Protein AF-A0A7W7YMY1-F1 (afdb_monomer)

Secondary structure (DSSP, 8-state):
-----------------PPPP-PPPBPTTSSSBTT-TTSPPPPP-PPPPPP-SSSPPPPPTTPEEEE-SS--TTEEEPP-TTPPTT------EEETTEEE--TTS--EEESS-EES-EEEEEEEE--SS--S-GGGSS-EEEEETTS--EEE---TT----GGGSTT-BTTTB--SS--PPPTTS-EEEEEEEEPPPTTS-EEEEEEETTEEEEEEEEE----SEE-EEE---SS--EEEEEEEEE----TTTS--------------PPP-PPPEEEEEEB-TTTSSBS-SEEEE-TT-EEEEEEE--SSS-B--EEE-TT--HHHHHHGGGGGHHHHHHTTT----TTEEEE---BPTT-EEEEEEEPPSS-EEEEEE--STTTTTTSEEEEEE-PBPP--EEEEEEEEE---SS---GGGS--SEEEE-TT--B----TT-SSSEEEEEEEEEEESSSEEEEEEEEESS-EEEEETTEEEEEE-SS--S-SPEEEEEEE-SEEEEEEEEEEE-SS---EEEEEE-SSSB-EE-BSS--TTGGG-SPP-----PPP-EE---SS-EEEEEEETTTEEEEEEEEETTTEEEEEETTTTEEEEEEES--EE-GGGSS-GGG-PBPPSSEEEE----S-SEEE-SSTTSPPPPP-TT-TTEEEEEEEE-TT--EEEEEEETTEEEEEEEEEETTEEEEEEEEES-PPTTEEEEEEESEEEEETTEEEEEEEEEEETTEEEEEEEEEE-TT-EEETTEEEEE--SSEEEEEEE---

Radius of gyration: 38.22 Å; Cα contacts (8 Å, |Δi|>4): 1854; chains: 1; bounding box: 114×60×122 Å

Sequence (774 aa):
MRLSSLLVFLGLVGHLPAAEKKEQPMTPGGVYRAHDMQRPRPQVISPPGFSTHEKAGSPPSDAKILFDGKDLSHWKREPRKDSGTGDDKPQWKVENGYMEIVGRSGSIRTRDTFKGDGHLHLEWATPATVAGNGQGRGNSGVFIGGFPEIQVLDSYQNDTYPDGQASGLYSHYPPMVNASRKPGEWQTYDIFFERAKPGAKAKLTVIHNGIVVHFQREFDSIAQEGDLMLQDHLNPVRFRNIWLRPLRVDSDKAGLLTPAKAAIEIKKSPGSAPLKIIRIKTMTAQMKYDQNEFVVRPGEAVKVIFENGDDLPHNIVFCQPGTDTAAMALKQMENVEAALKRNWVPDDKRVWLHSKMLNPHEEEALTFTAPEKAGDYPFVCTFPGHALTMNGKMKVLPLGDGLKDLKFALYQGAWKSLPDFSKLKPHREGMVEDNLIQIKLDDYKNEFGVVFTGKLHAPRKGSYRFYITGDDGVRLLVDGKNIVEFDGIHPAGDIKEGSAQLEEGLHDFRLEYFQAGGDIAVFAAWKGSHFDITPLSKWTPKGWEKGAKPKQKKDFDPIPLVVKNEPVIYRNFIAGAGNRGIAVGYPGGISVAWSAEQMNLALIWRGAFMDASKHWNSRGGGYQAPLGYDVLSPSQGQPFAILATPEAAWPEKQERAPGYAWKGYRLDTSRHPTFLYEWNGLKVADRCAAAPNQLQRTLKIDGQVPANMWLRIASGKIEAKDGGFLIDAGKLNLEGRAFENKLRITAAGARIVGGNLLLPITGSEVSVTYSWPQ

pLDDT: mean 86.93, std 16.0, range [23.12, 98.81]

Nearest PDB structures (foldseek):
  6qe7-assembly1_A  TM=4.566E-01  e=5.497E-06  Acetivibrio thermocellus
  6qe7-assembly3_C  TM=4.137E-01  e=2.481E-06  Acetivibrio thermocellus
  6qe7-assembly2_B  TM=4.350E-01  e=8.776E-06  Acetivibrio thermocellus
  2xvg-assembly1_A  TM=5.203E-01  e=8.604E-04  Cellvibrio japonicus
  7knc-assembly1_A  TM=4.786E-01  e=6.498E-04  Xanthomonas citri pv. citri str. 306

InterPro domains:
  IPR000923 Blue (type 1) copper domain [PF00127] (282-396)
  IPR008972 Cupredoxin [G3DSA:2.60.40.420] (278-397)
  IPR008972 Cupredoxin [SSF49503] (278-396)
  IPR010496 3-keto-alpha-glucoside-1,2-lyase/3-keto-2-hydroxy-glucal hydratase domain [PF06439] (63-245)
  IPR011658 PA14 domain [PF07691] (445-520)
  IPR011658 PA14 domain [SM00758] (399-539)
  IPR028871 Blue (type 1) copper protein, binding site [PS00196] (374-390)
  IPR037524 PA14/GLEYA domain [PS51820] (401-540)
  IPR050845 Copper-binding electron transfer protein [PTHR38439] (268-396)

Solvent-accessible surface area (backbone atoms only — not comparable to full-atom values): 42569 Å² total; per-residue (Å²): 131,88,79,85,87,85,80,86,80,85,87,80,90,83,89,86,85,85,84,84,74,88,70,66,59,57,34,77,59,66,77,45,40,63,89,45,82,84,54,82,77,79,86,87,67,53,73,58,46,79,63,54,89,91,41,73,33,47,75,33,72,73,43,49,77,56,28,86,31,77,62,62,84,48,41,24,26,51,82,49,96,87,46,59,92,86,57,38,71,61,59,56,46,71,54,99,44,24,39,30,42,42,58,85,52,52,28,37,27,40,71,58,69,47,68,60,27,32,39,38,38,37,30,38,23,29,41,61,70,86,54,74,59,36,79,61,14,29,23,36,31,43,33,44,48,63,54,67,38,36,27,35,38,44,44,50,95,40,70,58,60,64,23,67,29,41,62,1,33,46,90,76,38,50,34,78,55,87,67,61,62,56,63,47,44,70,41,40,42,46,36,41,39,40,48,36,50,97,97,47,61,14,32,37,26,36,24,40,66,88,40,78,28,40,75,66,47,72,40,98,30,84,42,59,47,28,38,44,34,45,47,57,58,54,29,55,32,30,37,32,48,27,33,40,28,75,51,82,76,56,84,44,73,51,85,79,76,73,83,74,91,71,90,69,87,71,77,84,72,85,82,81,68,77,74,42,76,44,78,37,36,39,37,62,88,61,52,28,50,74,56,46,64,50,81,47,37,48,61,34,35,34,32,40,37,42,35,27,64,22,92,56,62,44,35,48,38,34,32,43,64,90,62,61,57,41,62,55,36,56,55,41,67,81,45,51,72,68,22,57,78,46,59,39,55,70,97,44,93,49,52,80,49,66,58,65,66,27,46,54,74,33,70,51,76,51,74,49,64,37,55,72,68,66,46,58,29,37,30,29,20,34,39,91,88,28,27,83,61,14,47,32,32,43,34,24,24,42,72,54,76,60,48,36,82,26,29,41,34,34,32,79,46,83,52,71,47,72,73,71,65,88,81,52,75,68,74,45,72,50,78,40,92,84,27,43,47,70,90,87,50,94,91,61,78,47,29,28,31,41,38,38,38,30,36,36,59,35,94,49,64,45,66,32,38,38,36,36,36,22,21,17,14,31,37,36,27,49,72,86,40,82,45,39,75,49,71,29,80,47,74,59,63,78,44,44,65,26,62,49,80,44,63,60,43,81,40,46,34,35,38,39,38,3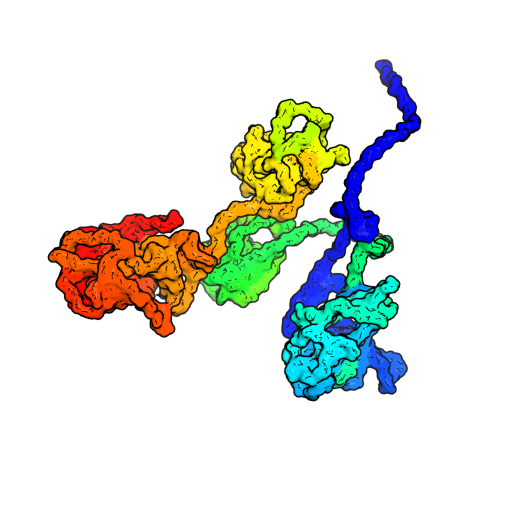1,33,50,62,73,73,89,46,58,34,40,31,38,32,48,91,76,22,36,81,26,67,38,24,72,52,78,64,91,68,53,92,71,51,39,75,74,75,81,63,89,69,50,72,82,38,69,49,74,52,62,90,44,46,39,76,48,79,42,37,23,49,82,27,43,80,42,10,37,31,39,21,32,45,83,36,36,29,38,25,32,10,68,51,34,69,26,65,20,34,40,32,34,55,52,43,38,55,44,26,60,48,68,92,42,84,86,59,57,65,43,47,69,60,37,47,72,47,31,58,47,33,86,38,58,34,67,50,74,43,98,44,88,81,50,82,78,81,81,68,47,72,73,50,86,57,61,42,79,69,53,65,49,63,49,98,67,46,49,56,33,40,32,35,32,47,76,83,29,39,36,41,40,32,69,48,64,51,83,74,34,38,42,36,37,39,38,46,46,70,89,78,56,82,55,28,33,37,54,62,29,51,33,53,72,44,83,49,94,91,28,32,40,34,45,54,52,74,42,77,42,94,90,43,78,27,67,23,54,38,29,36,40,48,88,80,51,43,83,42,88,50,30,36,35,30,73,58,86,65,52,64,50,62,38,36,42,30,65,68,131

Organism: NCBI:txid48465

Mean predicted aligned error: 20.71 Å

Structure (mmCIF, N/CA/C/O backbone):
data_AF-A0A7W7YMY1-F1
#
_entry.id   AF-A0A7W7YMY1-F1
#
loop_
_atom_site.group_PDB
_atom_site.id
_atom_site.type_symbol
_atom_site.label_atom_id
_atom_site.label_alt_id
_atom_site.label_comp_id
_atom_site.label_asym_id
_atom_site.label_entity_id
_atom_site.label_seq_id
_atom_site.pdbx_PDB_ins_code
_atom_site.Cartn_x
_atom_site.Cartn_y
_atom_site.Cartn_z
_atom_site.occupancy
_atom_site.B_iso_or_equiv
_atom_site.auth_seq_id
_atom_site.auth_comp_id
_atom_site.auth_asym_id
_atom_site.auth_atom_id
_atom_site.pdbx_PDB_model_num
ATOM 1 N N . MET A 1 1 ? 3.966 -13.298 -79.633 1.00 33.97 1 MET A N 1
ATOM 2 C CA . MET A 1 1 ? 4.886 -12.135 -79.642 1.00 33.97 1 MET A CA 1
ATOM 3 C C . MET A 1 1 ? 4.536 -11.305 -78.413 1.00 33.97 1 MET A C 1
ATOM 5 O O . MET A 1 1 ? 3.364 -11.010 -78.259 1.00 33.97 1 MET A O 1
ATOM 9 N N . ARG A 1 2 ? 5.395 -11.198 -77.383 1.00 26.88 2 ARG A N 1
ATOM 10 C CA . ARG A 1 2 ? 6.630 -10.372 -77.329 1.00 26.88 2 ARG A CA 1
ATOM 11 C C . ARG A 1 2 ? 6.292 -8.904 -77.633 1.00 26.88 2 ARG A C 1
ATOM 13 O O . ARG A 1 2 ? 5.672 -8.680 -78.658 1.00 26.88 2 ARG A O 1
ATOM 20 N N . LEU A 1 3 ? 6.670 -7.870 -76.892 1.00 26.88 3 LEU A N 1
ATOM 21 C CA . LEU A 1 3 ? 7.577 -7.596 -75.764 1.00 26.88 3 LEU A CA 1
ATOM 22 C C . LEU A 1 3 ? 7.096 -6.199 -75.268 1.00 26.88 3 LEU A C 1
ATOM 24 O O . LEU A 1 3 ? 6.605 -5.422 -76.081 1.00 26.88 3 LEU A O 1
ATOM 28 N N . SER A 1 4 ? 7.008 -5.885 -73.978 1.00 26.69 4 SER A N 1
ATOM 29 C CA . SER A 1 4 ? 8.100 -5.470 -73.081 1.00 26.69 4 SER A CA 1
ATOM 30 C C . SER A 1 4 ? 8.796 -4.149 -73.439 1.00 26.69 4 SER A C 1
ATOM 32 O O . SER A 1 4 ? 9.297 -3.992 -74.550 1.00 26.69 4 SER A O 1
ATOM 34 N N . SER A 1 5 ? 8.986 -3.347 -72.377 1.00 30.91 5 SER A N 1
ATOM 35 C CA . SER A 1 5 ? 10.132 -2.444 -72.148 1.00 30.91 5 SER A CA 1
ATOM 36 C C . SER A 1 5 ? 10.005 -1.077 -72.846 1.00 30.91 5 SER A C 1
ATOM 38 O O . SER A 1 5 ? 9.398 -0.977 -73.897 1.00 30.91 5 SER A O 1
ATOM 40 N N . LEU A 1 6 ? 10.532 0.054 -72.379 1.00 30.92 6 LEU A N 1
ATOM 41 C CA . LEU A 1 6 ? 11.433 0.438 -71.292 1.00 30.92 6 LEU A CA 1
ATOM 42 C C . LEU A 1 6 ? 11.494 1.978 -71.355 1.00 30.92 6 LEU A C 1
ATOM 44 O O . LEU A 1 6 ? 11.471 2.514 -72.457 1.00 30.92 6 LEU A O 1
ATOM 48 N N . LEU A 1 7 ? 11.698 2.669 -70.239 1.00 28.06 7 LEU A N 1
ATOM 49 C CA . LEU A 1 7 ? 12.425 3.951 -70.180 1.00 28.06 7 LEU A CA 1
ATOM 50 C C . LEU A 1 7 ? 12.779 4.138 -68.698 1.00 28.06 7 LEU A C 1
ATOM 52 O O . LEU A 1 7 ? 11.905 4.400 -67.883 1.00 28.06 7 LEU A O 1
ATOM 56 N N . VAL A 1 8 ? 13.938 3.655 -68.236 1.00 37.50 8 VAL A N 1
ATOM 57 C CA . VAL A 1 8 ? 15.255 4.325 -68.277 1.00 37.50 8 VAL A CA 1
ATOM 58 C C . VAL A 1 8 ? 15.133 5.795 -67.904 1.00 37.50 8 VAL A C 1
ATOM 60 O O . VAL A 1 8 ? 14.699 6.578 -68.733 1.00 37.50 8 VAL A O 1
ATOM 63 N N . PHE A 1 9 ? 15.618 6.168 -66.718 1.00 29.75 9 PHE A N 1
ATOM 64 C CA . PHE A 1 9 ? 16.525 7.307 -66.625 1.00 29.75 9 PHE A CA 1
ATOM 65 C C . PHE A 1 9 ? 17.482 7.171 -65.438 1.00 29.75 9 PHE A C 1
ATOM 67 O O . PHE A 1 9 ? 17.115 6.748 -64.344 1.00 29.75 9 PHE A O 1
ATOM 74 N N . LEU A 1 10 ? 18.736 7.491 -65.751 1.00 31.72 10 LEU A N 1
ATOM 75 C CA . LEU A 1 10 ? 19.919 7.565 -64.907 1.00 31.72 10 LEU A CA 1
ATOM 76 C C . LEU A 1 10 ? 19.676 8.347 -63.612 1.00 31.72 10 LEU A C 1
ATOM 78 O O . LEU A 1 10 ? 19.134 9.449 -63.635 1.00 31.72 10 LEU A O 1
ATOM 82 N N . GLY A 1 11 ? 20.220 7.831 -62.512 1.00 28.30 11 GLY A N 1
ATOM 83 C CA . GLY A 1 11 ? 20.582 8.647 -61.362 1.00 28.30 11 GLY A CA 1
ATOM 84 C C . GLY A 1 11 ? 22.004 9.186 -61.513 1.00 28.30 11 GLY A C 1
ATOM 85 O O . GLY A 1 11 ? 22.929 8.408 -61.727 1.00 28.30 11 GLY A O 1
ATOM 86 N N . LEU A 1 12 ? 22.182 10.496 -61.328 1.00 37.44 12 LEU A N 1
ATOM 87 C CA . LEU A 1 12 ? 23.306 11.025 -60.556 1.00 37.44 12 LEU A CA 1
ATOM 88 C C . LEU A 1 12 ? 22.895 12.326 -59.836 1.00 37.44 12 LEU A C 1
ATOM 90 O O . LEU A 1 12 ? 22.637 13.354 -60.449 1.00 37.44 12 LEU A O 1
ATOM 94 N N . VAL A 1 13 ? 22.782 12.166 -58.517 1.00 49.53 13 VAL A N 1
ATOM 95 C CA . VAL A 1 13 ? 22.913 13.069 -57.360 1.00 49.53 13 VAL A CA 1
ATOM 96 C C . VAL A 1 13 ? 23.020 14.589 -57.589 1.00 49.53 13 VAL A C 1
ATOM 98 O O . VAL A 1 13 ? 23.999 15.086 -58.133 1.00 49.53 13 VAL A O 1
ATOM 101 N N . GLY A 1 14 ? 22.101 15.319 -56.947 1.00 31.20 14 GLY A N 1
ATOM 102 C CA . GLY A 1 14 ? 22.278 16.695 -56.472 1.00 31.20 14 GLY A CA 1
ATOM 103 C C . GLY A 1 14 ? 21.554 16.873 -55.129 1.00 31.20 14 GLY A C 1
ATOM 104 O O . GLY A 1 14 ? 20.330 16.898 -55.091 1.00 31.20 14 GLY A O 1
ATOM 105 N N . HIS A 1 15 ? 22.316 16.905 -54.030 1.00 51.09 15 HIS A N 1
ATOM 106 C CA . HIS A 1 15 ? 21.872 17.201 -52.656 1.00 51.09 15 HIS A CA 1
ATOM 107 C C . HIS A 1 15 ? 21.440 18.666 -52.508 1.00 51.09 15 HIS A C 1
ATOM 109 O O . HIS A 1 15 ? 22.094 19.501 -53.125 1.00 51.09 15 HIS A O 1
ATOM 115 N N . LEU A 1 16 ? 20.451 18.965 -51.639 1.00 37.62 16 LEU A N 1
ATOM 116 C CA . LEU A 1 16 ? 20.284 20.210 -50.841 1.00 37.62 16 LEU A CA 1
ATOM 117 C C . LEU A 1 16 ? 18.958 20.170 -50.016 1.00 37.62 16 LEU A C 1
ATOM 119 O O . LEU A 1 16 ? 18.061 19.413 -50.378 1.00 37.62 16 LEU A O 1
ATOM 123 N N . PRO A 1 17 ? 18.805 20.923 -48.903 1.00 40.56 17 PRO A N 1
ATOM 124 C CA . PRO A 1 17 ? 19.151 20.533 -47.530 1.00 40.56 17 PRO A CA 1
ATOM 125 C C . PRO A 1 17 ? 17.925 20.429 -46.584 1.00 40.56 17 PRO A C 1
ATOM 127 O O . PRO A 1 17 ? 16.914 21.101 -46.773 1.00 40.56 17 PRO A O 1
ATOM 130 N N . ALA A 1 18 ? 18.019 19.604 -45.534 1.00 36.72 18 ALA A N 1
ATOM 131 C CA . ALA A 1 18 ? 16.949 19.394 -44.548 1.00 36.72 18 ALA A CA 1
ATOM 132 C C . ALA A 1 18 ? 16.940 20.462 -43.432 1.00 36.72 18 ALA A C 1
ATOM 134 O O . ALA A 1 18 ? 17.994 20.830 -42.917 1.00 36.72 18 ALA A O 1
ATOM 135 N N . ALA A 1 19 ? 15.742 20.914 -43.041 1.00 41.28 19 ALA A N 1
ATOM 136 C CA . ALA A 1 19 ? 15.503 21.859 -41.946 1.00 41.28 19 ALA A CA 1
ATOM 137 C C . ALA A 1 19 ? 15.548 21.178 -40.557 1.00 41.28 19 ALA A C 1
ATOM 139 O O . ALA A 1 19 ? 15.054 20.064 -40.374 1.00 41.28 19 ALA A O 1
ATOM 140 N N . GLU A 1 20 ? 16.152 21.858 -39.577 1.00 43.56 20 GLU A N 1
ATOM 141 C CA . GLU A 1 20 ? 16.628 21.296 -38.305 1.00 43.56 20 GLU A CA 1
ATOM 142 C C . GLU A 1 20 ? 15.523 21.010 -37.267 1.00 43.56 20 GLU A C 1
ATOM 144 O O . GLU A 1 20 ? 14.843 21.901 -36.749 1.00 43.56 20 GLU A O 1
ATOM 149 N N . LYS A 1 21 ? 15.397 19.733 -36.876 1.00 47.66 21 LYS A N 1
ATOM 150 C CA . LYS A 1 21 ? 14.641 19.297 -35.693 1.00 47.66 21 LYS A CA 1
ATOM 151 C C . LYS A 1 21 ? 15.258 19.933 -34.441 1.00 47.66 21 LYS A C 1
ATOM 153 O O . LYS A 1 21 ? 16.383 19.601 -34.095 1.00 47.66 21 LYS A O 1
ATOM 158 N N . LYS A 1 22 ? 14.481 20.722 -33.677 1.00 47.12 22 LYS A N 1
ATOM 159 C CA . LYS A 1 22 ? 14.871 21.112 -32.305 1.00 47.12 22 LYS A CA 1
ATOM 160 C C . LYS A 1 22 ? 15.211 19.867 -31.489 1.00 47.12 22 LYS A C 1
ATOM 162 O O . LYS A 1 22 ? 14.360 18.998 -31.275 1.00 47.12 22 LYS A O 1
ATOM 167 N N . GLU A 1 23 ? 16.477 19.785 -31.143 1.00 60.97 23 GLU A N 1
ATOM 168 C CA . GLU A 1 23 ? 17.140 18.639 -30.565 1.00 60.97 23 GLU A CA 1
ATOM 169 C C . GLU A 1 23 ? 16.772 18.488 -29.084 1.00 60.97 23 GLU A C 1
ATOM 171 O O . GLU A 1 23 ? 16.833 19.454 -28.326 1.00 60.97 23 GLU A O 1
ATOM 176 N N . GLN A 1 24 ? 16.365 17.278 -28.672 1.00 75.69 24 GLN A N 1
ATOM 177 C CA . GLN A 1 24 ? 16.148 16.965 -27.253 1.00 75.69 24 GLN A CA 1
ATOM 178 C C . GLN A 1 24 ? 17.432 17.289 -26.481 1.00 75.69 24 GLN A C 1
ATOM 180 O O . GLN A 1 24 ? 18.516 16.947 -26.980 1.00 75.69 24 GLN A O 1
ATOM 185 N N . PRO A 1 25 ? 17.333 17.925 -25.298 1.00 78.06 25 PRO A N 1
ATOM 186 C CA . PRO A 1 25 ? 18.508 18.276 -24.530 1.00 78.06 25 PRO A CA 1
ATOM 187 C C . PRO A 1 25 ? 19.296 17.003 -24.259 1.00 78.06 25 PRO A C 1
ATOM 189 O O . PRO A 1 25 ? 18.737 15.932 -23.986 1.00 78.06 25 PRO A O 1
ATOM 192 N N . MET A 1 26 ? 20.609 17.120 -24.385 1.00 77.00 26 MET A N 1
ATOM 193 C CA . MET A 1 26 ? 21.471 16.011 -24.039 1.00 77.00 26 MET A CA 1
ATOM 194 C C . MET A 1 26 ? 21.289 15.692 -22.559 1.00 77.00 26 MET A C 1
ATOM 196 O O . MET A 1 26 ? 21.119 16.588 -21.726 1.00 77.00 26 MET A O 1
ATOM 200 N N . THR A 1 27 ? 21.336 14.408 -22.225 1.00 70.69 27 THR A N 1
ATOM 201 C CA . THR A 1 27 ? 21.475 13.990 -20.836 1.00 70.69 27 THR A CA 1
ATOM 202 C C . THR A 1 27 ? 22.754 14.598 -20.259 1.00 70.69 27 THR A C 1
ATOM 204 O O . THR A 1 27 ? 23.671 14.965 -21.014 1.00 70.69 27 THR A O 1
ATOM 207 N N . PRO A 1 28 ? 22.881 14.665 -18.922 1.00 59.50 28 PRO A N 1
ATOM 208 C CA . PRO A 1 28 ? 24.191 14.813 -18.303 1.00 59.50 28 PRO A CA 1
ATOM 209 C C . PRO A 1 28 ? 25.206 13.907 -19.020 1.00 59.50 28 PRO A C 1
ATOM 211 O O . PRO A 1 28 ? 24.872 12.790 -19.402 1.00 59.50 28 PRO A O 1
ATOM 214 N N . GLY A 1 29 ? 26.394 14.430 -19.325 1.00 62.81 29 GLY A N 1
ATOM 215 C CA . GLY A 1 29 ? 27.428 13.687 -20.055 1.00 62.81 29 GLY A CA 1
ATOM 216 C C . GLY A 1 29 ? 27.355 13.714 -21.587 1.00 62.81 29 GLY A C 1
ATOM 217 O O . GLY A 1 29 ? 28.333 13.343 -22.227 1.00 62.81 29 GLY A O 1
ATOM 218 N N . GLY A 1 30 ? 26.283 14.234 -22.193 1.00 66.88 30 GLY A N 1
ATOM 219 C CA . GLY A 1 30 ? 26.326 14.629 -23.606 1.00 66.88 30 GLY A CA 1
ATOM 220 C C . GLY A 1 30 ? 26.327 13.482 -24.620 1.00 66.88 30 GLY A C 1
ATOM 221 O O . GLY A 1 30 ? 26.598 13.734 -25.787 1.00 66.88 30 GLY A O 1
ATOM 222 N N . VAL A 1 31 ? 26.056 12.241 -24.201 1.00 71.75 31 VAL A N 1
ATOM 223 C CA . VAL A 1 31 ? 26.081 11.055 -25.084 1.00 71.75 31 VAL A CA 1
ATOM 224 C C . VAL A 1 31 ? 24.690 10.709 -25.605 1.00 71.75 31 VAL A C 1
ATOM 226 O O . VAL A 1 31 ? 24.515 10.458 -26.792 1.00 71.75 31 VAL A O 1
ATOM 229 N N . TYR A 1 32 ? 23.699 10.715 -24.718 1.00 75.69 32 TYR A N 1
ATOM 230 C CA . TYR A 1 32 ? 22.323 10.358 -25.037 1.00 75.69 32 TYR A CA 1
ATOM 231 C C . TYR A 1 32 ? 21.446 11.599 -25.006 1.00 75.69 32 TYR A C 1
ATOM 233 O O . TYR A 1 32 ? 21.747 12.583 -24.325 1.00 75.69 32 TYR A O 1
ATOM 241 N N . ARG A 1 33 ? 20.324 11.549 -25.712 1.00 79.88 33 ARG A N 1
ATOM 242 C CA . ARG A 1 33 ? 19.263 12.542 -25.537 1.00 79.88 33 ARG A CA 1
ATOM 243 C C . ARG A 1 33 ? 18.347 12.137 -24.395 1.00 79.88 33 ARG A C 1
ATOM 245 O O . ARG A 1 33 ? 18.262 10.961 -24.030 1.00 79.88 33 ARG A O 1
ATOM 252 N N . ALA A 1 34 ? 17.647 13.108 -23.818 1.00 71.75 34 ALA A N 1
ATOM 253 C CA . ALA A 1 34 ? 16.543 12.800 -22.922 1.00 71.75 34 ALA A CA 1
ATOM 254 C C . ALA A 1 34 ? 15.613 11.756 -23.579 1.00 71.75 34 ALA A C 1
ATOM 256 O O . ALA A 1 34 ? 15.242 11.893 -24.745 1.00 71.75 34 ALA A O 1
ATOM 257 N N . HIS A 1 35 ? 15.283 10.698 -22.831 1.00 76.62 35 HIS A N 1
ATOM 258 C CA . HIS A 1 35 ? 14.433 9.577 -23.266 1.00 76.62 35 HIS A CA 1
ATOM 259 C C . HIS A 1 35 ? 15.010 8.663 -24.365 1.00 76.62 35 HIS A C 1
ATOM 261 O O . HIS A 1 35 ? 14.270 7.865 -24.942 1.00 76.62 35 HIS A O 1
ATOM 267 N N . ASP A 1 36 ? 16.316 8.724 -24.636 1.00 72.75 36 ASP A N 1
ATOM 268 C CA . ASP A 1 36 ? 16.957 7.844 -25.614 1.00 72.75 36 ASP A CA 1
ATOM 269 C C . ASP A 1 36 ? 16.880 6.365 -25.190 1.00 72.75 36 ASP A C 1
ATOM 271 O O . ASP A 1 36 ? 17.471 5.938 -24.197 1.00 72.75 36 ASP A O 1
ATOM 275 N N . MET A 1 37 ? 16.149 5.567 -25.970 1.00 72.25 37 MET A N 1
ATOM 276 C CA . MET A 1 37 ? 15.959 4.131 -25.742 1.00 72.25 37 MET A CA 1
ATOM 277 C C . MET A 1 37 ? 17.202 3.290 -26.064 1.00 72.25 37 MET A C 1
ATOM 279 O O . MET A 1 37 ? 17.236 2.111 -25.703 1.00 72.25 37 MET A O 1
ATOM 283 N N . GLN A 1 38 ? 18.209 3.867 -26.726 1.00 73.44 38 GLN A N 1
ATOM 284 C CA . GLN A 1 38 ? 19.522 3.245 -26.917 1.00 73.44 38 GLN A CA 1
ATOM 285 C C . GLN A 1 38 ? 20.412 3.396 -25.681 1.00 73.44 38 GLN A C 1
ATOM 287 O O . GLN A 1 38 ? 21.447 2.732 -25.590 1.00 73.44 38 GLN A O 1
ATOM 292 N N . ARG A 1 39 ? 20.005 4.220 -24.704 1.00 72.50 39 ARG A N 1
ATOM 293 C CA . ARG A 1 39 ? 20.714 4.348 -23.434 1.00 72.50 39 ARG A CA 1
ATOM 294 C C . ARG A 1 39 ? 20.798 2.978 -22.741 1.00 72.50 39 ARG A C 1
ATOM 296 O O . ARG A 1 39 ? 19.769 2.312 -22.578 1.00 72.50 39 ARG A O 1
ATOM 303 N N . PRO A 1 40 ? 21.996 2.547 -22.305 1.00 69.81 40 PRO A N 1
ATOM 304 C CA . PRO A 1 40 ? 22.184 1.279 -21.621 1.00 69.81 40 PRO A CA 1
ATOM 305 C C . PRO A 1 40 ? 21.229 1.132 -20.441 1.00 69.81 40 PRO A C 1
ATOM 307 O O . PRO A 1 40 ? 21.124 2.015 -19.587 1.00 69.81 40 PRO A O 1
ATOM 310 N N . ARG A 1 41 ? 20.531 -0.004 -20.384 1.00 73.19 41 ARG A N 1
ATOM 311 C CA . ARG A 1 41 ? 19.647 -0.298 -19.256 1.00 73.19 41 ARG A CA 1
ATOM 312 C C . ARG A 1 41 ? 20.475 -0.553 -17.993 1.00 73.19 41 ARG A C 1
ATOM 314 O O . ARG A 1 41 ? 21.506 -1.228 -18.078 1.00 73.19 41 ARG A O 1
ATOM 321 N N . PRO A 1 42 ? 20.017 -0.086 -16.817 1.00 71.00 42 PRO A N 1
ATOM 322 C CA . PRO A 1 42 ? 20.611 -0.481 -15.548 1.00 71.00 42 PRO A CA 1
ATOM 323 C C . PRO A 1 42 ? 20.599 -2.004 -15.379 1.00 71.00 42 PRO A C 1
ATOM 325 O O . PRO A 1 42 ? 19.687 -2.689 -15.848 1.00 71.00 42 PRO A O 1
ATOM 328 N N . GLN A 1 43 ? 21.606 -2.536 -14.689 1.00 75.44 43 GLN A N 1
ATOM 329 C CA . GLN A 1 43 ? 21.632 -3.952 -14.338 1.00 75.44 43 GLN A CA 1
ATOM 330 C C . GLN A 1 43 ? 20.496 -4.268 -13.356 1.00 75.44 43 GLN A C 1
ATOM 332 O O . GLN A 1 43 ? 20.307 -3.557 -12.372 1.00 75.44 43 GLN A O 1
ATOM 337 N N . VAL A 1 44 ? 19.769 -5.356 -13.613 1.00 79.12 44 VAL A N 1
ATOM 338 C CA . VAL A 1 44 ? 18.759 -5.887 -12.689 1.00 79.12 44 VAL A CA 1
ATOM 339 C C . VAL A 1 44 ? 19.470 -6.710 -11.616 1.00 79.12 44 VAL A C 1
ATOM 341 O O . VAL A 1 44 ? 20.275 -7.581 -11.947 1.00 79.12 44 VAL A O 1
ATOM 344 N N . ILE A 1 45 ? 19.179 -6.441 -10.342 1.00 83.06 45 ILE A N 1
ATOM 345 C CA . ILE A 1 45 ? 19.750 -7.158 -9.193 1.00 83.06 45 ILE A CA 1
ATOM 346 C C . ILE A 1 45 ? 18.637 -7.605 -8.240 1.00 83.06 45 ILE A C 1
ATOM 348 O O . ILE A 1 45 ? 17.617 -6.925 -8.116 1.00 83.06 45 ILE A O 1
ATOM 352 N N . SER A 1 46 ? 18.829 -8.735 -7.556 1.00 83.19 46 SER A N 1
ATOM 353 C CA . SER A 1 46 ? 18.004 -9.087 -6.393 1.00 83.19 46 SER A CA 1
ATOM 354 C C . SER A 1 46 ? 18.467 -8.252 -5.195 1.00 83.19 46 SER A C 1
ATOM 356 O O . SER A 1 46 ? 19.678 -8.199 -4.961 1.00 83.19 46 SER A O 1
ATOM 358 N N . PRO A 1 47 ? 17.558 -7.587 -4.461 1.00 84.06 47 PRO A N 1
ATOM 359 C CA . PRO A 1 47 ? 17.925 -6.734 -3.332 1.00 84.06 47 PRO A CA 1
ATOM 360 C C . PRO A 1 47 ? 18.421 -7.557 -2.130 1.00 84.06 47 PRO A C 1
ATOM 362 O O . PRO A 1 47 ? 18.126 -8.755 -2.057 1.00 84.06 47 PRO A O 1
ATOM 365 N N . PRO A 1 48 ? 19.136 -6.932 -1.173 1.00 85.88 48 PRO A N 1
ATOM 366 C CA . PRO A 1 48 ? 19.485 -7.608 0.067 1.00 85.88 48 PRO A CA 1
ATOM 367 C C . PRO A 1 48 ? 18.235 -7.928 0.900 1.00 85.88 48 PRO A C 1
ATOM 369 O O . PRO A 1 48 ? 17.226 -7.221 0.835 1.00 85.88 48 PRO A O 1
ATOM 372 N N . GLY A 1 49 ? 18.304 -9.000 1.687 1.00 83.50 49 GLY A N 1
ATOM 373 C CA . GLY A 1 49 ? 17.271 -9.365 2.657 1.00 83.50 49 GLY A CA 1
ATOM 374 C C . GLY A 1 49 ? 17.413 -8.584 3.966 1.00 83.50 49 GLY A C 1
ATOM 375 O O . GLY A 1 49 ? 18.491 -8.092 4.282 1.00 83.50 49 GLY A O 1
ATOM 376 N N . PHE A 1 50 ? 16.334 -8.498 4.747 1.00 83.38 50 PHE A N 1
ATOM 377 C CA . PHE A 1 50 ? 16.357 -7.859 6.067 1.00 83.38 50 PHE A CA 1
ATOM 378 C C . PHE A 1 50 ? 17.046 -8.741 7.114 1.00 83.38 50 PHE A C 1
ATOM 380 O O . PHE A 1 50 ? 16.809 -9.950 7.162 1.00 83.38 50 PHE A O 1
ATOM 387 N N . SER A 1 51 ? 17.847 -8.120 7.978 1.00 86.06 51 SER A N 1
ATOM 388 C CA . SER A 1 51 ? 18.503 -8.780 9.110 1.00 86.06 51 SER A CA 1
ATOM 389 C C . SER A 1 51 ? 17.658 -8.671 10.381 1.00 86.06 51 SER A C 1
ATOM 391 O O . SER A 1 51 ? 17.153 -7.595 10.705 1.00 86.06 51 SER A O 1
ATOM 393 N N . THR A 1 52 ? 17.542 -9.766 11.133 1.00 91.50 52 THR A N 1
ATOM 394 C CA . THR A 1 52 ? 16.992 -9.811 12.502 1.00 91.50 52 THR A CA 1
ATOM 395 C C . THR A 1 52 ? 18.093 -10.194 13.488 1.00 91.50 52 THR A C 1
ATOM 397 O O . THR A 1 52 ? 19.207 -10.508 13.075 1.00 91.50 52 THR A O 1
ATOM 400 N N . HIS A 1 53 ? 17.839 -10.205 14.798 1.00 90.00 53 HIS A N 1
ATOM 401 C CA . HIS A 1 53 ? 18.864 -10.654 15.748 1.00 90.00 53 HIS A CA 1
ATOM 402 C C . HIS A 1 53 ? 19.226 -12.138 15.553 1.00 90.00 53 HIS A C 1
ATOM 404 O O . HIS A 1 53 ? 20.394 -12.520 15.652 1.00 90.00 53 HIS A O 1
ATOM 410 N N . GLU A 1 54 ? 18.247 -12.948 15.171 1.00 90.12 54 GLU A N 1
ATOM 411 C CA . GLU A 1 54 ? 18.344 -14.396 14.992 1.00 90.12 54 GLU A CA 1
ATOM 412 C C . GLU A 1 54 ? 18.946 -14.773 13.637 1.00 90.12 54 GLU A C 1
ATOM 414 O O . GLU A 1 54 ? 19.635 -15.786 13.532 1.00 90.12 54 GLU A O 1
ATOM 419 N N . LYS A 1 55 ? 18.702 -13.970 12.593 1.00 90.00 55 LYS A N 1
ATOM 420 C CA . LYS A 1 55 ? 19.077 -14.311 11.219 1.00 90.00 55 LYS A CA 1
ATOM 421 C C . LYS A 1 55 ? 19.647 -13.114 10.468 1.00 90.00 55 LYS A C 1
ATOM 423 O O . LYS A 1 55 ? 19.015 -12.066 10.378 1.00 90.00 55 LYS A O 1
ATOM 428 N N . ALA A 1 56 ? 20.824 -13.300 9.881 1.00 91.25 56 ALA A N 1
ATOM 429 C CA . ALA A 1 56 ? 21.428 -12.294 9.019 1.00 91.25 56 ALA A CA 1
ATOM 430 C C . ALA A 1 56 ? 20.670 -12.163 7.683 1.00 91.25 56 ALA A C 1
ATOM 432 O O . ALA A 1 56 ? 20.096 -13.139 7.184 1.00 91.25 56 ALA A O 1
ATOM 433 N N . GLY A 1 57 ? 20.675 -10.961 7.108 1.00 88.94 57 GLY A N 1
ATOM 434 C CA . GLY A 1 57 ? 20.095 -10.694 5.793 1.00 88.94 57 GLY A CA 1
ATOM 435 C C . GLY A 1 57 ? 20.836 -11.427 4.668 1.00 88.94 57 GLY A C 1
ATOM 436 O O . GLY A 1 57 ? 21.974 -11.861 4.829 1.00 88.94 57 GLY A O 1
ATOM 437 N N . SER A 1 58 ? 20.194 -11.579 3.505 1.00 90.94 58 SER A N 1
ATOM 438 C CA . SER A 1 58 ? 20.877 -12.083 2.306 1.00 90.94 58 SER A CA 1
ATOM 439 C C . SER A 1 58 ? 21.593 -10.944 1.568 1.00 90.94 58 SER A C 1
ATOM 441 O O . SER A 1 58 ? 21.013 -9.864 1.463 1.00 90.94 58 SER A O 1
ATOM 443 N N . PRO A 1 59 ? 22.795 -11.155 1.006 1.00 92.81 59 PRO A N 1
ATOM 444 C CA . PRO A 1 59 ? 23.458 -10.164 0.156 1.00 92.81 59 PRO A CA 1
ATOM 445 C C . PRO A 1 59 ? 22.670 -9.926 -1.147 1.00 92.81 59 PRO A C 1
ATOM 447 O O . PRO A 1 59 ? 21.932 -10.817 -1.586 1.00 92.81 59 PRO A O 1
ATOM 450 N N . PRO A 1 60 ? 22.819 -8.760 -1.806 1.00 91.69 60 PRO A N 1
ATOM 451 C CA . PRO A 1 60 ? 22.249 -8.553 -3.131 1.00 91.69 60 PRO A CA 1
ATOM 452 C C . PRO A 1 60 ? 22.970 -9.411 -4.176 1.00 91.69 60 PRO A C 1
ATOM 454 O O . PRO A 1 60 ? 24.131 -9.786 -4.008 1.00 91.69 60 PRO A O 1
ATOM 457 N N . SER A 1 61 ? 22.299 -9.704 -5.292 1.00 91.25 61 SER A N 1
ATOM 458 C CA . SER A 1 61 ? 22.804 -10.685 -6.269 1.00 91.25 61 SER A CA 1
ATOM 459 C C . SER A 1 61 ? 24.070 -10.264 -7.025 1.00 91.25 61 SER A C 1
ATOM 461 O O . SER A 1 61 ? 24.649 -11.089 -7.723 1.00 91.25 61 SER A O 1
ATOM 463 N N . ASP A 1 62 ? 24.466 -8.991 -6.964 1.00 91.12 62 ASP A N 1
ATOM 464 C CA . ASP A 1 62 ? 25.688 -8.472 -7.592 1.00 91.12 62 ASP A CA 1
ATOM 465 C C . ASP A 1 62 ? 26.834 -8.232 -6.598 1.00 91.12 62 ASP A C 1
ATOM 467 O O . ASP A 1 62 ? 27.894 -7.748 -6.999 1.00 91.12 62 ASP A O 1
ATOM 471 N N . ALA A 1 63 ? 26.637 -8.548 -5.315 1.00 94.19 63 ALA A N 1
ATOM 472 C CA . ALA A 1 63 ? 27.669 -8.365 -4.311 1.00 94.19 63 ALA A CA 1
ATOM 473 C C . ALA A 1 63 ? 28.672 -9.515 -4.288 1.00 94.19 63 ALA A C 1
ATOM 475 O O . ALA A 1 63 ? 28.343 -10.694 -4.431 1.00 94.19 63 ALA A O 1
ATOM 476 N N . LYS A 1 64 ? 29.917 -9.148 -4.003 1.00 95.06 64 LYS A N 1
ATOM 477 C CA . LYS A 1 64 ? 30.942 -10.074 -3.562 1.00 95.06 64 LYS A CA 1
ATOM 478 C C . LYS A 1 64 ? 30.742 -10.353 -2.080 1.00 95.06 64 LYS A C 1
ATOM 480 O O . LYS A 1 64 ? 30.852 -9.458 -1.244 1.00 95.06 64 LYS A O 1
ATOM 485 N N . ILE A 1 65 ? 30.449 -11.607 -1.775 1.00 97.38 65 ILE A N 1
ATOM 486 C CA . ILE A 1 65 ? 30.306 -12.094 -0.410 1.00 97.38 65 ILE A CA 1
ATOM 487 C C . ILE A 1 65 ? 31.705 -12.236 0.190 1.00 97.38 65 ILE A C 1
ATOM 489 O O . ILE A 1 65 ? 32.567 -12.885 -0.395 1.00 97.38 65 ILE A O 1
ATOM 493 N N . LEU A 1 66 ? 31.934 -11.598 1.334 1.00 97.75 66 LEU A N 1
ATOM 494 C CA . LEU A 1 66 ? 33.198 -11.649 2.073 1.00 97.75 66 LEU A CA 1
ATOM 495 C C . LEU A 1 66 ? 33.088 -12.527 3.315 1.00 97.75 66 LEU A C 1
ATOM 497 O O . LEU A 1 66 ? 34.093 -13.059 3.777 1.00 97.75 66 LEU A O 1
ATOM 501 N N . PHE A 1 67 ? 31.877 -12.692 3.847 1.00 98.25 67 PHE A N 1
ATOM 502 C CA . PHE A 1 67 ? 31.584 -13.663 4.889 1.00 98.25 67 PHE A CA 1
ATOM 503 C C . PHE A 1 67 ? 30.085 -13.981 4.946 1.00 98.25 67 PHE A C 1
ATOM 505 O O . PHE A 1 67 ? 29.269 -13.089 5.193 1.00 98.25 67 PHE A O 1
ATOM 512 N N . ASP A 1 68 ? 29.733 -15.254 4.756 1.00 92.56 68 ASP A N 1
ATOM 513 C CA . ASP A 1 68 ? 28.356 -15.777 4.792 1.00 92.56 68 ASP A CA 1
ATOM 514 C C . ASP A 1 68 ? 28.046 -16.616 6.044 1.00 92.56 68 ASP A C 1
ATOM 516 O O . ASP A 1 68 ? 26.988 -17.241 6.122 1.00 92.56 68 ASP A O 1
ATOM 520 N N . GLY A 1 69 ? 28.965 -16.646 7.014 1.00 94.62 69 GLY A N 1
ATOM 521 C CA . GLY A 1 69 ? 28.820 -17.425 8.242 1.00 94.62 69 GLY A CA 1
ATOM 522 C C . GLY A 1 69 ? 29.514 -18.787 8.241 1.00 94.62 69 GLY A C 1
ATOM 523 O O . GLY A 1 69 ? 29.441 -19.473 9.260 1.00 94.62 69 GLY A O 1
ATOM 524 N N . LYS A 1 70 ? 30.167 -19.200 7.144 1.00 95.38 70 LYS A N 1
ATOM 525 C CA . LYS A 1 70 ? 30.769 -20.543 7.038 1.00 95.38 70 LYS A CA 1
ATOM 526 C C . LYS A 1 70 ? 32.251 -20.600 7.382 1.00 95.38 70 LYS A C 1
ATOM 528 O O . LYS A 1 70 ? 32.652 -21.451 8.170 1.00 95.38 70 LYS A O 1
ATOM 533 N N . ASP A 1 71 ? 33.067 -19.737 6.784 1.00 96.62 71 ASP A N 1
ATOM 534 C CA . ASP A 1 71 ? 34.523 -19.799 6.917 1.00 96.62 71 ASP A CA 1
ATOM 535 C C . ASP A 1 71 ? 35.208 -18.449 6.649 1.00 96.62 71 ASP A C 1
ATOM 537 O O . ASP A 1 71 ? 34.583 -17.470 6.247 1.00 96.62 71 ASP A O 1
ATOM 541 N N . LEU A 1 72 ? 36.517 -18.399 6.908 1.00 97.44 72 LEU A N 1
ATOM 542 C CA . LEU A 1 72 ? 37.368 -17.222 6.708 1.00 97.44 72 LEU A CA 1
ATOM 543 C C . LEU A 1 72 ? 38.199 -17.318 5.417 1.00 97.44 72 LEU A C 1
ATOM 545 O O . LEU A 1 72 ? 39.279 -16.734 5.343 1.00 97.44 72 LEU A O 1
ATOM 549 N N . SER A 1 73 ? 37.742 -18.054 4.398 1.00 95.62 73 SER A N 1
ATOM 550 C CA . SER A 1 73 ? 38.500 -18.270 3.151 1.00 95.62 73 SER A CA 1
ATOM 551 C C . SER A 1 73 ? 38.857 -16.972 2.421 1.00 95.62 73 SER A C 1
ATOM 553 O O . SER A 1 73 ? 39.930 -16.876 1.827 1.00 95.62 73 SER A O 1
ATOM 555 N N . HIS A 1 74 ? 38.014 -15.943 2.525 1.00 96.88 74 HIS A N 1
ATOM 556 C CA . HIS A 1 74 ? 38.257 -14.616 1.948 1.00 96.88 74 HIS A CA 1
ATOM 557 C C . HIS A 1 74 ? 39.192 -13.727 2.779 1.00 96.88 74 HIS A C 1
ATOM 559 O O . HIS A 1 74 ? 39.499 -12.609 2.359 1.00 96.88 74 HIS A O 1
ATOM 565 N N . TRP A 1 75 ? 39.670 -14.209 3.929 1.00 98.06 75 TRP A N 1
ATOM 566 C CA . TRP A 1 75 ? 40.441 -13.432 4.893 1.00 98.06 75 TRP A CA 1
ATOM 567 C C . TRP A 1 75 ? 41.833 -14.023 5.124 1.00 98.06 75 TRP A C 1
ATOM 569 O O . TRP A 1 75 ? 42.081 -15.224 4.978 1.00 98.06 75 TRP A O 1
ATOM 579 N N . LYS A 1 76 ? 42.754 -13.145 5.504 1.00 95.31 76 LYS A N 1
ATOM 580 C CA . LYS A 1 76 ? 44.104 -13.459 5.966 1.00 95.31 76 LYS A CA 1
ATOM 581 C C . LYS A 1 76 ? 44.420 -12.652 7.221 1.00 95.31 76 LYS A C 1
ATOM 583 O O . LYS A 1 76 ? 43.935 -11.534 7.381 1.00 95.31 76 LYS A O 1
ATOM 588 N N . ARG A 1 77 ? 45.219 -13.217 8.116 1.00 93.12 77 ARG A N 1
ATOM 589 C CA . ARG A 1 77 ? 45.738 -12.537 9.305 1.00 93.12 77 ARG A CA 1
ATOM 590 C C . ARG A 1 77 ? 46.780 -11.498 8.888 1.00 93.12 77 ARG A C 1
ATOM 592 O O . ARG A 1 77 ? 47.606 -11.751 8.014 1.00 93.12 77 ARG A O 1
ATOM 599 N N . GLU A 1 78 ? 46.752 -10.336 9.527 1.00 87.62 78 GLU A N 1
ATOM 600 C CA . GLU A 1 78 ? 47.821 -9.350 9.406 1.00 87.62 78 GLU A CA 1
ATOM 601 C C . GLU A 1 78 ? 49.095 -9.872 10.100 1.00 87.62 78 GLU A C 1
ATOM 603 O O . GLU A 1 78 ? 49.011 -10.337 11.245 1.00 87.62 78 GLU A O 1
ATOM 608 N N . PRO A 1 79 ? 50.274 -9.826 9.445 1.00 79.94 79 PRO A N 1
ATOM 609 C CA . PRO A 1 79 ? 51.515 -10.297 10.046 1.00 79.94 79 PRO A CA 1
ATOM 610 C C . PRO A 1 79 ? 51.788 -9.615 11.385 1.00 79.94 79 PRO A C 1
ATOM 612 O O . PRO A 1 79 ? 51.755 -8.389 11.497 1.00 79.94 79 PRO A O 1
ATOM 615 N N . ARG A 1 80 ? 52.099 -10.411 12.406 1.00 79.31 80 ARG A N 1
ATOM 616 C CA . ARG A 1 80 ? 52.487 -9.916 13.727 1.00 79.31 80 ARG A CA 1
ATOM 617 C C . ARG A 1 80 ? 53.930 -10.275 14.049 1.00 79.31 80 ARG A C 1
ATOM 619 O O . ARG A 1 80 ? 54.534 -11.116 13.396 1.00 79.31 80 ARG A O 1
ATOM 626 N N . LYS A 1 81 ? 54.476 -9.667 15.107 1.00 76.50 81 LYS A N 1
ATOM 627 C CA . LYS A 1 81 ? 55.831 -9.975 15.603 1.00 76.50 81 LYS A CA 1
ATOM 628 C C . LYS A 1 81 ? 56.012 -11.454 15.972 1.00 76.50 81 LYS A C 1
ATOM 630 O O . LYS A 1 81 ? 57.125 -11.953 15.904 1.00 76.50 81 LYS A O 1
ATOM 635 N N . ASP A 1 82 ? 54.932 -12.123 16.373 1.00 74.38 82 ASP A N 1
ATOM 636 C CA . ASP A 1 82 ? 54.877 -13.550 16.702 1.00 74.38 82 ASP A CA 1
ATOM 637 C C . ASP A 1 82 ? 54.527 -14.452 15.504 1.00 74.38 82 ASP A C 1
ATOM 639 O O . ASP A 1 82 ? 54.523 -15.671 15.648 1.00 74.38 82 ASP A O 1
ATOM 643 N N . SER A 1 83 ? 54.229 -13.885 14.330 1.00 70.31 83 SER A N 1
ATOM 644 C CA . SER A 1 83 ? 53.919 -14.663 13.128 1.00 70.31 83 SER A CA 1
ATOM 645 C C . SER A 1 83 ? 55.204 -15.210 12.501 1.00 70.31 83 SER A C 1
ATOM 647 O O . SER A 1 83 ? 56.129 -14.455 12.199 1.00 70.31 83 SER A O 1
ATOM 649 N N . GLY A 1 84 ? 55.248 -16.522 12.251 1.00 72.38 84 GLY A N 1
ATOM 650 C CA . GLY A 1 84 ? 56.267 -17.116 11.385 1.00 72.38 84 GLY A CA 1
ATOM 651 C C . GLY A 1 84 ? 56.162 -16.572 9.954 1.00 72.38 84 GLY A C 1
ATOM 652 O O . GLY A 1 84 ? 55.101 -16.113 9.526 1.00 72.38 84 GLY A O 1
ATOM 653 N N . THR A 1 85 ? 57.258 -16.606 9.192 1.00 72.00 85 THR A N 1
ATOM 654 C CA . THR A 1 85 ? 57.262 -16.151 7.794 1.00 72.00 85 THR A CA 1
ATOM 655 C C . THR A 1 85 ? 56.217 -16.916 6.976 1.00 72.00 85 THR A C 1
ATOM 657 O O . THR A 1 85 ? 56.298 -18.134 6.855 1.00 72.00 85 THR A O 1
ATOM 660 N N . GLY A 1 86 ? 55.245 -16.200 6.405 1.00 69.56 86 GLY A N 1
ATOM 661 C CA . GLY A 1 86 ? 54.191 -16.783 5.567 1.00 69.56 86 GLY A CA 1
ATOM 662 C C . GLY A 1 86 ? 52.956 -17.306 6.313 1.00 69.56 86 GLY A C 1
ATOM 663 O O . GLY A 1 86 ? 52.050 -17.809 5.653 1.00 69.56 86 GLY A O 1
ATOM 664 N N . ASP A 1 87 ? 52.875 -17.173 7.644 1.00 81.06 87 ASP A N 1
ATOM 665 C CA . ASP A 1 87 ? 51.650 -17.498 8.388 1.00 81.06 87 ASP A CA 1
ATOM 666 C C . ASP A 1 87 ? 50.614 -16.371 8.260 1.00 81.06 87 ASP A C 1
ATOM 668 O O . ASP A 1 87 ? 50.636 -15.381 8.997 1.00 81.06 87 ASP A O 1
ATOM 672 N N . ASP A 1 88 ? 49.712 -16.532 7.291 1.00 89.25 88 ASP A N 1
ATOM 673 C CA . ASP A 1 88 ? 48.603 -15.617 7.013 1.00 89.25 88 ASP A CA 1
ATOM 674 C C . ASP A 1 88 ? 47.239 -16.179 7.447 1.00 89.25 88 ASP A C 1
ATOM 676 O O . ASP A 1 88 ? 46.194 -15.613 7.111 1.00 89.25 88 ASP A O 1
ATOM 680 N N . LYS A 1 89 ? 47.215 -17.293 8.193 1.00 91.94 89 LYS A N 1
ATOM 681 C CA . LYS A 1 89 ? 45.970 -17.984 8.535 1.00 91.94 89 LYS A CA 1
ATOM 682 C C . LYS A 1 89 ? 45.188 -17.196 9.597 1.00 91.94 89 LYS A C 1
ATOM 684 O O . LYS A 1 89 ? 45.698 -17.021 10.708 1.00 91.94 89 LYS A O 1
ATOM 689 N N . PRO A 1 90 ? 43.937 -16.771 9.320 1.00 94.50 90 PRO A N 1
ATOM 690 C CA . PRO A 1 90 ? 43.074 -16.156 10.323 1.00 94.50 90 PRO A CA 1
ATOM 691 C C . PRO A 1 90 ? 42.862 -17.077 11.526 1.00 94.50 90 PRO A C 1
ATOM 693 O O . PRO A 1 90 ? 42.627 -18.274 11.368 1.00 94.50 90 PRO A O 1
ATOM 696 N N . GLN A 1 91 ? 42.928 -16.501 12.722 1.00 93.50 91 GLN A N 1
ATOM 697 C CA . GLN A 1 91 ? 42.797 -17.219 13.996 1.00 93.50 91 GLN A CA 1
ATOM 698 C C . GLN A 1 91 ? 41.535 -16.794 14.773 1.00 93.50 91 GLN A C 1
ATOM 700 O O . GLN A 1 91 ? 41.384 -17.116 15.948 1.00 93.50 91 GLN A O 1
ATOM 705 N N . TRP A 1 92 ? 40.634 -16.053 14.122 1.00 97.44 92 TRP A N 1
ATOM 706 C CA . TRP A 1 92 ? 39.326 -15.703 14.674 1.00 97.44 92 TRP A CA 1
ATOM 707 C C . TRP A 1 92 ? 38.422 -16.937 14.685 1.00 97.44 92 TRP A C 1
ATOM 709 O O . TRP A 1 92 ? 38.539 -17.823 13.833 1.00 97.44 92 TRP A O 1
ATOM 719 N N . LYS A 1 93 ? 37.515 -17.000 15.656 1.00 97.44 93 LYS A N 1
ATOM 720 C CA . LYS A 1 93 ? 36.574 -18.113 15.807 1.00 97.44 93 LYS A CA 1
ATOM 721 C C . LYS A 1 93 ? 35.447 -17.963 14.787 1.00 97.44 93 LYS A C 1
ATOM 723 O O . LYS A 1 93 ? 34.967 -16.855 14.597 1.00 97.44 93 LYS A O 1
ATOM 728 N N . VAL A 1 94 ? 34.997 -19.054 14.166 1.00 98.06 94 VAL A N 1
ATOM 729 C CA . VAL A 1 94 ? 33.763 -19.076 13.362 1.00 98.06 94 VAL A CA 1
ATOM 730 C C . VAL A 1 94 ? 32.790 -20.059 13.985 1.00 98.06 94 VAL A C 1
ATOM 732 O O . VAL A 1 94 ? 33.099 -21.241 14.119 1.00 98.06 94 VAL A O 1
ATOM 735 N N . GLU A 1 95 ? 31.620 -19.572 14.374 1.00 95.00 95 GLU A N 1
ATOM 736 C CA . GLU A 1 95 ? 30.547 -20.393 14.925 1.00 95.00 95 GLU A CA 1
ATOM 737 C C . GLU A 1 95 ? 29.203 -19.689 14.763 1.00 95.00 95 GLU A C 1
ATOM 739 O O . GLU A 1 95 ? 29.147 -18.469 14.646 1.00 95.00 95 GLU A O 1
ATOM 744 N N . ASN A 1 96 ? 28.105 -20.448 14.785 1.00 93.94 96 ASN A N 1
ATOM 745 C CA . ASN A 1 96 ? 26.746 -19.891 14.824 1.00 93.94 96 ASN A CA 1
ATOM 746 C C . ASN A 1 96 ? 26.474 -18.816 13.744 1.00 93.94 96 ASN A C 1
ATOM 748 O O . ASN A 1 96 ? 25.693 -17.890 13.957 1.00 93.94 96 ASN A O 1
ATOM 752 N N . GLY A 1 97 ? 27.138 -18.924 12.586 1.00 94.62 97 GLY A N 1
ATOM 753 C CA . GLY A 1 97 ? 27.014 -17.981 11.475 1.00 94.62 97 GLY A CA 1
ATOM 754 C C . GLY A 1 97 ? 27.749 -16.642 11.645 1.00 94.62 97 GLY A C 1
ATOM 755 O O . GLY A 1 97 ? 27.541 -15.752 10.821 1.00 94.62 97 GLY A O 1
ATOM 756 N N . TYR A 1 98 ? 28.593 -16.471 12.669 1.00 98.25 98 TYR A N 1
ATOM 757 C CA . TYR A 1 98 ? 29.440 -15.290 12.865 1.00 98.25 98 TYR A CA 1
ATOM 758 C C . TYR A 1 98 ? 30.927 -15.644 12.976 1.00 98.25 98 TYR A C 1
ATOM 760 O O . TYR A 1 98 ? 31.295 -16.758 13.347 1.00 98.25 98 TYR A O 1
ATOM 768 N N . MET A 1 99 ? 31.785 -14.671 12.671 1.00 98.44 99 MET A N 1
ATOM 769 C CA . MET A 1 99 ? 33.187 -14.677 13.084 1.00 98.44 99 MET A CA 1
ATOM 770 C C . MET A 1 99 ? 33.338 -13.864 14.375 1.00 98.44 99 MET A C 1
ATOM 772 O O . MET A 1 99 ? 32.658 -12.855 14.540 1.00 98.44 99 MET A O 1
ATOM 776 N N . GLU A 1 100 ? 34.205 -14.280 15.289 1.00 98.50 100 GLU A N 1
ATOM 777 C CA . GLU A 1 100 ? 34.449 -13.616 16.572 1.00 98.50 100 GLU A CA 1
ATOM 778 C C . GLU A 1 100 ? 35.945 -13.419 16.800 1.00 98.50 100 GLU A C 1
ATOM 780 O O . GLU A 1 100 ? 36.752 -14.334 16.589 1.00 98.50 100 GLU A O 1
ATOM 785 N N . ILE A 1 101 ? 36.306 -12.221 17.255 1.00 98.19 101 ILE A N 1
ATOM 786 C CA . ILE A 1 101 ? 37.684 -11.881 17.601 1.00 98.19 101 ILE A CA 1
ATOM 787 C C . ILE A 1 101 ? 38.155 -12.763 18.757 1.00 98.19 101 ILE A C 1
ATOM 789 O O . ILE A 1 101 ? 37.607 -12.730 19.859 1.00 98.19 101 ILE A O 1
ATOM 793 N N . VAL A 1 102 ? 39.250 -13.486 18.531 1.00 95.62 102 VAL A N 1
ATOM 794 C CA . VAL A 1 102 ? 40.032 -14.094 19.610 1.00 95.62 102 VAL A CA 1
ATOM 795 C C . VAL A 1 102 ? 41.102 -13.082 20.003 1.00 95.62 102 VAL A C 1
ATOM 797 O O . VAL A 1 102 ? 41.966 -12.757 19.197 1.00 95.62 102 VAL A O 1
ATOM 800 N N . GLY A 1 103 ? 41.045 -12.529 21.214 1.00 88.44 103 GLY A N 1
ATOM 801 C CA . GLY A 1 103 ? 41.972 -11.466 21.608 1.00 88.44 103 GLY A CA 1
ATOM 802 C C . GLY A 1 103 ? 43.438 -11.886 21.454 1.00 88.44 103 GLY A C 1
ATOM 803 O O . GLY A 1 103 ? 43.827 -12.985 21.851 1.00 88.44 103 GLY A O 1
ATOM 804 N N . ARG A 1 104 ? 44.264 -10.993 20.896 1.00 88.38 104 ARG A N 1
ATOM 805 C CA . ARG A 1 104 ? 45.676 -11.244 20.541 1.00 88.38 104 ARG A CA 1
ATOM 806 C C . ARG A 1 104 ? 45.863 -12.248 19.400 1.00 88.38 104 ARG A C 1
ATOM 808 O O . ARG A 1 104 ? 46.984 -12.730 19.235 1.00 88.38 104 ARG A O 1
ATOM 815 N N . SER A 1 105 ? 44.853 -12.505 18.586 1.00 90.44 105 SER A N 1
ATOM 816 C CA . SER A 1 105 ? 44.981 -13.313 17.370 1.00 90.44 105 SER A CA 1
ATOM 817 C C . SER A 1 105 ? 45.431 -12.498 16.149 1.00 90.44 105 SER A C 1
ATOM 819 O O . SER A 1 105 ? 45.908 -13.074 15.174 1.00 90.44 105 SER A O 1
ATOM 821 N N . GLY A 1 106 ? 45.380 -11.164 16.239 1.00 92.81 106 GLY A N 1
ATOM 822 C CA . GLY A 1 106 ? 45.724 -10.228 15.170 1.00 92.81 106 GLY A CA 1
ATOM 823 C C . GLY A 1 106 ? 44.519 -9.825 14.322 1.00 92.81 106 GLY A C 1
ATOM 824 O O . GLY A 1 106 ? 43.560 -10.582 14.177 1.00 92.81 106 GLY A O 1
ATOM 825 N N . SER A 1 107 ? 44.588 -8.618 13.757 1.00 96.44 107 SER A N 1
ATOM 826 C CA . SER A 1 107 ? 43.608 -8.116 12.793 1.00 96.44 107 SER A CA 1
ATOM 827 C C . SER A 1 107 ? 43.554 -9.013 11.559 1.00 96.44 107 SER A C 1
ATOM 829 O O . SER A 1 107 ? 44.542 -9.665 11.201 1.00 96.44 107 SER A O 1
ATOM 831 N N . ILE A 1 108 ? 42.409 -9.029 10.883 1.00 97.62 108 ILE A N 1
ATOM 832 C CA . ILE A 1 108 ? 42.237 -9.763 9.627 1.00 97.62 108 ILE A CA 1
ATOM 833 C C . ILE A 1 108 ? 41.972 -8.796 8.484 1.00 97.62 108 ILE A C 1
ATOM 835 O O . ILE A 1 108 ? 41.286 -7.790 8.649 1.00 97.62 108 ILE A O 1
ATOM 839 N N . ARG A 1 109 ? 42.513 -9.115 7.312 1.00 96.50 109 ARG A N 1
ATOM 840 C CA . ARG A 1 109 ? 42.314 -8.376 6.066 1.00 96.50 109 ARG A CA 1
ATOM 841 C C . ARG A 1 109 ? 41.743 -9.284 4.999 1.00 96.50 109 ARG A C 1
ATOM 843 O O . ARG A 1 109 ? 41.998 -10.490 5.007 1.00 96.50 109 ARG A O 1
ATOM 850 N N . THR A 1 110 ? 41.006 -8.724 4.053 1.00 97.31 110 THR A N 1
ATOM 851 C CA . THR A 1 110 ? 40.597 -9.480 2.871 1.00 97.31 110 THR A CA 1
ATOM 852 C C . THR A 1 110 ? 41.824 -9.930 2.078 1.00 97.31 110 THR A C 1
ATOM 854 O O . THR A 1 110 ? 42.843 -9.240 2.002 1.00 97.31 110 THR A O 1
ATOM 857 N N . ARG A 1 111 ? 41.746 -11.119 1.474 1.00 94.75 111 ARG A N 1
ATOM 858 C CA . ARG A 1 111 ? 42.773 -11.591 0.531 1.00 94.75 111 ARG A CA 1
ATOM 859 C C . ARG A 1 111 ? 42.780 -10.747 -0.737 1.00 94.75 111 ARG A C 1
ATOM 861 O O . ARG A 1 111 ? 43.846 -10.466 -1.277 1.00 94.75 111 ARG A O 1
ATOM 868 N N . ASP A 1 112 ? 41.591 -10.335 -1.157 1.00 91.56 112 ASP A N 1
ATOM 869 C CA . ASP A 1 112 ? 41.370 -9.494 -2.320 1.00 91.56 112 ASP A CA 1
ATOM 870 C C . ASP A 1 112 ? 41.524 -8.009 -1.995 1.00 91.56 112 ASP A C 1
ATOM 872 O O . ASP A 1 112 ? 41.151 -7.548 -0.912 1.00 91.56 112 ASP A O 1
ATOM 876 N N . THR A 1 113 ? 41.997 -7.258 -2.987 1.00 92.50 113 THR A N 1
ATOM 877 C CA . THR A 1 113 ? 41.889 -5.802 -3.039 1.00 92.50 113 THR A CA 1
ATOM 878 C C . THR A 1 113 ? 40.689 -5.403 -3.894 1.00 92.50 113 THR A C 1
ATOM 880 O O . THR A 1 113 ? 40.341 -6.059 -4.880 1.00 92.50 113 THR A O 1
ATOM 883 N N . PHE A 1 114 ? 40.032 -4.312 -3.511 1.00 91.06 114 PHE A N 1
ATOM 884 C CA . PHE A 1 114 ? 38.858 -3.787 -4.198 1.00 91.06 114 PHE A CA 1
ATOM 885 C C . PHE A 1 114 ? 39.198 -2.464 -4.860 1.00 91.06 114 PHE A C 1
ATOM 887 O O . PHE A 1 114 ? 39.611 -1.507 -4.198 1.00 91.06 114 PHE A O 1
ATOM 894 N N . LYS A 1 115 ? 38.998 -2.415 -6.175 1.00 88.44 115 LYS A N 1
ATOM 895 C CA . LYS A 1 115 ? 39.247 -1.238 -7.001 1.00 88.44 115 LYS A CA 1
ATOM 896 C C . LYS A 1 115 ? 37.978 -0.409 -7.172 1.00 88.44 115 LYS A C 1
ATOM 898 O O . LYS A 1 115 ? 36.911 -0.962 -7.430 1.00 88.44 115 LYS A O 1
ATOM 903 N N . GLY A 1 116 ? 38.132 0.912 -7.122 1.00 88.12 116 GLY A N 1
ATOM 904 C CA . GLY A 1 116 ? 37.044 1.859 -7.363 1.00 88.12 116 GLY A CA 1
ATOM 905 C C . GLY A 1 116 ? 36.085 2.013 -6.183 1.00 88.12 116 GLY A C 1
ATOM 906 O O . GLY A 1 116 ? 36.414 1.654 -5.052 1.00 88.12 116 GLY A O 1
ATOM 907 N N . ASP A 1 117 ? 34.928 2.597 -6.479 1.00 92.19 117 ASP A N 1
ATOM 908 C CA . ASP A 1 117 ? 33.894 2.992 -5.521 1.00 92.19 117 ASP A CA 1
ATOM 909 C C . ASP A 1 117 ? 33.073 1.780 -5.063 1.00 92.19 117 ASP A C 1
ATOM 911 O O . ASP A 1 117 ? 32.883 0.821 -5.821 1.00 92.19 117 ASP A O 1
ATOM 915 N N . GLY A 1 118 ? 32.538 1.813 -3.843 1.00 93.56 118 GLY A N 1
ATOM 916 C CA . GLY A 1 118 ? 31.894 0.637 -3.267 1.00 93.56 118 GLY A CA 1
ATOM 917 C C . GLY A 1 118 ? 30.810 0.918 -2.237 1.00 93.56 118 GLY A C 1
ATOM 918 O O . GLY A 1 118 ? 30.802 1.935 -1.548 1.00 93.56 118 GLY A O 1
ATOM 919 N N . HIS A 1 119 ? 29.885 -0.033 -2.149 1.00 96.94 119 HIS A N 1
ATOM 920 C CA . HIS A 1 119 ? 28.917 -0.189 -1.071 1.00 96.94 119 HIS A CA 1
ATOM 921 C C . HIS A 1 119 ? 29.296 -1.450 -0.303 1.00 96.94 119 HIS A C 1
ATOM 923 O O . HIS A 1 119 ? 29.204 -2.559 -0.833 1.00 96.94 119 HIS A O 1
ATOM 929 N N . LEU A 1 120 ? 29.772 -1.250 0.921 1.00 98.25 120 LEU A N 1
ATOM 930 C CA . LEU A 1 120 ? 30.112 -2.283 1.886 1.00 98.25 120 LEU A CA 1
ATOM 931 C C . LEU A 1 120 ? 28.986 -2.394 2.912 1.00 98.25 120 LEU A C 1
ATOM 933 O O . LEU A 1 120 ? 28.558 -1.388 3.474 1.00 98.25 120 LEU A O 1
ATOM 937 N N . HIS A 1 121 ? 28.563 -3.617 3.186 1.00 98.62 121 HIS A N 1
ATOM 938 C CA . HIS A 1 121 ? 27.677 -3.941 4.290 1.00 98.62 121 HIS A CA 1
ATOM 939 C C . HIS A 1 121 ? 28.372 -4.909 5.241 1.00 98.62 121 HIS A C 1
ATOM 941 O O . HIS A 1 121 ? 29.077 -5.823 4.798 1.00 98.62 121 HIS A O 1
ATOM 947 N N . LEU A 1 122 ? 28.157 -4.715 6.538 1.00 98.56 122 LEU A N 1
ATOM 948 C CA . LEU A 1 122 ? 28.520 -5.674 7.575 1.00 98.56 122 LEU A CA 1
ATOM 949 C C . LEU A 1 122 ? 27.614 -5.526 8.795 1.00 98.56 122 LEU A C 1
ATOM 951 O O . LEU A 1 122 ? 27.159 -4.431 9.136 1.00 98.56 122 LEU A O 1
ATOM 955 N N . GLU A 1 123 ? 27.419 -6.635 9.495 1.00 98.62 123 GLU A N 1
ATOM 956 C CA . GLU A 1 123 ? 26.773 -6.654 10.799 1.00 98.62 123 GLU A CA 1
ATOM 957 C C . GLU A 1 123 ? 27.804 -6.951 11.880 1.00 98.62 123 GLU A C 1
ATOM 959 O O . GLU A 1 123 ? 28.660 -7.820 11.700 1.00 98.62 123 GLU A O 1
ATOM 964 N N . TRP A 1 124 ? 27.707 -6.262 13.014 1.00 98.81 124 TRP A N 1
ATOM 965 C CA . TRP A 1 124 ? 28.613 -6.446 14.145 1.00 98.81 124 TRP A CA 1
ATOM 966 C C . TRP A 1 124 ? 27.864 -6.470 15.475 1.00 98.81 124 TRP A C 1
ATOM 968 O O . TRP A 1 124 ? 26.805 -5.868 15.608 1.00 98.81 124 TRP A O 1
ATOM 978 N N . ALA A 1 125 ? 28.389 -7.175 16.470 1.00 98.69 125 ALA A N 1
ATOM 979 C CA . ALA A 1 125 ? 27.830 -7.196 17.817 1.00 98.69 125 ALA A CA 1
ATOM 980 C C . ALA A 1 125 ? 28.955 -7.162 18.847 1.00 98.69 125 ALA A C 1
ATOM 982 O O . ALA A 1 125 ? 29.857 -8.004 18.827 1.00 98.69 125 ALA A O 1
ATOM 983 N N . THR A 1 126 ? 28.876 -6.218 19.780 1.00 98.44 126 THR A N 1
ATOM 984 C CA . THR A 1 126 ? 29.746 -6.203 20.958 1.00 98.44 126 THR A CA 1
ATOM 985 C C . THR A 1 126 ? 29.376 -7.347 21.907 1.00 98.44 126 THR A C 1
ATOM 987 O O . THR A 1 126 ? 28.271 -7.901 21.812 1.00 98.44 126 THR A O 1
ATOM 990 N N . PRO A 1 127 ? 30.280 -7.742 22.819 1.00 96.81 127 PRO A N 1
ATOM 991 C CA . PRO A 1 127 ? 30.000 -8.809 23.774 1.00 96.81 127 PRO A CA 1
ATOM 992 C C . PRO A 1 127 ? 28.753 -8.498 24.610 1.00 96.81 127 PRO A C 1
ATOM 994 O O . PRO A 1 127 ? 28.582 -7.372 25.065 1.00 96.81 127 PRO A O 1
ATOM 997 N N . ALA A 1 128 ? 27.891 -9.492 24.845 1.00 96.62 128 ALA A N 1
ATOM 998 C CA . ALA A 1 128 ? 26.710 -9.313 25.700 1.00 96.62 128 ALA A CA 1
ATOM 999 C C . ALA A 1 128 ? 27.097 -8.969 27.150 1.00 96.62 128 ALA A C 1
ATOM 1001 O O . ALA A 1 128 ? 26.407 -8.208 27.827 1.00 96.62 128 ALA A O 1
ATOM 1002 N N . THR A 1 129 ? 28.227 -9.509 27.612 1.00 96.00 129 THR A N 1
ATOM 1003 C CA . THR A 1 129 ? 28.824 -9.149 28.896 1.00 96.00 129 THR A CA 1
ATOM 1004 C C . THR A 1 129 ? 29.622 -7.861 28.748 1.00 96.00 129 THR A C 1
ATOM 1006 O O . THR A 1 129 ? 30.644 -7.825 28.064 1.00 96.00 129 THR A O 1
ATOM 1009 N N . VAL A 1 130 ? 29.176 -6.814 29.435 1.00 94.81 130 VAL A N 1
ATOM 1010 C CA . VAL A 1 130 ? 29.878 -5.531 29.497 1.00 94.81 130 VAL A CA 1
ATOM 1011 C C . VAL A 1 130 ? 31.162 -5.669 30.311 1.00 94.81 130 VAL A C 1
ATOM 1013 O O . VAL A 1 130 ? 31.121 -6.023 31.488 1.00 94.81 130 VAL A O 1
ATOM 1016 N N . ALA A 1 131 ? 32.299 -5.347 29.695 1.00 92.50 131 ALA A N 1
ATOM 1017 C CA . ALA A 1 131 ? 33.601 -5.285 30.350 1.00 92.50 131 ALA A CA 1
ATOM 1018 C C . ALA A 1 131 ? 34.420 -4.104 29.810 1.00 92.50 131 ALA A C 1
ATOM 1020 O O . ALA A 1 131 ? 34.474 -3.887 28.599 1.00 92.50 131 ALA A O 1
ATOM 1021 N N . GLY A 1 132 ? 35.074 -3.365 30.710 1.00 93.31 132 GLY A N 1
ATOM 1022 C CA . GLY A 1 132 ? 35.807 -2.138 30.383 1.00 93.31 132 GLY A CA 1
ATOM 1023 C C . GLY A 1 132 ? 34.910 -0.900 30.271 1.00 93.31 132 GLY A C 1
ATOM 1024 O O . GLY A 1 132 ? 33.701 -0.955 30.492 1.00 93.31 132 GLY A O 1
ATOM 1025 N N . ASN A 1 133 ? 35.519 0.234 29.932 1.00 94.19 133 ASN A N 1
ATOM 1026 C CA . ASN A 1 133 ? 34.868 1.530 29.744 1.00 94.19 133 ASN A CA 1
ATOM 1027 C C . ASN A 1 133 ? 35.615 2.348 28.681 1.00 94.19 133 ASN A C 1
ATOM 1029 O O . ASN A 1 133 ? 36.781 2.073 28.380 1.00 94.19 133 ASN A O 1
ATOM 1033 N N . GLY A 1 134 ? 34.948 3.352 28.111 1.00 95.12 134 GLY A N 1
ATOM 1034 C CA . GLY A 1 134 ? 35.504 4.158 27.027 1.00 95.12 134 GLY A CA 1
ATOM 1035 C C . GLY A 1 134 ? 35.975 3.276 25.870 1.00 95.12 134 GLY A C 1
ATOM 1036 O O . GLY A 1 134 ? 35.259 2.367 25.454 1.00 95.12 134 GLY A O 1
ATOM 1037 N N . GLN A 1 135 ? 37.210 3.492 25.413 1.00 96.56 135 GLN A N 1
ATOM 1038 C CA . GLN A 1 135 ? 37.846 2.715 24.339 1.00 96.56 135 GLN A CA 1
ATOM 1039 C C . GLN A 1 135 ? 38.176 1.261 24.706 1.00 96.56 135 GLN A C 1
ATOM 1041 O O . GLN A 1 135 ? 38.529 0.484 23.830 1.00 96.56 135 GLN A O 1
ATOM 1046 N N . GLY A 1 136 ? 38.103 0.868 25.980 1.00 94.25 136 GLY A N 1
ATOM 1047 C CA . GLY A 1 136 ? 38.375 -0.513 26.397 1.00 94.25 136 GLY A CA 1
ATOM 1048 C C . GLY A 1 136 ? 37.175 -1.457 26.269 1.00 94.25 136 GLY A C 1
ATOM 1049 O O . GLY A 1 136 ? 37.301 -2.640 26.591 1.00 94.25 136 GLY A O 1
ATOM 1050 N N . ARG A 1 137 ? 36.004 -0.942 25.864 1.00 96.94 137 ARG A N 1
ATOM 1051 C CA . ARG A 1 137 ? 34.721 -1.653 25.914 1.00 96.94 137 ARG A CA 1
ATOM 1052 C C . ARG A 1 137 ? 34.221 -2.002 24.512 1.00 96.94 137 ARG A C 1
ATOM 1054 O O . ARG A 1 137 ? 33.639 -1.172 23.821 1.00 96.94 137 ARG A O 1
ATOM 1061 N N . GLY A 1 138 ? 34.414 -3.260 24.113 1.00 97.44 138 GLY A N 1
ATOM 1062 C CA . GLY A 1 138 ? 33.881 -3.784 22.849 1.00 97.44 138 GLY A CA 1
ATOM 1063 C C . GLY A 1 138 ? 34.492 -3.143 21.597 1.00 97.44 138 GLY A C 1
ATOM 1064 O O . GLY A 1 138 ? 33.770 -2.923 20.632 1.00 97.44 138 GLY A O 1
ATOM 1065 N N . ASN A 1 139 ? 35.781 -2.811 21.641 1.00 98.44 139 ASN A N 1
ATOM 1066 C CA . ASN A 1 139 ? 36.509 -2.099 20.599 1.00 98.44 139 ASN A CA 1
ATOM 1067 C C . ASN A 1 139 ? 36.951 -3.024 19.451 1.00 98.44 139 ASN A C 1
ATOM 1069 O O . ASN A 1 139 ? 37.428 -4.142 19.669 1.00 98.44 139 ASN A O 1
ATOM 1073 N N . SER A 1 140 ? 36.765 -2.539 18.233 1.00 98.62 140 SER A N 1
ATOM 1074 C CA . SER A 1 140 ? 37.294 -3.032 16.968 1.00 98.62 140 SER A CA 1
ATOM 1075 C C . SER A 1 140 ? 37.193 -1.875 15.960 1.00 98.62 140 SER A C 1
ATOM 1077 O O . SER A 1 140 ? 36.804 -0.768 16.301 1.00 98.62 140 SER A O 1
ATOM 1079 N N . GLY A 1 141 ? 37.431 -2.128 14.682 1.00 98.31 141 GLY A N 1
ATOM 1080 C CA . GLY A 1 141 ? 37.338 -1.094 13.663 1.00 98.31 141 GLY A CA 1
ATOM 1081 C C . GLY A 1 141 ? 37.250 -1.683 12.274 1.00 98.31 141 GLY A C 1
ATOM 1082 O O . GLY A 1 141 ? 37.780 -2.767 12.010 1.00 98.31 141 GLY A O 1
ATOM 1083 N N . VAL A 1 142 ? 36.569 -0.961 11.388 1.00 98.75 142 VAL A N 1
ATOM 1084 C CA . VAL A 1 142 ? 36.473 -1.288 9.965 1.00 98.75 142 VAL A CA 1
ATOM 1085 C C . VAL A 1 142 ? 37.363 -0.323 9.200 1.00 98.75 142 VAL A C 1
ATOM 1087 O O . VAL A 1 142 ? 37.153 0.888 9.234 1.00 98.75 142 VAL A O 1
ATOM 1090 N N . PHE A 1 143 ? 38.339 -0.857 8.474 1.00 98.12 143 PHE A N 1
ATOM 1091 C CA . PHE A 1 143 ? 39.238 -0.060 7.648 1.00 98.12 143 PHE A CA 1
ATOM 1092 C C . PHE A 1 143 ? 39.006 -0.398 6.189 1.00 98.12 143 PHE A C 1
ATOM 1094 O O . PHE A 1 143 ? 38.987 -1.567 5.802 1.00 98.12 143 PHE A O 1
ATOM 1101 N N . ILE A 1 144 ? 38.889 0.643 5.379 1.00 97.12 144 ILE A N 1
ATOM 1102 C CA . ILE A 1 144 ? 38.804 0.550 3.927 1.00 97.12 144 ILE A CA 1
ATOM 1103 C C . ILE A 1 144 ? 40.053 1.238 3.397 1.00 97.12 144 ILE A C 1
ATOM 1105 O O . ILE A 1 144 ? 40.282 2.404 3.716 1.00 97.12 144 ILE A O 1
ATOM 1109 N N . GLY A 1 145 ? 40.881 0.542 2.613 1.00 93.25 145 GLY A N 1
ATOM 1110 C CA . GLY A 1 145 ? 42.142 1.114 2.134 1.00 93.25 145 GLY A CA 1
ATOM 1111 C C . GLY A 1 145 ? 41.941 2.480 1.463 1.00 93.25 145 GLY A C 1
ATOM 1112 O O . GLY A 1 145 ? 41.270 2.578 0.431 1.00 93.25 145 GLY A O 1
ATOM 1113 N N . GLY A 1 146 ? 42.526 3.524 2.059 1.00 90.06 146 GLY A N 1
ATOM 1114 C CA . GLY A 1 146 ? 42.384 4.917 1.627 1.00 90.06 146 GLY A CA 1
ATOM 1115 C C . GLY A 1 146 ? 41.372 5.766 2.406 1.00 90.06 146 GLY A C 1
ATOM 1116 O O . GLY A 1 146 ? 41.222 6.933 2.062 1.00 90.06 146 GLY A O 1
ATOM 1117 N N . PHE A 1 147 ? 40.699 5.232 3.422 1.00 96.00 147 PHE A N 1
ATOM 1118 C CA . PHE A 1 147 ? 39.762 5.961 4.284 1.00 96.00 147 PHE A CA 1
ATOM 1119 C C . PHE A 1 147 ? 40.173 5.839 5.757 1.00 96.00 147 PHE A C 1
ATOM 1121 O O . PHE A 1 147 ? 40.899 4.901 6.100 1.00 96.00 147 PHE A O 1
ATOM 1128 N N . PRO A 1 148 ? 39.735 6.768 6.630 1.00 96.31 148 PRO A N 1
ATOM 1129 C CA . PRO A 1 148 ? 39.920 6.599 8.066 1.00 96.31 148 PRO A CA 1
ATOM 1130 C C . PRO A 1 148 ? 39.166 5.369 8.579 1.00 96.31 148 PRO A C 1
ATOM 1132 O O . PRO A 1 148 ? 38.234 4.874 7.941 1.00 96.31 148 PRO A O 1
ATOM 1135 N N . GLU A 1 149 ? 39.564 4.905 9.757 1.00 98.25 149 GLU A N 1
ATOM 1136 C CA . GLU A 1 149 ? 38.857 3.863 10.493 1.00 98.25 149 GLU A CA 1
ATOM 1137 C C . GLU A 1 149 ? 37.417 4.290 10.789 1.00 98.25 149 GLU A C 1
ATOM 1139 O O . GLU A 1 149 ? 37.173 5.372 11.330 1.00 98.25 149 GLU A O 1
ATOM 1144 N N . ILE A 1 150 ? 36.468 3.422 10.440 1.00 98.75 150 ILE A N 1
ATOM 1145 C CA . ILE A 1 150 ? 35.091 3.512 10.909 1.00 98.75 150 ILE A CA 1
ATOM 1146 C C . ILE A 1 150 ? 35.024 2.716 12.204 1.00 98.75 150 ILE A C 1
ATOM 1148 O O . ILE A 1 150 ? 35.117 1.483 12.201 1.00 98.75 150 ILE A O 1
ATOM 1152 N N . GLN A 1 151 ? 34.869 3.438 13.303 1.00 98.75 151 GLN A N 1
ATOM 1153 C CA . GLN A 1 151 ? 34.993 2.882 14.636 1.00 98.75 151 GLN A CA 1
ATOM 1154 C C . GLN A 1 151 ? 33.898 1.853 14.944 1.00 98.75 151 GLN A C 1
ATOM 1156 O O . GLN A 1 151 ? 32.708 2.082 14.677 1.00 98.75 151 GLN A O 1
ATOM 1161 N N . VAL A 1 152 ? 34.283 0.739 15.566 1.00 98.81 152 VAL A N 1
ATOM 1162 C CA . VAL A 1 152 ? 33.365 -0.251 16.141 1.00 98.81 152 VAL A CA 1
ATOM 1163 C C . VAL A 1 152 ? 33.583 -0.263 17.647 1.00 98.81 152 VAL A C 1
ATOM 1165 O O . VAL A 1 152 ? 34.630 -0.656 18.141 1.00 98.81 152 VAL A O 1
ATOM 1168 N N . LEU A 1 153 ? 32.582 0.178 18.402 1.00 98.56 153 LEU A N 1
ATOM 1169 C CA . LEU A 1 153 ? 32.688 0.273 19.853 1.00 98.56 153 LEU A CA 1
ATOM 1170 C C . LEU A 1 153 ? 31.338 -0.016 20.498 1.00 98.56 153 LEU A C 1
ATOM 1172 O O . LEU A 1 153 ? 30.285 0.269 19.926 1.00 98.56 153 LEU A O 1
ATOM 1176 N N . ASP A 1 154 ? 31.341 -0.529 21.724 1.00 98.44 154 ASP A N 1
ATOM 1177 C CA . ASP A 1 154 ? 30.137 -0.494 22.544 1.00 98.44 154 ASP A CA 1
ATOM 1178 C C . ASP A 1 154 ? 29.905 0.938 23.034 1.00 98.44 154 ASP A C 1
ATOM 1180 O O . ASP A 1 154 ? 30.459 1.353 24.049 1.00 98.44 154 ASP A O 1
ATOM 1184 N N . SER A 1 155 ? 29.106 1.708 22.297 1.00 98.19 155 SER A N 1
ATOM 1185 C CA . SER A 1 155 ? 28.732 3.084 22.653 1.00 98.19 155 SER A CA 1
ATOM 1186 C C . SER A 1 155 ? 27.329 3.191 23.256 1.00 98.19 155 SER A C 1
ATOM 1188 O O . SER A 1 155 ? 26.793 4.294 23.381 1.00 98.19 155 SER A O 1
ATOM 1190 N N . TYR A 1 156 ? 26.722 2.075 23.674 1.00 97.62 156 TYR A N 1
ATOM 1191 C CA . TYR A 1 156 ? 25.467 2.100 24.422 1.00 97.62 156 TYR A CA 1
ATOM 1192 C C . TYR A 1 156 ? 25.744 2.395 25.897 1.00 97.62 156 TYR A C 1
ATOM 1194 O O . TYR A 1 156 ? 26.257 1.548 26.637 1.00 97.62 156 TYR A O 1
ATOM 1202 N N . GLN A 1 157 ? 25.397 3.615 26.324 1.00 96.38 157 GLN A N 1
ATOM 1203 C CA . GLN A 1 157 ? 25.645 4.099 27.689 1.00 96.38 157 GLN A CA 1
ATOM 1204 C C . GLN A 1 157 ? 27.123 3.925 28.101 1.00 96.38 157 GLN A C 1
ATOM 1206 O O . GLN A 1 157 ? 27.436 3.460 29.197 1.00 96.38 157 GLN A O 1
ATOM 1211 N N . ASN A 1 158 ? 28.037 4.251 27.186 1.00 95.56 158 ASN A N 1
ATOM 1212 C CA . ASN A 1 158 ? 29.479 4.201 27.398 1.00 95.56 158 ASN A CA 1
ATOM 1213 C C . ASN A 1 158 ? 30.096 5.495 26.870 1.00 95.56 158 ASN A C 1
ATOM 1215 O O . ASN A 1 158 ? 30.115 5.721 25.661 1.00 95.56 158 ASN A O 1
ATOM 1219 N N . ASP A 1 159 ? 30.559 6.339 27.784 1.00 91.69 159 ASP A N 1
ATOM 1220 C CA . ASP A 1 159 ? 31.135 7.632 27.437 1.00 91.69 159 ASP A CA 1
ATOM 1221 C C . ASP A 1 159 ? 32.587 7.486 26.962 1.00 91.69 159 ASP A C 1
ATOM 1223 O O . ASP A 1 159 ? 33.379 6.713 27.513 1.00 91.69 159 ASP A O 1
ATOM 1227 N N . THR A 1 160 ? 32.936 8.213 25.908 1.00 95.19 160 THR A N 1
ATOM 1228 C CA . THR A 1 160 ? 34.279 8.267 25.324 1.00 95.19 160 THR A CA 1
ATOM 1229 C C . THR A 1 160 ? 34.414 9.543 24.493 1.00 95.19 160 THR A C 1
ATOM 1231 O O . THR A 1 160 ? 33.451 10.292 24.340 1.00 95.19 160 THR A O 1
ATOM 1234 N N . TYR A 1 161 ? 35.599 9.824 23.951 1.00 93.62 161 TYR A N 1
ATOM 1235 C CA . TYR A 1 161 ? 35.754 10.997 23.092 1.00 93.62 161 TYR A CA 1
ATOM 1236 C C . TYR A 1 161 ? 34.880 10.860 21.823 1.00 93.62 161 TYR A C 1
ATOM 1238 O O . TYR A 1 161 ? 34.813 9.772 21.245 1.00 93.62 161 TYR A O 1
ATOM 1246 N N . PRO A 1 162 ? 34.175 11.924 21.383 1.00 93.31 162 PRO A N 1
ATOM 1247 C CA . PRO A 1 162 ? 33.075 11.801 20.417 1.00 93.31 162 PRO A CA 1
ATOM 1248 C C . PRO A 1 162 ? 33.434 11.195 19.055 1.00 93.31 162 PRO A C 1
ATOM 1250 O O . PRO A 1 162 ? 32.591 10.549 18.435 1.00 93.31 162 PRO A O 1
ATOM 1253 N N . ASP A 1 163 ? 34.653 11.415 18.576 1.00 92.25 163 ASP A N 1
ATOM 1254 C CA . ASP A 1 163 ? 35.199 10.893 17.320 1.00 92.25 163 ASP A CA 1
ATOM 1255 C C . ASP A 1 163 ? 35.805 9.489 17.452 1.00 92.25 163 ASP A C 1
ATOM 1257 O O . ASP A 1 163 ? 36.183 8.896 16.448 1.00 92.25 163 ASP A O 1
ATOM 1261 N N . GLY A 1 164 ? 35.833 8.927 18.662 1.00 95.12 164 GLY A N 1
ATOM 1262 C CA . GLY A 1 164 ? 36.207 7.540 18.939 1.00 95.12 164 GLY A CA 1
ATOM 1263 C C . GLY A 1 164 ? 35.051 6.651 19.377 1.00 95.12 164 GLY A C 1
ATOM 1264 O O . GLY A 1 164 ? 35.301 5.524 19.797 1.00 95.12 164 GLY A O 1
ATOM 1265 N N . GLN A 1 165 ? 33.805 7.120 19.329 1.00 97.81 165 GLN A N 1
ATOM 1266 C CA . GLN A 1 165 ? 32.629 6.285 19.598 1.00 97.81 165 GLN A CA 1
ATOM 1267 C C . GLN A 1 165 ? 32.216 5.478 18.353 1.00 97.81 165 GLN A C 1
ATOM 1269 O O . GLN A 1 165 ? 32.686 5.758 17.251 1.00 97.81 165 GLN A O 1
ATOM 1274 N N . ALA A 1 166 ? 31.300 4.516 18.503 1.00 98.50 166 ALA A N 1
ATOM 1275 C CA . ALA A 1 166 ? 30.754 3.732 17.397 1.00 98.50 166 ALA A CA 1
ATOM 1276 C C . ALA A 1 166 ? 30.340 4.626 16.222 1.00 98.50 166 ALA A C 1
ATOM 1278 O O . ALA A 1 166 ? 29.628 5.614 16.399 1.00 98.50 166 ALA A O 1
ATOM 1279 N N . SER A 1 167 ? 30.774 4.244 15.025 1.00 98.12 167 SER A N 1
ATOM 1280 C CA . SER A 1 167 ? 30.577 4.905 13.731 1.00 98.12 167 SER A CA 1
ATOM 1281 C C . SER A 1 167 ? 31.350 6.202 13.524 1.00 98.12 167 SER A C 1
ATOM 1283 O O . SER A 1 167 ? 31.322 6.724 12.414 1.00 98.12 167 SER A O 1
ATOM 1285 N N . GLY A 1 168 ? 32.091 6.671 14.533 1.00 97.94 168 GLY A N 1
ATOM 1286 C CA . GLY A 1 168 ? 33.037 7.767 14.378 1.00 97.94 168 GLY A CA 1
ATOM 1287 C C . GLY A 1 168 ? 34.098 7.451 13.332 1.00 97.94 168 GLY A C 1
ATOM 1288 O O . GLY A 1 168 ? 34.550 6.312 13.197 1.00 97.94 168 GLY A O 1
ATOM 1289 N N . LEU A 1 169 ? 34.488 8.479 12.585 1.00 97.56 169 LEU A N 1
ATOM 1290 C CA . LEU A 1 169 ? 35.644 8.415 11.700 1.00 97.56 169 LEU A CA 1
ATOM 1291 C C . LEU A 1 169 ? 36.846 8.772 12.563 1.00 97.56 169 LEU A C 1
ATOM 1293 O O . LEU A 1 169 ? 37.066 9.953 12.847 1.00 97.56 169 LEU A O 1
ATOM 1297 N N . TYR A 1 170 ? 37.535 7.739 13.044 1.00 91.31 170 TYR A N 1
ATOM 1298 C CA . TYR A 1 170 ? 38.438 7.815 14.189 1.00 91.31 170 TYR A CA 1
ATOM 1299 C C . TYR A 1 170 ? 39.498 8.908 14.020 1.00 91.31 170 TYR A C 1
ATOM 1301 O O . TYR A 1 170 ? 40.219 8.919 13.026 1.00 91.31 170 TYR A O 1
ATOM 1309 N N . SER A 1 171 ? 39.610 9.817 14.997 1.00 89.06 171 SER A N 1
ATOM 1310 C CA . SER A 1 171 ? 40.501 10.998 14.973 1.00 89.06 171 SER A CA 1
ATOM 1311 C C . SER A 1 171 ? 40.189 12.057 13.900 1.00 89.06 171 SER A C 1
ATOM 1313 O O . SER A 1 171 ? 41.008 12.943 13.648 1.00 89.06 171 SER A O 1
ATOM 1315 N N . HIS A 1 172 ? 39.023 11.985 13.251 1.00 92.88 172 HIS A N 1
ATOM 1316 C CA . HIS A 1 172 ? 38.606 12.941 12.222 1.00 92.88 172 HIS A CA 1
ATOM 1317 C C . HIS A 1 172 ? 37.256 13.588 12.526 1.00 92.88 172 HIS A C 1
ATOM 1319 O O . HIS A 1 172 ? 37.161 14.813 12.598 1.00 92.88 172 HIS A O 1
ATOM 1325 N N . TYR A 1 173 ? 36.195 12.785 12.648 1.00 94.94 173 TYR A N 1
ATOM 1326 C CA . TYR A 1 173 ? 34.833 13.299 12.781 1.00 94.94 173 TYR A CA 1
ATOM 1327 C C . TYR A 1 173 ? 33.995 12.438 13.730 1.00 94.94 173 TYR A C 1
ATOM 1329 O O . TYR A 1 173 ? 33.901 11.228 13.512 1.00 94.94 173 TYR A O 1
ATOM 1337 N N . PRO A 1 174 ? 33.284 13.048 14.698 1.00 97.31 174 PRO A N 1
ATOM 1338 C CA . PRO A 1 174 ? 32.235 12.348 15.424 1.00 97.31 174 PRO A CA 1
ATOM 1339 C C . PRO A 1 174 ? 31.056 12.013 14.498 1.00 97.31 174 PRO A C 1
ATOM 1341 O O . PRO A 1 174 ? 30.789 12.768 13.549 1.00 97.31 174 PRO A O 1
ATOM 1344 N N . PRO A 1 175 ? 30.323 10.920 14.773 1.00 97.25 175 PRO A N 1
ATOM 1345 C CA . PRO A 1 175 ? 29.073 10.643 14.083 1.00 97.25 175 PRO A CA 1
ATOM 1346 C C . PRO A 1 175 ? 28.030 11.704 14.440 1.00 97.25 175 PRO A C 1
ATOM 1348 O O . PRO A 1 175 ? 28.045 12.275 15.531 1.00 97.25 175 PRO A O 1
ATOM 1351 N N . MET A 1 176 ? 27.101 11.976 13.519 1.00 97.44 176 MET A N 1
ATOM 1352 C CA . MET A 1 176 ? 26.045 12.978 13.738 1.00 97.44 176 MET A CA 1
ATOM 1353 C C . MET A 1 176 ? 25.108 12.610 14.896 1.00 97.44 176 MET A C 1
ATOM 1355 O O . MET A 1 176 ? 24.563 13.497 15.547 1.00 97.44 176 MET A O 1
ATOM 1359 N N . VAL A 1 177 ? 24.915 11.312 15.139 1.00 95.88 177 VAL A N 1
ATOM 1360 C CA . VAL A 1 177 ? 24.112 10.761 16.234 1.00 95.88 177 VAL A CA 1
ATOM 1361 C C . VAL A 1 177 ? 24.717 9.439 16.705 1.00 95.88 177 VAL A C 1
ATOM 1363 O O . VAL A 1 177 ? 25.345 8.731 15.921 1.00 95.88 177 VAL A O 1
ATOM 1366 N N . ASN A 1 178 ? 24.488 9.076 17.967 1.00 97.44 178 ASN A N 1
ATOM 1367 C CA . ASN A 1 178 ? 24.784 7.734 18.467 1.00 97.44 178 ASN A CA 1
ATOM 1368 C C . ASN A 1 178 ? 23.565 6.828 18.228 1.00 97.44 178 ASN A C 1
ATOM 1370 O O . ASN A 1 178 ? 22.535 6.989 18.881 1.00 97.44 178 ASN A O 1
ATOM 1374 N N . ALA A 1 179 ? 23.684 5.890 17.287 1.00 97.94 179 ALA A N 1
ATOM 1375 C CA . ALA A 1 179 ? 22.619 4.957 16.911 1.00 97.94 179 ALA A CA 1
ATOM 1376 C C . ALA A 1 179 ? 22.823 3.542 17.493 1.00 97.94 179 ALA A C 1
ATOM 1378 O O . ALA A 1 179 ? 22.258 2.572 16.984 1.00 97.94 179 ALA A O 1
ATOM 1379 N N . SER A 1 180 ? 23.638 3.403 18.545 1.00 98.00 180 SER A N 1
ATOM 1380 C CA . SER A 1 180 ? 24.033 2.102 19.090 1.00 98.00 180 SER A CA 1
ATOM 1381 C C . SER A 1 180 ? 22.886 1.381 19.798 1.00 98.00 180 SER A C 1
ATOM 1383 O O . SER A 1 180 ? 22.249 1.914 20.704 1.00 98.00 180 SER A O 1
ATOM 1385 N N . ARG A 1 181 ? 22.687 0.113 19.436 1.00 98.19 181 ARG A N 1
ATOM 1386 C CA . ARG A 1 181 ? 21.940 -0.879 20.225 1.00 98.19 181 ARG A CA 1
ATOM 1387 C C . ARG A 1 181 ? 22.722 -1.354 21.453 1.00 98.19 181 ARG A C 1
ATOM 1389 O O . ARG A 1 181 ? 23.932 -1.134 21.527 1.00 98.19 181 ARG A O 1
ATOM 1396 N N . LYS A 1 182 ? 22.034 -2.008 22.398 1.00 97.81 182 LYS A N 1
ATOM 1397 C CA . LYS A 1 182 ? 22.639 -2.522 23.641 1.00 97.81 182 LYS A CA 1
ATOM 1398 C C . LYS A 1 182 ? 23.639 -3.666 23.371 1.00 97.81 182 LYS A C 1
ATOM 1400 O O . LYS A 1 182 ? 23.565 -4.305 22.320 1.00 97.81 182 LYS A O 1
ATOM 1405 N N . PRO A 1 183 ? 24.548 -3.969 24.314 1.00 98.19 183 PRO A N 1
ATOM 1406 C CA . PRO A 1 183 ? 25.554 -5.016 24.142 1.00 98.19 183 PRO A CA 1
ATOM 1407 C C . PRO A 1 183 ? 24.932 -6.382 23.833 1.00 98.19 183 PRO A C 1
ATOM 1409 O O . PRO A 1 183 ? 23.880 -6.737 24.370 1.00 98.19 183 PRO A O 1
ATOM 1412 N N . GLY A 1 184 ? 25.573 -7.154 22.955 1.00 96.56 184 GLY A N 1
ATOM 1413 C CA . GLY A 1 184 ? 25.073 -8.446 22.482 1.00 96.56 184 GLY A CA 1
ATOM 1414 C C . GLY A 1 184 ? 24.080 -8.374 21.318 1.00 96.56 184 GLY A C 1
ATOM 1415 O O . GLY A 1 184 ? 23.931 -9.377 20.614 1.00 96.56 184 GLY A O 1
ATOM 1416 N N . GLU A 1 185 ? 23.449 -7.223 21.068 1.00 98.25 185 GLU A N 1
ATOM 1417 C CA . GLU A 1 185 ? 22.590 -7.025 19.899 1.00 98.25 185 GLU A CA 1
ATOM 1418 C C . GLU A 1 185 ? 23.404 -6.722 18.639 1.00 98.25 185 GLU A C 1
ATOM 1420 O O . GLU A 1 185 ? 24.411 -6.015 18.661 1.00 98.25 185 GLU A O 1
ATOM 1425 N N . TRP A 1 186 ? 22.923 -7.246 17.514 1.00 98.50 186 TRP A N 1
ATOM 1426 C CA . TRP A 1 186 ? 23.480 -6.962 16.197 1.00 98.50 186 TRP A CA 1
ATOM 1427 C C . TRP A 1 186 ? 23.223 -5.519 15.772 1.00 98.50 186 TRP A C 1
ATOM 1429 O O . TRP A 1 186 ? 22.096 -5.029 15.839 1.00 98.50 186 TRP A O 1
ATOM 1439 N N . GLN A 1 187 ? 24.274 -4.877 15.289 1.00 98.50 187 GLN A N 1
ATOM 1440 C CA . GLN A 1 187 ? 24.336 -3.550 14.695 1.00 98.50 187 GLN A CA 1
ATOM 1441 C C . GLN A 1 187 ? 24.581 -3.718 13.194 1.00 98.50 187 GLN A C 1
ATOM 1443 O O . GLN A 1 187 ? 25.243 -4.675 12.790 1.00 98.50 187 GLN A O 1
ATOM 1448 N N . THR A 1 188 ? 24.103 -2.792 12.368 1.00 98.38 188 THR A N 1
ATOM 1449 C CA . THR A 1 188 ? 24.384 -2.798 10.924 1.00 98.38 188 THR A CA 1
ATOM 1450 C C . THR A 1 188 ? 25.162 -1.558 10.519 1.00 98.38 188 THR A C 1
ATOM 1452 O O . THR A 1 188 ? 24.801 -0.448 10.922 1.00 98.38 188 THR A O 1
ATOM 1455 N N . TYR A 1 189 ? 26.192 -1.744 9.693 1.00 98.75 189 TYR A N 1
ATOM 1456 C CA . TYR A 1 189 ? 26.821 -0.676 8.925 1.00 98.75 189 TYR A CA 1
ATOM 1457 C C . TYR A 1 189 ? 26.574 -0.880 7.435 1.00 98.75 189 TYR A C 1
ATOM 1459 O O . TYR A 1 189 ? 26.945 -1.910 6.875 1.00 98.75 189 TYR A O 1
ATOM 1467 N N . ASP A 1 190 ? 26.014 0.148 6.800 1.00 98.56 190 ASP A N 1
ATOM 1468 C CA . ASP A 1 190 ? 26.034 0.327 5.350 1.00 98.56 190 ASP A CA 1
ATOM 1469 C C . ASP A 1 190 ? 26.942 1.514 5.027 1.00 98.56 190 ASP A C 1
ATOM 1471 O O . ASP A 1 190 ? 26.669 2.659 5.402 1.00 98.56 190 ASP A O 1
ATOM 1475 N N . ILE A 1 191 ? 28.057 1.225 4.363 1.00 98.62 191 ILE A N 1
ATOM 1476 C CA . ILE A 1 191 ? 29.132 2.171 4.084 1.00 98.62 191 ILE A CA 1
ATOM 1477 C C . ILE A 1 191 ? 29.231 2.362 2.574 1.00 98.62 191 ILE A C 1
ATOM 1479 O O . ILE A 1 191 ? 29.467 1.411 1.830 1.00 98.62 191 ILE A O 1
ATOM 1483 N N . PHE A 1 192 ? 29.084 3.602 2.124 1.00 98.19 192 PHE A N 1
ATOM 1484 C CA . PHE A 1 192 ? 29.236 3.992 0.725 1.00 98.19 192 PHE A CA 1
ATOM 1485 C C . PHE A 1 192 ? 30.492 4.840 0.598 1.00 98.19 192 PHE A C 1
ATOM 1487 O O . PHE A 1 192 ? 30.595 5.879 1.252 1.00 98.19 192 PHE A O 1
ATOM 1494 N N . PHE A 1 193 ? 31.437 4.412 -0.231 1.00 95.44 193 PHE A N 1
ATOM 1495 C CA . PHE A 1 193 ? 32.692 5.122 -0.435 1.00 95.44 193 PHE A CA 1
ATOM 1496 C C . PHE A 1 193 ? 32.954 5.389 -1.916 1.00 95.44 193 PHE A C 1
ATOM 1498 O O . PHE A 1 193 ? 32.763 4.520 -2.767 1.00 95.44 193 PHE A O 1
ATOM 1505 N N . GLU A 1 194 ? 33.426 6.596 -2.206 1.00 94.06 194 GLU A N 1
ATOM 1506 C CA . GLU A 1 194 ? 33.877 7.032 -3.525 1.00 94.06 194 GLU A CA 1
ATOM 1507 C C . GLU A 1 194 ? 35.356 7.398 -3.438 1.00 94.06 194 GLU A C 1
ATOM 1509 O O . GLU A 1 194 ? 35.757 8.224 -2.615 1.00 94.06 194 GLU A O 1
ATOM 1514 N N . ARG A 1 195 ? 36.193 6.792 -4.273 1.00 91.81 195 ARG A N 1
ATOM 1515 C CA . ARG A 1 195 ? 37.623 7.100 -4.316 1.00 91.81 195 ARG A CA 1
ATOM 1516 C C . ARG A 1 195 ? 37.851 8.422 -5.044 1.00 91.81 195 ARG A C 1
ATOM 1518 O O . ARG A 1 195 ? 37.050 8.850 -5.876 1.00 91.81 195 ARG A O 1
ATOM 1525 N N . ALA A 1 196 ? 38.956 9.087 -4.719 1.00 89.56 196 ALA A N 1
ATOM 1526 C CA . ALA A 1 196 ? 39.291 10.368 -5.325 1.00 89.56 196 ALA A CA 1
ATOM 1527 C C . ALA A 1 196 ? 39.412 10.238 -6.848 1.00 89.56 196 ALA A C 1
ATOM 1529 O O . ALA A 1 196 ? 40.195 9.438 -7.360 1.00 89.56 196 ALA A O 1
ATOM 1530 N N . LYS A 1 197 ? 38.654 11.058 -7.572 1.00 86.06 197 LYS A N 1
ATOM 1531 C CA . LYS A 1 197 ? 38.836 11.270 -9.014 1.00 86.06 197 LYS A CA 1
ATOM 1532 C C . LYS A 1 197 ? 39.897 12.365 -9.211 1.00 86.06 197 LYS A C 1
ATOM 1534 O O . LYS A 1 197 ? 40.112 13.148 -8.286 1.00 86.06 197 LYS A O 1
ATOM 1539 N N . PRO A 1 198 ? 40.565 12.466 -10.376 1.00 81.31 198 PRO A N 1
ATOM 1540 C CA . PRO A 1 198 ? 41.533 13.536 -10.622 1.00 81.31 198 PRO A CA 1
ATOM 1541 C C . PRO A 1 198 ? 40.963 14.920 -10.269 1.00 81.31 198 PRO A C 1
ATOM 1543 O O . PRO A 1 198 ? 39.933 15.320 -10.806 1.00 81.31 198 PRO A O 1
ATOM 1546 N N . GLY A 1 199 ? 41.614 15.626 -9.338 1.00 81.31 199 GLY A N 1
ATOM 1547 C CA . GLY A 1 199 ? 41.181 16.947 -8.862 1.00 81.31 199 GLY A CA 1
ATOM 1548 C C . GLY A 1 199 ? 40.012 16.960 -7.862 1.00 81.31 199 GLY A C 1
ATOM 1549 O O . GLY A 1 19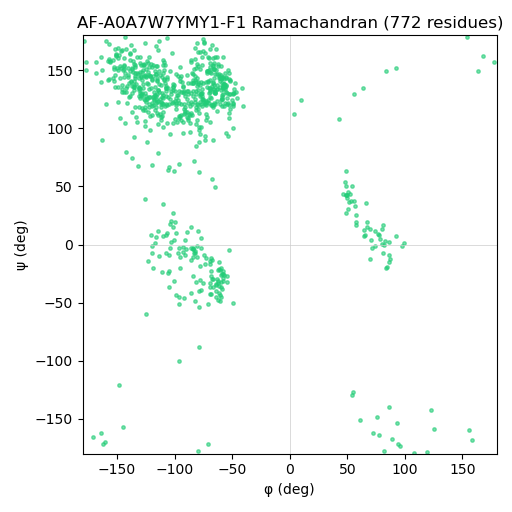9 ? 39.518 18.039 -7.549 1.00 81.31 199 GLY A O 1
ATOM 1550 N N . ALA A 1 200 ? 39.565 15.807 -7.353 1.00 88.44 200 ALA A N 1
ATOM 1551 C CA . ALA A 1 200 ? 38.490 15.687 -6.364 1.00 88.44 200 ALA A CA 1
ATOM 1552 C C . ALA A 1 200 ? 38.928 14.864 -5.140 1.00 88.44 200 ALA A C 1
ATOM 1554 O O . ALA A 1 200 ? 39.806 14.010 -5.240 1.00 88.44 200 ALA A O 1
ATOM 1555 N N . LYS A 1 201 ? 38.290 15.095 -3.987 1.00 92.69 201 LYS A N 1
ATOM 1556 C CA . LYS A 1 201 ? 38.527 14.328 -2.752 1.00 92.69 201 LYS A CA 1
ATOM 1557 C C . LYS A 1 201 ? 37.783 12.990 -2.762 1.00 92.69 201 LYS A C 1
ATOM 1559 O O . LYS A 1 201 ? 36.757 12.851 -3.431 1.00 92.69 201 LYS A O 1
ATOM 1564 N N . ALA A 1 202 ? 38.289 12.020 -2.003 1.00 94.19 202 ALA A N 1
ATOM 1565 C CA . ALA A 1 202 ? 37.561 10.785 -1.716 1.00 94.19 202 ALA A CA 1
ATOM 1566 C C . ALA A 1 202 ? 36.379 11.088 -0.780 1.00 94.19 202 ALA A C 1
ATOM 1568 O O . ALA A 1 202 ? 36.466 12.022 0.015 1.00 94.19 202 ALA A O 1
ATOM 1569 N N . LYS A 1 203 ? 35.282 10.329 -0.859 1.00 95.69 203 LYS A N 1
ATOM 1570 C CA . LYS A 1 203 ? 34.056 10.563 -0.077 1.00 95.69 203 LYS A CA 1
ATOM 1571 C C . LYS A 1 203 ? 33.578 9.316 0.647 1.00 95.69 203 LYS A C 1
ATOM 1573 O O . LYS A 1 203 ? 33.675 8.221 0.104 1.00 95.69 203 LYS A O 1
ATOM 1578 N N . LEU A 1 204 ? 33.020 9.492 1.843 1.00 96.88 204 LEU A N 1
ATOM 1579 C CA . LEU A 1 204 ? 32.465 8.414 2.662 1.00 96.88 204 LEU A CA 1
ATOM 1580 C C . LEU A 1 204 ? 31.108 8.801 3.263 1.00 96.88 204 LEU A C 1
ATOM 1582 O O . LEU A 1 204 ? 30.955 9.865 3.868 1.00 96.88 204 LEU A O 1
ATOM 1586 N N . THR A 1 205 ? 30.141 7.900 3.152 1.00 98.50 205 THR A N 1
ATOM 1587 C CA . THR A 1 205 ? 28.850 7.937 3.846 1.00 98.50 205 THR A CA 1
ATOM 1588 C C . THR A 1 205 ? 28.728 6.674 4.689 1.00 98.50 205 THR A C 1
ATOM 1590 O O . THR A 1 205 ? 29.014 5.582 4.203 1.00 98.50 205 THR A O 1
ATOM 1593 N N . VAL A 1 206 ? 28.282 6.816 5.936 1.00 98.69 206 VAL A N 1
ATOM 1594 C CA . VAL A 1 206 ? 28.067 5.702 6.867 1.00 98.69 206 VAL A CA 1
ATOM 1595 C C . VAL A 1 206 ? 26.638 5.768 7.383 1.00 98.69 206 VAL A C 1
ATOM 1597 O O . VAL A 1 206 ? 26.179 6.823 7.834 1.00 98.69 206 VAL A O 1
ATOM 1600 N N . ILE A 1 207 ? 25.945 4.637 7.320 1.00 98.75 207 ILE A N 1
ATOM 1601 C CA . ILE A 1 207 ? 24.620 4.424 7.891 1.00 98.75 207 ILE A CA 1
ATOM 1602 C C . ILE A 1 207 ? 24.750 3.379 8.999 1.00 98.75 207 ILE A C 1
ATOM 1604 O O . ILE A 1 207 ? 25.212 2.269 8.745 1.00 98.75 207 ILE A O 1
ATOM 1608 N N . HIS A 1 208 ? 24.322 3.723 10.212 1.00 98.69 208 HIS A N 1
ATOM 1609 C CA . HIS A 1 208 ? 24.315 2.847 11.383 1.00 98.69 208 HIS A CA 1
ATOM 1610 C C . HIS A 1 208 ? 22.869 2.533 11.769 1.00 98.69 208 HIS A C 1
ATOM 1612 O O . HIS A 1 208 ? 22.095 3.441 12.066 1.00 98.69 208 HIS A O 1
ATOM 1618 N N . ASN A 1 209 ? 22.478 1.255 11.728 1.00 97.75 209 ASN A N 1
ATOM 1619 C CA . ASN A 1 209 ? 21.115 0.797 12.048 1.00 97.75 209 ASN A CA 1
ATOM 1620 C C . ASN A 1 209 ? 20.008 1.519 11.253 1.00 97.75 209 ASN A C 1
ATOM 1622 O O . ASN A 1 209 ? 18.938 1.821 11.781 1.00 97.75 209 ASN A O 1
ATOM 1626 N N . GLY A 1 210 ? 20.272 1.813 9.977 1.00 95.62 210 GLY A N 1
ATOM 1627 C CA . GLY A 1 210 ? 19.348 2.536 9.096 1.00 95.62 210 GLY A CA 1
ATOM 1628 C C . GLY A 1 210 ? 19.371 4.062 9.249 1.00 95.62 210 GLY A C 1
ATOM 1629 O O . GLY A 1 210 ? 18.657 4.746 8.519 1.00 95.62 210 GLY A O 1
ATOM 1630 N N . ILE A 1 211 ? 20.199 4.610 10.144 1.00 97.00 211 ILE A N 1
ATOM 1631 C CA . ILE A 1 211 ? 20.349 6.053 10.362 1.00 97.00 211 ILE A CA 1
ATOM 1632 C C . ILE A 1 211 ? 21.651 6.544 9.731 1.00 97.00 211 ILE A C 1
ATOM 1634 O O . ILE A 1 211 ? 22.725 6.026 10.023 1.00 97.00 211 ILE A O 1
ATOM 1638 N N . VAL A 1 212 ? 21.579 7.556 8.863 1.00 97.94 212 VAL A N 1
ATOM 1639 C CA . VAL A 1 212 ? 22.776 8.194 8.293 1.00 97.94 212 VAL A CA 1
ATOM 1640 C C . VAL A 1 212 ? 23.529 8.920 9.411 1.00 97.94 212 VAL A C 1
ATOM 1642 O O . VAL A 1 212 ? 22.999 9.857 10.002 1.00 97.94 212 VAL A O 1
ATOM 1645 N N . VAL A 1 213 ? 24.767 8.507 9.684 1.00 98.06 213 VAL A N 1
ATOM 1646 C CA . VAL A 1 213 ? 25.625 9.066 10.749 1.00 98.06 213 VAL A CA 1
ATOM 1647 C C . VAL A 1 213 ? 26.813 9.855 10.196 1.00 98.06 213 VAL A C 1
ATOM 1649 O O . VAL A 1 213 ? 27.277 10.792 10.842 1.00 98.06 213 VAL A O 1
ATOM 1652 N N . HIS A 1 214 ? 27.222 9.574 8.957 1.00 98.31 214 HIS A N 1
ATOM 1653 C CA . HIS A 1 214 ? 28.111 10.413 8.149 1.00 98.31 214 HIS A CA 1
ATOM 1654 C C . HIS A 1 214 ? 27.557 10.503 6.728 1.00 98.31 214 HIS A C 1
ATOM 1656 O O . HIS A 1 214 ? 27.177 9.482 6.166 1.00 98.31 214 HIS A O 1
ATOM 1662 N N . PHE A 1 215 ? 27.535 11.695 6.130 1.00 97.69 215 PHE A N 1
ATOM 1663 C CA . PHE A 1 215 ? 27.057 11.902 4.761 1.00 97.69 215 PHE A CA 1
ATOM 1664 C C . PHE A 1 215 ? 28.119 12.623 3.928 1.00 97.69 215 PHE A C 1
ATOM 1666 O O . PHE A 1 215 ? 28.474 13.757 4.245 1.00 97.69 215 PHE A O 1
ATOM 1673 N N . GLN A 1 216 ? 28.639 11.947 2.898 1.00 95.62 216 GLN A N 1
ATOM 1674 C CA . GLN A 1 216 ? 29.631 12.453 1.938 1.00 95.62 216 GLN A CA 1
ATOM 1675 C C . GLN A 1 216 ? 30.830 13.191 2.572 1.00 95.62 216 GLN A C 1
ATOM 1677 O O . GLN A 1 216 ? 31.257 14.235 2.080 1.00 95.62 216 GLN A O 1
ATOM 1682 N N . ARG A 1 217 ? 31.396 12.658 3.663 1.00 96.50 217 ARG A N 1
ATOM 1683 C CA . ARG A 1 217 ? 32.604 13.218 4.296 1.00 96.50 217 ARG A CA 1
ATOM 1684 C C . ARG A 1 217 ? 33.793 13.098 3.354 1.00 96.50 217 ARG A C 1
ATOM 1686 O O . ARG A 1 217 ? 34.015 12.024 2.806 1.00 96.50 217 ARG A O 1
ATOM 1693 N N . GLU A 1 218 ? 34.532 14.188 3.177 1.00 95.75 218 GLU A N 1
ATOM 1694 C CA . GLU A 1 218 ? 35.627 14.272 2.213 1.00 95.75 218 GLU A CA 1
ATOM 1695 C C . GLU A 1 218 ? 36.992 13.983 2.848 1.00 95.75 218 GLU A C 1
ATOM 1697 O O . GLU A 1 218 ? 37.278 14.443 3.953 1.00 95.75 218 GLU A O 1
ATOM 1702 N N . PHE A 1 219 ? 37.850 13.269 2.117 1.00 93.12 219 PHE A N 1
ATOM 1703 C CA . PHE A 1 219 ? 39.186 12.867 2.554 1.00 93.12 219 PHE A CA 1
ATOM 1704 C C . PHE A 1 219 ? 40.231 13.097 1.467 1.00 93.12 219 PHE A C 1
ATOM 1706 O O . PHE A 1 219 ? 40.007 12.826 0.282 1.00 93.12 219 PHE A O 1
ATOM 1713 N N . ASP A 1 220 ? 41.406 13.545 1.896 1.00 91.19 220 ASP A N 1
ATOM 1714 C CA . ASP A 1 220 ? 42.585 13.674 1.049 1.00 91.19 220 ASP A CA 1
ATOM 1715 C C . ASP A 1 220 ? 43.265 12.303 0.926 1.00 91.19 220 ASP A C 1
ATOM 1717 O O . ASP A 1 220 ? 44.162 11.950 1.686 1.00 91.19 220 ASP A O 1
ATOM 1721 N N . SER A 1 221 ? 42.781 11.494 -0.017 1.00 89.75 221 SER A N 1
ATOM 1722 C CA . SER A 1 221 ? 43.282 10.145 -0.281 1.00 89.75 221 SER A CA 1
ATOM 1723 C C . SER A 1 221 ? 43.407 9.898 -1.773 1.00 89.75 221 SER A C 1
ATOM 1725 O O . SER A 1 221 ? 42.465 10.127 -2.522 1.00 89.75 221 SER A O 1
ATOM 1727 N N . ILE A 1 222 ? 44.564 9.400 -2.208 1.00 88.00 222 ILE A N 1
ATOM 1728 C CA . ILE A 1 222 ? 44.843 9.085 -3.618 1.00 88.00 222 ILE A CA 1
ATOM 1729 C C . ILE A 1 222 ? 44.610 7.606 -3.958 1.00 88.00 222 ILE A C 1
ATOM 1731 O O . ILE A 1 222 ? 44.756 7.207 -5.114 1.00 88.00 222 ILE A O 1
ATOM 1735 N N . ALA A 1 223 ? 44.258 6.778 -2.970 1.00 90.19 223 ALA A N 1
ATOM 1736 C CA . ALA A 1 223 ? 44.146 5.334 -3.137 1.00 90.19 223 ALA A CA 1
ATOM 1737 C C . ALA A 1 223 ? 42.991 4.960 -4.081 1.00 90.19 223 ALA A C 1
ATOM 1739 O O . ALA A 1 223 ? 41.827 5.240 -3.791 1.00 90.19 223 ALA A O 1
ATOM 1740 N N . GLN A 1 224 ? 43.312 4.274 -5.182 1.00 89.50 224 GLN A N 1
ATOM 1741 C CA . GLN A 1 224 ? 42.343 3.800 -6.188 1.00 89.50 224 GLN A CA 1
ATOM 1742 C C . GLN A 1 224 ? 41.884 2.350 -5.972 1.00 89.50 224 GLN A C 1
ATOM 1744 O O . GLN A 1 224 ? 40.912 1.894 -6.577 1.00 89.50 224 GLN A O 1
ATOM 1749 N N . GLU A 1 225 ? 42.559 1.640 -5.078 1.00 92.44 225 GLU A N 1
ATOM 1750 C CA . GLU A 1 225 ? 42.224 0.297 -4.629 1.00 92.44 225 GLU A CA 1
ATOM 1751 C C . GLU A 1 225 ? 42.652 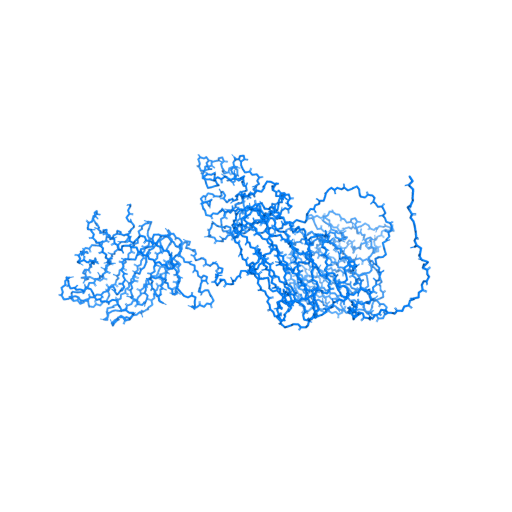0.111 -3.170 1.00 92.44 225 GLU A C 1
ATOM 1753 O O . GLU A 1 225 ? 43.421 0.911 -2.633 1.00 92.44 225 GLU A O 1
ATOM 1758 N N . GLY A 1 226 ? 42.123 -0.913 -2.511 1.00 92.50 226 GLY A N 1
ATOM 1759 C CA . GLY A 1 226 ? 42.465 -1.222 -1.127 1.00 92.50 226 GLY A CA 1
ATOM 1760 C C . GLY A 1 226 ? 41.774 -2.481 -0.630 1.00 92.50 226 GLY A C 1
ATOM 1761 O O . GLY A 1 226 ? 40.747 -2.883 -1.179 1.00 92.50 226 GLY A O 1
ATOM 1762 N N . ASP A 1 227 ? 42.351 -3.107 0.389 1.00 94.56 227 ASP A N 1
ATOM 1763 C CA . ASP A 1 227 ? 41.711 -4.195 1.124 1.00 94.56 227 ASP A CA 1
ATOM 1764 C C . ASP A 1 227 ? 40.715 -3.660 2.167 1.00 94.56 227 ASP A C 1
ATOM 1766 O O . ASP A 1 227 ? 40.571 -2.445 2.363 1.00 94.56 227 ASP A O 1
ATOM 1770 N N . LEU A 1 228 ? 39.986 -4.585 2.793 1.00 97.19 228 LEU A N 1
ATOM 1771 C CA . LEU A 1 228 ? 39.205 -4.319 3.995 1.00 97.19 228 LEU A CA 1
ATOM 1772 C C . LEU A 1 228 ? 39.896 -4.971 5.187 1.00 97.19 228 LEU A C 1
ATOM 1774 O O . LEU A 1 228 ? 40.235 -6.152 5.105 1.00 97.19 228 LEU A O 1
ATOM 1778 N N . MET A 1 229 ? 40.061 -4.239 6.289 1.00 97.94 229 MET A N 1
ATOM 1779 C CA . MET A 1 229 ? 40.557 -4.783 7.557 1.00 97.94 229 MET A CA 1
ATOM 1780 C C . MET A 1 229 ? 39.486 -4.710 8.638 1.00 97.94 229 MET A C 1
ATOM 1782 O O . MET A 1 229 ? 38.805 -3.692 8.765 1.00 97.94 229 MET A O 1
ATOM 1786 N N . LEU A 1 230 ? 39.413 -5.760 9.454 1.00 98.56 230 LEU A N 1
ATOM 1787 C CA . LEU A 1 230 ? 38.743 -5.745 10.748 1.00 98.56 230 LEU A CA 1
ATOM 1788 C C . LEU A 1 230 ? 39.797 -5.836 11.857 1.00 98.56 230 LEU A C 1
ATOM 1790 O O . LEU A 1 230 ? 40.656 -6.724 11.841 1.00 98.56 230 LEU A O 1
ATOM 1794 N N . GLN A 1 231 ? 39.753 -4.892 12.791 1.00 98.12 231 GLN A N 1
ATOM 1795 C CA . GLN A 1 231 ? 40.770 -4.741 13.831 1.00 98.12 231 GLN A CA 1
ATOM 1796 C C . GLN A 1 231 ? 40.570 -5.736 14.982 1.00 98.12 231 GLN A C 1
ATOM 1798 O O . GLN A 1 231 ? 39.474 -5.846 15.531 1.00 98.12 231 GLN A O 1
ATOM 1803 N N . ASP A 1 232 ? 41.645 -6.406 15.401 1.00 96.56 232 ASP A N 1
ATOM 1804 C CA . ASP A 1 232 ? 41.709 -7.048 16.720 1.00 96.56 232 ASP A CA 1
ATOM 1805 C C . ASP A 1 232 ? 42.188 -6.020 17.752 1.00 96.56 232 ASP A C 1
ATOM 1807 O O . ASP A 1 232 ? 43.378 -5.707 17.819 1.00 96.56 232 ASP A O 1
ATOM 1811 N N . HIS A 1 233 ? 41.257 -5.521 18.567 1.00 95.19 233 HIS A N 1
ATOM 1812 C CA . HIS A 1 233 ? 41.545 -4.668 19.722 1.00 95.19 233 HIS A CA 1
ATOM 1813 C C . HIS A 1 233 ? 41.271 -5.398 21.051 1.00 95.19 233 HIS A C 1
ATOM 1815 O O . HIS A 1 233 ? 40.837 -4.813 22.044 1.00 95.19 233 HIS A O 1
ATOM 1821 N N . LEU A 1 234 ? 41.537 -6.710 21.081 1.00 94.38 234 LEU A N 1
ATOM 1822 C CA . LEU A 1 234 ? 41.427 -7.617 22.232 1.00 94.38 234 LEU A CA 1
ATOM 1823 C C . LEU A 1 234 ? 40.002 -7.933 22.710 1.00 94.38 234 LEU A C 1
ATOM 1825 O O . LEU A 1 234 ? 39.833 -8.855 23.511 1.00 94.38 234 LEU A O 1
ATOM 1829 N N . ASN A 1 235 ? 38.984 -7.203 22.256 1.00 96.44 235 ASN A N 1
ATOM 1830 C CA . ASN A 1 235 ? 37.600 -7.441 22.648 1.00 96.44 235 ASN A CA 1
ATOM 1831 C C . ASN A 1 235 ? 36.924 -8.465 21.715 1.00 96.44 235 ASN A C 1
ATOM 1833 O O . ASN A 1 235 ? 37.105 -8.369 20.504 1.00 96.44 235 ASN A O 1
ATOM 1837 N N . PRO A 1 236 ? 36.102 -9.403 22.235 1.00 96.88 236 PRO A N 1
ATOM 1838 C CA . PRO A 1 236 ? 35.459 -10.445 21.431 1.00 96.88 236 PRO A CA 1
ATOM 1839 C C . PRO A 1 236 ? 34.233 -9.913 20.668 1.00 96.88 236 PRO A C 1
ATOM 1841 O O . PRO A 1 236 ? 33.094 -10.310 20.908 1.00 96.88 236 PRO A O 1
ATOM 1844 N N . VAL A 1 237 ? 34.458 -8.950 19.773 1.00 98.62 237 VAL A N 1
ATOM 1845 C CA . VAL A 1 237 ? 33.431 -8.441 18.855 1.00 98.62 237 VAL A CA 1
ATOM 1846 C C . VAL A 1 237 ? 33.126 -9.513 17.811 1.00 98.62 237 VAL A C 1
ATOM 1848 O O . VAL A 1 237 ? 34.022 -10.209 17.326 1.00 98.62 237 VAL A O 1
ATOM 1851 N N . ARG A 1 238 ? 31.847 -9.651 17.468 1.00 98.62 238 ARG A N 1
ATOM 1852 C CA . ARG A 1 238 ? 31.362 -10.605 16.468 1.00 98.62 238 ARG A CA 1
ATOM 1853 C C . ARG A 1 238 ? 30.972 -9.883 15.192 1.00 98.62 238 ARG A C 1
ATOM 1855 O O . ARG A 1 238 ? 30.386 -8.809 15.276 1.00 98.62 238 ARG A O 1
ATOM 1862 N N . PHE A 1 239 ? 31.215 -10.500 14.040 1.00 98.81 239 PHE A N 1
ATOM 1863 C CA . PHE A 1 239 ? 30.815 -9.997 12.727 1.00 98.81 239 PHE A CA 1
ATOM 1864 C C . PHE A 1 239 ? 30.074 -11.063 11.917 1.00 98.81 239 PHE A C 1
ATOM 1866 O O . PHE A 1 239 ? 30.416 -12.247 11.974 1.00 98.81 239 PHE A O 1
ATOM 1873 N N . ARG A 1 240 ? 29.078 -10.655 11.128 1.00 98.50 240 ARG A N 1
ATOM 1874 C CA . ARG A 1 240 ? 28.388 -11.526 10.162 1.00 98.50 240 ARG A CA 1
ATOM 1875 C C . ARG A 1 240 ? 27.901 -10.743 8.943 1.00 98.50 240 ARG A C 1
ATOM 1877 O O . ARG A 1 240 ? 27.905 -9.517 8.963 1.00 98.50 240 ARG A O 1
ATOM 1884 N N . ASN A 1 241 ? 27.471 -11.469 7.905 1.00 98.06 241 ASN A N 1
ATOM 1885 C CA . ASN A 1 241 ? 26.873 -10.910 6.686 1.00 98.06 241 ASN A CA 1
ATOM 1886 C C . ASN A 1 241 ? 27.704 -9.762 6.101 1.00 98.06 241 ASN A C 1
ATOM 1888 O O . ASN A 1 241 ? 27.277 -8.614 6.070 1.00 98.06 241 ASN A O 1
ATOM 1892 N N . ILE A 1 242 ? 28.927 -10.081 5.681 1.00 98.62 242 ILE A N 1
ATOM 1893 C CA . ILE A 1 242 ? 29.850 -9.088 5.132 1.00 98.62 242 ILE A CA 1
ATOM 1894 C C . ILE A 1 242 ? 29.859 -9.234 3.620 1.00 98.62 242 ILE A C 1
ATOM 1896 O O . ILE A 1 242 ? 30.189 -10.304 3.099 1.00 98.62 242 ILE A O 1
ATOM 1900 N N . TRP A 1 243 ? 29.524 -8.168 2.905 1.00 97.94 243 TRP A N 1
ATOM 1901 C CA . TRP A 1 243 ? 29.546 -8.159 1.447 1.00 97.94 243 TRP A CA 1
ATOM 1902 C C . TRP A 1 243 ? 29.855 -6.774 0.893 1.00 97.94 243 TRP A C 1
ATOM 1904 O O . TRP A 1 243 ? 29.561 -5.752 1.508 1.00 97.94 243 TRP A O 1
ATOM 1914 N N . LEU A 1 244 ? 30.456 -6.745 -0.294 1.00 96.56 244 LEU A N 1
ATOM 1915 C CA . LEU A 1 244 ? 30.834 -5.522 -0.991 1.00 96.56 244 LEU A CA 1
ATOM 1916 C C . LEU A 1 244 ? 30.343 -5.577 -2.433 1.00 96.56 244 LEU A C 1
ATOM 1918 O O . LEU A 1 244 ? 30.546 -6.573 -3.128 1.00 96.56 244 LEU A O 1
ATOM 1922 N N . ARG A 1 245 ? 29.743 -4.490 -2.912 1.00 92.62 245 ARG A N 1
ATOM 1923 C CA . ARG A 1 245 ? 29.383 -4.320 -4.324 1.00 92.62 245 ARG A CA 1
ATOM 1924 C C . ARG A 1 245 ? 29.945 -3.013 -4.884 1.00 92.62 245 ARG A C 1
ATOM 1926 O O . ARG A 1 245 ? 29.998 -2.022 -4.158 1.00 92.62 245 ARG A O 1
ATOM 1933 N N . PRO A 1 246 ? 30.351 -2.978 -6.161 1.00 89.12 246 PRO A N 1
ATOM 1934 C CA . PRO A 1 246 ? 30.835 -1.752 -6.780 1.00 89.12 246 PRO A CA 1
ATOM 1935 C C . PRO A 1 246 ? 29.711 -0.713 -6.915 1.00 89.12 246 PRO A C 1
ATOM 1937 O O . PRO A 1 246 ? 28.584 -1.040 -7.305 1.00 89.12 246 PRO A O 1
ATOM 1940 N N . LEU A 1 247 ? 30.025 0.556 -6.651 1.00 81.50 247 LEU A N 1
ATOM 1941 C CA . LEU A 1 247 ? 29.154 1.678 -7.003 1.00 81.50 247 LEU A CA 1
ATOM 1942 C C . LEU A 1 247 ? 29.468 2.093 -8.442 1.00 81.50 247 LEU A C 1
ATOM 1944 O O . LEU A 1 247 ? 30.553 2.578 -8.749 1.00 81.50 247 LEU A O 1
ATOM 1948 N N . ARG A 1 248 ? 28.528 1.869 -9.366 1.00 65.81 248 ARG A N 1
ATOM 1949 C CA . ARG A 1 248 ? 28.662 2.380 -10.734 1.00 65.81 248 ARG A CA 1
ATOM 1950 C C . ARG A 1 248 ? 28.450 3.887 -10.704 1.00 65.81 248 ARG A C 1
ATOM 1952 O O . ARG A 1 248 ? 27.320 4.335 -10.539 1.00 65.81 248 ARG A O 1
ATOM 1959 N N . VAL A 1 249 ? 29.518 4.654 -10.877 1.00 52.47 249 VAL A N 1
ATOM 1960 C CA . VAL A 1 249 ? 29.402 6.083 -11.177 1.00 52.47 249 VAL A CA 1
ATOM 1961 C C . VAL A 1 249 ? 28.811 6.222 -12.571 1.00 52.47 249 VAL A C 1
ATOM 1963 O O . VAL A 1 249 ? 29.328 5.620 -13.509 1.00 52.47 249 VAL A O 1
ATOM 1966 N N . ASP A 1 250 ? 27.721 6.982 -12.655 1.00 47.53 250 ASP A N 1
ATOM 1967 C CA . ASP A 1 250 ? 26.999 7.434 -13.844 1.00 47.53 250 ASP A CA 1
ATOM 1968 C C . ASP A 1 250 ? 27.515 6.910 -15.193 1.00 47.53 250 ASP A C 1
ATOM 1970 O O . ASP A 1 250 ? 28.542 7.358 -15.715 1.00 47.53 250 ASP A O 1
ATOM 1974 N N . SER A 1 251 ? 26.688 6.073 -15.828 1.00 49.03 251 SER A N 1
ATOM 1975 C CA . SER A 1 251 ? 26.781 5.612 -17.228 1.00 49.03 251 SER A CA 1
ATOM 1976 C C . SER A 1 251 ? 26.888 6.729 -18.273 1.00 49.03 251 SER A C 1
ATOM 1978 O O . SER A 1 251 ? 26.995 6.470 -19.468 1.00 49.03 251 SER A O 1
ATOM 1980 N N . ASP A 1 252 ? 26.792 7.967 -17.816 1.00 45.47 252 ASP A N 1
ATOM 1981 C CA . ASP A 1 252 ? 26.550 9.143 -18.614 1.00 45.47 252 ASP A CA 1
ATOM 1982 C C . ASP A 1 252 ? 27.847 9.926 -18.872 1.00 45.47 252 ASP A C 1
ATOM 1984 O O . ASP A 1 252 ? 27.997 10.494 -19.947 1.00 45.47 252 ASP A O 1
ATOM 1988 N N . LYS A 1 253 ? 28.828 9.914 -17.952 1.00 43.00 253 LYS A N 1
ATOM 1989 C CA . LYS A 1 253 ? 30.097 10.664 -18.113 1.00 43.00 253 LYS A CA 1
ATOM 1990 C C . LYS A 1 253 ? 31.316 9.818 -18.475 1.00 43.00 253 LYS A C 1
ATOM 1992 O O . LYS A 1 253 ? 32.274 10.360 -19.018 1.00 43.00 253 LYS A O 1
ATOM 1997 N N . ALA A 1 254 ? 31.311 8.520 -18.187 1.00 42.47 254 ALA A N 1
ATOM 1998 C CA . ALA A 1 254 ? 32.415 7.629 -18.523 1.00 42.47 254 ALA A CA 1
ATOM 1999 C C . ALA A 1 254 ? 31.858 6.454 -19.321 1.00 42.47 254 ALA A C 1
ATOM 2001 O O . ALA A 1 254 ? 31.207 5.581 -18.756 1.00 42.47 254 ALA A O 1
ATOM 2002 N N . GLY A 1 255 ? 32.108 6.431 -20.632 1.00 38.28 255 GLY A N 1
ATOM 2003 C CA . GLY A 1 255 ? 31.728 5.352 -21.551 1.00 38.28 255 GLY A CA 1
ATOM 2004 C C . GLY A 1 255 ? 32.431 4.014 -21.279 1.00 38.28 255 GLY A C 1
ATOM 2005 O O . GLY A 1 255 ? 32.976 3.402 -22.190 1.00 38.28 255 GLY A O 1
ATOM 2006 N N . LEU A 1 256 ? 32.429 3.539 -20.034 1.00 37.56 256 LEU A N 1
ATOM 2007 C CA . LEU A 1 256 ? 32.975 2.259 -19.599 1.00 37.56 256 LEU A CA 1
ATOM 2008 C C . LEU A 1 256 ? 31.850 1.235 -19.421 1.00 37.56 256 LEU A C 1
ATOM 2010 O O . LEU A 1 256 ? 31.607 0.705 -18.343 1.00 37.56 256 LEU A O 1
ATOM 2014 N N . LEU A 1 257 ? 31.186 0.932 -20.532 1.00 37.84 257 LEU A N 1
ATOM 2015 C CA . LEU A 1 257 ? 30.706 -0.415 -20.829 1.00 37.84 257 LEU A CA 1
ATOM 2016 C C . LEU A 1 257 ? 31.135 -0.722 -22.265 1.00 37.84 257 LEU A C 1
ATOM 2018 O O . LEU A 1 257 ? 30.315 -0.800 -23.175 1.00 37.84 257 LEU A O 1
ATOM 2022 N N . THR A 1 258 ? 32.442 -0.859 -22.492 1.00 30.77 258 THR A N 1
ATOM 2023 C CA . THR A 1 258 ? 32.910 -1.590 -23.669 1.00 30.77 258 THR A CA 1
ATOM 2024 C C . THR A 1 258 ? 32.522 -3.059 -23.467 1.00 30.77 258 THR A C 1
ATOM 2026 O O . THR A 1 258 ? 32.923 -3.662 -22.469 1.00 30.77 258 THR A O 1
ATOM 2029 N N . PRO A 1 259 ? 31.715 -3.664 -24.357 1.00 31.84 259 PRO A N 1
ATOM 2030 C CA . PRO A 1 259 ? 31.378 -5.072 -24.240 1.00 31.84 259 PRO A CA 1
ATOM 2031 C C . PRO A 1 259 ? 32.639 -5.882 -24.545 1.00 31.84 259 PRO A C 1
ATOM 2033 O O . PRO A 1 259 ? 33.056 -5.996 -25.699 1.00 31.84 259 PRO A O 1
ATOM 2036 N N . ALA A 1 260 ? 33.274 -6.444 -23.517 1.00 30.89 260 ALA A N 1
ATOM 2037 C CA . ALA A 1 260 ? 34.255 -7.493 -23.731 1.00 30.89 260 ALA A CA 1
ATOM 2038 C C . ALA A 1 260 ? 33.522 -8.703 -24.326 1.00 30.89 260 ALA A C 1
ATOM 2040 O O . ALA A 1 260 ? 32.569 -9.222 -23.743 1.00 30.89 260 ALA A O 1
ATOM 2041 N N . LYS A 1 261 ? 33.961 -9.117 -25.518 1.00 32.47 261 LYS A N 1
ATOM 2042 C CA . LYS A 1 261 ? 33.564 -10.351 -26.197 1.00 32.47 261 LYS A CA 1
ATOM 2043 C C . LYS A 1 261 ? 33.673 -11.542 -25.237 1.00 32.47 261 LYS A C 1
ATOM 2045 O O . LYS A 1 261 ? 34.748 -12.103 -25.070 1.00 32.47 261 LYS A O 1
ATOM 2050 N N . ALA A 1 262 ? 32.550 -11.967 -24.678 1.00 28.19 262 ALA A N 1
ATOM 2051 C CA . ALA A 1 262 ? 32.351 -13.325 -24.203 1.00 28.19 262 ALA A CA 1
ATOM 2052 C C . ALA A 1 262 ? 31.105 -13.854 -24.912 1.00 28.19 262 ALA A C 1
ATOM 2054 O O . ALA A 1 262 ? 29.976 -13.686 -24.456 1.00 28.19 262 ALA A O 1
ATOM 2055 N N . ALA A 1 263 ? 31.327 -14.437 -26.090 1.00 30.73 263 ALA A N 1
ATOM 2056 C CA . ALA A 1 263 ? 30.358 -15.316 -26.716 1.00 30.73 263 ALA A CA 1
ATOM 2057 C C . ALA A 1 263 ? 30.246 -16.563 -25.830 1.00 30.73 263 ALA A C 1
ATOM 2059 O O . ALA A 1 263 ? 31.013 -17.509 -25.970 1.00 30.73 263 ALA A O 1
ATOM 2060 N N . ILE A 1 264 ? 29.327 -16.527 -24.870 1.00 28.25 264 ILE A N 1
ATOM 2061 C CA . ILE A 1 264 ? 28.784 -17.737 -24.268 1.00 28.25 264 ILE A CA 1
ATOM 2062 C C . ILE A 1 264 ? 27.492 -17.997 -25.028 1.00 28.25 264 ILE A C 1
ATOM 2064 O O . ILE A 1 264 ? 26.539 -17.221 -24.939 1.00 28.25 264 ILE A O 1
ATOM 2068 N N . GLU A 1 265 ? 27.497 -19.059 -25.829 1.00 28.81 265 GLU A N 1
ATOM 2069 C CA . GLU A 1 265 ? 26.299 -19.628 -26.432 1.00 28.81 265 GLU A CA 1
ATOM 2070 C C . GLU A 1 265 ? 25.297 -19.968 -25.326 1.00 28.81 265 GLU A C 1
ATOM 2072 O O . GLU A 1 265 ? 25.344 -21.027 -24.700 1.00 28.81 265 GLU A O 1
ATOM 2077 N N . ILE A 1 266 ? 24.361 -19.057 -25.074 1.00 26.83 266 ILE A N 1
ATOM 2078 C CA . ILE A 1 266 ? 23.182 -19.369 -24.283 1.00 26.83 266 ILE A CA 1
ATOM 2079 C C . ILE A 1 266 ? 22.234 -20.108 -25.220 1.00 26.83 266 ILE A C 1
ATOM 2081 O O . ILE A 1 266 ? 21.544 -19.505 -26.048 1.00 26.83 266 ILE A O 1
ATOM 2085 N N . LYS A 1 267 ? 22.200 -21.439 -25.089 1.00 24.73 267 LYS A N 1
ATOM 2086 C CA . LYS A 1 267 ? 21.069 -22.239 -25.564 1.00 24.73 267 LYS A CA 1
ATOM 2087 C C . LYS A 1 267 ? 19.792 -21.584 -25.035 1.00 24.73 267 LYS A C 1
ATOM 2089 O O . LYS A 1 267 ? 19.618 -21.447 -23.827 1.00 24.73 267 LYS A O 1
ATOM 2094 N N . LYS A 1 268 ? 18.928 -21.148 -25.955 1.00 27.02 268 LYS A N 1
ATOM 2095 C CA . LYS A 1 268 ? 17.605 -20.598 -25.650 1.00 27.02 268 LYS A CA 1
ATOM 2096 C C . LYS A 1 268 ? 16.837 -21.587 -24.769 1.00 27.02 268 LYS A C 1
ATOM 2098 O O . LYS A 1 268 ? 16.381 -22.611 -25.268 1.00 27.02 268 LYS A O 1
ATOM 2103 N N . SER A 1 269 ? 16.649 -21.247 -23.499 1.00 23.12 269 SER A N 1
ATOM 2104 C CA . SER A 1 269 ? 15.506 -21.747 -22.735 1.00 23.12 269 SER A CA 1
ATOM 2105 C C . SER A 1 269 ? 14.288 -20.866 -23.050 1.00 23.12 269 SER A C 1
ATOM 2107 O O . SER A 1 269 ? 14.456 -19.654 -23.224 1.00 23.12 269 SER A O 1
ATOM 2109 N N . PRO A 1 270 ? 13.075 -21.435 -23.172 1.00 28.84 270 PRO A N 1
ATOM 2110 C CA . PRO A 1 270 ? 11.875 -20.666 -23.475 1.00 28.84 270 PRO A CA 1
ATOM 2111 C C . PRO A 1 270 ? 11.556 -19.694 -22.332 1.00 28.84 270 PRO A C 1
ATOM 2113 O O . PRO A 1 270 ? 11.854 -19.963 -21.171 1.00 28.84 270 PRO A O 1
ATOM 2116 N N . GLY A 1 271 ? 11.007 -18.535 -22.697 1.00 39.12 271 GLY A N 1
ATOM 2117 C CA . GLY A 1 271 ? 10.983 -17.328 -21.877 1.00 39.12 271 GLY A CA 1
ATOM 2118 C C . GLY A 1 271 ? 10.243 -17.436 -20.545 1.00 39.12 271 GLY A C 1
ATOM 2119 O O . GLY A 1 271 ? 9.205 -18.078 -20.438 1.00 39.12 271 GLY A O 1
ATOM 2120 N N . SER A 1 272 ? 10.741 -16.712 -19.544 1.00 34.44 272 SER A N 1
ATOM 2121 C CA . SER A 1 272 ? 9.962 -16.381 -18.354 1.00 34.44 272 SER A CA 1
ATOM 2122 C C . SER A 1 272 ? 9.332 -15.003 -18.551 1.00 34.44 272 SER A C 1
ATOM 2124 O O . SER A 1 272 ? 10.035 -13.989 -18.586 1.00 34.44 272 SER A O 1
ATOM 2126 N N . ALA A 1 273 ? 8.009 -14.967 -18.690 1.00 45.16 273 ALA A N 1
ATOM 2127 C CA . ALA A 1 273 ? 7.232 -13.742 -18.543 1.00 45.16 273 ALA A CA 1
ATOM 2128 C C . ALA A 1 273 ? 7.548 -13.066 -17.187 1.00 45.16 273 ALA A C 1
ATOM 2130 O O . ALA A 1 273 ? 7.899 -13.761 -16.228 1.00 45.16 273 ALA A O 1
ATOM 2131 N N . PRO A 1 274 ? 7.457 -11.726 -17.080 1.00 56.81 274 PRO A N 1
ATOM 2132 C CA . PRO A 1 274 ? 7.669 -11.029 -15.813 1.00 56.81 274 PRO A CA 1
ATOM 2133 C C . PRO A 1 274 ? 6.721 -11.559 -14.724 1.00 56.81 274 PRO A C 1
ATOM 2135 O O . PRO A 1 274 ? 5.528 -11.725 -14.960 1.00 56.81 274 PRO A O 1
ATOM 2138 N N . LEU A 1 275 ? 7.267 -11.823 -13.532 1.00 75.19 275 LEU A N 1
ATOM 2139 C CA . LEU A 1 275 ? 6.528 -12.348 -12.381 1.00 75.19 275 LEU A CA 1
ATOM 2140 C C . LEU A 1 275 ? 5.542 -11.299 -11.840 1.00 75.19 275 LEU A C 1
ATOM 2142 O O . LEU A 1 275 ? 5.956 -10.233 -11.377 1.00 75.19 275 LEU A O 1
ATOM 2146 N N . LYS A 1 276 ? 4.246 -11.612 -11.837 1.00 83.56 276 LYS A N 1
ATOM 2147 C CA . LYS A 1 276 ? 3.191 -10.766 -11.270 1.00 83.56 276 LYS A CA 1
ATOM 2148 C C . LYS A 1 276 ? 3.041 -11.007 -9.774 1.00 83.56 276 LYS A C 1
ATOM 2150 O O . LYS A 1 276 ? 2.739 -12.117 -9.349 1.00 83.56 276 LYS A O 1
ATOM 2155 N N . ILE A 1 277 ? 3.223 -9.960 -8.972 1.00 86.62 277 ILE A N 1
ATOM 2156 C CA . ILE A 1 277 ? 3.110 -10.041 -7.511 1.00 86.62 277 ILE A CA 1
ATOM 2157 C C . ILE A 1 277 ? 1.738 -9.531 -7.073 1.00 86.62 277 ILE A C 1
ATOM 2159 O O . ILE A 1 277 ? 1.378 -8.388 -7.350 1.00 86.62 277 ILE A O 1
ATOM 2163 N N . ILE A 1 278 ? 1.004 -10.372 -6.352 1.00 88.19 278 ILE A N 1
ATOM 2164 C CA . ILE A 1 278 ? -0.271 -10.052 -5.708 1.00 88.19 278 ILE A CA 1
ATOM 2165 C C . ILE A 1 278 ? -0.050 -10.146 -4.199 1.00 88.19 278 ILE A C 1
ATOM 2167 O O . ILE A 1 278 ? 0.555 -11.104 -3.724 1.00 88.19 278 ILE A O 1
ATOM 2171 N N . ARG A 1 279 ? -0.500 -9.149 -3.438 1.00 91.56 279 ARG A N 1
ATOM 2172 C CA . ARG A 1 279 ? -0.467 -9.182 -1.971 1.00 91.56 279 ARG A CA 1
ATOM 2173 C C . ARG A 1 279 ? -1.897 -9.294 -1.476 1.00 91.56 279 ARG A C 1
ATOM 2175 O O . ARG A 1 279 ? -2.724 -8.498 -1.899 1.00 91.56 279 ARG A O 1
ATOM 2182 N N . ILE A 1 280 ? -2.159 -10.283 -0.633 1.00 93.62 280 ILE A N 1
ATOM 2183 C CA . ILE A 1 280 ? -3.464 -10.511 -0.018 1.00 93.62 280 ILE A CA 1
ATOM 2184 C C . ILE A 1 280 ? -3.242 -10.527 1.487 1.00 93.62 280 ILE A C 1
ATOM 2186 O O . ILE A 1 280 ? -2.419 -11.296 1.983 1.00 93.62 280 ILE A O 1
ATOM 2190 N N . LYS A 1 281 ? -3.971 -9.690 2.210 1.00 93.25 281 LYS A N 1
ATOM 2191 C CA . LYS A 1 281 ? -3.934 -9.600 3.665 1.00 93.25 281 LYS A CA 1
ATOM 2192 C C . LYS A 1 281 ? -5.252 -10.050 4.263 1.00 93.25 281 LYS A C 1
ATOM 2194 O O . LYS A 1 281 ? -6.318 -9.863 3.675 1.00 93.25 281 LYS A O 1
ATOM 2199 N N . THR A 1 282 ? -5.201 -10.617 5.457 1.00 88.25 282 THR A N 1
ATOM 2200 C CA . THR A 1 282 ? -6.410 -10.772 6.268 1.00 88.25 282 THR A CA 1
ATOM 2201 C C . THR A 1 282 ? -6.836 -9.415 6.827 1.00 88.25 282 THR A C 1
ATOM 2203 O O . THR A 1 282 ? -6.011 -8.582 7.207 1.00 88.25 282 THR A O 1
ATOM 2206 N N . MET A 1 283 ? -8.142 -9.163 6.837 1.00 80.50 283 MET A N 1
ATOM 2207 C CA . MET A 1 283 ? -8.714 -7.981 7.470 1.00 80.50 283 MET A CA 1
ATOM 2208 C C . MET A 1 283 ? -9.015 -8.300 8.932 1.00 80.50 283 MET A C 1
ATOM 2210 O O . MET A 1 283 ? -9.907 -9.105 9.207 1.00 80.50 283 MET A O 1
ATOM 2214 N N . THR A 1 284 ? -8.302 -7.643 9.848 1.00 76.88 284 THR A N 1
ATOM 2215 C CA . THR A 1 284 ? -8.373 -7.897 11.292 1.00 76.88 284 THR A CA 1
ATOM 2216 C C . THR A 1 284 ? -9.813 -7.938 11.803 1.00 76.88 284 THR A C 1
ATOM 2218 O O . THR A 1 284 ? -10.559 -6.961 11.680 1.00 76.88 284 THR A O 1
ATOM 2221 N N . ALA A 1 285 ? -10.185 -9.070 12.397 1.00 70.69 285 ALA A N 1
ATOM 2222 C CA . ALA A 1 285 ? -11.473 -9.375 12.997 1.00 70.69 285 ALA A CA 1
ATOM 2223 C C . ALA A 1 285 ? -12.685 -9.248 12.049 1.00 70.69 285 ALA A C 1
ATOM 2225 O O . ALA A 1 285 ? -13.816 -9.034 12.493 1.00 70.69 285 ALA A O 1
ATOM 2226 N N . GLN A 1 286 ? -12.468 -9.396 10.739 1.00 73.44 286 GLN A N 1
ATOM 2227 C CA . GLN A 1 286 ? -13.532 -9.332 9.727 1.00 73.44 286 GLN A CA 1
ATOM 2228 C C . GLN A 1 286 ? -13.790 -10.660 9.017 1.00 73.44 286 GLN A C 1
ATOM 2230 O O . GLN A 1 286 ? -14.774 -10.742 8.279 1.00 73.44 286 GLN A O 1
ATOM 2235 N N . MET A 1 287 ? -12.937 -11.678 9.214 1.00 83.88 287 MET A N 1
ATOM 2236 C CA . MET A 1 287 ? -12.996 -12.952 8.478 1.00 83.88 287 MET A CA 1
ATOM 2237 C C . MET A 1 287 ? -13.116 -12.708 6.965 1.00 83.88 287 MET A C 1
ATOM 2239 O O . MET A 1 287 ? -14.036 -13.198 6.303 1.00 83.88 287 MET A O 1
ATOM 2243 N N . LYS A 1 288 ? -12.224 -11.864 6.438 1.00 86.81 288 LYS A N 1
ATOM 2244 C CA . LYS A 1 288 ? -12.170 -11.436 5.036 1.00 86.81 288 LYS A CA 1
ATOM 2245 C C . LYS A 1 288 ? -10.727 -11.270 4.583 1.00 86.81 288 LYS A C 1
ATOM 2247 O O . LYS A 1 288 ? -9.849 -10.962 5.386 1.00 86.81 288 LYS A O 1
ATOM 2252 N N . TYR A 1 289 ? -10.517 -11.433 3.284 1.00 91.44 289 TYR A N 1
ATOM 2253 C CA . TYR A 1 289 ? -9.329 -10.924 2.610 1.00 91.44 289 TYR A CA 1
ATOM 2254 C C . TYR A 1 289 ? -9.540 -9.451 2.242 1.00 91.44 289 TYR A C 1
ATOM 2256 O O . TYR A 1 289 ? -10.663 -9.061 1.916 1.00 91.44 289 TYR A O 1
ATOM 2264 N N . ASP A 1 290 ? -8.477 -8.653 2.262 1.00 85.50 290 ASP A N 1
ATOM 2265 C CA . ASP A 1 290 ? -8.474 -7.269 1.765 1.00 85.50 290 ASP A CA 1
ATOM 2266 C C . ASP A 1 290 ? -8.784 -7.196 0.260 1.00 85.50 290 ASP A C 1
ATOM 2268 O O . ASP A 1 290 ? -9.424 -6.257 -0.216 1.00 85.50 290 ASP A O 1
ATOM 2272 N N . GLN A 1 291 ? -8.385 -8.232 -0.476 1.00 83.31 291 GLN A N 1
ATOM 2273 C CA . GLN A 1 291 ? -8.638 -8.408 -1.891 1.00 83.31 291 GLN A CA 1
ATOM 2274 C C . GLN A 1 291 ? -9.444 -9.688 -2.136 1.00 83.31 291 GLN A C 1
ATOM 2276 O O . GLN A 1 291 ? -8.949 -10.805 -1.999 1.00 83.31 291 GLN A O 1
ATOM 2281 N N . ASN A 1 292 ? -10.698 -9.524 -2.556 1.00 83.25 292 ASN A N 1
ATOM 2282 C CA . ASN A 1 292 ? -11.591 -10.631 -2.914 1.00 83.25 292 ASN A CA 1
ATOM 2283 C C . ASN A 1 292 ? -11.557 -10.984 -4.413 1.00 83.25 292 ASN A C 1
ATOM 2285 O O . ASN A 1 292 ? -12.165 -11.967 -4.829 1.00 83.25 292 ASN A O 1
ATOM 2289 N N . GLU A 1 293 ? -10.854 -10.206 -5.239 1.00 86.62 293 GLU A N 1
ATOM 2290 C CA . GLU A 1 293 ? -10.682 -10.483 -6.662 1.00 86.62 293 GLU A CA 1
ATOM 2291 C C . GLU A 1 293 ? -9.338 -9.967 -7.179 1.00 86.62 293 GLU A C 1
ATOM 2293 O O . GLU A 1 293 ? -8.962 -8.820 -6.929 1.00 86.62 293 GLU A O 1
ATOM 2298 N N . PHE A 1 294 ? -8.639 -10.780 -7.970 1.00 88.88 294 PHE A N 1
ATOM 2299 C CA . PHE A 1 294 ? -7.501 -10.329 -8.771 1.00 88.88 294 PHE A CA 1
ATOM 2300 C C . PHE A 1 294 ? -7.505 -10.987 -10.152 1.00 88.88 294 PHE A C 1
ATOM 2302 O O . PHE A 1 294 ? -8.030 -12.084 -10.323 1.00 88.88 294 PHE A O 1
ATOM 2309 N N . VAL A 1 295 ? -6.937 -10.307 -11.150 1.00 85.00 295 VAL A N 1
ATOM 2310 C CA . VAL A 1 295 ? -6.880 -10.786 -12.540 1.00 85.00 295 VAL A CA 1
ATOM 2311 C C . VAL A 1 295 ? -5.457 -11.213 -12.871 1.00 85.00 295 VAL A C 1
ATOM 2313 O O . VAL A 1 295 ? -4.518 -10.481 -12.561 1.00 85.00 295 VAL A O 1
ATOM 2316 N N . VAL A 1 296 ? -5.300 -12.351 -13.538 1.00 90.19 296 VAL A N 1
ATOM 2317 C CA . VAL A 1 296 ? -4.045 -12.857 -14.116 1.00 90.19 296 VAL A CA 1
ATOM 2318 C C . VAL A 1 296 ? -4.296 -13.314 -15.551 1.00 90.19 296 VAL A C 1
ATOM 2320 O O . VAL A 1 296 ? -5.442 -13.547 -15.939 1.00 90.19 296 VAL A O 1
ATOM 2323 N N . ARG A 1 297 ? -3.241 -13.439 -16.351 1.00 89.38 297 ARG A N 1
ATOM 2324 C CA . ARG A 1 297 ? -3.328 -13.943 -17.728 1.00 89.38 297 ARG A CA 1
ATOM 2325 C C . ARG A 1 297 ? -3.032 -15.446 -17.782 1.00 89.38 297 ARG A C 1
ATOM 2327 O O . ARG A 1 297 ? -2.295 -15.932 -16.925 1.00 89.38 297 ARG A O 1
ATOM 2334 N N . PRO A 1 298 ? -3.569 -16.185 -18.772 1.00 90.81 298 PRO A N 1
ATOM 2335 C CA . PRO A 1 298 ? -3.166 -17.566 -19.030 1.00 90.81 298 PRO A CA 1
ATOM 2336 C C . PRO A 1 298 ? -1.641 -17.714 -19.092 1.00 90.81 298 PRO A C 1
ATOM 2338 O O . PRO A 1 298 ? -0.979 -16.912 -19.754 1.00 90.81 298 PRO A O 1
ATOM 2341 N N . GLY A 1 299 ? -1.087 -18.677 -18.352 1.00 89.12 299 GLY A N 1
ATOM 2342 C CA . GLY A 1 299 ? 0.353 -18.957 -18.334 1.00 89.12 299 GLY A CA 1
ATOM 2343 C C . GLY A 1 299 ? 1.225 -17.893 -17.645 1.00 89.12 299 GLY A C 1
ATOM 2344 O O . GLY A 1 299 ? 2.451 -18.004 -17.649 1.00 89.12 299 GLY A O 1
ATOM 2345 N N . GLU A 1 300 ? 0.637 -16.851 -17.046 1.00 87.25 300 GLU A N 1
ATOM 2346 C CA . GLU A 1 300 ? 1.380 -15.796 -16.346 1.00 87.25 300 GLU A CA 1
ATOM 2347 C C . GLU A 1 300 ? 2.066 -16.360 -15.093 1.00 87.25 300 GLU A C 1
ATOM 2349 O O . GLU A 1 300 ? 1.451 -17.079 -14.309 1.00 87.25 300 GLU A O 1
ATOM 2354 N N . ALA A 1 301 ? 3.341 -16.032 -14.872 1.00 90.50 301 ALA A N 1
ATOM 2355 C CA . ALA A 1 301 ? 4.012 -16.368 -13.621 1.00 90.50 301 ALA A CA 1
ATOM 2356 C C . ALA A 1 301 ? 3.478 -15.456 -12.504 1.00 90.50 301 ALA A C 1
ATOM 2358 O O . ALA A 1 301 ? 3.560 -14.231 -12.614 1.00 90.50 301 ALA A O 1
ATOM 2359 N N . VAL A 1 302 ? 2.960 -16.033 -11.420 1.00 92.75 302 VAL A N 1
ATOM 2360 C CA . VAL A 1 302 ? 2.304 -15.315 -10.318 1.00 92.75 302 VAL A CA 1
ATOM 2361 C C . VAL A 1 302 ? 2.981 -15.636 -8.988 1.00 92.75 302 VAL A C 1
ATOM 2363 O O . VAL A 1 302 ? 3.309 -16.785 -8.698 1.00 92.75 302 VAL A O 1
ATOM 2366 N N . LYS A 1 303 ? 3.153 -14.615 -8.147 1.00 94.88 303 LYS A N 1
ATOM 2367 C CA . LYS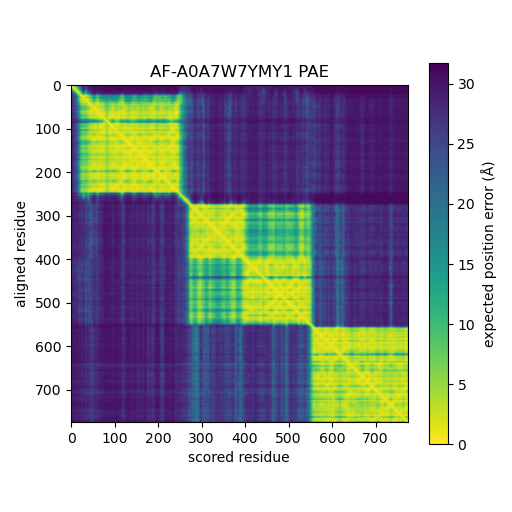 A 1 303 ? 3.517 -14.743 -6.735 1.00 94.88 303 LYS A CA 1
ATOM 2368 C C . LYS A 1 303 ? 2.443 -14.082 -5.876 1.00 94.88 303 LYS A C 1
ATOM 2370 O O . LYS A 1 303 ? 2.334 -12.858 -5.871 1.00 94.88 303 LYS A O 1
ATOM 2375 N N . VAL A 1 304 ? 1.675 -14.878 -5.141 1.00 96.00 304 VAL A N 1
ATOM 2376 C CA . VAL A 1 304 ? 0.751 -14.392 -4.109 1.00 96.00 304 VAL A CA 1
ATOM 2377 C C . VAL A 1 304 ? 1.498 -14.358 -2.782 1.00 96.00 304 VAL A C 1
ATOM 2379 O O . VAL A 1 304 ? 1.960 -15.390 -2.313 1.00 96.00 304 VAL A O 1
ATOM 2382 N N . ILE A 1 305 ? 1.633 -13.182 -2.179 1.00 95.69 305 ILE A N 1
ATOM 2383 C CA . ILE A 1 305 ? 2.110 -13.025 -0.803 1.00 95.69 305 ILE A CA 1
ATOM 2384 C C . ILE A 1 305 ? 0.869 -12.905 0.072 1.00 95.69 305 ILE A C 1
ATOM 2386 O O . ILE A 1 305 ? 0.159 -11.901 -0.009 1.00 95.69 305 ILE A O 1
ATOM 2390 N N . PHE A 1 306 ? 0.597 -13.946 0.847 1.00 97.50 306 PHE A N 1
ATOM 2391 C CA . PHE A 1 306 ? -0.497 -13.982 1.801 1.00 97.50 306 PHE A CA 1
ATOM 2392 C C . PHE A 1 306 ? 0.031 -13.612 3.189 1.00 97.50 306 PHE A C 1
ATOM 2394 O O . PHE A 1 306 ? 0.952 -14.253 3.686 1.00 97.50 306 PHE A O 1
ATOM 2401 N N . GLU A 1 307 ? -0.531 -12.570 3.793 1.00 96.25 307 GLU A N 1
ATOM 2402 C CA . GLU A 1 307 ? -0.136 -12.040 5.102 1.00 96.25 307 GLU A CA 1
ATOM 2403 C C . GLU A 1 307 ? -1.317 -12.142 6.065 1.00 96.25 307 GLU A C 1
ATOM 2405 O O . GLU A 1 307 ? -2.418 -11.659 5.777 1.00 96.25 307 GLU A O 1
ATOM 2410 N N . ASN A 1 308 ? -1.094 -12.756 7.223 1.00 93.81 308 ASN A N 1
ATOM 2411 C CA . ASN A 1 308 ? -2.096 -12.810 8.269 1.00 93.81 308 ASN A CA 1
ATOM 2412 C C . ASN A 1 308 ? -1.928 -11.642 9.252 1.00 93.81 308 ASN A C 1
ATOM 2414 O O . ASN A 1 308 ? -1.143 -11.715 10.191 1.00 93.81 308 ASN A O 1
ATOM 2418 N N . GLY A 1 309 ? -2.687 -10.567 9.048 1.00 81.69 309 GLY A N 1
ATOM 2419 C CA . GLY A 1 309 ? -2.794 -9.433 9.972 1.00 81.69 309 GLY A CA 1
ATOM 2420 C C . GLY A 1 309 ? -3.897 -9.574 11.033 1.00 81.69 309 GLY A C 1
ATOM 2421 O O . GLY A 1 309 ? -4.231 -8.583 11.684 1.00 81.69 309 GLY A O 1
ATOM 2422 N N . ASP A 1 310 ? -4.507 -10.753 11.176 1.00 80.62 310 ASP A N 1
ATOM 2423 C CA . ASP A 1 310 ? -5.582 -11.029 12.136 1.00 80.62 310 ASP A CA 1
ATOM 2424 C C . ASP A 1 310 ? -5.056 -11.803 13.358 1.00 80.62 310 ASP A C 1
ATOM 2426 O O . ASP A 1 310 ? -3.971 -12.381 13.325 1.00 80.62 310 ASP A O 1
ATOM 2430 N N . ASP A 1 311 ? -5.850 -11.837 14.428 1.00 81.81 311 ASP A N 1
ATOM 2431 C CA . ASP A 1 311 ? -5.544 -12.524 15.691 1.00 81.81 311 ASP A CA 1
ATOM 2432 C C . ASP A 1 311 ? -5.912 -14.024 15.659 1.00 81.81 311 ASP A C 1
ATOM 2434 O O . ASP A 1 311 ? -5.661 -14.755 16.619 1.00 81.81 311 ASP A O 1
ATOM 2438 N N . LEU A 1 312 ? -6.521 -14.497 14.566 1.00 84.31 312 LEU A N 1
ATOM 2439 C CA . LEU A 1 312 ? -6.846 -15.904 14.332 1.00 84.31 312 LEU A CA 1
ATOM 2440 C C . LEU A 1 312 ? -5.946 -16.499 13.245 1.00 84.31 312 LEU A C 1
ATOM 2442 O O . LEU A 1 312 ? -5.469 -15.770 12.377 1.00 84.31 312 LEU A O 1
ATOM 2446 N N . PRO A 1 313 ? -5.714 -17.822 13.241 1.00 90.62 313 PRO A N 1
ATOM 2447 C CA . PRO A 1 313 ? -5.035 -18.462 12.130 1.00 90.62 313 PRO A CA 1
ATOM 2448 C C . PRO A 1 313 ? -5.870 -18.412 10.849 1.00 90.62 313 PRO A C 1
ATOM 2450 O O . PRO A 1 313 ? -7.083 -18.629 10.864 1.00 90.62 313 PRO A O 1
ATOM 2453 N N . HIS A 1 314 ? -5.207 -18.176 9.722 1.00 95.44 314 HIS A N 1
ATOM 2454 C CA . HIS A 1 314 ? -5.849 -18.155 8.414 1.00 95.44 314 HIS A CA 1
ATOM 2455 C C . HIS A 1 314 ? -4.987 -18.843 7.364 1.00 95.44 314 HIS A C 1
ATOM 2457 O O . HIS A 1 314 ? -3.763 -18.806 7.403 1.00 95.44 314 HIS A O 1
ATOM 2463 N N . ASN A 1 315 ? -5.638 -19.438 6.374 1.00 97.00 315 ASN A N 1
ATOM 2464 C CA . ASN A 1 315 ? -5.000 -19.886 5.144 1.00 97.00 315 ASN A CA 1
ATOM 2465 C C . ASN A 1 315 ? -5.701 -19.289 3.921 1.00 97.00 315 ASN A C 1
ATOM 2467 O O . ASN A 1 315 ? -6.749 -18.645 4.036 1.00 97.00 315 ASN A O 1
ATOM 2471 N N . ILE A 1 316 ? -5.114 -19.520 2.753 1.00 97.69 316 ILE A N 1
ATOM 2472 C CA . ILE A 1 316 ? -5.728 -19.299 1.449 1.00 97.69 316 ILE A CA 1
ATOM 2473 C C . ILE A 1 316 ? -5.625 -20.583 0.629 1.00 97.69 316 ILE A C 1
ATOM 2475 O O . ILE A 1 316 ? -4.546 -21.149 0.472 1.00 97.69 316 ILE A O 1
ATOM 2479 N N . VAL A 1 317 ? -6.763 -21.070 0.138 1.00 97.88 317 VAL A N 1
ATOM 2480 C CA . VAL A 1 317 ? -6.879 -22.331 -0.605 1.00 97.88 317 VAL A CA 1
ATOM 2481 C C . VAL A 1 317 ? -7.497 -22.050 -1.965 1.00 97.88 317 VAL A C 1
ATOM 2483 O O . VAL A 1 317 ? -8.662 -21.671 -2.038 1.00 97.88 317 VAL A O 1
ATOM 2486 N N . PHE A 1 318 ? -6.733 -22.242 -3.038 1.00 97.50 318 PHE A N 1
ATOM 2487 C CA . PHE A 1 318 ? -7.165 -22.062 -4.420 1.00 97.50 318 PHE A CA 1
ATOM 2488 C C . PHE A 1 318 ? -7.775 -23.345 -4.981 1.00 97.50 318 PHE A C 1
ATOM 2490 O O . PHE A 1 318 ? -7.203 -24.436 -4.885 1.00 97.50 318 PHE A O 1
ATOM 2497 N N . CYS A 1 319 ? -8.938 -23.192 -5.608 1.00 96.94 319 CYS A N 1
ATOM 2498 C CA . CYS A 1 319 ? -9.752 -24.292 -6.099 1.00 96.94 319 CYS A CA 1
ATOM 2499 C C . CYS A 1 319 ? -10.016 -24.183 -7.608 1.00 96.94 319 CYS A C 1
ATOM 2501 O O . CYS A 1 319 ? -9.858 -23.123 -8.220 1.00 96.94 319 CYS A O 1
ATOM 2503 N N . GLN A 1 320 ? -10.412 -25.298 -8.221 1.00 95.81 320 GLN A N 1
ATOM 2504 C CA . GLN A 1 320 ? -10.843 -25.353 -9.616 1.00 95.81 320 GLN A CA 1
ATOM 2505 C C . GLN A 1 320 ? -12.160 -24.572 -9.816 1.00 95.81 320 GLN A C 1
ATOM 2507 O O . GLN A 1 320 ? -12.957 -24.462 -8.873 1.00 95.81 320 GLN A O 1
ATOM 2512 N N . PRO A 1 321 ? -12.439 -24.053 -11.028 1.00 93.06 321 PRO A N 1
ATOM 2513 C CA . PRO A 1 321 ? -13.679 -23.335 -11.319 1.00 93.06 321 PRO A CA 1
ATOM 2514 C C . PRO A 1 321 ? -14.935 -24.159 -11.002 1.00 93.06 321 PRO A C 1
ATOM 2516 O O . PRO A 1 321 ? -14.967 -25.369 -11.220 1.00 93.06 321 PRO A O 1
ATOM 2519 N N . GLY A 1 322 ? -15.979 -23.495 -10.497 1.00 87.88 322 GLY A N 1
ATOM 2520 C CA . GLY A 1 322 ? -17.246 -24.138 -10.116 1.00 87.88 322 GLY A CA 1
ATOM 2521 C C . GLY A 1 322 ? -17.230 -24.867 -8.765 1.00 87.88 322 GLY A C 1
ATOM 2522 O O . GLY A 1 322 ? -18.218 -25.502 -8.407 1.00 87.88 322 GLY A O 1
ATOM 2523 N N . THR A 1 323 ? -16.136 -24.787 -8.002 1.00 92.94 323 THR A N 1
ATOM 2524 C CA . THR A 1 323 ? -16.072 -25.349 -6.645 1.00 92.94 323 THR A CA 1
ATOM 2525 C C . THR A 1 323 ? -16.930 -24.534 -5.679 1.00 92.94 323 THR A C 1
ATOM 2527 O O . THR A 1 323 ? -16.700 -23.338 -5.511 1.00 92.94 323 THR A O 1
ATOM 2530 N N . ASP A 1 324 ? -17.869 -25.191 -4.992 1.00 92.31 324 ASP A N 1
ATOM 2531 C CA . ASP A 1 324 ? -18.521 -24.638 -3.801 1.00 92.31 324 ASP A CA 1
ATOM 2532 C C . 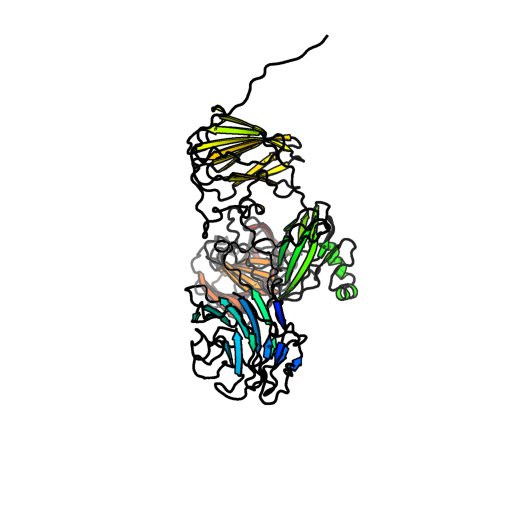ASP A 1 324 ? -17.534 -24.677 -2.629 1.00 92.31 324 ASP A C 1
ATOM 2534 O O . ASP A 1 324 ? -17.395 -25.675 -1.912 1.00 92.31 324 ASP A O 1
ATOM 2538 N N . THR A 1 325 ? -16.781 -23.591 -2.486 1.00 93.69 325 THR A N 1
ATOM 2539 C CA . THR A 1 325 ? -15.721 -23.471 -1.487 1.00 93.69 325 THR A CA 1
ATOM 2540 C C . THR A 1 325 ? -16.252 -23.453 -0.058 1.00 93.69 325 THR A C 1
ATOM 2542 O O . THR A 1 325 ? -15.557 -23.915 0.846 1.00 93.69 325 THR A O 1
ATOM 2545 N N . ALA A 1 326 ? -17.473 -22.955 0.153 1.00 89.00 326 ALA A N 1
ATOM 2546 C CA . ALA A 1 326 ? -18.099 -22.926 1.468 1.00 89.00 326 ALA A CA 1
ATOM 2547 C C . ALA A 1 326 ? -18.489 -24.341 1.903 1.00 89.00 326 ALA A C 1
ATOM 2549 O O . ALA A 1 326 ? -18.073 -24.779 2.975 1.00 89.00 326 ALA A O 1
ATOM 2550 N N . ALA A 1 327 ? -19.199 -25.088 1.053 1.00 90.38 327 ALA A N 1
ATOM 2551 C CA . ALA A 1 327 ? -19.551 -26.477 1.338 1.00 90.38 327 ALA A CA 1
ATOM 2552 C C . ALA A 1 327 ? -18.302 -27.360 1.508 1.00 90.38 327 ALA A C 1
ATOM 2554 O O . ALA A 1 327 ? -18.236 -28.171 2.431 1.00 90.38 327 ALA A O 1
ATOM 2555 N N . MET A 1 328 ? -17.281 -27.171 0.664 1.00 94.38 328 MET A N 1
ATOM 2556 C CA . MET A 1 328 ? -16.007 -27.895 0.761 1.00 94.38 328 MET A CA 1
ATOM 2557 C C . MET A 1 328 ? -15.305 -27.660 2.107 1.00 94.38 328 MET A C 1
ATOM 2559 O O . MET A 1 328 ? -14.826 -28.613 2.726 1.00 94.38 328 MET A O 1
ATOM 2563 N N . ALA A 1 329 ? -15.246 -26.408 2.568 1.00 92.19 329 ALA A N 1
ATOM 2564 C CA . ALA A 1 329 ? -14.651 -26.070 3.856 1.00 92.19 329 ALA A CA 1
ATOM 2565 C C . ALA A 1 329 ? -15.491 -26.601 5.028 1.00 92.19 329 ALA A C 1
ATOM 2567 O O . ALA A 1 329 ? -14.943 -27.184 5.960 1.00 92.19 329 ALA A O 1
ATOM 2568 N N . LEU A 1 330 ? -16.821 -26.471 4.961 1.00 88.06 330 LEU A N 1
ATOM 2569 C CA . LEU A 1 330 ? -17.740 -26.977 5.986 1.00 88.06 330 LEU A CA 1
ATOM 2570 C C . LEU A 1 330 ? -17.658 -28.498 6.147 1.00 88.06 330 LEU A C 1
ATOM 2572 O O . LEU A 1 330 ? -17.713 -28.986 7.273 1.00 88.06 330 LEU A O 1
ATOM 2576 N N . LYS A 1 331 ? -17.436 -29.245 5.059 1.00 90.88 331 LYS A N 1
ATOM 2577 C CA . LYS A 1 331 ? -17.262 -30.705 5.099 1.00 90.88 331 LYS A CA 1
ATOM 2578 C C . LYS A 1 331 ? -16.100 -31.151 5.996 1.00 90.88 331 LYS A C 1
ATOM 2580 O O . LYS A 1 331 ? -16.124 -32.254 6.532 1.00 90.88 331 LYS A O 1
ATOM 2585 N N . GLN A 1 332 ? -15.093 -30.299 6.219 1.00 88.81 332 GLN A N 1
ATOM 2586 C CA . GLN A 1 332 ? -13.994 -30.615 7.144 1.00 88.81 332 GLN A CA 1
ATOM 2587 C C . GLN A 1 332 ? -14.479 -30.818 8.592 1.00 88.81 332 GLN A C 1
ATOM 2589 O O . GLN A 1 332 ? -13.811 -31.503 9.363 1.00 88.81 332 GLN A O 1
ATOM 2594 N N . MET A 1 333 ? -15.648 -30.279 8.953 1.00 87.88 333 MET A N 1
ATOM 2595 C CA . MET A 1 333 ? -16.241 -30.427 10.286 1.00 87.88 333 MET A CA 1
ATOM 2596 C C . MET A 1 333 ? -16.819 -31.822 10.552 1.00 87.88 333 MET A C 1
ATOM 2598 O O . MET A 1 333 ? -17.026 -32.176 11.708 1.00 87.88 333 MET A O 1
ATOM 2602 N N . GLU A 1 334 ? -17.050 -32.635 9.516 1.00 89.69 334 GLU A N 1
ATOM 2603 C CA . GLU A 1 334 ? -17.545 -34.012 9.668 1.00 89.69 334 GLU A CA 1
ATOM 2604 C C . GLU A 1 334 ? -16.494 -34.937 10.309 1.00 89.69 334 GLU A C 1
ATOM 2606 O O . GLU A 1 334 ? -16.843 -35.917 10.963 1.00 89.69 334 GLU A O 1
ATOM 2611 N N . ASN A 1 335 ? -15.200 -34.624 10.147 1.00 90.00 335 ASN A N 1
ATOM 2612 C CA . ASN A 1 335 ? -14.090 -35.361 10.753 1.00 90.00 335 ASN A CA 1
ATOM 2613 C C . ASN A 1 335 ? -12.971 -34.401 11.193 1.00 90.00 335 ASN A C 1
ATOM 2615 O O . ASN A 1 335 ? -11.948 -34.232 10.521 1.00 90.00 335 ASN A O 1
ATOM 2619 N N . VAL A 1 336 ? -13.185 -33.777 12.354 1.00 88.19 336 VAL A N 1
ATOM 2620 C CA . VAL A 1 336 ? -12.298 -32.757 12.934 1.00 88.19 336 VAL A CA 1
ATOM 2621 C C . VAL A 1 336 ? -10.883 -33.286 13.175 1.00 88.19 336 VAL A C 1
ATOM 2623 O O . VAL A 1 336 ? -9.917 -32.572 12.919 1.00 88.19 336 VAL A O 1
ATOM 2626 N N . GLU A 1 337 ? -10.726 -34.537 13.615 1.00 89.44 337 GLU A N 1
ATOM 2627 C CA . GLU A 1 337 ? -9.401 -35.102 13.895 1.00 89.44 337 GLU A CA 1
ATOM 2628 C C . GLU A 1 337 ? -8.546 -35.190 12.620 1.00 89.44 337 GLU A C 1
ATOM 2630 O O . GLU A 1 337 ? -7.381 -34.781 12.604 1.00 89.44 337 GLU A O 1
ATOM 2635 N N . ALA A 1 338 ? -9.133 -35.668 11.519 1.00 89.38 338 ALA A N 1
ATOM 2636 C CA . ALA A 1 338 ? -8.451 -35.738 10.231 1.00 89.38 338 ALA A CA 1
ATOM 2637 C C . ALA A 1 338 ? -8.197 -34.347 9.627 1.00 89.38 338 ALA A C 1
ATOM 2639 O O . ALA A 1 338 ? -7.194 -34.154 8.937 1.00 89.38 338 ALA A O 1
ATOM 2640 N N . ALA A 1 339 ? -9.094 -33.383 9.856 1.00 87.94 339 ALA A N 1
ATOM 2641 C CA . ALA A 1 339 ? -8.930 -32.005 9.400 1.00 87.94 339 ALA A CA 1
ATOM 2642 C C . ALA A 1 339 ? -7.811 -31.274 10.159 1.00 87.94 339 ALA A C 1
ATOM 2644 O O . ALA A 1 339 ? -6.976 -30.624 9.531 1.00 87.94 339 ALA A O 1
ATOM 2645 N N . LEU A 1 340 ? -7.725 -31.445 11.482 1.00 86.88 340 LEU A N 1
ATOM 2646 C CA . LEU A 1 340 ? -6.654 -30.885 12.313 1.00 86.88 340 LEU A CA 1
ATOM 2647 C C . LEU A 1 340 ? -5.275 -31.398 11.887 1.00 86.88 340 LEU A C 1
ATOM 2649 O O . LEU A 1 340 ? -4.356 -30.599 11.731 1.00 86.88 340 LEU A O 1
ATOM 2653 N N . LYS A 1 341 ? -5.138 -32.702 11.601 1.00 90.44 341 LYS A N 1
ATOM 2654 C CA . LYS A 1 341 ? -3.882 -33.287 11.083 1.00 90.44 341 LYS A CA 1
ATOM 2655 C C . LYS A 1 341 ? -3.433 -32.667 9.754 1.00 90.44 341 LYS A C 1
ATOM 2657 O O . LYS A 1 341 ? -2.243 -32.655 9.458 1.00 90.44 341 LYS A O 1
ATOM 2662 N N . ARG A 1 342 ? -4.373 -32.138 8.965 1.00 91.31 342 ARG A N 1
ATOM 2663 C CA . ARG A 1 342 ? -4.129 -31.442 7.691 1.00 91.31 342 ARG A CA 1
ATOM 2664 C C . ARG A 1 342 ? -4.128 -29.916 7.829 1.00 91.31 342 ARG A C 1
ATOM 2666 O O . ARG A 1 342 ? -4.135 -29.222 6.816 1.00 91.31 342 ARG A O 1
ATOM 2673 N N . ASN A 1 343 ? -4.143 -29.377 9.052 1.00 90.31 343 ASN A N 1
ATOM 2674 C CA . ASN A 1 343 ? -4.267 -27.940 9.321 1.00 90.31 343 ASN A CA 1
ATOM 2675 C C . ASN A 1 343 ? -5.425 -27.290 8.546 1.00 90.31 343 ASN A C 1
ATOM 2677 O O . ASN A 1 343 ? -5.280 -26.211 7.973 1.00 90.31 343 ASN A O 1
ATOM 2681 N N . TRP A 1 344 ? -6.567 -27.978 8.508 1.00 90.50 344 TRP A N 1
ATOM 2682 C CA . TRP A 1 344 ? -7.800 -27.554 7.841 1.00 90.50 344 TRP A CA 1
ATOM 2683 C C . TRP A 1 344 ? -7.733 -27.422 6.315 1.00 90.50 344 TRP A C 1
ATOM 2685 O O . TRP A 1 344 ? -8.716 -27.008 5.708 1.00 90.50 344 TRP A O 1
ATOM 2695 N N . VAL A 1 345 ? -6.640 -27.831 5.665 1.00 94.00 345 VAL A N 1
ATOM 2696 C CA . VAL A 1 345 ? -6.572 -27.900 4.199 1.00 94.00 345 VAL A CA 1
ATOM 2697 C C . VAL A 1 345 ? -7.423 -29.079 3.701 1.00 94.00 345 VAL A C 1
ATOM 2699 O O . VAL A 1 345 ? -7.135 -30.220 4.080 1.00 94.00 345 VAL A O 1
ATOM 2702 N N . PRO A 1 346 ? -8.459 -28.862 2.863 1.00 92.88 346 PRO A N 1
ATOM 2703 C CA . PRO A 1 346 ? -9.311 -29.937 2.359 1.00 92.88 346 PRO A CA 1
ATOM 2704 C C . PRO A 1 346 ? -8.555 -30.947 1.491 1.00 92.88 346 PRO A C 1
ATOM 2706 O O . PRO A 1 346 ? -7.826 -30.570 0.581 1.00 92.88 346 PRO A O 1
ATOM 2709 N N . ASP A 1 347 ? -8.789 -32.235 1.739 1.00 91.44 347 ASP A N 1
ATOM 2710 C CA . ASP A 1 347 ? -8.371 -33.340 0.876 1.00 91.44 347 ASP A CA 1
ATOM 2711 C C . ASP A 1 347 ? -9.411 -33.491 -0.239 1.00 91.44 347 ASP A C 1
ATOM 2713 O O . ASP A 1 347 ? -10.294 -34.350 -0.217 1.00 91.44 347 ASP A O 1
ATOM 2717 N N . ASP A 1 348 ? -9.391 -32.528 -1.155 1.00 92.88 348 ASP A N 1
ATOM 2718 C CA . ASP A 1 348 ? -10.303 -32.442 -2.284 1.00 92.88 348 ASP A CA 1
ATOM 2719 C C . ASP A 1 348 ? -9.488 -32.205 -3.553 1.00 92.88 348 ASP A C 1
ATOM 2721 O O . ASP A 1 348 ? -8.703 -31.264 -3.633 1.00 92.88 348 ASP A O 1
ATOM 2725 N N . LYS A 1 349 ? -9.698 -33.036 -4.580 1.00 92.88 349 LYS A N 1
ATOM 2726 C CA . LYS A 1 349 ? -8.963 -32.956 -5.856 1.00 92.88 349 LYS A CA 1
ATOM 2727 C C . LYS A 1 349 ? -9.166 -31.629 -6.593 1.00 92.88 349 LYS A C 1
ATOM 2729 O O . LYS A 1 349 ? -8.442 -31.339 -7.544 1.00 92.88 349 LYS A O 1
ATOM 2734 N N . ARG A 1 350 ? -10.176 -30.845 -6.208 1.00 95.38 350 ARG A N 1
ATOM 2735 C CA . ARG A 1 350 ? -10.417 -29.502 -6.740 1.00 95.38 350 ARG A CA 1
ATOM 2736 C C . ARG A 1 350 ? -9.479 -28.462 -6.133 1.00 95.38 350 ARG A C 1
ATOM 2738 O O . ARG A 1 350 ? -9.335 -27.404 -6.736 1.00 95.38 350 ARG A O 1
ATOM 2745 N N . VAL A 1 351 ? -8.839 -28.727 -4.996 1.00 96.44 351 VAL A N 1
ATOM 2746 C CA . VAL A 1 351 ? -7.775 -27.876 -4.449 1.00 96.44 351 VAL A CA 1
ATOM 2747 C C . VAL A 1 351 ? -6.499 -28.120 -5.250 1.00 96.44 351 VAL A C 1
ATOM 2749 O O . VAL A 1 351 ? -6.063 -29.258 -5.391 1.00 96.44 351 VAL A O 1
ATOM 2752 N N . TRP A 1 352 ? -5.899 -27.060 -5.791 1.00 94.06 352 TRP A N 1
ATOM 2753 C CA . TRP A 1 352 ? -4.687 -27.169 -6.622 1.00 94.06 352 TRP A CA 1
ATOM 2754 C C . TRP A 1 352 ? -3.507 -26.341 -6.105 1.00 94.06 352 TRP A C 1
ATOM 2756 O O . TRP A 1 352 ? -2.379 -26.553 -6.542 1.00 94.06 352 TRP A O 1
ATOM 2766 N N . LEU A 1 353 ? -3.749 -25.418 -5.174 1.00 96.31 353 LEU A N 1
ATOM 2767 C CA . LEU A 1 353 ? -2.720 -24.635 -4.497 1.00 96.31 353 LEU A CA 1
ATOM 2768 C C . LEU A 1 353 ? -3.268 -24.143 -3.159 1.00 96.31 353 LEU A C 1
ATOM 2770 O O . LEU A 1 353 ? -4.433 -23.765 -3.067 1.00 96.31 353 LEU A O 1
ATOM 2774 N N . HIS A 1 354 ? -2.442 -24.108 -2.122 1.00 97.31 354 HIS A N 1
ATOM 2775 C CA . HIS A 1 354 ? -2.829 -23.534 -0.840 1.00 97.31 354 HIS A CA 1
ATOM 2776 C C . HIS A 1 354 ? -1.609 -23.019 -0.077 1.00 97.31 354 HIS A C 1
ATOM 2778 O O . HIS A 1 354 ? -0.487 -23.458 -0.323 1.00 97.31 354 HIS A O 1
ATOM 2784 N N . SER A 1 355 ? -1.846 -22.114 0.866 1.00 97.25 355 SER A N 1
ATOM 2785 C CA . SER A 1 355 ? -0.882 -21.782 1.915 1.00 97.25 355 SER A CA 1
ATOM 2786 C C . SER A 1 355 ? -0.903 -22.828 3.027 1.00 97.25 355 SER A C 1
ATOM 2788 O O . SER A 1 355 ? -1.854 -23.612 3.158 1.00 97.25 355 SER A O 1
ATOM 2790 N N . LYS A 1 356 ? 0.109 -22.809 3.893 1.00 94.06 356 LYS A N 1
ATOM 2791 C CA . LYS A 1 356 ? -0.024 -23.356 5.245 1.00 94.06 356 LYS A CA 1
ATOM 2792 C C . LYS A 1 356 ? -1.058 -22.533 6.033 1.00 94.06 356 LYS A C 1
ATOM 2794 O O . LYS A 1 356 ? -1.485 -21.454 5.610 1.00 94.06 356 LYS A O 1
ATOM 2799 N N . MET A 1 357 ? -1.475 -23.046 7.187 1.00 95.00 357 MET A N 1
ATOM 2800 C CA . MET A 1 357 ? -2.231 -22.249 8.152 1.00 95.00 357 MET A CA 1
ATOM 2801 C C . MET A 1 357 ? -1.277 -21.238 8.794 1.00 95.00 357 MET A C 1
ATOM 2803 O O . MET A 1 357 ? -0.372 -21.634 9.524 1.00 95.00 357 MET A O 1
ATOM 2807 N N . LEU A 1 358 ? -1.443 -19.958 8.470 1.00 95.06 358 LEU A N 1
ATOM 2808 C CA . LEU A 1 358 ? -0.634 -18.869 9.005 1.00 95.06 358 LEU A CA 1
ATOM 2809 C C . LEU A 1 358 ? -1.166 -18.472 10.372 1.00 95.06 358 LEU A C 1
ATOM 2811 O O . LEU A 1 358 ? -2.340 -18.122 10.494 1.00 95.06 358 LEU A O 1
ATOM 2815 N N . ASN A 1 359 ? -0.306 -18.477 11.385 1.00 91.88 359 ASN A N 1
ATOM 2816 C CA . ASN A 1 359 ? -0.614 -17.853 12.671 1.00 91.88 359 ASN A CA 1
ATOM 2817 C C . ASN A 1 359 ? -0.670 -16.319 12.533 1.00 91.88 359 ASN A C 1
ATOM 2819 O O . ASN A 1 359 ? -0.257 -15.785 11.497 1.00 91.88 359 ASN A O 1
ATOM 2823 N N . PRO A 1 360 ? -1.175 -15.598 13.549 1.00 87.62 360 PRO A N 1
ATOM 2824 C CA . PRO A 1 360 ? -1.118 -14.141 13.571 1.00 87.62 360 PRO A CA 1
ATOM 2825 C C . PRO A 1 360 ? 0.281 -13.604 13.256 1.00 87.62 360 PRO A C 1
ATOM 2827 O O . PRO A 1 360 ? 1.278 -14.089 13.793 1.00 87.62 360 PRO A O 1
ATOM 2830 N N . HIS A 1 361 ? 0.337 -12.599 12.385 1.00 82.19 361 HIS A N 1
ATOM 2831 C CA . HIS A 1 361 ? 1.546 -11.917 11.907 1.00 82.19 361 HIS A CA 1
ATOM 2832 C C . HIS A 1 361 ? 2.516 -12.766 11.074 1.00 82.19 361 HIS A C 1
ATOM 2834 O O . HIS A 1 361 ? 3.608 -12.299 10.745 1.00 82.19 361 HIS A O 1
ATOM 2840 N N . GLU A 1 362 ? 2.138 -13.987 10.691 1.00 92.00 362 GLU A N 1
ATOM 2841 C CA . GLU A 1 362 ? 2.891 -14.751 9.701 1.00 92.00 362 GLU A CA 1
ATOM 2842 C C . GLU A 1 362 ? 2.536 -14.318 8.272 1.00 92.00 362 GLU A C 1
ATOM 2844 O O . GLU A 1 362 ? 1.411 -13.913 7.969 1.00 92.00 362 GLU A O 1
ATOM 2849 N N . GLU A 1 363 ? 3.496 -14.477 7.364 1.00 95.00 363 GLU A N 1
ATOM 2850 C CA . GLU A 1 363 ? 3.275 -14.388 5.925 1.00 95.00 363 GLU A CA 1
ATOM 2851 C C . GLU A 1 363 ? 3.827 -15.624 5.209 1.00 95.00 363 GLU A C 1
ATOM 2853 O O . GLU A 1 363 ? 4.754 -16.293 5.677 1.00 95.00 363 GLU A O 1
ATOM 2858 N N . GLU A 1 364 ? 3.266 -15.924 4.043 1.00 97.25 364 GLU A N 1
ATOM 2859 C CA . GLU A 1 364 ? 3.782 -16.932 3.126 1.00 97.25 364 GLU A CA 1
ATOM 2860 C C . GLU A 1 364 ? 3.647 -16.460 1.681 1.00 97.25 364 GLU A C 1
ATOM 2862 O O . GLU A 1 364 ? 2.675 -15.812 1.293 1.00 97.25 364 GLU A O 1
ATOM 2867 N N . ALA A 1 365 ? 4.637 -16.811 0.860 1.00 94.75 365 ALA A N 1
ATOM 2868 C CA . ALA A 1 365 ? 4.606 -16.548 -0.565 1.00 94.75 365 ALA A CA 1
ATOM 2869 C C . ALA A 1 365 ? 4.350 -17.829 -1.365 1.00 94.75 365 ALA A C 1
ATOM 2871 O O . ALA A 1 365 ? 5.164 -18.750 -1.360 1.00 94.75 365 ALA A O 1
ATOM 2872 N N . LEU A 1 366 ? 3.264 -17.830 -2.132 1.00 95.31 366 LEU A N 1
ATOM 2873 C CA . LEU A 1 366 ? 2.894 -18.875 -3.077 1.00 95.31 366 LEU A CA 1
ATOM 2874 C C . LEU A 1 366 ? 3.301 -18.445 -4.483 1.00 95.31 366 LEU A C 1
ATOM 2876 O O . LEU A 1 366 ? 2.778 -17.460 -5.003 1.00 95.31 366 LEU A O 1
ATOM 2880 N N . THR A 1 367 ? 4.223 -19.177 -5.107 1.00 93.81 367 THR A N 1
ATOM 2881 C CA . THR A 1 367 ? 4.608 -18.949 -6.509 1.00 93.81 367 THR A CA 1
ATOM 2882 C C . THR A 1 367 ? 4.008 -20.042 -7.382 1.00 93.81 367 THR A C 1
ATOM 2884 O O . THR A 1 367 ? 4.198 -21.222 -7.099 1.00 93.81 367 THR A O 1
ATOM 2887 N N . PHE A 1 368 ? 3.295 -19.661 -8.438 1.00 94.44 368 PHE A N 1
ATOM 2888 C CA . PHE A 1 368 ? 2.653 -20.588 -9.368 1.00 94.44 368 PHE A CA 1
ATOM 2889 C C . PHE A 1 368 ? 2.539 -19.978 -10.766 1.00 94.44 368 PHE A C 1
ATOM 2891 O O . PHE A 1 368 ? 2.621 -18.765 -10.941 1.00 94.44 368 PHE A O 1
ATOM 2898 N N . THR A 1 369 ? 2.316 -20.823 -11.767 1.00 93.56 369 THR A N 1
ATOM 2899 C CA . THR A 1 369 ? 1.914 -20.378 -13.104 1.00 93.56 369 THR A CA 1
ATOM 2900 C C . THR A 1 369 ? 0.394 -20.356 -13.169 1.00 93.56 369 THR A C 1
ATOM 2902 O O . THR A 1 369 ? -0.255 -21.340 -12.810 1.00 93.56 369 THR A O 1
ATOM 2905 N N . ALA A 1 370 ? -0.184 -19.232 -13.592 1.00 93.00 370 ALA A N 1
ATOM 2906 C CA . ALA A 1 370 ? -1.620 -19.096 -13.766 1.00 93.00 370 ALA A CA 1
ATOM 2907 C C . ALA A 1 370 ? -2.144 -20.165 -14.747 1.00 93.00 370 ALA A C 1
ATOM 2909 O O . ALA A 1 370 ? -1.503 -20.414 -15.771 1.00 93.00 370 ALA A O 1
ATOM 2910 N N . PRO A 1 371 ? -3.302 -20.790 -14.469 1.00 93.06 371 PRO A N 1
ATOM 2911 C CA . PRO A 1 371 ? -3.880 -21.797 -15.351 1.00 93.06 371 PRO A CA 1
ATOM 2912 C C . PRO A 1 371 ? -4.029 -21.303 -16.796 1.00 93.06 371 PRO A C 1
ATOM 2914 O O . PRO A 1 371 ? -4.409 -20.160 -17.024 1.00 93.06 371 PRO A O 1
ATOM 2917 N N . GLU A 1 372 ? -3.802 -22.175 -17.779 1.00 90.56 372 GLU A N 1
ATOM 2918 C CA . GLU A 1 372 ? -3.992 -21.835 -19.202 1.00 90.56 372 GLU A CA 1
ATOM 2919 C C . GLU A 1 372 ? -5.469 -21.597 -19.556 1.00 90.56 372 GLU A C 1
ATOM 2921 O O . GLU A 1 372 ? -5.820 -20.829 -20.452 1.00 90.56 372 GLU A O 1
ATOM 2926 N N . LYS A 1 373 ? -6.376 -22.263 -18.836 1.00 92.00 373 LYS A N 1
ATOM 2927 C CA . LYS A 1 373 ? -7.812 -22.159 -19.080 1.00 92.00 373 LYS A CA 1
ATOM 2928 C C . LYS A 1 373 ? -8.369 -20.901 -18.418 1.00 92.00 373 LYS A C 1
ATOM 2930 O O . LYS A 1 373 ? -8.368 -20.797 -17.192 1.00 92.00 373 LYS A O 1
ATOM 2935 N N . ALA A 1 374 ? -8.921 -20.000 -19.227 1.00 88.88 374 ALA A N 1
ATOM 2936 C CA . ALA A 1 374 ? -9.634 -18.822 -18.744 1.00 88.88 374 ALA A CA 1
ATOM 2937 C C . ALA A 1 374 ? -10.834 -19.195 -17.854 1.00 88.88 374 ALA A C 1
ATOM 2939 O O . ALA A 1 374 ? -11.527 -20.186 -18.109 1.00 88.88 374 ALA A O 1
ATOM 2940 N N . GLY A 1 375 ? -11.096 -18.389 -16.826 1.00 88.56 375 GLY A N 1
ATOM 2941 C CA . GLY A 1 375 ? -12.211 -18.601 -15.902 1.00 88.56 375 GLY A CA 1
ATOM 2942 C C . GLY A 1 375 ? -11.998 -18.009 -14.512 1.00 88.56 375 GLY A C 1
ATOM 2943 O O . GLY A 1 375 ? -10.949 -17.438 -14.210 1.00 88.56 375 GLY A O 1
ATOM 2944 N N . ASP A 1 376 ? -13.014 -18.176 -13.667 1.00 90.12 376 ASP A N 1
ATOM 2945 C CA . ASP A 1 376 ? -12.999 -17.764 -12.264 1.00 90.12 376 ASP A CA 1
ATOM 2946 C C . ASP A 1 376 ? -12.508 -18.941 -11.401 1.00 90.12 376 ASP A C 1
ATOM 2948 O O . ASP A 1 376 ? -13.189 -19.962 -11.281 1.00 90.12 376 ASP A O 1
ATOM 2952 N N . TYR A 1 377 ? -11.327 -18.796 -10.801 1.00 96.19 377 TYR A N 1
ATOM 2953 C CA . TYR A 1 377 ? -10.720 -19.761 -9.883 1.00 96.19 377 TYR A CA 1
ATOM 2954 C C . TYR A 1 377 ? -10.929 -19.267 -8.451 1.00 96.19 377 TYR A C 1
ATOM 2956 O O . TYR A 1 377 ? -10.280 -18.296 -8.044 1.00 96.19 377 TYR A O 1
ATOM 2964 N N . PRO A 1 378 ? -11.856 -19.864 -7.684 1.00 97.19 378 PRO A N 1
ATOM 2965 C CA . PRO A 1 378 ? -12.151 -19.380 -6.348 1.00 97.19 378 PRO A CA 1
ATOM 2966 C C . PRO A 1 378 ? -11.003 -19.700 -5.388 1.00 97.19 378 PRO A C 1
ATOM 2968 O O . PRO A 1 378 ? -10.337 -20.731 -5.510 1.00 97.19 378 PRO A O 1
ATOM 2971 N N . PHE A 1 379 ? -10.794 -18.824 -4.413 1.00 97.69 379 PHE A N 1
ATOM 2972 C CA . PHE A 1 379 ? -9.937 -19.079 -3.265 1.00 97.69 379 PHE A CA 1
ATOM 2973 C C . PHE A 1 379 ? -10.683 -18.802 -1.964 1.00 97.69 379 PHE A C 1
ATOM 2975 O O . PHE A 1 379 ? -11.591 -17.973 -1.923 1.00 97.69 379 PHE A O 1
ATOM 2982 N N . VAL A 1 380 ? -10.332 -19.515 -0.898 1.00 97.44 380 VAL A N 1
ATOM 2983 C CA . VAL A 1 380 ? -11.093 -19.488 0.356 1.00 97.44 380 VAL A CA 1
ATOM 2984 C C . VAL A 1 380 ? -10.207 -19.718 1.574 1.00 97.44 380 VAL A C 1
ATOM 2986 O O . VAL A 1 380 ? -9.212 -20.442 1.496 1.00 97.44 380 VAL A O 1
ATOM 2989 N N . CYS A 1 381 ? -10.600 -19.146 2.711 1.00 96.88 381 CYS A N 1
ATOM 2990 C CA . CYS A 1 381 ? -10.062 -19.522 4.007 1.00 96.88 381 CYS A CA 1
ATOM 2991 C C . CYS A 1 381 ? -10.851 -20.711 4.538 1.00 96.88 381 CYS A C 1
ATOM 2993 O O . CYS A 1 381 ? -12.070 -20.651 4.697 1.00 96.88 381 CYS A O 1
ATOM 2995 N N . THR A 1 382 ? -10.144 -21.793 4.821 1.00 95.69 382 THR A N 1
ATOM 2996 C CA . THR A 1 382 ? -10.731 -23.054 5.291 1.00 95.69 382 THR A CA 1
ATOM 2997 C C . THR A 1 382 ? -10.599 -23.232 6.798 1.00 95.69 382 THR A C 1
ATOM 2999 O O . THR A 1 382 ? -11.036 -24.251 7.327 1.00 95.69 382 THR A O 1
ATOM 3002 N N . PHE A 1 383 ? -10.068 -22.226 7.505 1.00 91.94 383 PHE A N 1
ATOM 3003 C CA . PHE A 1 383 ? -10.159 -22.186 8.959 1.00 91.94 383 PHE A CA 1
ATOM 3004 C C . PHE A 1 383 ? -11.639 -22.280 9.393 1.00 91.94 383 PHE A C 1
ATOM 3006 O O . PHE A 1 383 ? -12.502 -21.649 8.764 1.00 91.94 383 PHE A O 1
ATOM 3013 N N . PRO A 1 384 ? -11.952 -23.073 10.434 1.00 87.56 384 PRO A N 1
ATOM 3014 C CA . PRO A 1 384 ? -13.307 -23.316 10.916 1.00 87.56 384 PRO A CA 1
ATOM 3015 C C . PRO A 1 384 ? -14.210 -22.079 10.944 1.00 87.56 384 PRO A C 1
ATOM 3017 O O . PRO A 1 384 ? -13.938 -21.110 11.641 1.00 87.56 384 PRO A O 1
ATOM 3020 N N . GLY A 1 385 ? -15.312 -22.121 10.187 1.00 83.00 385 GLY A N 1
ATOM 3021 C CA . GLY A 1 385 ? -16.326 -21.059 10.166 1.00 83.00 385 GLY A CA 1
ATOM 3022 C C . GLY A 1 385 ? -16.010 -19.842 9.286 1.00 83.00 385 GLY A C 1
ATOM 3023 O O . GLY A 1 385 ? -16.897 -19.019 9.075 1.00 83.00 385 GLY A O 1
ATOM 3024 N N . HIS A 1 386 ? -14.808 -19.726 8.711 1.00 87.69 386 HIS A N 1
ATOM 3025 C CA . HIS A 1 386 ? -14.411 -18.529 7.951 1.00 87.69 386 HIS A CA 1
ATOM 3026 C C . HIS A 1 386 ? -14.877 -18.544 6.489 1.00 87.69 386 HIS A C 1
ATOM 3028 O O . HIS A 1 386 ? -15.113 -17.490 5.900 1.00 87.69 386 HIS A O 1
ATOM 3034 N N . ALA A 1 387 ? -15.055 -19.725 5.893 1.00 87.12 387 ALA A N 1
ATOM 3035 C CA . ALA A 1 387 ? -15.287 -19.883 4.455 1.00 87.12 387 ALA A CA 1
ATOM 3036 C C . ALA A 1 387 ? -16.529 -19.152 3.910 1.00 87.12 387 ALA A C 1
ATOM 3038 O O . ALA A 1 387 ? -16.562 -18.792 2.731 1.00 87.12 387 ALA A O 1
ATOM 3039 N N . LEU A 1 388 ? -17.533 -18.904 4.761 1.00 84.19 388 LEU A N 1
ATOM 3040 C CA . LEU A 1 388 ? -18.760 -18.188 4.395 1.00 84.19 388 LEU A CA 1
ATOM 3041 C C . LEU A 1 388 ? -18.500 -16.733 3.991 1.00 84.19 388 LEU A C 1
ATOM 3043 O O . LEU A 1 388 ? -19.178 -16.212 3.108 1.00 84.19 388 LEU A O 1
ATOM 3047 N N . THR A 1 389 ? -17.522 -16.080 4.617 1.00 83.00 389 THR A N 1
ATOM 3048 C CA . THR A 1 389 ? -17.233 -14.653 4.403 1.00 83.00 389 THR A CA 1
ATOM 3049 C C . THR A 1 389 ? -15.830 -14.400 3.864 1.00 83.00 389 THR A C 1
ATOM 3051 O O . THR A 1 389 ? -15.590 -13.352 3.266 1.00 83.00 389 THR A O 1
ATOM 3054 N N . MET A 1 390 ? -14.916 -15.355 4.039 1.00 92.62 390 MET A N 1
ATOM 3055 C CA . MET A 1 390 ? -13.502 -15.228 3.712 1.00 92.62 390 MET A CA 1
ATOM 3056 C C . MET A 1 390 ? -13.152 -15.994 2.439 1.00 92.62 390 MET A C 1
ATOM 3058 O O . MET A 1 390 ? -12.450 -17.004 2.454 1.00 92.62 390 MET A O 1
ATOM 3062 N N . ASN A 1 391 ? -13.685 -15.521 1.321 1.00 93.56 391 ASN A N 1
ATOM 3063 C CA . ASN A 1 391 ? -13.453 -16.092 0.003 1.00 93.56 391 ASN A CA 1
ATOM 3064 C C . ASN A 1 391 ? -13.256 -14.990 -1.043 1.00 93.56 391 ASN A C 1
ATOM 3066 O O . ASN A 1 391 ? -13.551 -13.815 -0.812 1.00 93.56 391 ASN A O 1
ATOM 3070 N N . GLY A 1 392 ? -12.713 -15.382 -2.186 1.00 93.44 392 GLY A N 1
ATOM 3071 C CA . GLY A 1 392 ? -12.478 -14.515 -3.324 1.00 93.44 392 GLY A CA 1
ATOM 3072 C C . GLY A 1 392 ? -12.254 -15.319 -4.596 1.00 93.44 392 GLY A C 1
ATOM 3073 O O . GLY A 1 392 ? -12.455 -16.535 -4.627 1.00 93.44 392 GLY A O 1
ATOM 3074 N N . LYS A 1 393 ? -11.852 -14.645 -5.672 1.00 94.62 393 LYS A N 1
ATOM 3075 C CA . LYS A 1 393 ? -11.565 -15.290 -6.955 1.00 94.62 393 LYS A CA 1
ATOM 3076 C C . LYS A 1 393 ? -10.373 -14.701 -7.691 1.00 94.62 393 LYS A C 1
ATOM 3078 O O . LYS A 1 393 ? -10.240 -13.492 -7.856 1.00 94.62 393 LYS A O 1
ATOM 3083 N N . MET A 1 394 ? -9.532 -15.585 -8.201 1.00 95.38 394 MET A N 1
ATOM 3084 C CA . MET A 1 394 ? -8.560 -15.268 -9.232 1.00 95.38 394 MET A CA 1
ATOM 3085 C C . MET A 1 394 ? -9.236 -15.421 -10.594 1.00 95.38 394 MET A C 1
ATOM 3087 O O . MET A 1 394 ? -9.678 -16.510 -10.954 1.00 95.38 394 MET A O 1
ATOM 3091 N N . LYS A 1 395 ? -9.311 -14.343 -11.369 1.00 89.38 395 LYS A N 1
ATOM 3092 C CA . LYS A 1 395 ? -9.807 -14.378 -12.745 1.00 89.38 395 LYS A CA 1
ATOM 3093 C C . LYS A 1 395 ? -8.649 -14.587 -13.703 1.00 89.38 395 LYS A C 1
ATOM 3095 O O . LYS A 1 395 ? -7.786 -13.721 -13.817 1.00 89.38 395 LYS A O 1
ATOM 3100 N N . VAL A 1 396 ? -8.656 -15.703 -14.416 1.00 92.00 396 VAL A N 1
ATOM 3101 C CA . VAL A 1 396 ? -7.735 -15.938 -15.528 1.00 92.00 396 VAL A CA 1
ATOM 3102 C C . VAL A 1 396 ? -8.390 -15.391 -16.791 1.00 92.00 396 VAL A C 1
ATOM 3104 O O . VAL A 1 396 ? -9.357 -15.977 -17.282 1.00 92.00 396 VAL A O 1
ATOM 3107 N N . LEU A 1 397 ? -7.891 -14.265 -17.299 1.00 86.06 397 LEU A N 1
ATOM 3108 C CA . LEU A 1 397 ? -8.432 -13.586 -18.478 1.00 86.06 397 LEU A CA 1
ATOM 3109 C C . LEU A 1 397 ? -7.338 -13.405 -19.544 1.00 86.06 397 LEU A C 1
ATOM 3111 O O . LEU A 1 397 ? -6.285 -12.843 -19.234 1.00 86.06 397 LEU A O 1
ATOM 3115 N N . PRO A 1 398 ? -7.551 -13.854 -20.797 1.00 87.56 398 PRO A N 1
ATOM 3116 C CA . PRO A 1 398 ? -6.635 -13.564 -21.897 1.00 87.56 398 PRO A CA 1
ATOM 3117 C C . PRO A 1 398 ? -6.658 -12.071 -22.242 1.00 87.56 398 PRO A C 1
ATOM 3119 O O . PRO A 1 398 ? -7.510 -11.328 -21.758 1.00 87.56 398 PRO A O 1
ATOM 3122 N N . LEU A 1 399 ? -5.746 -11.628 -23.106 1.00 87.25 399 LEU A N 1
ATOM 3123 C CA . LEU A 1 399 ? -5.918 -10.348 -23.795 1.00 87.25 399 LEU A CA 1
ATOM 3124 C C . LEU A 1 399 ? -7.022 -10.479 -24.853 1.00 87.25 399 LEU A C 1
ATOM 3126 O O . LEU A 1 399 ? -7.252 -11.561 -25.392 1.00 87.25 399 LEU A O 1
ATOM 3130 N N . GLY A 1 400 ? -7.724 -9.381 -25.108 1.00 82.88 400 GLY A N 1
ATOM 3131 C CA . GLY A 1 400 ? -8.681 -9.269 -26.197 1.00 82.88 400 GLY A CA 1
ATOM 3132 C C . GLY A 1 400 ? -7.978 -9.133 -27.542 1.00 82.88 400 GLY A C 1
ATOM 3133 O O . GLY A 1 400 ? -6.758 -8.975 -27.620 1.00 82.88 400 GLY A O 1
ATOM 3134 N N . ASP A 1 401 ? -8.771 -9.159 -28.608 1.00 88.81 401 ASP A N 1
ATOM 3135 C CA . ASP A 1 401 ? -8.253 -8.948 -29.954 1.00 88.81 401 ASP A CA 1
ATOM 3136 C C . ASP A 1 401 ? -7.731 -7.509 -30.119 1.00 88.81 401 ASP A C 1
ATOM 3138 O O . ASP A 1 401 ? -8.285 -6.546 -29.576 1.00 88.81 401 ASP A O 1
ATOM 3142 N N . GLY A 1 402 ? -6.642 -7.370 -30.878 1.00 91.44 402 GLY A N 1
ATOM 3143 C CA . GLY A 1 402 ? -6.148 -6.075 -31.337 1.00 91.44 402 GLY A CA 1
ATOM 3144 C C . GLY A 1 402 ? -6.992 -5.505 -32.481 1.00 91.44 402 GLY A C 1
ATOM 3145 O O . GLY A 1 402 ? -7.918 -6.148 -32.984 1.00 91.44 402 GLY A O 1
ATOM 3146 N N . LEU A 1 403 ? -6.644 -4.295 -32.920 1.00 96.75 403 LEU A N 1
ATOM 3147 C CA . LEU A 1 403 ? -7.245 -3.699 -34.113 1.00 96.75 403 LEU A CA 1
ATOM 3148 C C . LEU A 1 403 ? -6.844 -4.478 -35.373 1.00 96.75 403 LEU A C 1
ATOM 3150 O O . LEU A 1 403 ? -5.792 -5.118 -35.429 1.00 96.75 403 LEU A O 1
ATOM 3154 N N . LYS A 1 404 ? -7.688 -4.398 -36.400 1.00 95.56 404 LYS A N 1
ATOM 3155 C CA . LYS A 1 404 ? -7.422 -4.906 -37.751 1.00 95.56 404 LYS A CA 1
ATOM 3156 C C . LYS A 1 404 ? -7.640 -3.796 -38.769 1.00 95.56 404 LYS A C 1
ATOM 3158 O O . LYS A 1 404 ? -8.406 -2.867 -38.515 1.00 95.56 404 LYS A O 1
ATOM 3163 N N . ASP A 1 405 ? -6.983 -3.912 -39.918 1.00 96.19 405 ASP A N 1
ATOM 3164 C CA . ASP A 1 405 ? -7.098 -2.979 -41.044 1.00 96.19 405 ASP A CA 1
ATOM 3165 C C . ASP A 1 405 ? -6.903 -1.508 -40.641 1.00 96.19 405 ASP A C 1
ATOM 3167 O O . ASP A 1 405 ? -7.583 -0.616 -41.156 1.00 96.19 405 ASP A O 1
ATOM 3171 N N . LEU A 1 406 ? -5.995 -1.256 -39.691 1.00 97.56 406 LEU A N 1
ATOM 3172 C CA . LEU A 1 406 ? -5.789 0.069 -39.129 1.00 97.56 406 LEU A CA 1
ATOM 3173 C C . LEU A 1 406 ? -5.168 0.997 -40.176 1.00 97.56 406 LEU A C 1
ATOM 3175 O O . LEU A 1 406 ? -4.121 0.719 -40.762 1.00 97.56 406 LEU A O 1
ATOM 3179 N N . LYS A 1 407 ? -5.815 2.135 -40.374 1.00 97.06 407 LYS A N 1
ATOM 3180 C CA . LYS A 1 407 ? -5.422 3.225 -41.261 1.00 97.06 407 LYS A CA 1
ATOM 3181 C C . LYS A 1 407 ? -5.249 4.492 -40.454 1.00 97.06 407 LYS A C 1
ATOM 3183 O O . LYS A 1 407 ? -5.899 4.657 -39.422 1.00 97.06 407 LYS A O 1
ATOM 3188 N N . PHE A 1 408 ? -4.435 5.404 -40.959 1.00 96.38 408 PHE A N 1
ATOM 3189 C CA . PHE A 1 408 ? -4.351 6.763 -40.448 1.00 96.38 408 PHE A CA 1
ATOM 3190 C C . PHE A 1 408 ? -4.639 7.772 -41.562 1.00 96.38 408 PHE A C 1
ATOM 3192 O O . PHE A 1 408 ? -4.291 7.541 -42.720 1.00 96.38 408 PHE A O 1
ATOM 3199 N N . ALA A 1 409 ? -5.222 8.902 -41.183 1.00 96.44 409 ALA A N 1
ATOM 320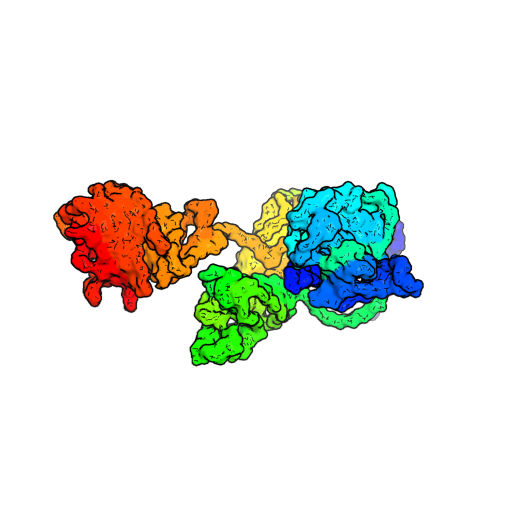0 C CA . ALA A 1 409 ? -5.312 10.116 -41.976 1.00 96.44 409 ALA A CA 1
ATOM 3201 C C . ALA A 1 409 ? -4.743 11.272 -41.147 1.00 96.44 409 ALA A C 1
ATOM 3203 O O . ALA A 1 409 ? -5.222 11.557 -40.052 1.00 96.44 409 ALA A O 1
ATOM 3204 N N . LEU A 1 410 ? -3.679 11.892 -41.646 1.00 95.19 410 LEU A N 1
ATOM 3205 C CA . LEU A 1 410 ? -2.994 13.040 -41.066 1.00 95.19 410 LEU A CA 1
ATOM 3206 C C . LEU A 1 410 ? -3.571 14.323 -41.658 1.00 95.19 410 LEU A C 1
ATOM 3208 O O . LEU A 1 410 ? -3.707 14.445 -42.873 1.00 95.19 410 LEU A O 1
ATOM 3212 N N . TYR A 1 411 ? -3.814 15.303 -40.804 1.00 96.00 411 TYR A N 1
ATOM 3213 C CA . TYR A 1 411 ? -4.313 16.630 -41.125 1.00 96.00 411 TYR A CA 1
ATOM 3214 C C . TYR A 1 411 ? -3.365 17.672 -40.537 1.00 96.00 411 TYR A C 1
ATOM 3216 O O . TYR A 1 411 ? -2.804 17.465 -39.464 1.00 96.00 411 TYR A O 1
ATOM 3224 N N . GLN A 1 412 ? -3.204 18.796 -41.224 1.00 93.31 412 GLN A N 1
ATOM 3225 C CA . GLN A 1 412 ? -2.456 19.946 -40.719 1.00 93.31 412 GLN A CA 1
ATOM 3226 C C . GLN A 1 412 ? -3.443 21.004 -40.225 1.00 93.31 412 GLN A C 1
ATOM 3228 O O . GLN A 1 412 ? -4.449 21.257 -40.895 1.00 93.31 412 GLN A O 1
ATOM 3233 N N . GLY A 1 413 ? -3.162 21.622 -39.082 1.00 90.88 413 GLY A N 1
ATOM 3234 C CA . GLY A 1 413 ? -3.973 22.718 -38.566 1.00 90.88 413 GLY A CA 1
ATOM 3235 C C . GLY A 1 413 ? -3.724 23.022 -37.093 1.00 90.88 413 GLY A C 1
ATOM 3236 O O . GLY A 1 413 ? -3.416 22.146 -36.292 1.00 90.88 413 GLY A O 1
ATOM 3237 N N . ALA A 1 414 ? -3.886 24.295 -36.737 1.00 93.94 414 ALA A N 1
ATOM 3238 C CA . ALA A 1 414 ? -3.780 24.770 -35.366 1.00 93.94 414 ALA A CA 1
ATOM 3239 C C . ALA A 1 414 ? -5.173 24.803 -34.724 1.00 93.94 414 ALA A C 1
ATOM 3241 O O . ALA A 1 414 ? -5.998 25.665 -35.041 1.00 93.94 414 ALA A O 1
ATOM 3242 N N . TRP A 1 415 ? -5.441 23.864 -33.818 1.00 96.00 415 TRP A N 1
ATOM 3243 C CA . TRP A 1 415 ? -6.715 23.758 -33.109 1.00 96.00 415 TRP A CA 1
ATOM 3244 C C . TRP A 1 415 ? -6.528 23.906 -31.601 1.00 96.00 415 TRP A C 1
ATOM 3246 O O . TRP A 1 415 ? -5.456 23.650 -31.066 1.00 96.00 415 TRP A O 1
ATOM 3256 N N . LYS A 1 416 ? -7.586 24.346 -30.913 1.00 94.62 416 LYS A N 1
ATOM 3257 C CA . LYS A 1 416 ? -7.646 24.402 -29.439 1.00 94.62 416 LYS A CA 1
ATOM 3258 C C . LYS A 1 416 ? -8.571 23.337 -28.840 1.00 94.62 416 LYS A C 1
ATOM 3260 O O . LYS A 1 416 ? -8.655 23.214 -27.624 1.00 94.62 416 LYS A O 1
ATOM 3265 N N . SER A 1 417 ? -9.285 22.630 -29.706 1.00 96.19 417 SER A N 1
ATOM 3266 C CA . SER A 1 417 ? -10.260 21.582 -29.424 1.00 96.19 417 SER A CA 1
ATOM 3267 C C . SER A 1 417 ? -10.373 20.700 -30.668 1.00 96.19 417 SER A C 1
ATOM 3269 O O . SER A 1 417 ? -10.054 21.160 -31.770 1.00 96.19 417 SER A O 1
ATOM 3271 N N . LEU A 1 418 ? -10.865 19.474 -30.525 1.00 96.44 418 LEU A N 1
ATOM 3272 C CA . LEU A 1 418 ? -11.007 18.527 -31.628 1.00 96.44 418 LEU A CA 1
ATOM 3273 C C . LEU A 1 418 ? -11.818 19.137 -32.787 1.00 96.44 418 LEU A C 1
ATOM 3275 O O . LEU A 1 418 ? -12.983 19.506 -32.601 1.00 96.44 418 LEU A O 1
ATOM 3279 N N . PRO A 1 419 ? -11.242 19.236 -33.999 1.00 96.06 419 PRO A N 1
ATOM 3280 C CA . PRO A 1 419 ? -11.973 19.716 -35.158 1.00 96.06 419 PRO A CA 1
ATOM 3281 C C . PRO A 1 419 ? -12.939 18.653 -35.687 1.00 96.06 419 PRO A C 1
ATOM 3283 O O . PRO A 1 419 ? -12.850 17.460 -35.388 1.00 96.06 419 PRO A O 1
ATOM 3286 N N . ASP A 1 420 ? -13.842 19.086 -36.560 1.00 95.06 420 ASP A N 1
ATOM 3287 C CA . ASP A 1 420 ? -14.624 18.171 -37.382 1.00 95.06 420 ASP A CA 1
ATOM 3288 C C . ASP A 1 420 ? -13.769 17.674 -38.558 1.00 95.06 420 ASP A C 1
ATOM 3290 O O . ASP A 1 420 ? -13.762 18.262 -39.643 1.00 95.06 420 ASP A O 1
ATOM 3294 N N . PHE A 1 421 ? -13.031 16.584 -38.337 1.00 95.31 421 PHE A N 1
ATOM 3295 C CA . PHE A 1 421 ? -12.152 15.983 -39.344 1.00 95.31 421 PHE A CA 1
ATOM 3296 C C . PHE A 1 421 ? -12.882 15.535 -40.617 1.00 95.31 421 PHE A C 1
ATOM 3298 O O . PHE A 1 421 ? -12.241 15.396 -41.657 1.00 95.31 421 PHE A O 1
ATOM 3305 N N . SER A 1 422 ? -14.205 15.332 -40.573 1.00 91.94 422 SER A N 1
ATOM 3306 C CA . SER A 1 422 ? -14.989 14.968 -41.762 1.00 91.94 422 SER A CA 1
ATOM 3307 C C . SER A 1 422 ? -15.080 16.104 -42.787 1.00 91.94 422 SER A C 1
ATOM 3309 O O . SER A 1 422 ? -15.277 15.853 -43.974 1.00 91.94 422 SER A O 1
ATOM 3311 N N . LYS A 1 423 ? -14.889 17.352 -42.342 1.00 95.19 423 LYS A N 1
ATOM 3312 C CA . LYS A 1 423 ? -14.891 18.558 -43.186 1.00 95.19 423 LYS A CA 1
ATOM 3313 C C . LYS A 1 423 ? -13.502 18.948 -43.682 1.00 95.19 423 LYS A C 1
ATOM 3315 O O . LYS A 1 423 ? -13.365 19.934 -44.404 1.00 95.19 423 LYS A O 1
ATOM 3320 N N . LEU A 1 424 ? -12.471 18.212 -43.278 1.00 95.69 424 LEU A N 1
ATOM 3321 C CA . LEU A 1 424 ? -11.084 18.502 -43.610 1.00 95.69 424 LEU A CA 1
ATOM 3322 C C . LEU A 1 424 ? -10.578 17.546 -44.687 1.00 95.69 424 LEU A C 1
ATOM 3324 O O . LEU A 1 424 ? -10.980 16.386 -44.761 1.00 95.69 424 LEU A O 1
ATOM 3328 N N . LYS A 1 425 ? -9.645 18.027 -45.509 1.00 94.25 425 LYS A N 1
ATOM 3329 C CA . LYS A 1 425 ? -8.943 17.189 -46.481 1.00 94.25 425 LYS A CA 1
ATOM 3330 C C . LYS A 1 425 ? -7.691 16.590 -45.825 1.00 94.25 425 LYS A C 1
ATOM 3332 O O . LYS A 1 425 ? -6.874 17.366 -45.324 1.00 94.25 425 LYS A O 1
ATOM 3337 N N . PRO A 1 426 ? -7.507 15.258 -45.839 1.00 95.81 426 PRO A N 1
ATOM 3338 C CA . PRO A 1 426 ? -6.279 14.639 -45.361 1.00 95.81 426 PRO A CA 1
ATOM 3339 C C . PRO A 1 426 ? -5.059 15.156 -46.125 1.00 95.81 426 PRO A C 1
ATOM 3341 O O . PRO A 1 426 ? -5.066 15.263 -47.353 1.00 95.81 426 PRO A O 1
ATOM 3344 N N . HIS A 1 427 ? -4.000 15.464 -45.387 1.00 92.38 427 HIS A N 1
ATOM 3345 C CA . HIS A 1 427 ? -2.686 15.777 -45.931 1.00 92.38 427 HIS A CA 1
ATOM 3346 C C . HIS A 1 427 ? -1.932 14.500 -46.331 1.00 92.38 427 HIS A C 1
ATOM 3348 O O . HIS A 1 427 ? -1.266 14.468 -47.364 1.00 92.38 427 HIS A O 1
ATOM 3354 N N . ARG A 1 428 ? -2.041 13.436 -45.524 1.00 92.44 428 ARG A N 1
ATOM 3355 C CA . ARG A 1 428 ? -1.434 12.125 -45.798 1.00 92.44 428 ARG A CA 1
ATOM 3356 C C . ARG A 1 428 ? -2.300 11.012 -45.238 1.00 92.44 428 ARG A C 1
ATOM 3358 O O . ARG A 1 428 ? -2.825 11.150 -44.142 1.00 92.44 428 ARG A O 1
ATOM 3365 N N . GLU A 1 429 ? -2.385 9.896 -45.944 1.00 93.94 429 GLU A N 1
ATOM 3366 C CA . GLU A 1 429 ? -3.130 8.717 -45.502 1.00 93.94 429 GLU A CA 1
ATOM 3367 C C . GLU A 1 429 ? -2.299 7.456 -45.730 1.00 93.94 429 GLU A C 1
ATOM 3369 O O . GLU A 1 429 ? -1.416 7.432 -46.592 1.00 93.94 429 GLU A O 1
ATOM 3374 N N . GLY A 1 430 ? -2.560 6.406 -44.959 1.00 93.31 430 GLY A N 1
ATOM 3375 C CA . GLY A 1 430 ? -1.858 5.138 -45.123 1.00 93.31 430 GLY A CA 1
ATOM 3376 C C . GLY A 1 430 ? -2.322 4.050 -44.165 1.00 93.31 430 GLY A C 1
ATOM 3377 O O . GLY A 1 430 ? -3.139 4.284 -43.275 1.00 93.31 430 GLY A O 1
ATOM 3378 N N . MET A 1 431 ? -1.780 2.850 -44.359 1.00 93.62 431 MET A N 1
ATOM 3379 C CA . MET A 1 431 ? -1.968 1.714 -43.454 1.00 93.62 431 MET A CA 1
ATOM 3380 C C . MET A 1 431 ? -0.993 1.795 -42.274 1.00 93.62 431 MET A C 1
ATOM 3382 O O . MET A 1 431 ? 0.119 2.309 -42.407 1.00 93.62 431 MET A O 1
ATOM 3386 N N . VAL A 1 432 ? -1.390 1.243 -41.130 1.00 91.06 432 VAL A N 1
ATOM 3387 C CA . VAL A 1 432 ? -0.538 1.055 -39.952 1.00 91.06 432 VAL A CA 1
ATOM 3388 C C . VAL A 1 432 ? -0.197 -0.430 -39.836 1.00 91.06 432 VAL A C 1
ATOM 3390 O O . VAL A 1 432 ? -1.031 -1.236 -39.438 1.00 91.06 432 VAL A O 1
ATOM 3393 N N . GLU A 1 433 ? 1.033 -0.795 -40.200 1.00 86.06 433 GLU A N 1
ATOM 3394 C CA . GLU A 1 433 ? 1.444 -2.194 -40.418 1.00 86.06 433 GLU A CA 1
ATOM 3395 C C . GLU A 1 433 ? 1.292 -3.111 -39.194 1.00 86.06 433 GLU A C 1
ATOM 3397 O O . GLU A 1 433 ? 0.931 -4.275 -39.341 1.00 86.06 433 GLU A O 1
ATOM 3402 N N . ASP A 1 434 ? 1.542 -2.603 -37.983 1.00 88.69 434 ASP A N 1
ATOM 3403 C CA . ASP A 1 434 ? 1.433 -3.379 -36.738 1.00 88.69 434 ASP A CA 1
ATOM 3404 C C . ASP A 1 434 ? 0.034 -3.305 -36.095 1.00 88.69 434 ASP A C 1
ATOM 3406 O O . ASP A 1 434 ? -0.164 -3.855 -35.014 1.00 88.69 434 ASP A O 1
ATOM 3410 N N . ASN A 1 435 ? -0.934 -2.644 -36.748 1.00 94.69 435 ASN A N 1
ATOM 3411 C CA . ASN A 1 435 ? -2.278 -2.357 -36.231 1.00 94.69 435 ASN A CA 1
ATOM 3412 C C . ASN A 1 435 ? -2.302 -1.750 -34.813 1.00 94.69 435 ASN A C 1
ATOM 3414 O O . ASN A 1 435 ? -3.287 -1.888 -34.086 1.00 94.69 435 ASN A O 1
ATOM 3418 N N . LEU A 1 436 ? -1.237 -1.048 -34.417 1.00 94.88 436 LEU A N 1
ATOM 3419 C CA . LEU A 1 436 ? -1.175 -0.320 -33.155 1.00 94.88 436 LEU A CA 1
ATOM 3420 C C . LEU A 1 436 ? -1.163 1.178 -33.417 1.00 94.88 436 LEU A C 1
ATOM 3422 O O . LEU A 1 436 ? -0.348 1.691 -34.186 1.00 94.88 436 LEU A O 1
ATOM 3426 N N . ILE A 1 437 ? -2.032 1.898 -32.714 1.00 95.50 437 ILE A N 1
ATOM 3427 C CA . ILE A 1 437 ? -2.080 3.357 -32.765 1.00 95.50 437 ILE A CA 1
ATOM 3428 C C . ILE A 1 437 ? -0.718 3.899 -32.328 1.00 95.50 437 ILE A C 1
ATOM 3430 O O . ILE A 1 437 ? -0.247 3.653 -31.211 1.00 95.50 437 ILE A O 1
ATOM 3434 N N . GLN A 1 438 ? -0.075 4.621 -33.238 1.00 90.00 438 GLN A N 1
ATOM 3435 C CA . GLN A 1 438 ? 1.229 5.228 -33.030 1.00 90.00 438 GLN A CA 1
ATOM 3436 C C . GLN A 1 438 ? 1.371 6.456 -33.920 1.00 90.00 438 GLN A C 1
ATOM 3438 O O . GLN A 1 438 ? 0.931 6.462 -35.070 1.00 90.00 438 GLN A O 1
ATOM 3443 N N . ILE A 1 439 ? 2.040 7.476 -33.397 1.00 83.44 439 ILE A N 1
ATOM 3444 C CA . ILE A 1 439 ? 2.365 8.682 -34.148 1.00 83.44 439 ILE A CA 1
ATOM 3445 C C . ILE A 1 439 ? 3.846 8.596 -34.518 1.00 83.44 439 ILE A C 1
ATOM 3447 O O . ILE A 1 439 ? 4.724 8.913 -33.724 1.00 83.44 439 ILE A O 1
ATOM 3451 N N . LYS A 1 440 ? 4.122 8.092 -35.725 1.00 71.44 440 LYS A N 1
ATOM 3452 C CA . LYS A 1 440 ? 5.459 8.064 -36.345 1.00 71.44 440 LYS A CA 1
ATOM 3453 C C . LYS A 1 440 ? 5.528 9.113 -37.450 1.00 71.44 440 LYS A C 1
ATOM 3455 O O . LYS A 1 440 ? 5.591 8.793 -38.634 1.00 71.44 440 LYS A O 1
ATOM 3460 N N . LEU A 1 441 ? 5.406 10.375 -37.063 1.00 67.75 441 LEU A N 1
ATOM 3461 C CA . LEU A 1 441 ? 5.388 11.500 -37.990 1.00 67.75 441 LEU A CA 1
ATOM 3462 C C . LEU A 1 441 ? 6.638 12.345 -37.741 1.00 67.75 441 LEU A C 1
ATOM 3464 O O . LEU A 1 441 ? 6.578 13.360 -37.063 1.00 67.75 441 LEU A O 1
ATOM 3468 N N . ASP A 1 442 ? 7.786 11.904 -38.260 1.00 67.00 442 ASP A N 1
ATOM 3469 C CA . ASP A 1 442 ? 9.074 12.580 -38.040 1.00 67.00 442 ASP A CA 1
ATOM 3470 C C . ASP A 1 442 ? 9.099 14.050 -38.491 1.00 67.00 442 ASP A C 1
ATOM 3472 O O . ASP A 1 442 ? 9.894 14.835 -37.970 1.00 67.00 442 ASP A O 1
ATOM 3476 N N . ASP A 1 443 ? 8.201 14.415 -39.406 1.00 73.12 443 ASP A N 1
ATOM 3477 C CA . ASP A 1 443 ? 8.082 15.749 -39.994 1.00 73.12 443 ASP A CA 1
ATOM 3478 C C . ASP A 1 443 ? 7.120 16.677 -39.221 1.00 73.12 443 ASP A C 1
ATOM 3480 O O . ASP A 1 443 ? 7.061 17.869 -39.514 1.00 73.12 443 ASP A O 1
ATOM 3484 N N . TYR A 1 444 ? 6.368 16.164 -38.234 1.00 77.06 444 TYR A N 1
ATOM 3485 C CA . TYR A 1 444 ? 5.297 16.900 -37.547 1.00 77.06 444 TYR A CA 1
ATOM 3486 C C . TYR A 1 444 ? 5.472 16.859 -36.031 1.00 77.06 444 TYR A C 1
ATOM 3488 O O . TYR A 1 444 ? 5.392 15.801 -35.413 1.00 77.06 444 TYR A O 1
ATOM 3496 N N . LYS A 1 445 ? 5.704 18.030 -35.428 1.00 78.25 445 LYS A N 1
ATOM 3497 C CA . LYS A 1 445 ? 5.854 18.167 -33.969 1.00 78.25 445 LYS A CA 1
ATOM 3498 C C . LYS A 1 445 ? 4.629 18.777 -33.287 1.00 78.25 445 LYS A C 1
ATOM 3500 O O . LYS A 1 445 ? 4.284 18.359 -32.193 1.00 78.25 445 LYS A O 1
ATOM 3505 N N . ASN A 1 446 ? 3.979 19.733 -33.942 1.00 86.56 446 ASN A N 1
ATOM 3506 C CA . ASN A 1 446 ? 2.874 20.530 -33.413 1.00 86.56 446 ASN A CA 1
ATOM 3507 C C . ASN A 1 446 ? 1.842 20.769 -34.527 1.00 86.56 446 ASN A C 1
ATOM 3509 O O . ASN A 1 446 ? 2.157 20.541 -35.698 1.00 86.56 446 ASN A O 1
ATOM 3513 N N . GLU A 1 447 ? 0.660 21.267 -34.166 1.00 92.31 447 GLU A N 1
ATOM 3514 C CA . GLU A 1 447 ? -0.377 21.755 -35.094 1.00 92.31 447 GLU A CA 1
ATOM 3515 C C . GLU A 1 447 ? -0.777 20.737 -36.175 1.00 92.31 447 GLU A C 1
ATOM 3517 O O . GLU A 1 447 ? -0.815 21.015 -37.381 1.00 92.31 447 GLU A O 1
ATOM 3522 N N . PHE A 1 448 ? -1.074 19.519 -35.734 1.00 94.88 448 PHE A N 1
ATOM 3523 C CA . PHE A 1 448 ? -1.561 18.460 -36.605 1.00 94.88 448 PHE A CA 1
ATOM 3524 C C . PHE A 1 448 ? -2.678 17.670 -35.937 1.00 94.88 448 PHE A C 1
ATOM 3526 O O . PHE A 1 448 ? -2.894 17.736 -34.732 1.00 94.88 448 PHE A O 1
ATOM 3533 N N . GLY A 1 449 ? -3.399 16.894 -36.734 1.00 96.25 449 GLY A N 1
ATOM 3534 C CA . GLY A 1 449 ? -4.395 15.958 -36.244 1.00 96.25 449 GLY A CA 1
ATOM 3535 C C . GLY A 1 449 ? -4.282 14.633 -36.964 1.00 96.25 449 GLY A C 1
ATOM 3536 O O . GLY A 1 449 ? -3.877 14.579 -38.124 1.00 96.25 449 GLY A O 1
ATOM 3537 N N . VAL A 1 450 ? -4.609 13.551 -36.274 1.00 97.00 450 VAL A N 1
ATOM 3538 C CA . VAL A 1 450 ? -4.588 12.207 -36.838 1.00 97.00 450 VAL A CA 1
ATOM 3539 C C . VAL A 1 450 ? -5.903 11.526 -36.534 1.00 97.00 450 VAL A C 1
ATOM 3541 O O . VAL A 1 450 ? -6.354 11.479 -35.393 1.00 97.00 450 VAL A O 1
ATOM 3544 N N . VAL A 1 451 ? -6.496 10.955 -37.570 1.00 98.38 451 VAL A N 1
ATOM 3545 C CA . VAL A 1 451 ? -7.636 10.063 -37.448 1.00 98.38 451 VAL A CA 1
ATOM 3546 C C . VAL A 1 451 ? -7.162 8.655 -37.746 1.00 98.38 451 VAL A C 1
ATOM 3548 O O . VAL A 1 451 ? -6.714 8.371 -38.854 1.00 98.38 451 VAL A O 1
ATOM 3551 N N . PHE A 1 452 ? -7.299 7.765 -36.775 1.00 98.44 452 PHE A N 1
ATOM 3552 C CA . PHE A 1 452 ? -7.126 6.335 -36.956 1.00 98.44 452 PHE A CA 1
ATOM 3553 C C . PHE A 1 452 ? -8.480 5.690 -37.227 1.00 98.44 452 PHE A C 1
ATOM 3555 O O . PHE A 1 452 ? -9.434 5.934 -36.493 1.00 98.44 452 PHE A O 1
ATOM 3562 N N . THR A 1 453 ? -8.570 4.854 -38.259 1.00 98.38 453 THR A N 1
ATOM 3563 C CA . THR A 1 453 ? -9.769 4.052 -38.551 1.00 98.38 453 THR A CA 1
ATOM 3564 C C . THR A 1 453 ? -9.393 2.596 -38.734 1.00 98.38 453 THR A C 1
ATOM 3566 O O . THR A 1 453 ? -8.350 2.302 -39.303 1.00 98.38 453 THR A O 1
ATOM 3569 N N . GLY A 1 454 ? -10.217 1.677 -38.252 1.00 97.62 454 GLY A N 1
ATOM 3570 C CA . GLY A 1 454 ? -9.951 0.249 -38.376 1.00 97.62 454 GLY A CA 1
ATOM 3571 C C . GLY A 1 454 ? -11.147 -0.584 -37.953 1.00 97.62 454 GLY A C 1
ATOM 3572 O O . GLY A 1 454 ? -12.257 -0.074 -37.793 1.00 97.62 454 GLY A O 1
ATOM 3573 N N . LYS A 1 455 ? -10.911 -1.875 -37.756 1.00 97.44 455 LYS A N 1
ATOM 3574 C CA . LYS A 1 455 ? -11.905 -2.833 -37.282 1.00 97.44 455 LYS A CA 1
ATOM 3575 C C . LYS A 1 455 ? -11.535 -3.352 -35.902 1.00 97.44 455 LYS A C 1
ATOM 3577 O O . LYS A 1 455 ? -10.379 -3.682 -35.639 1.00 97.44 455 LYS A O 1
ATOM 3582 N N . LEU A 1 456 ? -12.542 -3.467 -35.047 1.00 94.88 456 LEU A N 1
ATOM 3583 C CA . LEU A 1 456 ? -12.451 -4.075 -33.726 1.00 94.88 456 LEU A CA 1
ATOM 3584 C C . LEU A 1 456 ? -13.370 -5.296 -33.686 1.00 94.88 456 LEU A C 1
ATOM 3586 O O . LEU A 1 456 ? -14.539 -5.190 -34.041 1.00 94.88 456 LEU A O 1
ATOM 3590 N N . HIS A 1 457 ? -12.862 -6.457 -33.281 1.00 94.81 457 HIS A N 1
ATOM 3591 C CA . HIS A 1 457 ? -13.660 -7.682 -33.222 1.00 94.81 457 HIS A CA 1
ATOM 3592 C C . HIS A 1 457 ? -14.167 -7.928 -31.798 1.00 94.81 457 HIS A C 1
ATOM 3594 O O . HIS A 1 457 ? -13.395 -8.332 -30.932 1.00 94.81 457 HIS A O 1
ATOM 3600 N N . ALA A 1 458 ? -15.456 -7.692 -31.554 1.00 87.50 458 ALA A N 1
ATOM 3601 C CA . ALA A 1 458 ? -16.116 -8.034 -30.302 1.00 87.50 458 ALA A CA 1
ATOM 3602 C C . ALA A 1 458 ? -16.437 -9.540 -30.298 1.00 87.50 458 ALA A C 1
ATOM 3604 O O . ALA A 1 458 ? -17.288 -9.983 -31.068 1.00 87.50 458 ALA A O 1
ATOM 3605 N N . PRO A 1 459 ? -15.803 -10.354 -29.433 1.00 79.25 459 PRO A N 1
ATOM 3606 C CA . PRO A 1 459 ? -15.942 -11.808 -29.502 1.00 79.25 459 PRO A CA 1
ATOM 3607 C C . PRO A 1 459 ? -17.330 -12.318 -29.101 1.00 79.25 459 PRO A C 1
ATOM 3609 O O . PRO A 1 459 ? -17.601 -13.500 -29.274 1.00 79.25 459 PRO A O 1
ATOM 3612 N N . ARG A 1 460 ? -18.160 -11.478 -28.463 1.00 81.06 460 ARG A N 1
ATOM 3613 C CA . ARG A 1 460 ? -19.515 -11.795 -27.979 1.00 81.06 460 ARG A CA 1
ATOM 3614 C C . ARG A 1 460 ? -20.330 -10.515 -27.854 1.00 81.06 460 ARG A C 1
ATOM 3616 O O . ARG A 1 460 ? -19.771 -9.455 -27.571 1.00 81.06 460 ARG A O 1
ATOM 3623 N N . LYS A 1 461 ? -21.652 -10.629 -27.893 1.00 79.31 461 LYS A N 1
ATOM 3624 C CA . LYS A 1 461 ? -22.537 -9.531 -27.495 1.00 79.31 461 LYS A CA 1
ATOM 3625 C C . LYS A 1 461 ? -22.317 -9.138 -26.026 1.00 79.31 461 LYS A C 1
ATOM 3627 O O . LYS A 1 461 ? -22.265 -10.010 -25.154 1.00 79.31 461 LYS A O 1
ATOM 3632 N N . GLY A 1 462 ? -22.242 -7.841 -25.726 1.00 73.56 462 GLY A N 1
ATOM 3633 C CA . GLY A 1 462 ? -22.213 -7.351 -24.346 1.00 73.56 462 GLY A CA 1
ATOM 3634 C C . GLY A 1 462 ? -21.629 -5.953 -24.157 1.00 73.56 462 GLY A C 1
ATOM 3635 O O . GLY A 1 462 ? -21.405 -5.209 -25.108 1.00 73.56 462 GLY A O 1
ATOM 3636 N N . SER A 1 463 ? -21.379 -5.609 -22.889 1.00 70.75 463 SER A N 1
ATOM 3637 C CA . SER A 1 463 ? -20.784 -4.330 -22.495 1.00 70.75 463 SER A CA 1
ATOM 3638 C C . SER A 1 463 ? -19.262 -4.374 -22.588 1.00 70.75 463 SER A C 1
ATOM 3640 O O . SER A 1 463 ? -18.620 -5.241 -21.984 1.00 70.75 463 SER A O 1
ATOM 3642 N N . TYR A 1 464 ? -18.695 -3.396 -23.281 1.00 74.94 464 TYR A N 1
ATOM 3643 C CA . TYR A 1 464 ? -17.262 -3.184 -23.431 1.00 74.94 464 TYR A CA 1
ATOM 3644 C C . TYR A 1 464 ? -16.880 -1.823 -22.873 1.00 74.94 464 TYR A C 1
ATOM 3646 O O . TYR A 1 464 ? -17.616 -0.847 -23.022 1.00 74.94 464 TYR A O 1
ATOM 3654 N N . ARG A 1 465 ? -15.716 -1.757 -22.230 1.00 85.56 465 ARG A N 1
ATOM 3655 C CA . ARG A 1 465 ? -15.126 -0.512 -21.734 1.00 85.56 465 ARG A CA 1
ATOM 3656 C C . ARG A 1 465 ? -13.946 -0.111 -22.590 1.00 85.56 465 ARG A C 1
ATOM 3658 O O . ARG A 1 465 ? -13.161 -0.963 -22.998 1.00 85.56 465 ARG A O 1
ATOM 3665 N N . PHE A 1 466 ? -13.812 1.186 -22.794 1.00 91.75 466 PHE A N 1
ATOM 3666 C CA . PHE A 1 466 ? -12.753 1.800 -23.570 1.00 91.75 466 PHE A CA 1
ATOM 3667 C C . PHE A 1 466 ? -12.039 2.839 -22.728 1.00 91.75 466 PHE A C 1
ATOM 3669 O O . PHE A 1 466 ? -12.667 3.520 -21.921 1.00 91.75 466 PHE A O 1
ATOM 3676 N N . TYR A 1 467 ? -10.734 2.949 -22.928 1.00 94.44 467 TYR A N 1
ATOM 3677 C CA . TYR A 1 467 ? -9.843 3.794 -22.151 1.00 94.44 467 TYR A CA 1
ATOM 3678 C C . TYR A 1 467 ? -9.038 4.651 -23.108 1.00 94.44 467 TYR A C 1
ATOM 3680 O O . TYR A 1 467 ? -8.453 4.094 -24.033 1.00 94.44 467 TYR A O 1
ATOM 3688 N N . ILE A 1 468 ? -8.984 5.962 -22.880 1.00 96.50 468 ILE A N 1
ATOM 3689 C CA . ILE A 1 468 ? -8.154 6.875 -23.672 1.00 96.50 468 ILE A CA 1
ATOM 3690 C C . ILE A 1 468 ? -7.380 7.850 -22.790 1.00 96.50 468 ILE A C 1
ATOM 3692 O O . ILE A 1 468 ? -7.809 8.190 -21.687 1.00 96.50 468 ILE A O 1
ATOM 3696 N N . THR A 1 469 ? -6.239 8.312 -23.287 1.00 95.31 469 THR A N 1
ATOM 3697 C CA . THR A 1 469 ? -5.569 9.537 -22.830 1.00 95.31 469 THR A CA 1
ATOM 3698 C C . THR A 1 469 ? -4.689 10.060 -23.961 1.00 95.31 469 THR A C 1
ATOM 3700 O O . THR A 1 469 ? -4.312 9.296 -24.855 1.00 95.31 469 THR A O 1
ATOM 3703 N N . GLY A 1 470 ? -4.366 11.343 -23.936 1.00 92.94 470 GLY A N 1
ATOM 3704 C CA . GLY A 1 470 ? -3.488 11.959 -24.918 1.00 92.94 470 GLY A CA 1
ATOM 3705 C C . GLY A 1 470 ? -2.971 13.310 -24.450 1.00 92.94 470 GLY A C 1
ATOM 3706 O O . GLY A 1 470 ? -3.514 13.871 -23.497 1.00 92.94 470 GLY A O 1
ATOM 3707 N N . ASP A 1 471 ? -1.887 13.760 -25.080 1.00 91.38 471 ASP A N 1
ATOM 3708 C CA . ASP A 1 471 ? -1.463 15.159 -25.025 1.00 91.38 471 ASP A CA 1
ATOM 3709 C C . ASP A 1 471 ? -2.312 15.940 -26.026 1.00 91.38 471 ASP A C 1
ATOM 3711 O O . ASP A 1 471 ? -2.354 15.579 -27.201 1.00 91.38 471 ASP A O 1
ATOM 3715 N N . ASP A 1 472 ? -3.032 16.930 -25.525 1.00 94.69 472 ASP A N 1
ATOM 3716 C CA . ASP A 1 472 ? -4.169 17.602 -26.140 1.00 94.69 472 ASP A CA 1
ATOM 3717 C C . ASP A 1 472 ? -5.360 16.660 -26.439 1.00 94.69 472 ASP A C 1
ATOM 3719 O O . ASP A 1 472 ? -5.622 15.697 -25.708 1.00 94.69 472 ASP A O 1
ATOM 3723 N N . GLY A 1 473 ? -6.161 16.960 -27.465 1.00 95.75 473 GLY A N 1
ATOM 3724 C CA . GLY A 1 473 ? -7.480 16.355 -27.618 1.00 95.75 473 GLY A CA 1
ATOM 3725 C C . GLY A 1 473 ? -7.473 14.968 -28.244 1.00 95.75 473 GLY A C 1
ATOM 3726 O O . GLY A 1 473 ? -6.923 14.751 -29.324 1.00 95.75 473 GLY A O 1
ATOM 3727 N N . VAL A 1 474 ? -8.195 14.039 -27.617 1.00 97.75 474 VAL A N 1
ATOM 3728 C CA . VAL A 1 474 ? -8.448 12.686 -28.118 1.00 97.75 474 VAL A CA 1
ATOM 3729 C C . VAL A 1 474 ? -9.917 12.290 -27.954 1.00 97.75 474 VAL A C 1
ATOM 3731 O O . VAL A 1 474 ? -10.529 12.479 -26.903 1.00 97.75 474 VAL A O 1
ATOM 3734 N N . ARG A 1 475 ? -10.496 11.686 -28.992 1.00 98.44 475 ARG A N 1
ATOM 3735 C CA . ARG A 1 475 ? -11.859 11.139 -28.989 1.00 98.44 475 ARG A CA 1
ATOM 3736 C C . ARG A 1 475 ? -11.874 9.752 -29.597 1.00 98.44 475 ARG A C 1
ATOM 3738 O O . ARG A 1 475 ? -11.278 9.517 -30.644 1.00 98.44 475 ARG A O 1
ATOM 3745 N N . LEU A 1 476 ? -12.625 8.848 -28.982 1.00 98.25 476 LEU A N 1
ATOM 3746 C CA . LEU A 1 476 ? -12.867 7.513 -29.505 1.00 98.25 476 LEU A CA 1
ATOM 3747 C C . LEU A 1 476 ? -14.335 7.324 -29.881 1.00 98.25 476 LEU A C 1
ATOM 3749 O O . LEU A 1 476 ? -15.235 7.562 -29.073 1.00 98.25 476 LEU A O 1
ATOM 3753 N N . LEU A 1 477 ? -14.555 6.803 -31.084 1.00 98.25 477 LEU A N 1
ATOM 3754 C CA . LEU A 1 477 ? -15.849 6.387 -31.590 1.00 98.25 477 LEU A CA 1
ATOM 3755 C C . LEU A 1 477 ? -15.843 4.902 -31.965 1.00 98.25 477 LEU A C 1
ATOM 3757 O O . LEU A 1 477 ? -14.858 4.380 -32.493 1.00 98.25 477 LEU A O 1
ATOM 3761 N N . VAL A 1 478 ? -16.981 4.249 -31.736 1.00 96.94 478 VAL A N 1
ATOM 3762 C CA . VAL A 1 478 ? -17.262 2.884 -32.201 1.00 96.94 478 VAL A CA 1
ATOM 3763 C C . VAL A 1 478 ? -18.606 2.879 -32.921 1.00 96.94 478 VAL A C 1
ATOM 3765 O O . VAL A 1 478 ? -19.578 3.432 -32.403 1.00 96.94 478 VAL A O 1
ATOM 3768 N N . ASP A 1 479 ? -18.653 2.329 -34.135 1.00 96.31 479 ASP A N 1
ATOM 3769 C CA . ASP A 1 479 ? -19.816 2.374 -35.042 1.00 96.31 479 ASP A CA 1
ATOM 3770 C C . ASP A 1 479 ? -20.390 3.794 -35.211 1.00 96.31 479 ASP A C 1
ATOM 3772 O O . ASP A 1 479 ? -21.600 4.027 -35.178 1.00 96.31 479 ASP A O 1
ATOM 3776 N N . GLY A 1 480 ? -19.494 4.781 -35.307 1.00 93.44 480 GLY A N 1
ATOM 3777 C CA . GLY A 1 480 ? -19.839 6.200 -35.439 1.00 93.44 480 GLY A CA 1
ATOM 3778 C C . GLY A 1 480 ? -20.363 6.873 -34.164 1.00 93.44 480 GLY A C 1
ATOM 3779 O O . GLY A 1 480 ? -20.619 8.076 -34.182 1.00 93.44 480 GLY A O 1
ATOM 3780 N N . LYS A 1 481 ? -20.501 6.153 -33.044 1.00 94.31 481 LYS A N 1
ATOM 3781 C CA . LYS A 1 481 ? -20.946 6.716 -31.759 1.00 94.31 481 LYS A CA 1
ATOM 3782 C C . LYS A 1 481 ? -19.748 7.152 -30.924 1.00 94.31 481 LYS A C 1
ATOM 3784 O O . LYS A 1 481 ? -18.837 6.357 -30.723 1.00 94.31 481 LYS A O 1
ATOM 3789 N N . ASN A 1 482 ? -19.767 8.378 -30.396 1.00 95.94 482 ASN A N 1
ATOM 3790 C CA . ASN A 1 482 ? -18.753 8.852 -29.448 1.00 95.94 482 ASN A CA 1
ATOM 3791 C C . ASN A 1 482 ? -18.854 8.064 -28.132 1.00 95.94 482 ASN A C 1
ATOM 3793 O O . ASN A 1 482 ? -19.905 8.063 -27.490 1.00 95.94 482 ASN A O 1
ATOM 3797 N N . ILE A 1 483 ? -17.777 7.372 -27.763 1.00 94.00 483 ILE A N 1
ATOM 3798 C CA . ILE A 1 483 ? -17.713 6.519 -26.572 1.00 94.00 483 ILE A CA 1
ATOM 3799 C C . ILE A 1 483 ? -17.042 7.244 -25.412 1.00 94.00 483 ILE A C 1
ATOM 3801 O O . ILE A 1 483 ? -17.491 7.134 -24.270 1.00 94.00 483 ILE A O 1
ATOM 3805 N N . VAL A 1 484 ? -15.945 7.943 -25.690 1.00 94.19 484 VAL A N 1
ATOM 3806 C CA . VAL A 1 484 ? -15.166 8.679 -24.695 1.00 94.19 484 VAL A CA 1
ATOM 3807 C C . VAL A 1 484 ? -14.357 9.770 -25.387 1.00 94.19 484 VAL A C 1
ATOM 3809 O O . VAL A 1 484 ? -13.822 9.569 -26.477 1.00 94.19 484 VAL A O 1
ATOM 3812 N N . GLU A 1 485 ? -14.260 10.920 -24.729 1.00 96.38 485 GLU A N 1
ATOM 3813 C CA . GLU A 1 485 ? -13.564 12.105 -25.215 1.00 96.38 485 GLU A CA 1
ATOM 3814 C C . GLU A 1 485 ? -12.767 12.743 -24.070 1.00 96.38 485 GLU A C 1
ATOM 3816 O O . GLU A 1 485 ? -13.223 12.793 -22.922 1.00 96.38 485 GLU A O 1
ATOM 3821 N N . PHE A 1 486 ? -11.562 13.204 -24.387 1.00 95.50 486 PHE A N 1
ATOM 3822 C CA . PHE A 1 486 ? -10.723 14.029 -23.535 1.00 95.50 486 PHE A CA 1
ATOM 3823 C C . PHE A 1 486 ? -10.155 15.146 -24.408 1.00 95.50 486 PHE A C 1
ATOM 3825 O O . PHE A 1 486 ? -9.185 14.923 -25.119 1.00 95.50 486 PHE A O 1
ATOM 3832 N N . ASP A 1 487 ? -10.852 16.281 -24.445 1.00 95.56 487 ASP A N 1
ATOM 3833 C CA . ASP A 1 487 ? -10.601 17.366 -25.395 1.00 95.56 487 ASP A CA 1
ATOM 3834 C C . ASP A 1 487 ? -10.017 18.618 -24.719 1.00 95.56 487 ASP A C 1
ATOM 3836 O O . ASP A 1 487 ? -10.204 18.853 -23.520 1.00 95.56 487 ASP A O 1
ATOM 3840 N N . GLY A 1 488 ? -9.372 19.455 -25.527 1.00 94.69 488 GLY A N 1
ATOM 3841 C CA . GLY A 1 488 ? -8.691 20.679 -25.123 1.00 94.69 488 GLY A CA 1
ATOM 3842 C C . GLY A 1 488 ? -7.171 20.556 -25.173 1.00 94.69 488 GLY A C 1
ATOM 3843 O O . GLY A 1 488 ? -6.634 19.523 -25.551 1.00 94.69 488 GLY A O 1
ATOM 3844 N N . ILE A 1 489 ? -6.487 21.643 -24.807 1.00 94.69 489 ILE A N 1
ATOM 3845 C CA . ILE A 1 489 ? -5.022 21.681 -24.725 1.00 94.69 489 ILE A CA 1
ATOM 3846 C C . ILE A 1 489 ? -4.595 21.293 -23.308 1.00 94.69 489 ILE A C 1
ATOM 3848 O O . ILE A 1 489 ? -4.918 22.014 -22.355 1.00 94.69 489 ILE A O 1
ATOM 3852 N N . HIS A 1 490 ? -3.907 20.165 -23.156 1.00 92.12 490 HIS A N 1
ATOM 3853 C CA . HIS A 1 490 ? -3.483 19.632 -21.859 1.00 92.12 490 HIS A CA 1
ATOM 3854 C C . HIS A 1 490 ? -2.466 18.490 -22.009 1.00 92.12 490 HIS A C 1
ATOM 3856 O O . HIS A 1 490 ? -2.627 17.665 -22.896 1.00 92.12 490 HIS A O 1
ATOM 3862 N N . PRO A 1 491 ? -1.516 18.312 -21.073 1.00 90.06 491 PRO A N 1
ATOM 3863 C CA . PRO A 1 491 ? -0.600 17.175 -21.124 1.00 90.06 491 PRO A CA 1
ATOM 3864 C C . PRO A 1 491 ? -1.335 15.834 -21.001 1.00 90.06 491 PRO A C 1
ATOM 3866 O O . PRO A 1 491 ? -2.368 15.731 -20.325 1.00 90.06 491 PRO A O 1
ATOM 3869 N N . ALA A 1 492 ? -0.737 14.772 -21.550 1.00 87.06 492 ALA A N 1
ATOM 3870 C CA . ALA A 1 492 ? -1.188 13.409 -21.290 1.00 87.06 492 ALA A CA 1
ATOM 3871 C C . ALA A 1 492 ? -1.187 13.115 -19.788 1.00 87.06 492 ALA A C 1
ATOM 3873 O O . ALA A 1 492 ? -0.168 13.207 -19.100 1.00 87.06 492 ALA A O 1
ATOM 3874 N N . GLY A 1 493 ? -2.355 12.744 -19.275 1.00 84.81 493 GLY A N 1
ATOM 3875 C CA . GLY A 1 493 ? -2.574 12.593 -17.845 1.00 84.81 493 GLY A CA 1
ATOM 3876 C C . GLY A 1 493 ? -3.583 11.500 -17.544 1.00 84.81 493 GLY A C 1
ATOM 3877 O O . GLY A 1 493 ? -3.380 10.333 -17.883 1.00 84.81 493 GLY A O 1
ATOM 3878 N N . ASP A 1 494 ? -4.670 11.873 -16.872 1.00 85.44 494 ASP A N 1
ATOM 3879 C CA . ASP A 1 494 ? -5.684 10.924 -16.424 1.00 85.44 494 ASP A CA 1
ATOM 3880 C C . ASP A 1 494 ? -6.284 10.120 -17.586 1.00 85.44 494 ASP A C 1
ATOM 3882 O O . ASP A 1 494 ? -6.705 10.669 -18.601 1.00 85.44 494 ASP A O 1
ATOM 3886 N N . ILE A 1 495 ? -6.396 8.807 -17.387 1.00 91.06 495 ILE A N 1
ATOM 3887 C CA . ILE A 1 495 ? -7.117 7.925 -18.303 1.00 91.06 495 ILE A CA 1
ATOM 3888 C C . ILE A 1 495 ? -8.612 8.198 -18.160 1.00 91.06 495 ILE A C 1
ATOM 3890 O O . ILE A 1 495 ? -9.170 8.076 -17.064 1.00 91.06 495 ILE A O 1
ATOM 3894 N N . LYS A 1 496 ? -9.265 8.549 -19.267 1.00 92.25 496 LYS A N 1
ATOM 3895 C CA . LYS A 1 496 ? -10.725 8.623 -19.356 1.00 92.25 496 LYS A CA 1
ATOM 3896 C C . LYS A 1 496 ? -11.275 7.270 -19.767 1.00 92.25 496 LYS A C 1
ATOM 3898 O O . LYS A 1 496 ? -10.643 6.548 -20.535 1.00 92.25 496 LYS A O 1
ATOM 3903 N N . GLU A 1 497 ? -12.455 6.939 -19.258 1.00 88.06 497 GLU A N 1
ATOM 3904 C CA . GLU A 1 497 ? -13.166 5.719 -19.624 1.00 88.06 497 GLU A CA 1
ATOM 3905 C C . GLU A 1 497 ? -14.552 6.015 -20.192 1.00 88.06 497 GLU A C 1
ATOM 3907 O O . GLU A 1 497 ? -15.233 6.947 -19.761 1.00 88.06 497 GLU A O 1
ATOM 3912 N N . GLY A 1 498 ? -14.963 5.180 -21.138 1.00 80.12 498 GLY A N 1
ATOM 3913 C CA . GLY A 1 498 ? -16.318 5.113 -21.667 1.00 80.12 498 GLY A CA 1
ATOM 3914 C C . GLY A 1 498 ? -16.746 3.664 -21.854 1.00 80.12 498 GLY A C 1
ATOM 3915 O O . GLY A 1 498 ? -15.943 2.737 -21.713 1.00 80.12 498 GLY A O 1
ATOM 3916 N N . SER A 1 499 ? -18.018 3.448 -22.169 1.00 82.50 499 SER A N 1
ATOM 3917 C CA . SER A 1 499 ? -18.556 2.104 -22.379 1.00 82.50 499 SER A CA 1
ATOM 3918 C C . SER A 1 499 ? -19.534 2.054 -23.537 1.00 82.50 499 SER A C 1
ATOM 3920 O O . SER A 1 499 ? -20.314 2.985 -23.721 1.00 82.50 499 SER A O 1
ATOM 3922 N N . ALA A 1 500 ? -19.546 0.933 -24.251 1.00 76.44 500 ALA A N 1
ATOM 3923 C CA . ALA A 1 500 ? -20.475 0.662 -25.338 1.00 76.44 500 ALA A CA 1
ATOM 3924 C C . ALA A 1 500 ? -21.082 -0.736 -25.192 1.00 76.44 500 ALA A C 1
ATOM 3926 O O . ALA A 1 500 ? -20.417 -1.662 -24.730 1.00 76.44 500 ALA A O 1
ATOM 3927 N N . GLN A 1 501 ? -22.334 -0.892 -25.619 1.00 82.31 501 GLN A N 1
ATOM 3928 C CA . GLN A 1 501 ? -22.914 -2.208 -25.883 1.00 82.31 501 GLN A CA 1
ATOM 3929 C C . GLN A 1 501 ? -22.613 -2.567 -27.334 1.00 82.31 501 GLN A C 1
ATOM 3931 O O . GLN A 1 501 ? -22.997 -1.811 -28.227 1.00 82.31 501 GLN A O 1
ATOM 3936 N N . LEU A 1 502 ? -21.934 -3.690 -27.549 1.00 80.44 502 LEU A N 1
ATOM 3937 C CA . LEU A 1 502 ? -21.583 -4.192 -28.875 1.00 80.44 502 LEU A CA 1
ATOM 3938 C C . LEU A 1 502 ? -22.275 -5.534 -29.118 1.00 80.44 502 LEU A C 1
ATOM 3940 O O . LEU A 1 502 ? -22.478 -6.313 -28.181 1.00 80.44 502 LEU A O 1
ATOM 3944 N N . GLU A 1 503 ? -22.643 -5.786 -30.370 1.00 90.12 503 GLU A N 1
ATOM 3945 C CA . GLU A 1 503 ? -23.024 -7.125 -30.820 1.00 90.12 503 GLU A CA 1
ATOM 3946 C C . GLU A 1 503 ? -21.766 -8.000 -30.967 1.00 90.12 503 GLU A C 1
ATOM 3948 O O . GLU A 1 503 ? -20.643 -7.552 -30.751 1.00 90.12 503 GLU A O 1
ATOM 3953 N N . GLU A 1 504 ? -21.938 -9.285 -31.257 1.00 90.75 504 GLU A N 1
ATOM 3954 C CA . GLU A 1 504 ? -20.808 -10.138 -31.631 1.00 90.75 504 GLU A CA 1
ATOM 3955 C C . GLU A 1 504 ? -20.388 -9.845 -33.078 1.00 90.75 504 GLU A C 1
ATOM 3957 O O . GLU A 1 504 ? -21.242 -9.776 -33.964 1.00 90.75 504 GLU A O 1
ATOM 3962 N N . GLY A 1 505 ? -19.085 -9.700 -33.328 1.00 92.62 505 GLY A N 1
ATOM 3963 C CA . GLY A 1 505 ? -18.534 -9.509 -34.670 1.00 92.62 505 GLY A CA 1
ATOM 3964 C C . GLY A 1 505 ? -17.654 -8.268 -34.829 1.00 92.62 505 GLY A C 1
ATOM 3965 O O . GLY A 1 505 ? -17.049 -7.773 -33.879 1.00 92.62 505 GLY A O 1
ATOM 3966 N N . LEU A 1 506 ? -17.499 -7.810 -36.075 1.00 96.81 506 LEU A N 1
ATOM 3967 C CA . LEU A 1 506 ? -16.645 -6.672 -36.425 1.00 96.81 506 LEU A CA 1
ATOM 3968 C C . LEU A 1 506 ? -17.392 -5.347 -36.261 1.00 96.81 506 LEU A C 1
ATOM 3970 O O . LEU A 1 506 ? -18.461 -5.161 -36.834 1.00 96.81 506 LEU A O 1
ATOM 3974 N N . HIS A 1 507 ? -16.753 -4.413 -35.568 1.00 97.31 507 HIS A N 1
ATOM 3975 C CA . HIS A 1 507 ? -17.215 -3.050 -35.339 1.00 97.31 507 HIS A CA 1
ATOM 3976 C C . HIS A 1 507 ? -16.254 -2.042 -35.960 1.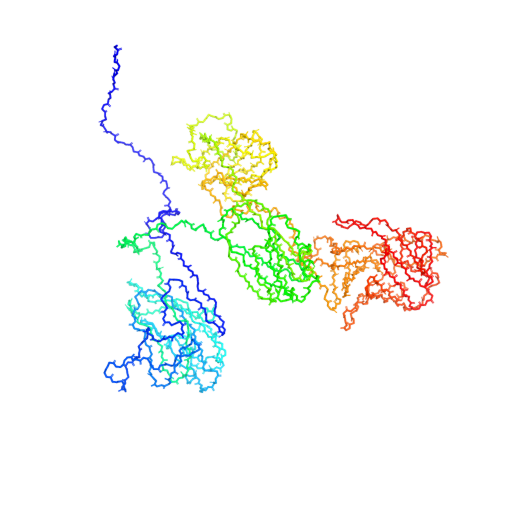00 97.31 507 HIS A C 1
ATOM 3978 O O . HIS A 1 507 ? -15.040 -2.281 -36.033 1.00 97.31 507 HIS A O 1
ATOM 3984 N N . ASP A 1 508 ? -16.794 -0.909 -36.396 1.00 98.19 508 ASP A N 1
ATOM 3985 C CA . ASP A 1 508 ? -15.988 0.199 -36.892 1.00 98.19 508 ASP A CA 1
ATOM 3986 C C . ASP A 1 508 ? -15.318 0.908 -35.722 1.00 98.19 508 ASP A C 1
ATOM 3988 O O . ASP A 1 508 ? -15.981 1.399 -34.811 1.00 98.19 508 ASP A O 1
ATOM 3992 N N . PHE A 1 509 ? -13.992 0.985 -35.763 1.00 98.44 509 PHE A N 1
ATOM 3993 C CA . PHE A 1 509 ? -13.184 1.720 -34.802 1.00 98.44 509 PHE A CA 1
ATOM 3994 C C . PHE A 1 509 ? -12.719 3.032 -35.421 1.00 98.44 509 PHE A C 1
ATOM 3996 O O . PHE A 1 509 ? -12.174 3.040 -36.530 1.00 98.44 509 PHE A O 1
ATOM 4003 N N . ARG A 1 510 ? -12.868 4.137 -34.688 1.00 98.44 510 ARG A N 1
ATOM 4004 C CA . ARG A 1 510 ? -12.327 5.437 -35.084 1.00 98.44 510 ARG A CA 1
ATOM 4005 C C . ARG A 1 510 ? -11.779 6.184 -33.876 1.00 98.44 510 ARG A C 1
ATOM 4007 O O . ARG A 1 510 ? -12.532 6.487 -32.960 1.00 98.44 510 ARG A O 1
ATOM 4014 N N . LEU A 1 511 ? -10.498 6.537 -33.900 1.00 98.56 511 LEU A N 1
ATOM 4015 C CA . LEU A 1 511 ? -9.882 7.401 -32.896 1.00 98.56 511 LEU A CA 1
ATOM 4016 C C . LEU A 1 511 ? -9.387 8.683 -33.549 1.00 98.56 511 LEU A C 1
ATOM 4018 O O . LEU A 1 511 ? -8.665 8.643 -34.539 1.00 98.56 511 LEU A O 1
ATOM 4022 N N . GLU A 1 512 ? -9.772 9.813 -32.987 1.00 98.50 512 GLU A N 1
ATOM 4023 C CA . GLU A 1 512 ? -9.396 11.141 -33.444 1.00 98.50 512 GLU A CA 1
ATOM 4024 C C . GLU A 1 512 ? -8.476 11.773 -32.412 1.00 98.50 512 GLU A C 1
ATOM 4026 O O . GLU A 1 512 ? -8.716 11.660 -31.212 1.00 98.50 512 GLU A O 1
ATOM 4031 N N . TYR A 1 513 ? -7.422 12.416 -32.889 1.00 97.69 513 TYR A N 1
ATOM 4032 C CA . TYR A 1 513 ? -6.396 13.039 -32.075 1.00 97.69 513 TYR A CA 1
ATOM 4033 C C . TYR A 1 513 ? -5.998 14.372 -32.703 1.00 97.69 513 TYR A C 1
ATOM 4035 O O . TYR A 1 513 ? -5.851 14.439 -33.927 1.00 97.69 513 TYR A O 1
ATOM 4043 N N . PHE A 1 514 ? -5.788 15.413 -31.905 1.00 96.25 514 PHE A N 1
ATOM 4044 C CA . PHE A 1 514 ? -5.088 16.613 -32.354 1.00 96.25 514 PHE A CA 1
ATOM 4045 C C . PHE A 1 514 ? -3.959 16.965 -31.392 1.00 96.25 514 PHE A C 1
ATOM 4047 O O . PHE A 1 514 ? -4.072 16.727 -30.199 1.00 96.25 514 PHE A O 1
ATOM 4054 N N . GLN A 1 515 ? -2.905 17.553 -31.947 1.00 95.00 515 GLN A N 1
ATOM 4055 C CA . GLN A 1 515 ? -1.771 18.116 -31.237 1.00 95.00 515 GLN A CA 1
ATOM 4056 C C . GLN A 1 515 ? -1.725 19.616 -31.520 1.00 95.00 515 GLN A C 1
ATOM 4058 O O . GLN A 1 515 ? -1.501 20.015 -32.667 1.00 95.00 515 GLN A O 1
ATOM 4063 N N . ALA A 1 516 ? -1.900 20.452 -30.499 1.00 92.00 516 ALA A N 1
ATOM 4064 C CA . ALA A 1 516 ? -1.568 21.873 -30.568 1.00 92.00 516 ALA A CA 1
ATOM 4065 C C . ALA A 1 516 ? -0.061 22.049 -30.397 1.00 92.00 516 ALA A C 1
ATOM 4067 O O . ALA A 1 516 ? 0.587 22.611 -31.282 1.00 92.00 516 ALA A O 1
ATOM 4068 N N . GLY A 1 517 ? 0.512 21.511 -29.320 1.00 86.38 517 GLY A N 1
ATOM 4069 C CA . GLY A 1 517 ? 1.959 21.423 -29.159 1.00 86.38 517 GLY A CA 1
ATOM 4070 C C . GLY A 1 517 ? 2.418 21.044 -27.757 1.00 86.38 517 GLY A C 1
ATOM 4071 O O . GLY A 1 517 ? 1.679 21.187 -26.796 1.00 86.38 517 GLY A O 1
ATOM 4072 N N . GLY A 1 518 ? 3.668 20.599 -27.633 1.00 86.69 518 GLY A N 1
ATOM 4073 C CA . GLY A 1 518 ? 4.157 19.963 -26.407 1.00 86.69 518 GLY A CA 1
ATOM 4074 C C . GLY A 1 518 ? 4.681 18.562 -26.700 1.00 86.69 518 GLY A C 1
ATOM 4075 O O . GLY A 1 518 ? 5.311 18.353 -27.743 1.00 86.69 518 GLY A O 1
ATOM 4076 N N . ASP A 1 519 ? 4.441 17.622 -25.788 1.00 87.19 519 ASP A N 1
ATOM 4077 C CA . ASP A 1 519 ? 4.771 16.217 -26.010 1.00 87.19 519 ASP A CA 1
ATOM 4078 C C . ASP A 1 519 ? 3.734 15.585 -26.957 1.00 87.19 519 ASP A C 1
ATOM 4080 O O . ASP A 1 519 ? 2.664 16.119 -27.204 1.00 87.19 519 ASP A O 1
ATOM 4084 N N . ILE A 1 520 ? 4.051 14.447 -27.572 1.00 90.06 520 ILE A N 1
ATOM 4085 C CA . ILE A 1 520 ? 3.089 13.731 -28.419 1.00 90.06 520 ILE A CA 1
ATOM 4086 C C . ILE A 1 520 ? 2.793 12.410 -27.738 1.00 90.06 520 ILE A C 1
ATOM 4088 O O . ILE A 1 520 ? 3.648 11.523 -27.668 1.00 90.06 520 ILE A O 1
ATOM 4092 N N . ALA A 1 521 ? 1.568 12.269 -27.253 1.00 91.94 521 ALA A N 1
ATOM 4093 C CA . ALA A 1 521 ? 1.116 11.065 -26.587 1.00 91.94 521 ALA A CA 1
ATOM 4094 C C . ALA A 1 521 ? -0.333 10.782 -26.966 1.00 91.94 521 ALA A C 1
ATOM 4096 O O . ALA A 1 521 ? -1.191 11.653 -26.896 1.00 91.94 521 ALA A O 1
ATOM 4097 N N . VAL A 1 522 ? -0.608 9.539 -27.350 1.00 95.12 522 VAL A N 1
ATOM 4098 C CA . VAL A 1 522 ? -1.962 9.051 -27.605 1.00 95.12 522 VAL A CA 1
ATOM 4099 C C . VAL A 1 522 ? -2.043 7.592 -27.190 1.00 95.12 522 VAL A C 1
ATOM 4101 O O . VAL A 1 522 ? -1.180 6.775 -27.526 1.00 95.12 522 VAL A O 1
ATOM 4104 N N . PHE A 1 523 ? -3.078 7.268 -26.432 1.00 96.56 523 PHE A N 1
ATOM 4105 C CA . PHE A 1 523 ? -3.318 5.937 -25.910 1.00 96.56 523 PHE A CA 1
ATOM 4106 C C . PHE A 1 523 ? -4.789 5.580 -26.040 1.00 96.56 523 PHE A C 1
ATOM 4108 O O . PHE A 1 523 ? -5.662 6.371 -25.685 1.00 96.56 523 PHE A O 1
ATOM 4115 N N . ALA A 1 524 ? -5.040 4.355 -26.484 1.00 96.94 524 ALA A N 1
ATOM 4116 C CA . ALA A 1 524 ? -6.317 3.690 -26.385 1.00 96.94 524 ALA A CA 1
ATOM 4117 C C . ALA A 1 524 ? -6.133 2.257 -25.886 1.00 96.94 524 ALA A C 1
ATOM 4119 O O . ALA A 1 524 ? -5.169 1.570 -26.234 1.00 96.94 524 ALA A O 1
ATOM 4120 N N . ALA A 1 525 ? -7.088 1.787 -25.099 1.00 95.75 525 ALA A N 1
ATOM 4121 C CA . ALA A 1 525 ? -7.219 0.395 -24.704 1.00 95.75 525 ALA A CA 1
ATOM 4122 C C . ALA A 1 525 ? -8.692 0.031 -24.563 1.00 95.75 525 ALA A C 1
ATOM 4124 O O . ALA A 1 525 ? -9.563 0.900 -24.482 1.00 95.75 525 ALA A O 1
ATOM 4125 N N . TRP A 1 526 ? -8.978 -1.261 -24.488 1.00 92.56 526 TRP A N 1
ATOM 4126 C CA . TRP A 1 526 ? -10.336 -1.739 -24.276 1.00 92.56 526 TRP A CA 1
ATOM 4127 C C . TRP A 1 526 ? -10.383 -2.990 -23.406 1.00 92.56 526 TRP A C 1
ATOM 4129 O O . TRP A 1 526 ? -9.376 -3.670 -23.204 1.00 92.56 526 TRP A O 1
ATOM 4139 N N . LYS A 1 527 ? -11.553 -3.264 -22.833 1.00 85.88 527 LYS A N 1
ATOM 4140 C CA . LYS A 1 527 ? -11.798 -4.387 -21.928 1.00 85.88 527 LYS A CA 1
ATOM 4141 C C . LYS A 1 527 ? -13.208 -4.931 -22.115 1.00 85.88 527 LYS A C 1
ATOM 4143 O O . LYS A 1 527 ? -14.176 -4.171 -22.091 1.00 85.88 527 LYS A O 1
ATOM 4148 N N . GLY A 1 528 ? -13.319 -6.251 -22.208 1.00 74.88 528 GLY A N 1
ATOM 4149 C CA . GLY A 1 528 ? -14.579 -6.986 -22.158 1.00 74.88 528 GLY A CA 1
ATOM 4150 C C . GLY A 1 528 ? -14.755 -7.723 -20.830 1.00 74.88 528 GLY A C 1
ATOM 4151 O O . GLY A 1 528 ? -13.876 -7.733 -19.969 1.00 74.88 528 GLY A O 1
ATOM 4152 N N . SER A 1 529 ? -15.895 -8.385 -20.654 1.00 71.25 529 SER A N 1
ATOM 4153 C CA . SER A 1 529 ? -16.133 -9.258 -19.495 1.00 71.25 529 SER A CA 1
ATOM 4154 C C . SER A 1 529 ? -15.290 -10.542 -19.502 1.00 71.25 529 SER A C 1
ATOM 4156 O O . SER A 1 529 ? -15.150 -11.168 -18.456 1.00 71.25 529 SER A O 1
ATOM 4158 N N . HIS A 1 530 ? -14.714 -10.916 -20.650 1.00 73.12 530 HIS A N 1
ATOM 4159 C CA . HIS A 1 530 ? -14.017 -12.193 -20.863 1.00 73.12 530 HIS A CA 1
ATOM 4160 C C . HIS A 1 530 ? -12.524 -12.054 -21.191 1.00 73.12 530 HIS A C 1
ATOM 4162 O O . HIS A 1 530 ? -11.861 -13.063 -21.410 1.00 73.12 530 HIS A O 1
ATOM 4168 N N . PHE A 1 531 ? -11.996 -10.831 -21.236 1.00 79.69 531 PHE A N 1
ATOM 4169 C CA . PHE A 1 531 ? -10.581 -10.563 -21.475 1.00 79.69 531 PHE A CA 1
ATOM 4170 C C . PHE A 1 531 ? -10.112 -9.363 -20.648 1.00 79.69 531 PHE A C 1
ATOM 4172 O O . PHE A 1 531 ? -10.911 -8.508 -20.255 1.00 79.69 531 PHE A O 1
ATOM 4179 N N . ASP A 1 532 ? -8.820 -9.321 -20.343 1.00 83.50 532 ASP A N 1
ATOM 4180 C CA . ASP A 1 532 ? -8.195 -8.256 -19.568 1.00 83.50 532 ASP A CA 1
ATOM 4181 C C . ASP A 1 532 ? -7.958 -6.997 -20.415 1.00 83.50 532 ASP A C 1
ATOM 4183 O O . ASP A 1 532 ? -8.033 -7.025 -21.643 1.00 83.50 532 ASP A O 1
ATOM 4187 N N . ILE A 1 533 ? -7.676 -5.866 -19.769 1.00 85.75 533 ILE A N 1
ATOM 4188 C CA . ILE A 1 533 ? -7.429 -4.608 -20.476 1.00 85.75 533 ILE A CA 1
ATOM 4189 C C . ILE A 1 533 ? -6.335 -4.779 -21.542 1.00 85.75 533 ILE A C 1
ATOM 4191 O O . ILE A 1 533 ? -5.208 -5.191 -21.265 1.00 85.75 533 ILE A O 1
ATOM 4195 N N . THR A 1 534 ? -6.701 -4.483 -22.786 1.00 90.88 534 THR A N 1
ATOM 4196 C CA . THR A 1 534 ? -5.888 -4.743 -23.973 1.00 90.88 534 THR A CA 1
ATOM 4197 C C . THR A 1 534 ? -5.522 -3.420 -24.631 1.00 90.88 534 THR A C 1
ATOM 4199 O O . THR A 1 534 ? -6.428 -2.683 -25.031 1.00 90.88 534 THR A O 1
ATOM 4202 N N . PRO A 1 535 ? -4.225 -3.086 -24.729 1.00 94.12 535 PRO A N 1
ATOM 4203 C CA . PRO A 1 535 ? -3.783 -1.853 -25.352 1.00 94.12 535 PRO A CA 1
ATOM 4204 C C . PRO A 1 535 ? -3.980 -1.936 -26.867 1.00 94.12 535 PRO A C 1
ATOM 4206 O O . PRO A 1 535 ? -3.659 -2.940 -27.497 1.00 94.12 535 PRO A O 1
ATOM 4209 N N . LEU A 1 536 ? -4.504 -0.858 -27.441 1.00 96.25 536 LEU A N 1
ATOM 4210 C CA . LEU A 1 536 ? -4.664 -0.657 -28.884 1.00 96.25 536 LEU A CA 1
ATOM 4211 C C . LEU A 1 536 ? -3.608 0.313 -29.441 1.00 96.25 536 LEU A C 1
ATOM 4213 O O . LEU A 1 536 ? -3.548 0.564 -30.644 1.00 96.25 536 LEU A O 1
ATOM 4217 N N . SER A 1 537 ? -2.769 0.858 -28.559 1.00 95.00 537 SER A N 1
ATOM 4218 C CA . SER A 1 537 ? -1.690 1.792 -28.864 1.00 95.00 537 SER A CA 1
ATOM 4219 C C . SER A 1 537 ? -0.330 1.199 -28.535 1.00 95.00 537 SER A C 1
ATOM 4221 O O . SER A 1 537 ? -0.192 0.359 -27.647 1.00 95.00 537 SER A O 1
ATOM 4223 N N . LYS A 1 538 ? 0.695 1.685 -29.236 1.00 91.50 538 LYS A N 1
ATOM 4224 C CA . LYS A 1 538 ? 2.084 1.272 -29.017 1.00 91.50 538 LYS A CA 1
ATOM 4225 C C . LYS A 1 538 ? 2.705 1.904 -27.777 1.00 91.50 538 LYS A C 1
ATOM 4227 O O . LYS A 1 538 ? 3.476 1.260 -27.073 1.00 91.50 538 LYS A O 1
ATOM 4232 N N . TRP A 1 539 ? 2.390 3.173 -27.537 1.00 92.06 539 TRP A N 1
ATOM 4233 C CA . TRP A 1 539 ? 2.743 3.854 -26.300 1.00 92.06 539 TRP A CA 1
ATOM 4234 C C . TRP A 1 539 ? 1.671 3.578 -25.244 1.00 92.06 539 TRP A C 1
ATOM 4236 O O . TRP A 1 539 ? 0.482 3.598 -25.554 1.00 92.06 539 TRP A O 1
ATOM 4246 N N . THR A 1 540 ? 2.091 3.334 -24.002 1.00 90.50 540 THR A N 1
ATOM 4247 C CA . THR A 1 540 ? 1.200 3.073 -22.864 1.00 90.50 540 THR A CA 1
ATOM 4248 C C . THR A 1 540 ? 1.586 3.966 -21.678 1.00 90.50 540 THR A C 1
ATOM 4250 O O . THR A 1 540 ? 2.752 3.926 -21.265 1.00 90.50 540 THR A O 1
ATOM 4253 N N . PRO A 1 541 ? 0.658 4.747 -21.094 1.00 88.75 541 PRO A N 1
ATOM 4254 C CA . PRO A 1 541 ? 0.955 5.620 -19.960 1.00 88.75 541 PRO A CA 1
ATOM 4255 C C . PRO A 1 541 ? 1.240 4.805 -18.693 1.00 88.75 541 PRO A C 1
ATOM 4257 O O . PRO A 1 541 ? 0.735 3.701 -18.517 1.00 88.75 541 PRO A O 1
ATOM 4260 N N . LYS A 1 542 ? 2.032 5.336 -17.758 1.00 82.75 542 LYS A N 1
ATOM 4261 C CA . LYS A 1 542 ? 2.373 4.622 -16.514 1.00 82.75 542 LYS A CA 1
ATOM 4262 C C . LYS A 1 542 ? 1.115 4.271 -15.702 1.00 82.75 542 LYS A C 1
ATOM 4264 O O . LYS A 1 542 ? 0.345 5.155 -15.341 1.00 82.75 542 LYS A O 1
ATOM 4269 N N . GLY A 1 543 ? 0.959 2.994 -15.338 1.00 77.94 543 GLY A N 1
ATOM 4270 C CA . GLY A 1 543 ? -0.155 2.510 -14.512 1.00 77.94 543 GLY A CA 1
ATOM 4271 C C . GLY A 1 543 ? -1.470 2.290 -15.266 1.00 77.94 543 GLY A C 1
ATOM 4272 O O . GLY A 1 543 ? -2.506 2.119 -14.620 1.00 77.94 543 GLY A O 1
ATOM 4273 N N . TRP A 1 544 ? -1.437 2.287 -16.602 1.00 79.12 544 TRP A N 1
ATOM 4274 C CA . TRP A 1 544 ? -2.596 2.067 -17.470 1.00 79.12 544 TRP A CA 1
ATOM 4275 C C . TRP A 1 544 ? -3.319 0.742 -17.232 1.00 79.12 544 TRP A C 1
ATOM 4277 O O . TRP A 1 544 ? -4.524 0.659 -17.458 1.00 79.12 544 TRP A O 1
ATOM 4287 N N . GLU A 1 545 ? -2.616 -0.276 -16.732 1.00 76.94 545 GLU A N 1
ATOM 4288 C CA . GLU A 1 545 ? -3.158 -1.605 -16.444 1.00 76.94 545 GLU A CA 1
ATOM 4289 C C . GLU A 1 545 ? -4.269 -1.554 -15.383 1.00 76.94 545 GLU A C 1
ATOM 4291 O O . GLU A 1 545 ? -5.096 -2.460 -15.292 1.00 76.94 545 GLU A O 1
ATOM 4296 N N . LYS A 1 546 ? -4.308 -0.481 -14.581 1.00 72.25 546 LYS A N 1
ATOM 4297 C CA . LYS A 1 546 ? -5.349 -0.233 -13.575 1.00 72.25 546 LYS A CA 1
ATOM 4298 C C . LYS A 1 546 ? -6.617 0.406 -14.164 1.00 72.25 546 LYS A C 1
ATOM 4300 O O . LYS A 1 546 ? -7.614 0.505 -13.454 1.00 72.25 546 LYS A O 1
ATOM 4305 N N . GLY A 1 547 ? -6.599 0.800 -15.441 1.00 74.56 547 GLY A N 1
ATOM 4306 C CA . GLY A 1 547 ? -7.679 1.532 -16.107 1.00 74.56 547 GLY A CA 1
ATOM 4307 C C . GLY A 1 547 ? -7.790 2.990 -15.648 1.00 74.56 547 GLY A C 1
ATOM 4308 O O . GLY A 1 547 ? -6.856 3.552 -15.072 1.00 74.56 547 GLY A O 1
ATOM 4309 N N . ALA A 1 548 ? -8.942 3.616 -15.908 1.00 72.62 548 ALA A N 1
ATOM 4310 C CA . ALA A 1 548 ? -9.254 4.921 -15.335 1.00 72.62 548 ALA A CA 1
ATOM 4311 C C . ALA A 1 548 ? -9.237 4.832 -13.805 1.00 72.62 548 ALA A C 1
ATOM 4313 O O . ALA A 1 548 ? -9.732 3.859 -13.227 1.00 72.62 548 ALA A O 1
ATOM 4314 N N . LYS A 1 549 ? -8.681 5.854 -13.137 1.00 66.88 549 LYS A N 1
ATOM 4315 C CA . LYS A 1 549 ? -8.821 5.963 -11.680 1.00 66.88 549 LYS A CA 1
ATOM 4316 C C . LYS A 1 549 ? -10.318 5.881 -11.374 1.00 66.88 549 LYS A C 1
ATOM 4318 O O . LYS A 1 549 ? -11.074 6.632 -12.000 1.00 66.88 549 LYS A O 1
ATOM 4323 N N . PRO A 1 550 ? -10.756 5.018 -10.439 1.00 52.59 550 PRO A N 1
ATOM 4324 C CA . PRO A 1 550 ? -12.137 5.048 -9.994 1.00 52.59 550 PRO A CA 1
ATOM 4325 C C . PRO A 1 550 ? -12.468 6.500 -9.658 1.00 52.59 550 PRO A C 1
ATOM 4327 O O . PRO A 1 550 ? -11.690 7.145 -8.946 1.00 52.59 550 PRO A O 1
ATOM 4330 N N . LYS A 1 551 ? -13.586 7.039 -10.176 1.00 44.59 551 LYS A N 1
ATOM 4331 C CA . LYS A 1 551 ? -14.148 8.266 -9.592 1.00 44.59 551 LYS A CA 1
ATOM 4332 C C . LYS A 1 551 ? -14.125 8.021 -8.094 1.00 44.59 551 LYS A C 1
ATOM 4334 O O . LYS A 1 551 ? -14.608 6.964 -7.690 1.00 44.59 551 LYS A O 1
ATOM 4339 N N . GLN A 1 552 ? -13.522 8.917 -7.309 1.00 37.22 552 GLN A N 1
ATOM 4340 C CA . GLN A 1 552 ? -13.591 8.822 -5.857 1.00 37.22 552 GLN A CA 1
ATOM 4341 C C . GLN A 1 552 ? -15.075 8.740 -5.489 1.00 37.22 552 GLN A C 1
ATOM 4343 O O . GLN A 1 552 ? -15.750 9.752 -5.314 1.00 37.22 552 GLN A O 1
ATOM 4348 N N . LYS A 1 553 ? -15.604 7.524 -5.351 1.00 39.75 553 LYS A N 1
ATOM 4349 C CA . LYS A 1 553 ? -16.553 7.291 -4.295 1.00 39.75 553 LYS A CA 1
ATOM 4350 C C . LYS A 1 553 ? -15.756 7.653 -3.061 1.00 39.75 553 LYS A C 1
ATOM 4352 O O . LYS A 1 553 ? -14.645 7.158 -2.874 1.00 39.75 553 LYS A O 1
ATOM 4357 N N . LYS A 1 554 ? -16.284 8.563 -2.253 1.00 39.25 554 LYS A N 1
ATOM 4358 C CA . LYS A 1 554 ? -15.838 8.707 -0.869 1.00 39.25 554 LYS A CA 1
ATOM 4359 C C . LYS A 1 554 ? -16.257 7.446 -0.100 1.00 39.25 554 LYS A C 1
ATOM 4361 O O . LYS A 1 554 ? -17.006 7.530 0.864 1.00 39.25 554 LYS A O 1
ATOM 4366 N N . ASP A 1 555 ? -15.839 6.283 -0.581 1.00 44.31 555 ASP A N 1
ATOM 4367 C CA . ASP A 1 555 ? -15.829 5.063 0.189 1.00 44.31 555 ASP A CA 1
ATOM 4368 C C . ASP A 1 555 ? -14.581 5.233 1.047 1.00 44.31 555 ASP A C 1
ATOM 4370 O O . ASP A 1 555 ? -13.450 5.152 0.573 1.00 44.31 555 ASP A O 1
ATOM 4374 N N . PHE A 1 556 ? -14.798 5.664 2.285 1.00 47.59 556 PHE A N 1
ATOM 4375 C CA . PHE A 1 556 ? -13.759 5.587 3.293 1.00 47.59 556 PHE A CA 1
ATOM 4376 C C . PHE A 1 556 ? -13.365 4.112 3.402 1.00 47.59 556 PHE A C 1
ATOM 4378 O O . PHE A 1 556 ? -14.256 3.259 3.418 1.00 47.59 556 PHE A O 1
ATOM 4385 N N . ASP A 1 557 ? -12.066 3.811 3.465 1.00 47.38 557 ASP A N 1
ATOM 4386 C CA . ASP A 1 557 ? -11.620 2.449 3.763 1.00 47.38 557 ASP A CA 1
ATOM 4387 C C . ASP A 1 557 ? -12.372 1.966 5.013 1.00 47.38 557 ASP A C 1
ATOM 4389 O O . ASP A 1 557 ? -12.367 2.688 6.016 1.00 47.38 557 ASP A O 1
ATOM 4393 N N . PRO A 1 558 ? -13.081 0.821 4.965 1.00 53.66 558 PRO A N 1
ATOM 4394 C CA . PRO A 1 558 ? -13.893 0.371 6.086 1.00 53.66 558 PRO A CA 1
ATOM 4395 C C . PRO A 1 558 ? -13.069 0.292 7.375 1.00 53.66 558 PRO A C 1
ATOM 4397 O O . PRO A 1 558 ? -12.009 -0.330 7.410 1.00 53.66 558 PRO A O 1
ATOM 4400 N N . ILE A 1 559 ? -13.588 0.873 8.456 1.00 65.62 559 ILE A N 1
ATOM 4401 C CA . ILE A 1 559 ? -13.027 0.822 9.810 1.00 65.62 559 ILE A CA 1
ATOM 4402 C C . ILE A 1 559 ? -14.084 0.171 10.708 1.00 65.62 559 ILE A C 1
ATOM 4404 O O . ILE A 1 559 ? -14.711 0.844 11.535 1.00 65.62 559 ILE A O 1
ATOM 4408 N N . PRO A 1 560 ? -14.365 -1.131 10.532 1.00 71.50 560 PRO A N 1
ATOM 4409 C CA . PRO A 1 560 ? -15.353 -1.802 11.350 1.00 71.50 560 PRO A CA 1
ATOM 4410 C C . PRO A 1 560 ? -14.890 -1.854 12.801 1.00 71.50 560 PRO A C 1
ATOM 4412 O O . PRO A 1 560 ? -13.781 -2.268 13.129 1.00 71.50 560 PRO A O 1
ATOM 4415 N N . LEU A 1 561 ? -15.788 -1.447 13.683 1.00 71.12 561 LEU A N 1
ATOM 4416 C CA . LEU A 1 561 ? -15.633 -1.571 15.115 1.00 71.12 561 LEU A CA 1
ATOM 4417 C C . LEU A 1 561 ? -16.097 -2.965 15.512 1.00 71.12 561 LEU A C 1
ATOM 4419 O O . LEU A 1 561 ? -17.286 -3.275 15.422 1.00 71.12 561 LEU A O 1
ATOM 4423 N N . VAL A 1 562 ? -15.159 -3.806 15.939 1.00 72.81 562 VAL A N 1
ATOM 4424 C CA . VAL A 1 562 ? -15.453 -5.187 16.325 1.00 72.81 562 VAL A CA 1
ATOM 4425 C C . VAL A 1 562 ? -15.594 -5.297 17.834 1.00 72.81 562 VAL A C 1
ATOM 4427 O O . VAL A 1 562 ? -14.727 -4.868 18.593 1.00 72.81 562 VAL A O 1
ATOM 4430 N N . VAL A 1 563 ? -16.704 -5.892 18.264 1.00 77.38 563 VAL A N 1
ATOM 4431 C CA . VAL A 1 563 ? -16.984 -6.165 19.671 1.00 77.38 563 VAL A CA 1
ATOM 4432 C C . VAL A 1 563 ? -16.381 -7.516 20.025 1.00 77.38 563 VAL A C 1
ATOM 4434 O O . VAL A 1 563 ? -16.825 -8.541 19.515 1.00 77.38 563 VAL A O 1
ATOM 4437 N N . LYS A 1 564 ? -15.356 -7.502 20.879 1.00 82.12 564 LYS A N 1
ATOM 4438 C CA . LYS A 1 564 ? -14.708 -8.712 21.397 1.00 82.12 564 LYS A CA 1
ATOM 4439 C C . LYS A 1 564 ? -15.299 -9.060 22.771 1.00 82.12 564 LYS A C 1
ATOM 4441 O O . LYS A 1 564 ? -16.410 -9.576 22.857 1.00 82.12 564 LYS A O 1
ATOM 4446 N N . ASN A 1 565 ? -14.589 -8.703 23.841 1.00 85.88 565 ASN A N 1
ATOM 4447 C CA . ASN A 1 565 ? -14.879 -9.170 25.203 1.00 85.88 565 ASN A CA 1
ATOM 4448 C C . ASN A 1 565 ? -15.542 -8.112 26.098 1.00 85.88 565 ASN A C 1
ATOM 4450 O O . ASN A 1 565 ? -15.988 -8.427 27.196 1.00 85.88 565 ASN A O 1
ATOM 4454 N N . GLU A 1 566 ? -15.619 -6.862 25.643 1.00 91.44 566 GLU A N 1
ATOM 4455 C CA . GLU A 1 566 ? -16.234 -5.749 26.368 1.00 91.44 566 GLU A CA 1
ATOM 4456 C C . GLU A 1 566 ? -17.108 -4.900 25.431 1.00 91.44 566 GLU A C 1
ATOM 4458 O O . GLU A 1 566 ? -16.905 -4.938 24.211 1.00 91.44 566 GLU A O 1
ATOM 4463 N N . PRO A 1 567 ? -18.077 -4.130 25.961 1.00 95.06 567 PRO A N 1
ATOM 4464 C CA . PRO A 1 567 ? -18.898 -3.248 25.150 1.00 95.06 567 PRO A CA 1
ATOM 4465 C C . PRO A 1 567 ? -18.082 -2.194 24.391 1.00 95.06 567 PRO A C 1
ATOM 4467 O O . PRO A 1 567 ? -17.260 -1.479 24.970 1.00 95.06 567 PRO A O 1
ATOM 4470 N N . VAL A 1 568 ? -18.366 -2.038 23.098 1.00 95.44 568 VAL A N 1
ATOM 4471 C CA . VAL A 1 568 ? -17.760 -1.011 22.235 1.00 95.44 568 VAL A CA 1
ATOM 4472 C C . VAL A 1 568 ? -18.781 0.082 21.962 1.00 95.44 568 VAL A C 1
ATOM 4474 O O . VAL A 1 568 ? -19.935 -0.200 21.651 1.00 95.44 568 VAL A O 1
ATOM 4477 N N . ILE A 1 569 ? -18.365 1.344 22.070 1.00 97.25 569 ILE A N 1
ATOM 4478 C CA . ILE A 1 569 ? -19.260 2.499 21.949 1.00 97.25 569 ILE A CA 1
ATOM 4479 C C . ILE A 1 569 ? -18.893 3.322 20.719 1.00 97.25 569 ILE A C 1
ATOM 4481 O O . ILE A 1 569 ? -17.749 3.744 20.561 1.00 97.25 569 ILE A O 1
ATOM 4485 N N . TYR A 1 570 ? -19.894 3.621 19.894 1.00 96.00 570 TYR A N 1
ATOM 4486 C CA . TYR A 1 570 ? -19.784 4.479 18.721 1.00 96.00 570 TYR A CA 1
ATOM 4487 C C . TYR A 1 570 ? -20.763 5.649 18.819 1.00 96.00 570 TYR A C 1
ATOM 4489 O O . TYR A 1 570 ? -21.975 5.456 18.876 1.00 96.00 570 TYR A O 1
ATOM 4497 N N . ARG A 1 571 ? -20.244 6.882 18.846 1.00 94.31 571 ARG A N 1
ATOM 4498 C CA . ARG A 1 571 ? -21.054 8.101 19.003 1.00 94.31 571 ARG A CA 1
ATOM 4499 C C . ARG A 1 571 ? -20.982 8.955 17.756 1.00 94.31 571 ARG A C 1
ATOM 4501 O O . ARG A 1 571 ? -19.979 9.637 17.549 1.00 94.31 571 ARG A O 1
ATOM 4508 N N . ASN A 1 572 ? -22.032 8.936 16.942 1.00 93.12 572 ASN A N 1
ATOM 4509 C CA . ASN A 1 572 ? -22.103 9.801 15.771 1.00 93.12 572 ASN A CA 1
ATOM 4510 C C . ASN A 1 572 ? -23.519 9.935 15.192 1.00 93.12 572 ASN A C 1
ATOM 4512 O O . ASN A 1 572 ? -24.506 9.671 15.876 1.00 93.12 572 ASN A O 1
ATOM 4516 N N . PHE A 1 573 ? -23.618 10.394 13.944 1.00 94.38 573 PHE A N 1
ATOM 4517 C CA . PHE A 1 573 ? -24.855 10.386 13.170 1.00 94.38 573 PHE A CA 1
ATOM 4518 C C . PHE A 1 573 ? -25.158 8.944 12.757 1.00 94.38 573 PHE A C 1
ATOM 4520 O O . PHE A 1 573 ? -24.412 8.337 11.986 1.00 94.38 573 PHE A O 1
ATOM 4527 N N . ILE A 1 574 ? -26.225 8.372 13.312 1.00 95.44 574 ILE A N 1
ATOM 4528 C CA . ILE A 1 574 ? -26.582 6.962 13.115 1.00 95.44 574 ILE A CA 1
ATOM 4529 C C . ILE A 1 574 ? -27.941 6.892 12.433 1.00 95.44 574 ILE A C 1
ATOM 4531 O O . ILE A 1 574 ? -28.918 7.472 12.920 1.00 95.44 574 ILE A O 1
ATOM 4535 N N . ALA A 1 575 ? -28.009 6.185 11.305 1.00 95.06 575 ALA A N 1
ATOM 4536 C CA . ALA A 1 575 ? -29.260 6.003 10.577 1.00 95.06 575 ALA A CA 1
ATOM 4537 C C . ALA A 1 575 ? -30.271 5.309 11.499 1.00 95.06 575 ALA A C 1
ATOM 4539 O O . ALA A 1 575 ? -29.965 4.264 12.062 1.00 95.06 575 ALA A O 1
ATOM 4540 N N . GLY A 1 576 ? -31.447 5.909 11.694 1.00 93.06 576 GLY A N 1
ATOM 4541 C CA . GLY A 1 576 ? -32.484 5.406 12.605 1.00 93.06 576 GLY A CA 1
ATOM 4542 C C . GLY A 1 576 ? -32.371 5.858 14.071 1.00 93.06 576 GLY A C 1
ATOM 4543 O O . GLY A 1 576 ? -33.351 5.719 14.800 1.00 93.06 576 GLY A O 1
ATOM 4544 N N . ALA A 1 577 ? -31.248 6.456 14.498 1.00 94.44 577 ALA A N 1
ATOM 4545 C CA . ALA A 1 577 ? -31.071 7.009 15.855 1.00 94.44 577 ALA A CA 1
ATOM 4546 C C . ALA A 1 577 ? -30.768 8.525 15.895 1.00 94.44 577 ALA A C 1
ATOM 4548 O O . ALA A 1 577 ? -30.784 9.128 16.973 1.00 94.44 577 ALA A O 1
ATOM 4549 N N . GLY A 1 578 ? -30.546 9.154 14.736 1.00 91.69 578 GLY A N 1
ATOM 4550 C CA . GLY A 1 578 ? -30.408 10.606 14.580 1.00 91.69 578 GLY A CA 1
ATOM 4551 C C . GLY A 1 578 ? -28.975 11.126 14.738 1.00 91.69 578 GLY A C 1
ATOM 4552 O O . GLY A 1 578 ? -28.003 10.366 14.757 1.00 91.69 578 GLY A O 1
ATOM 4553 N N . ASN A 1 579 ? -28.841 12.450 14.867 1.00 91.44 579 ASN A N 1
ATOM 4554 C CA . ASN A 1 579 ? -27.549 13.162 14.910 1.00 91.44 579 ASN A CA 1
ATOM 4555 C C . ASN A 1 579 ? -26.788 12.998 16.240 1.00 91.44 579 ASN A C 1
ATOM 4557 O O . ASN A 1 579 ? -25.633 13.418 16.395 1.00 91.44 579 ASN A O 1
ATOM 4561 N N . ARG A 1 580 ? -27.450 12.409 17.236 1.00 92.50 580 ARG A N 1
ATOM 4562 C CA . ARG A 1 580 ? -26.911 12.146 18.575 1.00 92.50 580 ARG A CA 1
ATOM 4563 C C . ARG A 1 580 ? -27.059 10.673 18.943 1.00 92.50 580 ARG A C 1
ATOM 4565 O O . ARG A 1 580 ? -27.386 10.339 20.080 1.00 92.50 580 ARG A O 1
ATOM 4572 N N . GLY A 1 581 ? -26.837 9.806 17.960 1.00 95.00 581 GLY A N 1
ATOM 4573 C CA . GLY A 1 581 ? -26.837 8.367 18.151 1.00 95.00 581 GLY A CA 1
ATOM 4574 C C . GLY A 1 581 ? -25.628 7.913 18.966 1.00 95.00 581 GLY A C 1
ATOM 4575 O O . GLY A 1 581 ? -24.490 8.324 18.723 1.00 95.00 581 GLY A O 1
ATOM 4576 N N . ILE A 1 582 ? -25.885 7.040 19.932 1.00 97.94 582 ILE A N 1
ATOM 4577 C CA . ILE A 1 582 ? -24.879 6.333 20.714 1.00 97.94 582 ILE A CA 1
ATOM 4578 C C . ILE A 1 582 ? -25.134 4.846 20.508 1.00 97.94 582 ILE A C 1
ATOM 4580 O O . ILE A 1 582 ? -26.024 4.263 21.124 1.00 97.94 582 ILE A O 1
ATOM 4584 N N . ALA A 1 583 ? -24.377 4.243 19.602 1.00 98.19 583 ALA A N 1
ATOM 4585 C CA . ALA A 1 583 ? -24.385 2.809 19.412 1.00 98.19 583 ALA A CA 1
ATOM 4586 C C . ALA A 1 583 ? -23.502 2.128 20.460 1.00 98.19 583 ALA A C 1
ATOM 4588 O O . ALA A 1 583 ? -22.422 2.624 20.790 1.00 98.19 583 ALA A O 1
ATOM 4589 N N . VAL A 1 584 ? -23.970 0.996 20.975 1.00 98.31 584 VAL A N 1
ATOM 4590 C CA . VAL A 1 584 ? -23.254 0.141 21.923 1.00 98.31 584 VAL A CA 1
ATOM 4591 C C . VAL A 1 584 ? -23.339 -1.283 21.411 1.00 98.31 584 VAL A C 1
ATOM 4593 O O . VAL A 1 584 ? -24.434 -1.823 21.256 1.00 98.31 584 VAL A O 1
ATOM 4596 N N . GLY A 1 585 ? -22.191 -1.871 21.118 1.00 96.44 585 GLY A N 1
ATOM 4597 C CA . GLY A 1 585 ? -22.088 -3.264 20.728 1.00 96.44 585 GLY A CA 1
ATOM 4598 C C . GLY A 1 585 ? -21.679 -4.080 21.936 1.00 96.44 585 GLY A C 1
ATOM 4599 O O . GLY A 1 585 ? -20.646 -3.784 22.530 1.00 96.44 585 GLY A O 1
ATOM 4600 N N . TYR A 1 586 ? -22.487 -5.068 22.315 1.00 94.00 586 TYR A N 1
ATOM 4601 C CA . TYR A 1 586 ? -22.228 -5.934 23.461 1.00 94.00 586 TYR A CA 1
ATOM 4602 C C . TYR A 1 586 ? -21.609 -7.267 23.017 1.00 94.00 586 TYR A C 1
ATOM 4604 O O . TYR A 1 586 ? -21.934 -7.763 21.929 1.00 94.00 586 TYR A O 1
ATOM 4612 N N . PRO A 1 587 ? -20.728 -7.869 23.839 1.00 86.19 587 PRO A N 1
ATOM 4613 C CA . PRO A 1 587 ? -20.245 -9.224 23.598 1.00 86.19 587 PRO A CA 1
ATOM 4614 C C . PRO A 1 587 ? -21.411 -10.198 23.382 1.00 86.19 587 PRO A C 1
ATOM 4616 O O . PRO A 1 587 ? -22.451 -10.089 24.030 1.00 86.19 587 PRO A O 1
ATOM 4619 N N . GLY A 1 588 ? -21.254 -11.134 22.444 1.00 75.69 588 GLY A N 1
ATOM 4620 C CA . GLY A 1 588 ? -22.331 -12.050 22.040 1.00 75.69 588 GLY A CA 1
ATOM 4621 C C . GLY A 1 588 ? -23.173 -11.570 20.851 1.00 75.69 588 GLY A C 1
ATOM 4622 O O . GLY A 1 588 ? -24.152 -12.221 20.497 1.00 75.69 588 GLY A O 1
ATOM 4623 N N . GLY A 1 589 ? -22.782 -10.467 20.202 1.00 76.94 589 GLY A N 1
ATOM 4624 C CA . GLY A 1 589 ? -23.303 -10.084 18.886 1.00 76.94 589 GLY A CA 1
ATOM 4625 C C . GLY A 1 589 ? -24.656 -9.376 18.906 1.00 76.94 589 GLY A C 1
ATOM 4626 O O . GLY A 1 589 ? -25.294 -9.284 17.861 1.00 76.94 589 GLY A O 1
ATOM 4627 N N . ILE A 1 590 ? -25.091 -8.867 20.062 1.00 92.56 590 ILE A N 1
ATOM 4628 C CA . ILE A 1 590 ? -26.252 -7.978 20.178 1.00 92.56 590 ILE A CA 1
ATOM 4629 C C . ILE A 1 590 ? -25.759 -6.546 20.331 1.00 92.56 590 ILE A C 1
ATOM 4631 O O . ILE A 1 590 ? -24.843 -6.259 21.100 1.00 92.56 590 ILE A O 1
ATOM 4635 N N . SER A 1 591 ? -26.386 -5.629 19.610 1.00 96.75 591 SER A N 1
ATOM 4636 C CA . SER A 1 591 ? -26.034 -4.216 19.645 1.00 96.75 591 SER A CA 1
ATOM 4637 C C . SER A 1 591 ? -27.277 -3.346 19.735 1.00 96.75 591 SER A C 1
ATOM 4639 O O . SER A 1 591 ? -28.368 -3.748 19.326 1.00 96.75 591 SER A O 1
ATOM 4641 N N . VAL A 1 592 ? -27.105 -2.143 20.269 1.00 97.88 592 VAL A N 1
ATOM 4642 C CA . VAL A 1 592 ? -28.163 -1.139 20.391 1.00 97.88 592 VAL A CA 1
ATOM 4643 C C . VAL A 1 592 ? -27.706 0.195 19.835 1.00 97.88 592 VAL A C 1
ATOM 4645 O O . VAL A 1 592 ? -26.517 0.501 19.855 1.00 97.88 592 VAL A O 1
ATOM 4648 N N . ALA A 1 593 ? -28.651 1.021 19.392 1.00 97.88 593 ALA A N 1
ATOM 4649 C CA . ALA A 1 593 ? -28.435 2.446 19.190 1.00 97.88 593 ALA A CA 1
ATOM 4650 C C . ALA A 1 593 ? -29.399 3.209 20.088 1.00 97.88 593 ALA A C 1
ATOM 4652 O O . ALA A 1 593 ? -30.618 3.088 19.963 1.00 97.88 593 ALA A O 1
ATOM 4653 N N . TRP A 1 594 ? -28.836 3.995 20.996 1.00 97.19 594 TRP A N 1
ATOM 4654 C CA . TRP A 1 594 ? -29.567 4.866 21.900 1.00 97.19 594 TRP A CA 1
ATOM 4655 C C . TRP A 1 594 ? -29.538 6.297 21.357 1.00 97.19 594 TRP A C 1
ATOM 4657 O O . TRP A 1 594 ? -28.481 6.787 20.950 1.00 97.19 594 TRP A O 1
ATOM 4667 N N . SER A 1 595 ? -30.682 6.974 21.305 1.00 95.56 595 SER A N 1
ATOM 4668 C CA . SER A 1 595 ? -30.763 8.346 20.802 1.00 95.56 595 SER A CA 1
ATOM 4669 C C . SER A 1 595 ? -30.688 9.341 21.953 1.00 95.56 595 SER A C 1
ATOM 4671 O O . SER A 1 595 ? -31.652 9.499 22.698 1.00 95.56 595 SER A O 1
ATOM 4673 N N . ALA A 1 596 ? -29.589 10.095 22.052 1.00 94.69 596 ALA A N 1
ATOM 4674 C CA . ALA A 1 596 ? -29.474 11.207 23.004 1.00 94.69 596 ALA A CA 1
ATOM 4675 C C . ALA A 1 596 ? -30.221 12.474 22.568 1.00 94.69 596 ALA A C 1
ATOM 4677 O O . ALA A 1 596 ? -30.109 13.524 23.194 1.00 94.69 596 ALA A O 1
ATOM 4678 N N . GLU A 1 597 ? -30.962 12.395 21.470 1.00 91.38 597 GLU A N 1
ATOM 4679 C CA . GLU A 1 597 ? -31.907 13.419 21.046 1.00 91.38 597 GLU A CA 1
ATOM 4680 C C . GLU A 1 597 ? -33.306 13.113 21.593 1.00 91.38 597 GLU A C 1
ATOM 4682 O O . GLU A 1 597 ? -33.937 13.969 22.204 1.00 91.38 597 GLU A O 1
ATOM 4687 N N . GLN A 1 598 ? -33.744 11.858 21.469 1.00 92.81 598 GLN A N 1
ATOM 4688 C CA . GLN A 1 598 ? -35.081 11.416 21.882 1.00 92.81 598 GLN A CA 1
ATOM 4689 C C . GLN A 1 598 ? -35.119 10.767 23.278 1.00 92.81 598 GLN A C 1
ATOM 4691 O O . GLN A 1 598 ? -36.201 10.489 23.786 1.00 92.81 598 GLN A O 1
ATOM 4696 N N . MET A 1 599 ? -33.961 10.536 23.901 1.00 94.94 599 MET A N 1
ATOM 4697 C CA . MET A 1 599 ? -33.772 9.788 25.153 1.00 94.94 599 MET A CA 1
ATOM 4698 C C . MET A 1 599 ? -34.336 8.363 25.118 1.00 94.94 599 MET A C 1
ATOM 4700 O O . MET A 1 599 ? -34.910 7.885 26.096 1.00 94.94 599 MET A O 1
ATOM 4704 N N . ASN A 1 600 ? -34.214 7.676 23.983 1.00 94.31 600 ASN A N 1
ATOM 4705 C CA . ASN A 1 600 ? -34.829 6.368 23.781 1.00 94.31 600 ASN A CA 1
ATOM 4706 C C . ASN A 1 600 ? -33.856 5.313 23.232 1.00 94.31 600 ASN A C 1
ATOM 4708 O O . ASN A 1 600 ? -32.817 5.615 22.642 1.00 94.31 600 ASN A O 1
ATOM 4712 N N . LEU A 1 601 ? -34.250 4.047 23.390 1.00 96.38 601 LEU A N 1
ATOM 4713 C CA . LEU A 1 601 ? -33.671 2.923 22.664 1.00 96.38 601 LEU A CA 1
ATOM 4714 C C . LEU A 1 601 ? -34.236 2.921 21.238 1.00 96.38 601 LEU A C 1
ATOM 4716 O O . LEU A 1 601 ? -35.378 2.516 21.025 1.00 96.38 601 LEU A O 1
ATOM 4720 N N . ALA A 1 602 ? -33.451 3.409 20.281 1.00 96.12 602 ALA A N 1
ATOM 4721 C CA . ALA A 1 602 ? -33.903 3.632 18.912 1.00 96.12 602 ALA A CA 1
ATOM 4722 C C . ALA A 1 602 ? -33.785 2.376 18.041 1.00 96.12 602 ALA A C 1
ATOM 4724 O O . ALA A 1 602 ? -34.698 2.089 17.264 1.00 96.12 602 ALA A O 1
ATOM 4725 N N . LEU A 1 603 ? -32.680 1.630 18.173 1.00 97.56 603 LEU A N 1
ATOM 4726 C CA . LEU A 1 603 ? -32.424 0.406 17.408 1.00 97.56 603 LEU A CA 1
ATOM 4727 C C . LEU A 1 603 ? -31.855 -0.715 18.277 1.00 97.56 603 LEU A C 1
ATOM 4729 O O . LEU A 1 603 ? -31.128 -0.452 19.238 1.00 97.56 603 LEU A O 1
ATOM 4733 N N . ILE A 1 604 ? -32.128 -1.953 17.870 1.00 96.44 604 ILE A N 1
ATOM 4734 C CA . ILE A 1 604 ? -31.524 -3.193 18.374 1.00 96.44 604 ILE A CA 1
ATOM 4735 C C . ILE A 1 604 ? -31.181 -4.062 17.158 1.00 96.44 604 ILE A C 1
ATOM 4737 O O . ILE A 1 604 ? -31.989 -4.142 16.239 1.00 96.44 604 ILE A O 1
ATOM 4741 N N . TRP A 1 605 ? -30.017 -4.708 17.106 1.00 94.62 605 TRP A N 1
ATOM 4742 C CA . TRP A 1 605 ? -29.672 -5.599 15.987 1.00 94.62 605 TRP A CA 1
ATOM 4743 C C . TRP A 1 605 ? -28.708 -6.716 16.379 1.00 94.62 605 TRP A C 1
ATOM 4745 O O . TRP A 1 605 ? -28.115 -6.686 17.463 1.00 94.62 605 TRP A O 1
ATOM 4755 N N . ARG A 1 606 ? -28.551 -7.689 15.470 1.00 85.06 606 ARG A N 1
ATOM 4756 C CA . ARG A 1 606 ? -27.640 -8.831 15.615 1.00 85.06 606 ARG A CA 1
ATOM 4757 C C . ARG A 1 606 ? -26.456 -8.750 14.657 1.00 85.06 606 ARG A C 1
ATOM 4759 O O . ARG A 1 606 ? -26.546 -8.181 13.571 1.00 85.06 606 ARG A O 1
ATOM 4766 N N . GLY A 1 607 ? -25.350 -9.379 15.033 1.00 78.75 607 GLY A N 1
ATOM 4767 C CA . GLY A 1 607 ? -24.161 -9.514 14.196 1.00 78.75 607 GLY A CA 1
ATOM 4768 C C . GLY A 1 607 ? -23.216 -8.319 14.301 1.00 78.75 607 GLY A C 1
ATOM 4769 O O . GLY A 1 607 ? -22.954 -7.814 15.390 1.00 78.75 607 GLY A O 1
ATOM 4770 N N . ALA A 1 608 ? -22.654 -7.903 13.163 1.00 79.88 608 ALA A N 1
ATOM 4771 C CA . ALA A 1 608 ? -21.625 -6.867 13.118 1.00 79.88 608 ALA A CA 1
ATOM 4772 C C . ALA A 1 608 ? -22.110 -5.529 13.708 1.00 79.88 608 ALA A C 1
ATOM 4774 O O . ALA A 1 608 ? -23.257 -5.121 13.518 1.00 79.88 608 ALA A O 1
ATOM 4775 N N . PHE A 1 609 ? -21.221 -4.828 14.412 1.00 90.88 609 PHE A N 1
ATOM 4776 C CA . PHE A 1 609 ? -21.576 -3.625 15.159 1.00 90.88 609 PHE A CA 1
ATOM 4777 C C . PHE A 1 609 ? -21.700 -2.387 14.251 1.00 90.88 609 PHE A C 1
ATOM 4779 O O . PHE A 1 609 ? -22.790 -2.104 13.754 1.00 90.88 609 PHE A O 1
ATOM 4786 N N . MET A 1 610 ? -20.612 -1.651 14.005 1.00 90.56 610 MET A N 1
ATOM 4787 C CA . MET A 1 610 ? -20.628 -0.384 13.256 1.00 90.56 610 MET A CA 1
ATOM 4788 C C . MET A 1 610 ? -19.375 -0.235 12.392 1.00 90.56 610 MET A C 1
ATOM 4790 O O . MET A 1 610 ? -18.319 -0.727 12.772 1.00 90.56 610 MET A O 1
AT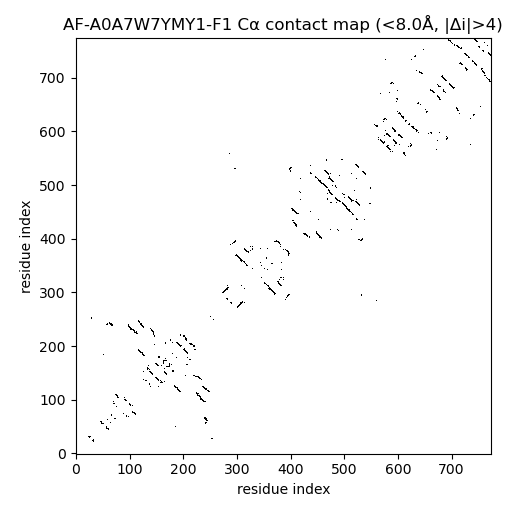OM 4794 N N . ASP A 1 611 ? -19.473 0.487 11.275 1.00 83.50 611 ASP A N 1
ATOM 4795 C CA . ASP A 1 611 ? -18.311 0.963 10.514 1.00 83.50 611 ASP A CA 1
ATOM 4796 C C . ASP A 1 611 ? -18.015 2.423 10.877 1.00 83.50 611 ASP A C 1
ATOM 4798 O O . ASP A 1 611 ? -18.864 3.301 10.716 1.00 83.50 611 ASP A O 1
ATOM 4802 N N . ALA A 1 612 ? -16.823 2.696 11.400 1.00 82.75 612 ALA A N 1
ATOM 4803 C CA . ALA A 1 612 ? -16.396 4.039 11.759 1.00 82.75 612 ALA A CA 1
ATOM 4804 C C . ALA A 1 612 ? -15.829 4.840 10.578 1.00 82.75 612 ALA A C 1
ATOM 4806 O O . ALA A 1 612 ? -15.665 6.052 10.725 1.00 82.75 612 ALA A O 1
ATOM 4807 N N . SER A 1 613 ? -15.580 4.208 9.426 1.00 70.25 613 SER A N 1
ATOM 4808 C CA . SER A 1 613 ? -14.910 4.791 8.254 1.00 70.25 613 SER A CA 1
ATOM 4809 C C . SER A 1 613 ? -15.502 6.138 7.846 1.00 70.25 613 SER A C 1
ATOM 4811 O O . SER A 1 613 ? -14.795 7.145 7.787 1.00 70.25 613 SER A O 1
ATOM 4813 N N . LYS A 1 614 ? -16.832 6.184 7.709 1.00 75.19 614 LYS A N 1
ATOM 4814 C CA . LYS A 1 614 ? -17.622 7.365 7.330 1.00 75.19 614 LYS A CA 1
ATOM 4815 C C . LYS A 1 614 ? -17.365 8.584 8.219 1.00 75.19 614 LYS A C 1
ATOM 4817 O O . LYS A 1 614 ? -17.525 9.718 7.771 1.00 75.19 614 LYS A O 1
ATOM 4822 N N . HIS A 1 615 ? -16.970 8.357 9.470 1.00 82.50 615 HIS A N 1
ATOM 4823 C CA . HIS A 1 615 ? -16.797 9.401 10.472 1.00 82.50 615 HIS A CA 1
ATOM 4824 C C . HIS A 1 615 ? -15.389 9.514 11.051 1.00 82.50 615 HIS A C 1
ATOM 4826 O O . HIS A 1 615 ? -15.182 10.270 12.001 1.00 82.50 615 HIS A O 1
ATOM 4832 N N . TRP A 1 616 ? -14.428 8.782 10.490 1.00 77.38 616 TRP A N 1
ATOM 4833 C CA . TRP A 1 616 ? -13.077 8.690 11.029 1.00 77.38 616 TRP A CA 1
ATOM 4834 C C . TRP A 1 616 ? -12.374 10.046 11.090 1.00 77.38 616 TRP A C 1
ATOM 4836 O O . TRP A 1 616 ? -11.853 10.442 12.128 1.00 77.38 616 TRP A O 1
ATOM 4846 N N . ASN A 1 617 ? -12.432 10.790 9.984 1.00 57.09 617 ASN A N 1
ATOM 4847 C CA . ASN A 1 617 ? -11.744 12.074 9.850 1.00 57.09 617 ASN A CA 1
ATOM 4848 C C . ASN A 1 617 ? -12.639 13.280 10.185 1.00 57.09 617 ASN A C 1
ATOM 4850 O O . ASN A 1 617 ? -12.135 14.375 10.417 1.00 57.09 617 ASN A O 1
ATOM 4854 N N . SER A 1 618 ? -13.968 13.124 10.151 1.00 64.12 618 SER A N 1
ATOM 4855 C CA . SER A 1 618 ? -14.927 14.212 10.394 1.00 64.12 618 SER A CA 1
ATOM 4856 C C . SER A 1 618 ? -16.354 13.690 10.581 1.00 64.12 618 SER A C 1
ATOM 4858 O O . SER A 1 618 ? -16.712 12.638 10.066 1.00 64.12 618 SER A O 1
ATOM 4860 N N . ARG A 1 619 ? -17.217 14.469 11.248 1.00 62.25 619 ARG A N 1
ATOM 4861 C CA . ARG A 1 619 ? -18.659 14.177 11.394 1.00 62.25 619 ARG A CA 1
ATOM 4862 C C . ARG A 1 619 ? -19.499 14.490 10.140 1.00 62.25 619 ARG A C 1
ATOM 4864 O O . ARG A 1 619 ? -20.692 14.228 10.135 1.00 62.25 619 ARG A O 1
ATOM 4871 N N . GLY A 1 620 ? -18.904 15.045 9.080 1.00 57.75 620 GLY A N 1
ATOM 4872 C CA . GLY A 1 620 ? -19.602 15.462 7.850 1.00 57.75 620 GLY A CA 1
ATOM 4873 C C . GLY A 1 620 ? -19.931 14.348 6.842 1.00 57.75 620 GLY A C 1
ATOM 4874 O O . GLY A 1 620 ? -20.271 14.658 5.703 1.00 57.75 620 GLY A O 1
ATOM 4875 N N . GLY A 1 621 ? -19.789 13.072 7.218 1.00 64.00 621 GLY A N 1
ATOM 4876 C CA . GLY A 1 621 ? -19.970 11.912 6.332 1.00 64.00 621 GLY A CA 1
ATOM 4877 C C . GLY A 1 621 ? -21.419 11.446 6.126 1.00 64.00 621 GLY A C 1
ATOM 4878 O O . GLY A 1 621 ? -21.652 10.555 5.310 1.00 64.00 621 GLY A O 1
ATOM 4879 N N . GLY A 1 622 ? -22.394 12.031 6.831 1.00 86.50 622 GLY A N 1
ATOM 4880 C CA . GLY A 1 622 ? -23.810 11.640 6.772 1.00 86.50 622 GLY A CA 1
ATOM 4881 C C . GLY A 1 622 ? -24.186 10.617 7.848 1.00 86.50 622 GLY A C 1
ATOM 4882 O O . GLY A 1 622 ? -23.569 10.576 8.899 1.00 86.50 622 GLY A O 1
ATOM 4883 N N . TYR A 1 623 ? -25.212 9.794 7.628 1.00 91.50 623 TYR A N 1
ATOM 4884 C CA . TYR A 1 623 ? -25.644 8.808 8.626 1.00 91.50 623 TYR A CA 1
ATOM 4885 C C . TYR A 1 623 ? -24.954 7.459 8.413 1.00 91.50 623 TYR A C 1
ATOM 4887 O O . TYR A 1 623 ? -24.907 6.936 7.300 1.00 91.50 623 TYR A O 1
ATOM 4895 N N . GLN A 1 624 ? -24.422 6.864 9.479 1.00 91.62 624 GLN A N 1
ATOM 4896 C CA . GLN A 1 624 ? -23.896 5.501 9.440 1.00 91.62 624 GLN A CA 1
ATOM 4897 C C . GLN A 1 624 ? -24.993 4.511 9.843 1.00 91.62 624 GLN A C 1
ATOM 4899 O O . GLN A 1 624 ? -25.529 4.600 10.948 1.00 91.62 624 GLN A O 1
ATOM 4904 N N . ALA A 1 625 ? -25.325 3.565 8.965 1.00 92.88 625 ALA A N 1
ATOM 4905 C CA . ALA A 1 625 ? -26.236 2.472 9.300 1.00 92.88 625 ALA A CA 1
ATOM 4906 C C . ALA A 1 625 ? -25.514 1.357 10.086 1.00 92.88 625 ALA A C 1
ATOM 4908 O O . ALA A 1 625 ? -24.299 1.186 9.911 1.00 92.88 625 ALA A O 1
ATOM 4909 N N . PRO A 1 626 ? -26.246 0.581 10.912 1.00 91.06 626 PRO A N 1
ATOM 4910 C CA . PRO A 1 626 ? -25.730 -0.643 11.524 1.00 91.06 626 PRO A CA 1
ATOM 4911 C C . PRO A 1 626 ? -25.119 -1.585 10.487 1.00 91.06 626 PRO A C 1
ATOM 4913 O O . PRO A 1 626 ? -25.670 -1.724 9.396 1.00 91.06 626 PRO A O 1
ATOM 4916 N N . LEU A 1 627 ? -24.014 -2.263 10.810 1.00 81.06 627 LEU A N 1
ATOM 4917 C CA . LEU A 1 627 ? -23.435 -3.270 9.905 1.00 81.06 627 LEU A CA 1
ATOM 4918 C C . LEU A 1 627 ? -24.188 -4.601 9.946 1.00 81.06 627 LEU A C 1
ATOM 4920 O O . LEU A 1 627 ? -24.239 -5.309 8.943 1.00 81.06 627 LEU A O 1
ATOM 4924 N N . GLY A 1 628 ? -24.767 -4.934 11.096 1.00 76.06 628 GLY A N 1
ATOM 4925 C CA . GLY A 1 628 ? -25.403 -6.218 11.342 1.00 76.06 628 GLY A CA 1
ATOM 4926 C C . GLY A 1 628 ? -26.718 -6.435 10.596 1.00 76.06 628 GLY A C 1
ATOM 4927 O O . GLY A 1 628 ? -27.103 -5.670 9.709 1.00 76.06 628 GLY A O 1
ATOM 4928 N N . TYR A 1 629 ? -27.387 -7.525 10.941 1.00 81.75 629 TYR A N 1
ATOM 4929 C CA . TYR A 1 629 ? -28.632 -7.995 10.343 1.00 81.75 629 TYR A CA 1
ATOM 4930 C C . TYR A 1 629 ? -29.769 -7.982 11.377 1.00 81.75 629 TYR A C 1
ATOM 4932 O O . TYR A 1 629 ? -29.543 -7.735 12.564 1.00 81.75 629 TYR A O 1
ATOM 4940 N N . ASP A 1 630 ? -30.999 -8.201 10.905 1.00 84.50 630 ASP A N 1
ATOM 4941 C CA . ASP A 1 630 ? -32.232 -8.181 11.706 1.00 84.50 630 ASP A CA 1
ATOM 4942 C C . ASP A 1 630 ? -32.344 -6.954 12.613 1.00 84.50 630 ASP A C 1
ATOM 4944 O O . ASP A 1 630 ? -32.500 -7.054 13.833 1.00 84.50 630 ASP A O 1
ATOM 4948 N N . VAL A 1 631 ? -32.204 -5.780 11.995 1.00 92.56 631 VAL A N 1
ATOM 4949 C CA . VAL A 1 631 ? -32.292 -4.499 12.688 1.00 92.56 631 VAL A CA 1
ATOM 4950 C C . VAL A 1 631 ? -33.749 -4.213 13.031 1.00 92.56 631 VAL A C 1
ATOM 4952 O O . VAL A 1 631 ? -34.603 -4.111 12.153 1.00 92.56 631 VAL A O 1
ATOM 4955 N N . LEU A 1 632 ? -34.003 -4.035 14.320 1.00 93.69 632 LEU A N 1
ATOM 4956 C CA . LEU A 1 632 ? -35.301 -3.730 14.895 1.00 93.69 632 LEU A CA 1
ATOM 4957 C C . LEU A 1 632 ? -35.316 -2.299 15.421 1.00 93.69 632 LEU A C 1
ATOM 4959 O O . LEU A 1 632 ? -34.316 -1.806 15.947 1.00 93.69 632 LEU A O 1
ATOM 4963 N N . SER A 1 633 ? -36.475 -1.654 15.351 1.00 95.62 633 SER A N 1
ATOM 4964 C CA . SER A 1 633 ? -36.729 -0.368 15.998 1.00 95.62 633 SER A CA 1
ATOM 4965 C C . SER A 1 633 ? -37.966 -0.497 16.884 1.00 95.62 633 SER A C 1
ATOM 4967 O O . SER A 1 633 ? -39.077 -0.492 16.349 1.00 95.62 633 SER A O 1
ATOM 4969 N N . PRO A 1 634 ? -37.800 -0.640 18.217 1.00 92.56 634 PRO A N 1
ATOM 4970 C CA . PRO A 1 634 ? -38.935 -0.850 19.111 1.00 92.56 634 PRO A CA 1
ATOM 4971 C C . PRO A 1 634 ? -39.905 0.331 19.102 1.00 92.56 634 PRO A C 1
ATOM 4973 O O . PRO A 1 634 ? -41.109 0.153 18.950 1.00 92.56 634 PRO A O 1
ATOM 4976 N N . SER A 1 635 ? -39.382 1.551 19.232 1.00 84.25 635 SER A N 1
ATOM 4977 C CA . SER A 1 635 ? -40.170 2.780 19.271 1.00 84.25 635 SER A CA 1
ATOM 4978 C C . SER A 1 635 ? -39.355 3.952 18.730 1.00 84.25 635 SER A C 1
ATOM 4980 O O . SER A 1 635 ? -38.150 4.044 18.951 1.00 84.25 635 SER A O 1
ATOM 4982 N N . GLN A 1 636 ? -40.031 4.887 18.066 1.00 82.88 636 GLN A N 1
ATOM 4983 C CA . GLN A 1 636 ? -39.473 6.171 17.635 1.00 82.88 636 GLN A CA 1
ATOM 4984 C C . GLN A 1 636 ? -40.030 7.317 18.492 1.00 82.88 636 GLN A C 1
ATOM 4986 O O . GLN A 1 636 ? -41.237 7.395 18.693 1.00 82.88 636 GLN A O 1
ATOM 4991 N N . GLY A 1 637 ? -39.183 8.237 18.954 1.00 88.69 637 GLY A N 1
ATOM 4992 C CA . GLY A 1 637 ? -39.592 9.378 19.782 1.00 88.69 637 GLY A CA 1
ATOM 4993 C C . GLY A 1 637 ? -39.442 9.161 21.289 1.00 88.69 637 GLY A C 1
ATOM 4994 O O . GLY A 1 637 ? -38.856 8.177 21.743 1.00 88.69 637 GLY A O 1
ATOM 4995 N N . GLN A 1 638 ? -39.940 10.131 22.057 1.00 92.69 638 GLN A N 1
ATOM 4996 C CA . GLN A 1 638 ? -39.747 10.224 23.505 1.00 92.69 638 GLN A CA 1
ATOM 4997 C C . GLN A 1 638 ? -40.308 9.008 24.263 1.00 92.69 638 GLN A C 1
ATOM 4999 O O . GLN A 1 638 ? -41.400 8.537 23.931 1.00 92.69 638 GLN A O 1
ATOM 5004 N N . PRO A 1 639 ? -39.604 8.516 25.305 1.00 94.38 639 PRO A N 1
ATOM 5005 C CA . PRO A 1 639 ? -40.005 7.314 26.033 1.00 94.38 639 PRO A CA 1
ATOM 5006 C C . PRO A 1 639 ? -41.189 7.541 26.979 1.00 94.38 639 PRO A C 1
ATOM 5008 O O . PRO A 1 639 ? -41.981 6.621 27.157 1.00 94.38 639 PRO A O 1
ATOM 5011 N N . PHE A 1 640 ? -41.321 8.727 27.582 1.00 95.38 640 PHE A N 1
ATOM 5012 C CA . PHE A 1 640 ? -42.335 9.004 28.600 1.00 95.38 640 PHE A CA 1
ATOM 5013 C C . PHE A 1 640 ? -43.353 10.056 28.180 1.00 95.38 640 PHE A C 1
ATOM 5015 O O . PHE A 1 640 ? -43.008 11.038 27.514 1.00 95.38 640 PHE A O 1
ATOM 5022 N N . ALA A 1 641 ? -44.580 9.870 28.663 1.00 94.69 641 ALA A N 1
ATOM 5023 C CA . ALA A 1 641 ? -45.666 10.835 28.595 1.00 94.69 641 ALA A CA 1
ATOM 5024 C C . ALA A 1 641 ? -46.535 10.750 29.859 1.00 94.69 641 ALA A C 1
ATOM 5026 O O . ALA A 1 641 ? -46.665 9.681 30.459 1.00 94.69 641 ALA A O 1
ATOM 5027 N N . ILE A 1 642 ? -47.139 11.876 30.247 1.00 94.25 642 ILE A N 1
ATOM 5028 C CA . ILE A 1 642 ? -48.269 11.891 31.181 1.00 94.25 642 ILE A CA 1
ATOM 5029 C C . ILE A 1 642 ? -49.527 11.887 30.323 1.00 94.25 642 ILE A C 1
ATOM 5031 O O . ILE A 1 642 ? -49.700 12.780 29.492 1.00 94.25 642 ILE A O 1
ATOM 5035 N N . LEU A 1 643 ? -50.378 10.882 30.497 1.00 93.44 643 LEU A N 1
ATOM 5036 C CA . LEU A 1 643 ? -51.604 10.741 29.715 1.00 93.44 643 LEU A CA 1
ATOM 5037 C C . LEU A 1 643 ? -52.825 11.013 30.594 1.00 93.44 643 LEU A C 1
ATOM 5039 O O . LEU A 1 643 ? -52.863 10.612 31.754 1.00 93.44 643 LEU A O 1
ATOM 5043 N N . ALA A 1 644 ? -53.842 11.681 30.047 1.00 90.81 644 ALA A N 1
ATOM 5044 C CA . ALA A 1 644 ? -55.098 11.893 30.771 1.00 90.81 644 ALA A CA 1
ATOM 5045 C C . ALA A 1 644 ? -55.809 10.558 31.058 1.00 90.81 644 ALA A C 1
ATOM 5047 O O . ALA A 1 644 ? -56.318 10.344 32.155 1.00 90.81 644 ALA A O 1
ATOM 5048 N N . THR A 1 645 ? -55.776 9.646 30.083 1.00 89.38 645 THR A N 1
ATOM 5049 C CA . THR A 1 645 ? -56.235 8.256 30.179 1.00 89.38 645 THR A CA 1
ATOM 5050 C C . THR A 1 645 ? -55.242 7.348 29.446 1.00 89.38 645 THR A C 1
ATOM 5052 O O . THR A 1 645 ? -54.512 7.842 28.582 1.00 89.38 645 THR A O 1
ATOM 5055 N N . PRO A 1 646 ? -55.186 6.036 29.742 1.00 82.19 646 PRO A N 1
ATOM 5056 C CA . PRO A 1 646 ? -54.323 5.111 29.006 1.00 82.19 646 PRO A CA 1
ATOM 5057 C C . PRO A 1 646 ? -54.560 5.142 27.489 1.00 82.19 646 PRO A C 1
ATOM 5059 O O . PRO A 1 646 ? -53.611 4.966 26.737 1.00 82.19 646 PRO A O 1
ATOM 5062 N N . GLU A 1 647 ? -55.799 5.392 27.053 1.00 89.38 647 GLU A N 1
ATOM 5063 C CA . GLU A 1 647 ? -56.254 5.413 25.654 1.00 89.38 647 GLU A CA 1
ATOM 5064 C C . GLU A 1 647 ? -55.978 6.734 24.928 1.00 89.38 647 GLU A C 1
ATOM 5066 O O . GLU A 1 647 ? -56.198 6.825 23.718 1.00 89.38 647 GLU A O 1
ATOM 5071 N N . ALA A 1 648 ? -55.509 7.761 25.642 1.00 92.31 648 ALA A N 1
ATOM 5072 C CA . ALA A 1 648 ? -55.145 9.027 25.026 1.00 92.31 648 ALA A CA 1
ATOM 5073 C C . ALA A 1 648 ? -54.030 8.827 23.985 1.00 92.31 648 ALA A C 1
ATOM 5075 O O . ALA A 1 648 ? -53.143 7.983 24.135 1.00 92.31 648 ALA A O 1
ATOM 5076 N N . ALA A 1 649 ? -54.067 9.629 22.918 1.00 90.81 649 ALA A N 1
ATOM 5077 C CA . ALA A 1 649 ? -53.065 9.565 21.864 1.00 90.81 649 ALA A CA 1
ATOM 5078 C C . ALA A 1 649 ? -51.652 9.801 22.426 1.00 90.81 649 ALA A C 1
ATOM 5080 O O . ALA A 1 649 ? -51.431 10.704 23.236 1.00 90.81 649 ALA A O 1
ATOM 5081 N N . TRP A 1 650 ? -50.685 8.998 21.971 1.00 93.31 650 TRP A N 1
ATOM 5082 C CA . TRP A 1 650 ? -49.288 9.203 22.342 1.00 93.31 650 TRP A CA 1
ATOM 5083 C C . TRP A 1 650 ? -48.772 10.515 21.729 1.00 93.31 650 TRP A C 1
ATOM 5085 O O . TRP A 1 650 ? -49.031 10.746 20.545 1.00 93.31 650 TRP A O 1
ATOM 5095 N N . PRO A 1 651 ? -48.025 11.353 22.476 1.00 91.38 651 PRO A N 1
ATOM 5096 C CA . PRO A 1 651 ? -47.487 12.600 21.943 1.00 91.38 651 PRO A CA 1
ATOM 5097 C C . PRO A 1 651 ? -46.651 12.397 20.676 1.00 91.38 651 PRO A C 1
ATOM 5099 O O . PRO A 1 651 ? -45.903 11.422 20.551 1.00 91.38 651 PRO A O 1
ATOM 5102 N N . GLU A 1 652 ? -46.743 13.348 19.747 1.00 89.31 652 GLU A N 1
ATOM 5103 C CA . GLU A 1 652 ? -45.916 13.332 18.544 1.00 89.31 652 GLU A CA 1
ATOM 5104 C C . GLU A 1 652 ? -44.427 13.451 18.883 1.00 89.31 652 GLU A C 1
ATOM 5106 O O . GLU A 1 652 ? -44.018 14.118 19.838 1.00 89.31 652 GLU A O 1
ATOM 5111 N N . LYS A 1 653 ? -43.602 12.797 18.063 1.00 88.19 653 LYS A N 1
ATOM 5112 C CA . LYS A 1 653 ? -42.146 12.833 18.184 1.00 88.19 653 LYS A CA 1
ATOM 5113 C C . LYS A 1 653 ? -41.631 14.256 17.969 1.00 88.19 653 LYS A C 1
ATOM 5115 O O . LYS A 1 653 ? -41.947 14.890 16.969 1.00 88.19 653 LYS A O 1
ATOM 5120 N N . GLN A 1 654 ? -40.735 14.697 18.848 1.00 86.31 654 GLN A N 1
ATOM 5121 C CA . GLN A 1 654 ? -40.030 15.978 18.722 1.00 86.31 654 GLN A CA 1
ATOM 5122 C C . GLN A 1 654 ? -38.511 15.762 18.774 1.00 86.31 654 GLN A C 1
ATOM 5124 O O . GLN A 1 654 ? -38.044 14.824 19.416 1.00 86.31 654 GLN A O 1
ATOM 5129 N N . GLU A 1 655 ? -37.707 16.614 18.131 1.00 78.44 655 GLU A N 1
ATOM 5130 C CA . GLU A 1 655 ? -36.236 16.512 18.228 1.00 78.44 655 GLU A CA 1
ATOM 5131 C C . GLU A 1 655 ? -35.723 16.894 19.624 1.00 78.44 655 GLU A C 1
ATOM 5133 O O . GLU A 1 655 ? -34.796 16.285 20.145 1.00 78.44 655 GLU A O 1
ATOM 5138 N N . ARG A 1 656 ? -36.338 17.889 20.269 1.00 81.75 656 ARG A N 1
ATOM 5139 C CA . ARG A 1 656 ? -36.001 18.319 21.634 1.00 81.75 656 ARG A CA 1
ATOM 5140 C C . ARG A 1 656 ? -37.271 18.575 22.427 1.00 81.75 656 ARG A C 1
ATOM 5142 O O . ARG A 1 656 ? -37.651 19.721 22.645 1.00 81.75 656 ARG A O 1
ATOM 5149 N N . ALA A 1 657 ? -37.938 17.492 22.814 1.00 87.50 657 ALA A N 1
ATOM 5150 C CA . ALA A 1 657 ? -39.158 17.591 23.599 1.00 87.50 657 ALA A CA 1
ATOM 5151 C C . ALA A 1 657 ? -38.911 18.350 24.921 1.00 87.50 657 ALA A C 1
ATOM 5153 O O . ALA A 1 657 ? -37.920 18.065 25.607 1.00 87.50 657 ALA A O 1
ATOM 5154 N N . PRO A 1 658 ? -39.807 19.278 25.303 1.00 89.00 658 PRO A N 1
ATOM 5155 C CA . PRO A 1 658 ? -39.727 19.987 26.571 1.00 89.00 658 PRO A CA 1
ATOM 5156 C C . PRO A 1 658 ? -39.613 19.042 27.770 1.00 89.00 658 PRO A C 1
ATOM 5158 O O . PRO A 1 658 ? -40.146 17.931 27.773 1.00 89.00 658 PRO A O 1
ATOM 5161 N N . GLY A 1 659 ? -38.900 19.498 28.798 1.00 91.31 659 GLY A N 1
ATOM 5162 C CA . GLY A 1 659 ? -38.708 18.749 30.036 1.00 91.31 659 GLY A CA 1
ATOM 5163 C C . GLY A 1 659 ? -37.577 17.725 29.997 1.00 91.31 659 GLY A C 1
ATOM 5164 O O . GLY A 1 659 ? -37.084 17.373 31.063 1.00 91.31 659 GLY A O 1
ATOM 5165 N N . TYR A 1 660 ? -37.129 17.273 28.818 1.00 94.88 660 TYR A N 1
ATOM 5166 C CA . TYR A 1 660 ? -36.004 16.344 28.702 1.00 94.88 660 TYR A CA 1
ATOM 5167 C C . TYR A 1 660 ? -34.652 17.061 28.727 1.00 94.88 660 TYR A C 1
ATOM 5169 O O . TYR A 1 660 ? -34.408 17.995 27.962 1.00 94.88 660 TYR A O 1
ATOM 5177 N N . ALA A 1 661 ? -33.724 16.558 29.539 1.00 94.94 661 ALA A N 1
ATOM 5178 C CA . ALA A 1 661 ? -32.341 17.018 29.564 1.00 94.94 661 ALA A CA 1
ATOM 5179 C C . ALA A 1 661 ? -31.365 15.836 29.581 1.00 94.94 661 ALA A C 1
ATOM 5181 O O . ALA A 1 661 ? -31.330 15.053 30.527 1.00 94.94 661 ALA A O 1
ATOM 5182 N N . TRP A 1 662 ? -30.525 15.733 28.550 1.00 95.50 662 TRP A N 1
ATOM 5183 C CA . TRP A 1 662 ? -29.424 14.769 28.502 1.00 95.50 662 TRP A CA 1
ATOM 5184 C C . TRP A 1 662 ? -28.374 15.083 29.572 1.00 95.50 662 TRP A C 1
ATOM 5186 O O . TRP A 1 662 ? -27.917 16.224 29.663 1.00 95.50 662 TRP A O 1
ATOM 5196 N N . LYS A 1 663 ? -27.953 14.082 30.353 1.00 97.56 663 LYS A N 1
ATOM 5197 C CA . LYS A 1 663 ? -26.939 14.233 31.415 1.00 97.56 663 LYS A CA 1
ATOM 5198 C C . LYS A 1 663 ? -25.665 13.421 31.164 1.00 97.56 663 LYS A C 1
ATOM 5200 O O . LYS A 1 663 ? -24.784 13.391 32.019 1.00 97.56 663 LYS A O 1
ATOM 5205 N N . GLY A 1 664 ? -25.533 12.790 29.997 1.00 96.94 664 GLY A N 1
ATOM 5206 C CA . GLY A 1 664 ? -24.387 11.941 29.668 1.00 96.94 664 GLY A CA 1
ATOM 5207 C C . GLY A 1 664 ? -24.647 10.465 29.965 1.00 96.94 664 GLY A C 1
ATOM 5208 O O . GLY A 1 664 ? -25.754 10.059 30.286 1.00 96.94 664 GLY A O 1
ATOM 5209 N N . TYR A 1 665 ? -23.613 9.640 29.862 1.00 97.44 665 TYR A N 1
ATOM 5210 C CA . TYR A 1 665 ? -23.647 8.259 30.340 1.00 97.44 665 TYR A CA 1
ATOM 5211 C C . TYR A 1 665 ? -22.425 7.998 31.212 1.00 97.44 665 TYR A C 1
ATOM 5213 O O . TYR A 1 665 ? -21.400 8.673 31.080 1.00 97.44 665 TYR A O 1
ATOM 5221 N N . ARG A 1 666 ? -22.529 7.008 32.094 1.00 97.50 666 ARG A N 1
ATOM 5222 C CA . ARG A 1 666 ? -21.402 6.491 32.877 1.00 97.50 666 ARG A CA 1
ATOM 5223 C C . ARG A 1 666 ? -21.094 5.074 32.436 1.00 97.50 666 ARG A C 1
ATOM 5225 O O . ARG A 1 666 ? -22.004 4.336 32.072 1.00 97.50 666 ARG A O 1
ATOM 5232 N N . LEU A 1 667 ? -19.817 4.728 32.464 1.00 96.88 667 LEU A N 1
ATOM 5233 C CA . LEU A 1 667 ? -19.340 3.375 32.226 1.00 96.88 667 LEU A CA 1
ATOM 5234 C C . LEU A 1 667 ? -19.027 2.739 33.573 1.00 96.88 667 LEU A C 1
ATOM 5236 O O . LEU A 1 667 ? -18.429 3.396 34.425 1.00 96.88 667 LEU A O 1
ATOM 5240 N N . ASP A 1 668 ? -19.437 1.492 33.767 1.00 94.25 668 ASP A N 1
ATOM 5241 C CA . ASP A 1 668 ? -18.900 0.697 34.868 1.00 94.25 668 ASP A CA 1
ATOM 5242 C C . ASP A 1 668 ? -17.520 0.114 34.522 1.00 94.25 668 ASP A C 1
ATOM 5244 O O . ASP A 1 668 ? -16.960 0.371 33.452 1.00 94.25 668 ASP A O 1
ATOM 5248 N N . THR A 1 669 ? -16.958 -0.667 35.443 1.00 92.19 669 THR A N 1
ATOM 5249 C CA . THR A 1 669 ? -15.645 -1.313 35.294 1.00 92.19 669 THR A CA 1
ATOM 5250 C C . THR A 1 669 ? -15.573 -2.278 34.112 1.00 92.19 669 THR A C 1
ATOM 5252 O O . THR A 1 669 ? -14.487 -2.523 33.601 1.00 92.19 669 THR A O 1
ATOM 5255 N N . SER A 1 670 ? -16.713 -2.781 33.634 1.00 88.62 670 SER A N 1
ATOM 5256 C CA . SER A 1 670 ? -16.827 -3.625 32.442 1.00 88.62 670 SER A CA 1
ATOM 5257 C C . SER A 1 670 ? -17.279 -2.830 31.217 1.00 88.62 670 SER A C 1
ATOM 5259 O O . SER A 1 670 ? -17.813 -3.410 30.276 1.00 88.62 670 SER A O 1
ATOM 5261 N N . ARG A 1 671 ? -17.134 -1.500 31.243 1.00 92.56 671 ARG A N 1
ATOM 5262 C CA . ARG A 1 671 ? -17.505 -0.559 30.178 1.00 92.56 671 ARG A CA 1
ATOM 5263 C C . ARG A 1 671 ? -18.972 -0.590 29.747 1.00 92.56 671 ARG A C 1
ATOM 5265 O O . ARG A 1 671 ? -19.302 -0.063 28.683 1.00 92.56 671 ARG A O 1
ATOM 5272 N N . HIS A 1 672 ? -19.876 -1.131 30.559 1.00 94.38 672 HIS A N 1
ATOM 5273 C CA . HIS A 1 672 ? -21.298 -1.106 30.235 1.00 94.38 672 HIS A CA 1
ATOM 5274 C C . HIS A 1 672 ? -21.859 0.301 30.471 1.00 94.38 672 HIS A C 1
ATOM 5276 O O . HIS A 1 672 ? -21.738 0.836 31.580 1.00 94.38 672 HIS A O 1
ATOM 5282 N N . PRO A 1 673 ? -22.484 0.921 29.457 1.00 97.62 673 PRO A N 1
ATOM 5283 C CA . PRO A 1 673 ? -23.030 2.255 29.602 1.00 97.62 673 PRO A CA 1
ATOM 5284 C C . PRO A 1 673 ? -24.360 2.245 30.350 1.00 97.62 673 PRO A C 1
ATOM 5286 O O . PRO A 1 673 ? -25.250 1.437 30.091 1.00 97.62 673 PRO A O 1
ATOM 5289 N N . THR A 1 674 ? -24.497 3.206 31.257 1.00 98.31 674 THR A N 1
ATOM 5290 C CA . THR A 1 674 ? -25.772 3.629 31.839 1.00 98.31 674 THR A CA 1
ATOM 5291 C C . THR A 1 674 ? -26.052 5.049 31.366 1.00 98.31 674 THR A C 1
ATOM 5293 O O . THR A 1 674 ? -25.310 5.971 31.716 1.00 98.31 674 THR A O 1
ATOM 5296 N N . PHE A 1 675 ? -27.080 5.213 30.536 1.00 98.38 675 PHE A N 1
ATOM 5297 C CA . PHE A 1 675 ? -27.507 6.486 29.960 1.00 98.38 675 PHE A CA 1
ATOM 5298 C C . PHE A 1 675 ? -28.286 7.285 31.000 1.00 98.38 675 PHE A C 1
ATOM 5300 O O . PHE A 1 675 ? -29.202 6.762 31.628 1.00 98.38 675 PHE A O 1
ATOM 5307 N N . LEU A 1 676 ? -27.908 8.544 31.199 1.00 98.38 676 LEU A N 1
ATOM 5308 C CA . LEU A 1 676 ? -28.465 9.410 32.229 1.00 98.38 676 LEU A CA 1
ATOM 5309 C C . LEU A 1 676 ? -29.178 10.585 31.573 1.00 98.38 676 LEU A C 1
ATOM 5311 O O . LEU A 1 676 ? -28.591 11.340 30.793 1.00 98.38 676 LEU A O 1
ATOM 5315 N N . TYR A 1 677 ? -30.440 10.774 31.920 1.00 97.69 677 TYR A N 1
ATOM 5316 C CA . TYR A 1 677 ? -31.208 11.938 31.506 1.00 97.69 677 TYR A CA 1
ATOM 5317 C C . TYR A 1 677 ? -32.181 12.350 32.600 1.00 97.69 677 TYR A C 1
ATOM 5319 O O . TYR A 1 677 ? -32.389 11.641 33.581 1.00 97.69 677 TYR A O 1
ATOM 5327 N N . GLU A 1 678 ? -32.739 13.537 32.448 1.00 96.88 678 GLU A N 1
ATOM 5328 C CA . GLU A 1 678 ? -33.774 14.067 33.318 1.00 96.88 678 GLU A CA 1
ATOM 5329 C C . GLU A 1 678 ? -35.033 14.320 32.496 1.00 96.88 678 GLU A C 1
ATOM 5331 O O . GLU A 1 678 ? -34.927 14.691 31.324 1.00 96.88 678 GLU A O 1
ATOM 5336 N N . TRP A 1 679 ? -36.204 14.113 33.091 1.00 95.25 679 TRP A N 1
ATOM 5337 C CA . TRP A 1 679 ? -37.484 14.496 32.512 1.00 95.25 679 TRP A CA 1
ATOM 5338 C C . TRP A 1 679 ? -38.379 15.131 33.575 1.00 95.25 679 TRP A C 1
ATOM 5340 O O . TRP A 1 679 ? -38.773 14.459 34.523 1.00 95.25 679 TRP A O 1
ATOM 5350 N N . ASN A 1 680 ? -38.687 16.424 33.435 1.00 93.94 680 ASN A N 1
ATOM 5351 C CA . ASN A 1 680 ? -39.518 17.176 34.390 1.00 93.94 680 ASN A CA 1
ATOM 5352 C C . ASN A 1 680 ? -39.066 17.012 35.860 1.00 93.94 680 ASN A C 1
ATOM 5354 O O . ASN A 1 680 ? -39.886 16.807 36.750 1.00 93.94 680 ASN A O 1
ATOM 5358 N N . GLY A 1 681 ? -37.753 17.060 36.117 1.00 92.38 681 GLY A N 1
ATOM 5359 C CA . GLY A 1 681 ? -37.174 16.878 37.454 1.00 92.38 681 GLY A CA 1
ATOM 5360 C C . GLY A 1 681 ? -36.907 15.423 37.863 1.00 92.38 681 GLY A C 1
ATOM 5361 O O . GLY A 1 681 ? -36.138 15.194 38.796 1.00 92.38 681 GLY A O 1
ATOM 5362 N N . LEU A 1 682 ? -37.474 14.431 37.162 1.00 95.44 682 LEU A N 1
ATOM 5363 C CA . LEU A 1 682 ? -37.174 13.013 37.388 1.00 95.44 682 LEU A CA 1
ATOM 5364 C C . LEU A 1 682 ? -35.824 12.653 36.785 1.00 95.44 682 LEU A C 1
ATOM 5366 O O . LEU A 1 682 ? -35.605 12.867 35.593 1.00 95.44 682 LEU A O 1
ATOM 5370 N N . LYS A 1 683 ? -34.942 12.039 37.568 1.00 97.81 683 LYS A N 1
ATOM 5371 C CA . LYS A 1 683 ? -33.664 11.517 37.076 1.00 97.81 683 LYS A CA 1
ATOM 5372 C C . LYS A 1 683 ? -33.852 10.083 36.616 1.00 97.81 683 LYS A C 1
ATOM 5374 O O . LYS A 1 683 ? -34.411 9.264 37.339 1.00 97.81 683 LYS A O 1
ATOM 5379 N N . VAL A 1 684 ? -33.347 9.771 35.431 1.00 98.19 684 VAL A N 1
ATOM 5380 C CA . VAL A 1 684 ? -33.499 8.455 34.818 1.00 98.19 684 VAL A CA 1
ATOM 5381 C C . VAL A 1 684 ? -32.136 7.891 34.460 1.00 98.19 684 VAL A C 1
ATOM 5383 O O . VAL A 1 684 ? -31.335 8.544 33.789 1.00 98.19 684 VAL A O 1
ATOM 5386 N N . ALA A 1 685 ? -31.886 6.667 34.916 1.00 98.38 685 ALA A N 1
ATOM 5387 C CA . ALA A 1 685 ? -30.741 5.855 34.542 1.00 98.38 685 ALA A CA 1
ATOM 5388 C C . ALA A 1 685 ? -31.221 4.651 33.724 1.00 98.38 685 ALA A C 1
ATOM 5390 O O . ALA A 1 685 ? -31.867 3.752 34.254 1.00 98.38 685 ALA A O 1
ATOM 5391 N N . ASP A 1 686 ? -30.912 4.651 32.432 1.00 97.81 686 ASP A N 1
ATOM 5392 C CA . ASP A 1 686 ? -31.338 3.654 31.450 1.00 97.81 686 ASP A CA 1
ATOM 5393 C C . ASP A 1 686 ? -30.150 2.777 31.053 1.00 97.81 686 ASP A C 1
ATOM 5395 O O . ASP A 1 686 ? -29.113 3.265 30.592 1.00 97.81 686 ASP A O 1
ATOM 5399 N N . ARG A 1 687 ? -30.273 1.474 31.279 1.00 97.25 687 ARG A N 1
ATOM 5400 C CA . ARG A 1 687 ? -29.197 0.507 31.085 1.00 97.25 687 ARG A CA 1
ATOM 5401 C C . ARG A 1 687 ? -29.699 -0.674 30.277 1.00 97.25 687 ARG A C 1
ATOM 5403 O O . ARG A 1 687 ? -30.746 -1.235 30.576 1.00 97.25 687 ARG A O 1
ATOM 5410 N N . CYS A 1 688 ? -28.911 -1.082 29.290 1.00 96.62 688 CYS A N 1
ATOM 5411 C CA . CYS A 1 688 ? -29.145 -2.306 28.537 1.00 96.62 688 CYS A CA 1
ATOM 5412 C C . CYS A 1 688 ? -28.093 -3.367 28.890 1.00 96.62 688 CYS A C 1
ATOM 5414 O O . CYS A 1 688 ? -26.917 -3.047 29.088 1.00 96.62 688 CYS A O 1
ATOM 5416 N N . ALA A 1 689 ? -28.528 -4.620 28.945 1.00 94.19 689 ALA A N 1
ATOM 5417 C CA . ALA A 1 689 ? -27.712 -5.813 29.096 1.00 94.19 689 ALA A CA 1
ATOM 5418 C C . ALA A 1 689 ? -28.107 -6.814 28.005 1.00 94.19 689 ALA A C 1
ATOM 5420 O O . ALA A 1 689 ? -29.288 -7.108 27.813 1.00 94.19 689 ALA A O 1
ATOM 5421 N N . ALA A 1 690 ? -27.120 -7.304 27.264 1.00 92.44 690 ALA A N 1
ATOM 5422 C CA . ALA A 1 690 ? -27.332 -8.273 26.200 1.00 92.44 690 ALA A CA 1
ATOM 5423 C C . ALA A 1 690 ? -27.141 -9.707 26.702 1.00 92.44 690 ALA A C 1
ATOM 5425 O O . ALA A 1 690 ? -26.254 -9.982 27.507 1.00 92.44 690 ALA A O 1
ATOM 5426 N N . ALA A 1 691 ? -27.944 -10.613 26.159 1.00 86.81 691 ALA A N 1
ATOM 5427 C CA . ALA A 1 691 ? -27.797 -12.057 26.253 1.00 86.81 691 ALA A CA 1
ATOM 5428 C C . ALA A 1 691 ? -28.024 -12.670 24.853 1.00 86.81 691 ALA A C 1
ATOM 5430 O O . ALA A 1 691 ? -28.498 -11.973 23.948 1.00 86.81 691 ALA A O 1
ATOM 5431 N N . PRO A 1 692 ? -27.694 -13.952 24.615 1.00 79.94 692 PRO A N 1
ATOM 5432 C CA . PRO A 1 692 ? -27.943 -14.581 23.320 1.00 79.94 692 PRO A CA 1
ATOM 5433 C C . PRO A 1 692 ? -29.407 -14.418 22.875 1.00 79.94 692 PRO A C 1
ATOM 5435 O O . PRO A 1 692 ? -30.323 -14.854 23.565 1.00 79.94 692 PRO A O 1
ATOM 5438 N N . ASN A 1 693 ? -29.625 -13.773 21.721 1.00 82.12 693 ASN A N 1
ATOM 5439 C CA . ASN A 1 693 ? -30.946 -13.455 21.149 1.00 82.12 693 ASN A CA 1
ATOM 5440 C C . ASN A 1 693 ? -31.888 -12.611 22.032 1.00 82.12 693 ASN A C 1
ATOM 5442 O O . ASN A 1 693 ? -33.089 -12.541 21.752 1.00 82.12 693 ASN A O 1
ATOM 5446 N N . GLN A 1 694 ? -31.370 -11.939 23.060 1.00 91.44 694 GLN A N 1
ATOM 5447 C CA . GLN A 1 694 ? -32.186 -11.173 23.995 1.00 91.44 694 GLN A CA 1
ATOM 5448 C C . GLN A 1 694 ? -31.473 -9.895 24.448 1.00 91.44 694 GLN A C 1
ATOM 5450 O O . GLN A 1 694 ? -30.262 -9.861 24.654 1.00 91.44 694 GLN A O 1
ATOM 5455 N N . LEU A 1 695 ? -32.243 -8.833 24.649 1.00 96.25 695 LEU A N 1
ATOM 5456 C CA . LEU A 1 695 ? -31.788 -7.598 25.271 1.00 96.25 695 LEU A CA 1
ATOM 5457 C C . LEU A 1 695 ? -32.687 -7.275 26.462 1.00 96.25 695 LEU A C 1
ATOM 5459 O O . LEU A 1 695 ? -33.892 -7.096 26.298 1.00 96.25 695 LEU A O 1
ATOM 5463 N N . GLN A 1 696 ? -32.102 -7.144 27.646 1.00 97.19 696 GLN A N 1
ATOM 5464 C CA . GLN A 1 696 ? -32.781 -6.625 28.825 1.00 97.19 696 GLN A CA 1
ATOM 5465 C C . GLN A 1 696 ? -32.464 -5.136 28.981 1.00 97.19 696 GLN A C 1
ATOM 5467 O O . GLN A 1 696 ? -31.301 -4.747 29.053 1.00 97.19 696 GLN A O 1
ATOM 5472 N N . ARG A 1 697 ? -33.494 -4.294 29.044 1.00 97.38 697 ARG A N 1
ATOM 5473 C CA . ARG A 1 697 ? -33.403 -2.861 29.341 1.00 97.38 697 ARG A CA 1
ATOM 5474 C C . ARG A 1 697 ? -34.005 -2.595 30.713 1.00 97.38 697 ARG A C 1
ATOM 5476 O O . ARG A 1 697 ? -35.155 -2.957 30.949 1.00 97.38 697 ARG A O 1
ATOM 5483 N N . THR A 1 698 ? -33.266 -1.913 31.571 1.00 97.81 698 THR A N 1
ATOM 5484 C CA . THR A 1 698 ? -33.698 -1.510 32.909 1.00 97.81 698 THR A CA 1
ATOM 5485 C C . THR A 1 698 ? -33.608 0.003 33.030 1.00 97.81 698 THR A C 1
ATOM 5487 O O . THR A 1 698 ? -32.555 0.582 32.762 1.00 97.81 698 THR A O 1
ATOM 5490 N N . LEU A 1 699 ? -34.702 0.646 33.438 1.00 97.50 699 LEU A N 1
ATOM 5491 C CA . LEU A 1 699 ? -34.740 2.074 33.734 1.00 97.50 699 LEU A CA 1
ATOM 5492 C C . LEU A 1 699 ? -34.955 2.255 35.234 1.00 97.50 699 LEU A C 1
ATOM 5494 O O . LEU A 1 699 ? -35.972 1.814 35.766 1.00 97.50 699 LEU A O 1
ATOM 5498 N N . LYS A 1 700 ? -34.015 2.928 35.898 1.00 97.81 700 LYS A N 1
ATOM 5499 C CA . LYS A 1 700 ? -34.161 3.397 37.279 1.00 97.81 700 LYS A CA 1
ATOM 5500 C C . LYS A 1 700 ? -34.595 4.853 37.267 1.00 97.81 700 LYS A C 1
ATOM 5502 O O . LYS A 1 700 ? -33.972 5.665 36.585 1.00 97.81 700 LYS A O 1
ATOM 5507 N N . ILE A 1 701 ? -35.649 5.163 38.004 1.00 97.44 701 ILE A N 1
ATOM 5508 C CA . ILE A 1 701 ? -36.305 6.467 38.049 1.00 97.44 701 ILE A CA 1
ATOM 5509 C C . ILE A 1 701 ? -36.230 6.974 39.488 1.00 97.44 701 ILE A C 1
ATOM 5511 O O . ILE A 1 701 ? -36.704 6.315 40.411 1.00 97.44 701 ILE A O 1
ATOM 5515 N N . ASP A 1 702 ? -35.615 8.138 39.662 1.00 96.44 702 ASP A N 1
ATOM 5516 C CA . ASP A 1 702 ? -35.434 8.812 40.946 1.00 96.44 702 ASP A CA 1
ATOM 5517 C C . ASP A 1 702 ? -36.161 10.165 40.939 1.00 96.44 702 ASP A C 1
ATOM 5519 O O . ASP A 1 702 ? -36.029 10.954 39.997 1.00 96.44 702 ASP A O 1
ATOM 5523 N N . GLY A 1 703 ? -36.940 10.417 41.992 1.00 92.12 703 GLY A N 1
ATOM 5524 C CA . GLY A 1 703 ? -37.831 11.570 42.136 1.00 92.12 703 GLY A CA 1
ATOM 5525 C C . GLY A 1 703 ? -39.311 11.193 42.291 1.00 92.12 703 GLY A C 1
ATOM 5526 O O . GLY A 1 703 ? -39.686 10.022 42.333 1.00 92.12 703 GLY A O 1
ATOM 5527 N N . GLN A 1 704 ? -40.168 12.211 42.401 1.00 90.25 704 GLN A N 1
ATOM 5528 C CA . GLN A 1 704 ? -41.607 12.029 42.596 1.00 90.25 704 GLN A CA 1
ATOM 5529 C C . GLN A 1 704 ? -42.309 11.732 41.266 1.00 90.25 704 GLN A C 1
ATOM 5531 O O . GLN A 1 704 ? -42.526 12.633 40.458 1.00 90.25 704 GLN A O 1
ATOM 5536 N N . VAL A 1 705 ? -42.671 10.466 41.048 1.00 90.81 705 VAL A N 1
ATOM 5537 C CA . VAL A 1 705 ? -43.362 10.007 39.834 1.00 90.81 705 VAL A CA 1
ATOM 5538 C C . VAL A 1 705 ? -44.769 10.629 39.746 1.00 90.81 705 VAL A C 1
ATOM 5540 O O . VAL A 1 705 ? -45.576 10.423 40.657 1.00 90.81 705 VAL A O 1
ATOM 5543 N N . PRO A 1 706 ? -45.096 11.375 38.673 1.00 90.44 706 PRO A N 1
ATOM 5544 C CA . PRO A 1 706 ? -46.433 11.920 38.460 1.00 90.44 706 PRO A CA 1
ATOM 5545 C C . PRO A 1 706 ? -47.489 10.828 38.266 1.00 90.44 706 PRO A C 1
ATOM 5547 O O . PRO A 1 706 ? -47.216 9.770 37.695 1.00 90.44 706 PRO A O 1
ATOM 5550 N N . ALA A 1 707 ? -48.729 11.121 38.663 1.00 90.12 707 ALA A N 1
ATOM 5551 C CA . ALA A 1 707 ? -49.866 10.275 38.317 1.00 90.12 707 ALA A CA 1
ATOM 5552 C C . ALA A 1 707 ? -49.995 10.143 36.788 1.00 90.12 707 ALA A C 1
ATOM 5554 O O . ALA A 1 707 ? -49.743 11.095 36.048 1.00 90.12 707 ALA A O 1
ATOM 5555 N N . ASN A 1 708 ? -50.403 8.960 36.325 1.00 91.94 708 ASN A N 1
ATOM 5556 C CA . ASN A 1 708 ? -50.570 8.631 34.906 1.00 91.94 708 ASN A CA 1
ATOM 5557 C C . ASN A 1 708 ? -49.311 8.838 34.043 1.00 91.94 708 ASN A C 1
ATOM 5559 O O . ASN A 1 708 ? -49.418 9.185 32.865 1.00 91.94 708 ASN A O 1
ATOM 5563 N N . MET A 1 709 ? -48.120 8.621 34.604 1.00 94.31 709 MET A N 1
ATOM 5564 C CA . MET A 1 709 ? -46.884 8.523 33.830 1.00 94.31 709 MET A CA 1
ATOM 5565 C C . MET A 1 709 ? -46.779 7.150 33.152 1.00 94.31 709 MET A C 1
ATOM 5567 O O . MET A 1 709 ? -46.890 6.109 33.802 1.00 94.31 709 MET A O 1
ATOM 5571 N N . TRP A 1 710 ? -46.505 7.147 31.849 1.00 95.56 710 TRP A N 1
ATOM 5572 C CA . TRP A 1 710 ? -46.360 5.935 31.041 1.00 95.56 710 TRP A CA 1
ATOM 5573 C C . TRP A 1 710 ? -45.023 5.912 30.314 1.00 95.56 710 TRP A C 1
ATOM 5575 O O . TRP A 1 710 ? -44.548 6.946 29.846 1.00 95.56 710 TRP A O 1
ATOM 5585 N N . LEU A 1 711 ? -44.452 4.717 30.170 1.00 96.06 711 LEU A N 1
ATOM 5586 C CA . LEU A 1 711 ? -43.367 4.411 29.241 1.00 96.06 711 LEU A CA 1
ATOM 5587 C C . LEU A 1 711 ? -43.949 3.769 27.984 1.00 96.06 711 LEU A C 1
ATOM 5589 O O . LEU A 1 711 ? -44.610 2.733 28.070 1.00 96.06 711 LEU A O 1
ATOM 5593 N N . ARG A 1 712 ? -43.645 4.320 26.809 1.00 95.94 712 ARG A N 1
ATOM 5594 C CA . ARG A 1 712 ? -43.893 3.629 25.543 1.00 95.94 712 ARG A CA 1
ATOM 5595 C C . ARG A 1 712 ? -42.726 2.719 25.213 1.00 95.94 712 ARG A C 1
ATOM 5597 O O . ARG A 1 712 ? -41.621 3.174 24.919 1.00 95.94 712 ARG A O 1
ATOM 5604 N N . ILE A 1 713 ? -43.000 1.421 25.240 1.00 95.88 713 ILE A N 1
ATOM 5605 C CA . ILE A 1 713 ? -42.013 0.383 24.962 1.00 95.88 713 ILE A CA 1
ATOM 5606 C C . ILE A 1 713 ? -41.859 0.187 23.454 1.00 95.88 713 ILE A C 1
ATOM 5608 O O . ILE A 1 713 ? -40.739 0.162 22.942 1.00 95.88 713 ILE A O 1
ATOM 5612 N N . ALA A 1 714 ? -42.985 0.048 22.753 1.00 95.50 714 ALA A N 1
ATOM 5613 C CA . ALA A 1 714 ? -43.004 -0.189 21.320 1.00 95.50 714 ALA A CA 1
ATOM 5614 C C . ALA A 1 714 ? -44.261 0.360 20.643 1.00 95.50 714 ALA A C 1
ATOM 5616 O O . ALA A 1 714 ? -45.256 0.650 21.312 1.00 95.50 714 ALA A O 1
ATOM 5617 N N . SER A 1 715 ? -44.212 0.482 19.318 1.00 93.38 715 SER A N 1
ATOM 5618 C CA . SER A 1 715 ? -45.358 0.857 18.485 1.00 93.38 715 SER A CA 1
ATOM 5619 C C . SER A 1 715 ? -45.438 0.013 17.213 1.00 93.38 715 SER A C 1
ATOM 5621 O O . SER A 1 715 ? -44.412 -0.234 16.584 1.00 93.38 715 SER A O 1
ATOM 5623 N N . GLY A 1 716 ? -46.642 -0.374 16.802 1.00 93.06 716 GLY A N 1
ATOM 5624 C CA . GLY A 1 716 ? -46.897 -1.172 15.604 1.00 93.06 716 GLY A CA 1
ATOM 5625 C C . GLY A 1 716 ? -48.211 -1.940 15.714 1.00 93.06 716 GLY A C 1
ATOM 5626 O O . GLY A 1 716 ? -49.071 -1.609 16.533 1.00 93.06 716 GLY A O 1
ATOM 5627 N N . LYS A 1 717 ? -48.362 -2.995 14.915 1.00 94.88 717 LYS A N 1
ATOM 5628 C CA . LYS A 1 717 ? -49.414 -3.994 15.121 1.00 94.88 717 LYS A CA 1
ATOM 5629 C C . LYS A 1 717 ? -48.960 -4.944 16.230 1.00 94.88 717 LYS A C 1
ATOM 5631 O O . LYS A 1 717 ? -47.909 -5.562 16.094 1.00 94.88 717 LYS A O 1
ATOM 5636 N N . ILE A 1 718 ? -49.718 -5.030 17.323 1.00 95.38 718 ILE A N 1
ATOM 5637 C CA . ILE A 1 718 ? -49.294 -5.722 18.548 1.00 95.38 718 ILE A CA 1
ATOM 5638 C C . ILE A 1 718 ? -50.289 -6.826 18.902 1.00 95.38 718 ILE A C 1
ATOM 5640 O O . ILE A 1 718 ? -51.497 -6.596 18.913 1.00 95.38 718 ILE A O 1
ATOM 5644 N N . GLU A 1 719 ? -49.772 -8.004 19.234 1.00 95.56 719 GLU A N 1
ATOM 5645 C CA . GLU A 1 719 ? -50.542 -9.169 19.670 1.00 95.56 719 GLU A CA 1
ATOM 5646 C C . GLU A 1 719 ? -49.940 -9.742 20.958 1.00 95.56 719 GLU A C 1
ATOM 5648 O O . GLU A 1 719 ? -48.725 -9.915 21.056 1.00 95.56 719 GLU A O 1
ATOM 5653 N N . ALA A 1 720 ? -50.770 -10.043 21.958 1.00 94.94 720 ALA A N 1
ATOM 5654 C CA . ALA A 1 720 ? -50.319 -10.755 23.152 1.00 94.94 720 ALA A CA 1
ATOM 5655 C C . ALA A 1 720 ? -50.176 -12.252 22.836 1.00 94.94 720 ALA A C 1
ATOM 5657 O O . ALA A 1 720 ? -51.143 -12.887 22.422 1.00 94.94 720 ALA A O 1
ATOM 5658 N N . LYS A 1 721 ? -48.982 -12.820 23.035 1.00 91.88 721 LYS A N 1
ATOM 5659 C CA . LYS A 1 721 ? -48.687 -14.225 22.725 1.00 91.88 721 LYS A CA 1
ATOM 5660 C C . LYS A 1 721 ? -47.568 -14.781 23.606 1.00 91.88 721 LYS A C 1
ATOM 5662 O O . LYS A 1 721 ? -46.582 -14.093 23.871 1.00 91.88 721 LYS A O 1
ATOM 5667 N N . ASP A 1 722 ? -47.707 -16.034 24.039 1.00 87.69 722 ASP A N 1
ATOM 5668 C CA . ASP A 1 722 ? -46.685 -16.803 24.770 1.00 87.69 722 ASP A CA 1
ATOM 5669 C C . ASP A 1 722 ? -46.105 -16.055 25.985 1.00 87.69 722 ASP A C 1
ATOM 5671 O O . ASP A 1 722 ? -44.888 -15.967 26.159 1.00 87.69 722 ASP A O 1
ATOM 5675 N N . GLY A 1 723 ? -46.968 -15.435 26.798 1.00 88.38 723 GLY A N 1
ATOM 5676 C CA . GLY A 1 723 ? -46.549 -14.663 27.978 1.00 88.38 723 GLY A CA 1
ATOM 5677 C C . GLY A 1 723 ? -45.816 -13.349 27.667 1.00 88.38 723 GLY A C 1
ATOM 5678 O O . GLY A 1 723 ? -45.217 -12.755 28.562 1.00 88.38 723 GLY A O 1
ATOM 5679 N N . GLY A 1 724 ? -45.854 -12.887 26.415 1.00 94.56 724 GLY A N 1
ATOM 5680 C CA . GLY A 1 724 ? -45.289 -11.620 25.962 1.00 94.56 724 GLY A CA 1
ATOM 5681 C C . GLY A 1 724 ? -46.137 -10.967 24.873 1.00 94.56 724 GLY A C 1
ATOM 5682 O O . GLY A 1 724 ? -47.329 -11.236 24.737 1.00 94.56 724 GLY A O 1
ATOM 5683 N N . PHE A 1 725 ? -45.506 -10.102 24.089 1.00 97.06 725 PHE A N 1
ATOM 5684 C CA . PHE A 1 725 ? -46.125 -9.342 23.011 1.00 97.06 725 PHE A CA 1
ATOM 5685 C C . PHE A 1 725 ? -45.313 -9.523 21.733 1.00 97.06 725 PHE A C 1
ATOM 5687 O O . PHE A 1 725 ? -44.100 -9.318 21.748 1.00 97.06 725 PHE A O 1
ATOM 5694 N N . LEU A 1 726 ? -45.967 -9.895 20.638 1.00 95.94 726 LEU A N 1
ATOM 5695 C CA . LEU A 1 726 ? -45.409 -9.846 19.292 1.00 95.94 726 LEU A CA 1
ATOM 5696 C C . LEU A 1 726 ? -45.776 -8.513 18.651 1.00 95.94 726 LEU A C 1
ATOM 5698 O O . LEU A 1 726 ? -46.935 -8.106 18.678 1.00 95.94 726 LEU A O 1
ATOM 5702 N N . ILE A 1 727 ? -44.786 -7.840 18.077 1.00 95.25 727 ILE A N 1
ATOM 5703 C CA . ILE A 1 727 ? -44.943 -6.548 17.421 1.00 95.25 727 ILE A CA 1
ATOM 5704 C C . ILE A 1 727 ? -44.490 -6.691 15.977 1.00 95.25 727 ILE A C 1
ATOM 5706 O O . ILE A 1 727 ? -43.368 -7.126 15.720 1.00 95.25 727 ILE A O 1
ATOM 5710 N N . ASP A 1 728 ? -45.357 -6.291 15.053 1.00 94.00 728 ASP A N 1
ATOM 5711 C CA . ASP A 1 728 ? -45.052 -6.097 13.641 1.00 94.00 728 ASP A CA 1
ATOM 5712 C C . ASP A 1 728 ? -45.137 -4.601 13.323 1.00 94.00 728 ASP A C 1
ATOM 5714 O O . ASP A 1 728 ? -46.217 -4.000 13.303 1.00 94.00 728 ASP A O 1
ATOM 5718 N N . ALA A 1 729 ? -43.976 -3.985 13.123 1.00 90.62 729 ALA A N 1
ATOM 5719 C CA . ALA A 1 729 ? -43.840 -2.574 12.784 1.00 90.62 729 ALA A CA 1
ATOM 5720 C C . ALA A 1 729 ? -43.509 -2.363 11.291 1.00 90.62 729 ALA A C 1
ATOM 5722 O O . ALA A 1 729 ? -43.064 -1.280 10.904 1.00 90.62 729 ALA A O 1
ATOM 5723 N N . GLY A 1 730 ? -43.731 -3.376 10.444 1.00 91.56 730 GLY A N 1
ATOM 5724 C CA . GLY A 1 730 ? -43.510 -3.310 9.001 1.00 91.56 730 GLY A CA 1
ATOM 5725 C C . GLY A 1 730 ? -42.035 -3.388 8.595 1.00 91.56 730 GLY A C 1
ATOM 5726 O O . GLY A 1 730 ? -41.225 -4.048 9.243 1.00 91.56 730 GLY A O 1
ATOM 5727 N N . LYS A 1 731 ? -41.680 -2.723 7.487 1.00 91.81 731 LYS A N 1
ATOM 5728 C CA . LYS A 1 731 ? -40.311 -2.711 6.946 1.00 91.81 731 LYS A CA 1
ATOM 5729 C C . LYS A 1 731 ? -39.535 -1.483 7.405 1.00 91.81 731 LYS A C 1
ATOM 5731 O O . LYS A 1 731 ? -40.002 -0.355 7.263 1.00 91.81 731 LYS A O 1
ATOM 5736 N N . LEU A 1 732 ? -38.314 -1.705 7.873 1.00 92.06 732 LEU A N 1
ATOM 5737 C CA . LEU A 1 732 ? -37.359 -0.664 8.231 1.00 92.06 732 LEU A CA 1
ATOM 5738 C C . LEU A 1 732 ? -36.324 -0.510 7.112 1.00 92.06 732 LEU A C 1
ATOM 5740 O O . LEU A 1 732 ? -35.638 -1.469 6.777 1.00 92.06 732 LEU A O 1
ATOM 5744 N N . ASN A 1 733 ? -36.185 0.694 6.553 1.00 92.12 733 ASN A N 1
ATOM 5745 C CA . ASN A 1 733 ? -35.173 0.999 5.540 1.00 92.12 733 ASN A CA 1
ATOM 5746 C C . ASN A 1 733 ? -34.101 1.927 6.117 1.00 92.12 733 ASN A C 1
ATOM 5748 O O . ASN A 1 733 ? -34.418 3.040 6.534 1.00 92.12 733 ASN A O 1
ATOM 5752 N N . LEU A 1 734 ? -32.839 1.497 6.108 1.00 91.31 734 LEU A N 1
ATOM 5753 C CA . LEU A 1 734 ? -31.692 2.289 6.562 1.00 91.31 734 LEU A CA 1
ATOM 5754 C C . LEU A 1 734 ? -30.616 2.294 5.477 1.00 91.31 734 LEU A C 1
ATOM 5756 O O . LEU A 1 734 ? -30.083 1.239 5.140 1.00 91.31 734 LEU A O 1
ATOM 5760 N N . GLU A 1 735 ? -30.295 3.474 4.936 1.00 85.31 735 GLU A N 1
ATOM 5761 C CA . GLU A 1 735 ? -29.238 3.660 3.923 1.00 85.31 735 GLU A CA 1
ATOM 5762 C C . GLU A 1 735 ? -29.332 2.653 2.749 1.00 85.31 735 GLU A C 1
ATOM 5764 O O . GLU A 1 735 ? -28.339 2.071 2.321 1.00 85.31 735 GLU A O 1
ATOM 5769 N N . GLY A 1 736 ? -30.547 2.394 2.249 1.00 81.25 736 GLY A N 1
ATOM 5770 C CA . GLY A 1 736 ? -30.789 1.468 1.132 1.00 81.25 736 GLY A CA 1
ATOM 5771 C C . GLY A 1 736 ? -30.873 -0.019 1.505 1.00 81.25 736 GLY A C 1
ATOM 5772 O O . GLY A 1 736 ? -31.055 -0.852 0.619 1.00 81.25 736 GLY A O 1
ATOM 5773 N N . ARG A 1 737 ? -30.782 -0.371 2.794 1.00 86.50 737 ARG A N 1
ATOM 5774 C CA . ARG A 1 737 ? -30.992 -1.737 3.303 1.00 86.50 737 ARG A CA 1
ATOM 5775 C C . ARG A 1 737 ? -32.364 -1.864 3.956 1.00 86.50 737 ARG A C 1
ATOM 5777 O O . ARG A 1 737 ? -32.696 -1.058 4.821 1.00 86.50 737 ARG A O 1
ATOM 5784 N N . ALA A 1 738 ? -33.121 -2.884 3.561 1.00 89.56 738 ALA A N 1
ATOM 5785 C CA . ALA A 1 738 ? -34.449 -3.182 4.091 1.00 89.56 738 ALA A CA 1
ATOM 5786 C C . ALA A 1 738 ? -34.395 -4.315 5.130 1.00 89.56 738 ALA A C 1
ATOM 5788 O O . ALA A 1 738 ? -33.731 -5.326 4.900 1.00 89.56 738 ALA A O 1
ATOM 5789 N N . PHE A 1 739 ? -35.126 -4.163 6.234 1.00 89.00 739 PHE A N 1
ATOM 5790 C CA . PHE A 1 739 ? -35.240 -5.136 7.323 1.00 89.00 739 PHE A CA 1
ATOM 5791 C C . PHE A 1 739 ? -36.705 -5.351 7.707 1.00 89.00 739 PHE A C 1
ATOM 5793 O O . PHE A 1 739 ? -37.504 -4.415 7.676 1.00 89.00 739 PHE A O 1
ATOM 5800 N N . GLU A 1 740 ? -37.047 -6.570 8.114 1.00 91.69 740 GLU A N 1
ATOM 5801 C CA . GLU A 1 740 ? -38.329 -6.862 8.759 1.00 91.69 740 GLU A CA 1
ATOM 5802 C C . GLU A 1 740 ? -38.273 -6.390 10.221 1.00 91.69 740 GLU A C 1
ATOM 5804 O O . GLU A 1 740 ? -37.422 -6.840 10.988 1.00 91.69 740 GLU A O 1
ATOM 5809 N N . ASN A 1 741 ? -39.167 -5.484 10.626 1.00 93.00 741 ASN A N 1
ATOM 5810 C CA . ASN A 1 741 ? -39.197 -4.934 11.983 1.00 93.00 741 ASN A CA 1
ATOM 5811 C C . ASN A 1 741 ? -40.204 -5.698 12.853 1.00 93.00 741 ASN A C 1
ATOM 5813 O O . ASN A 1 741 ? -41.268 -5.181 13.210 1.00 93.00 741 ASN A O 1
ATOM 5817 N N . LYS A 1 742 ? -39.866 -6.956 13.153 1.00 92.94 742 LYS A N 1
ATOM 5818 C CA . LYS A 1 742 ? -40.681 -7.854 13.979 1.00 92.94 742 LYS A CA 1
ATOM 5819 C C . LYS A 1 742 ? -39.948 -8.235 15.252 1.00 92.94 742 LYS A C 1
ATOM 5821 O O . LYS A 1 742 ? -38.817 -8.711 15.201 1.00 92.94 742 LYS A O 1
ATOM 5826 N N . LEU A 1 743 ? -40.596 -8.045 16.394 1.00 92.69 743 LEU A N 1
ATOM 5827 C CA . LEU A 1 743 ? -39.964 -8.210 17.698 1.00 92.69 743 LEU A CA 1
ATOM 5828 C C . LEU A 1 743 ? -40.913 -8.822 18.724 1.00 92.69 743 LEU A C 1
ATOM 5830 O O . LEU A 1 743 ? -42.119 -8.590 18.693 1.00 92.69 743 LEU A O 1
ATOM 5834 N N . ARG A 1 744 ? -40.346 -9.595 19.650 1.00 95.38 744 ARG A N 1
ATOM 5835 C CA . ARG A 1 744 ? -41.036 -10.140 20.817 1.00 95.38 744 ARG A CA 1
ATOM 5836 C C . ARG A 1 744 ? -40.580 -9.404 22.069 1.00 95.38 744 ARG A C 1
ATOM 5838 O O . ARG A 1 744 ? -39.381 -9.315 22.338 1.00 95.38 744 ARG A O 1
ATOM 5845 N N . ILE A 1 745 ? -41.533 -8.900 22.843 1.00 96.88 745 ILE A N 1
ATOM 5846 C CA . ILE A 1 745 ? -41.286 -8.119 24.056 1.00 96.88 745 ILE A CA 1
ATOM 5847 C C . ILE A 1 745 ? -41.973 -8.760 25.254 1.00 96.88 745 ILE A C 1
ATOM 5849 O O . ILE A 1 745 ? -43.134 -9.150 25.172 1.00 96.88 745 ILE A O 1
ATOM 5853 N N . THR A 1 746 ? -41.292 -8.800 26.396 1.00 96.56 746 THR A N 1
ATOM 5854 C CA . THR A 1 746 ? -41.901 -9.153 27.687 1.00 96.56 746 THR A CA 1
ATOM 5855 C C . THR A 1 746 ? -41.614 -8.053 28.707 1.00 96.56 746 THR A C 1
ATOM 5857 O O . THR A 1 746 ? -40.456 -7.702 28.946 1.00 96.56 746 THR A O 1
ATOM 5860 N N . ALA A 1 747 ? -42.669 -7.511 29.313 1.00 95.25 747 ALA A N 1
ATOM 5861 C CA . ALA A 1 747 ? -42.596 -6.507 30.370 1.00 95.25 747 ALA A CA 1
ATOM 5862 C C . ALA A 1 747 ? -43.802 -6.669 31.303 1.00 95.25 747 ALA A C 1
ATOM 5864 O O . ALA A 1 747 ? -44.949 -6.631 30.852 1.00 95.25 747 ALA A O 1
ATOM 5865 N N . ALA A 1 748 ? -43.547 -6.875 32.595 1.00 92.69 748 ALA A N 1
ATOM 5866 C CA . ALA A 1 748 ? -44.606 -7.080 33.577 1.00 92.69 748 ALA A CA 1
ATOM 5867 C C . ALA A 1 748 ? -45.467 -5.816 33.713 1.00 92.69 748 ALA A C 1
ATOM 5869 O O . ALA A 1 748 ? -44.937 -4.724 33.883 1.00 92.69 748 ALA A O 1
ATOM 5870 N N . GLY A 1 749 ? -46.791 -5.964 33.634 1.00 92.19 749 GLY A N 1
ATOM 5871 C CA . GLY A 1 749 ? -47.735 -4.846 33.740 1.00 92.19 749 GLY A CA 1
ATOM 5872 C C . GLY A 1 749 ? -47.918 -4.014 32.464 1.00 92.19 749 GLY A C 1
ATOM 5873 O O . GLY A 1 749 ? -48.715 -3.074 32.484 1.00 92.19 749 GLY A O 1
ATOM 5874 N N . ALA A 1 750 ? -47.232 -4.347 31.363 1.00 95.06 750 ALA A N 1
ATOM 5875 C CA . ALA A 1 750 ? -47.430 -3.672 30.082 1.00 95.06 750 ALA A CA 1
ATOM 5876 C C . ALA A 1 750 ? -48.808 -3.990 29.476 1.00 95.06 750 ALA A C 1
ATOM 5878 O O . ALA A 1 750 ? -49.361 -5.074 29.674 1.00 95.06 750 ALA A O 1
ATOM 5879 N N . ARG A 1 751 ? -49.367 -3.029 28.738 1.00 93.81 751 ARG A N 1
ATOM 5880 C CA . ARG A 1 751 ? -50.711 -3.083 28.154 1.00 93.81 751 ARG A CA 1
ATOM 5881 C C . ARG A 1 751 ? -50.686 -2.627 26.702 1.00 93.81 751 ARG A C 1
ATOM 5883 O O . ARG A 1 751 ? -49.955 -1.702 26.346 1.00 93.81 751 ARG A O 1
ATOM 5890 N N . ILE A 1 752 ? -51.511 -3.269 25.880 1.00 95.19 752 ILE A N 1
ATOM 5891 C CA . ILE A 1 752 ? -51.743 -2.862 24.494 1.00 95.19 752 ILE A CA 1
ATOM 5892 C C . ILE A 1 752 ? -52.773 -1.735 24.510 1.00 95.19 752 ILE A C 1
ATOM 5894 O O . ILE A 1 752 ? -53.881 -1.921 25.011 1.00 95.19 752 ILE A O 1
ATOM 5898 N N . VAL A 1 753 ? -52.411 -0.581 23.958 1.00 92.69 753 VAL A N 1
ATOM 5899 C CA . VAL A 1 753 ? -53.306 0.567 23.805 1.00 92.69 753 VAL A CA 1
ATOM 5900 C C . VAL A 1 753 ? -53.186 1.097 22.380 1.00 92.69 753 VAL A C 1
ATOM 5902 O O . VAL A 1 753 ? -52.195 1.734 22.007 1.00 92.69 753 VAL A O 1
ATOM 5905 N N . GLY A 1 754 ? -54.204 0.815 21.564 1.00 88.88 754 GLY A N 1
ATOM 5906 C CA . GLY A 1 754 ? -54.163 1.094 20.131 1.00 88.88 754 GLY A CA 1
ATOM 5907 C C . GLY A 1 754 ? -52.940 0.437 19.485 1.00 88.88 754 GLY A C 1
ATOM 5908 O O . GLY A 1 754 ? -52.699 -0.752 19.666 1.00 88.88 754 GLY A O 1
ATOM 5909 N N . GLY A 1 755 ? -52.141 1.224 18.765 1.00 90.81 755 GLY A N 1
ATOM 5910 C CA . GLY A 1 755 ? -50.883 0.770 18.161 1.00 90.81 755 GLY A CA 1
ATOM 5911 C C . GLY A 1 755 ? -49.660 0.832 19.082 1.00 90.81 755 GLY A C 1
ATOM 5912 O O . GLY A 1 755 ? -48.544 0.806 18.571 1.00 90.81 755 GLY A O 1
ATOM 5913 N N . ASN A 1 756 ? -49.8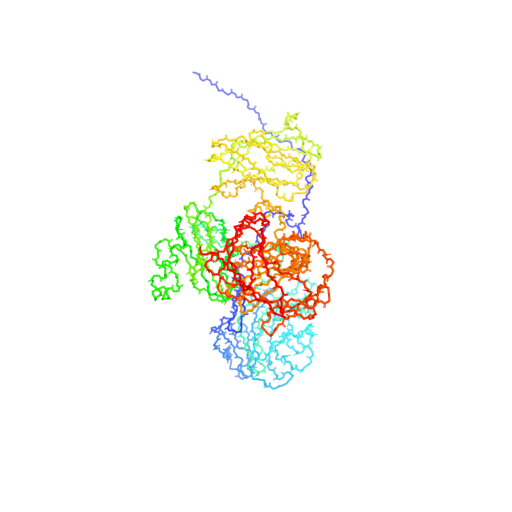23 0.983 20.402 1.00 94.69 756 ASN A N 1
ATOM 5914 C CA . ASN A 1 756 ? -48.714 1.149 21.348 1.00 94.69 756 ASN A CA 1
ATOM 5915 C C . ASN A 1 756 ? -48.695 0.053 22.418 1.00 94.69 756 ASN A C 1
ATOM 5917 O O . ASN A 1 756 ? -49.735 -0.374 22.916 1.00 94.69 756 ASN A O 1
ATOM 5921 N N . LEU A 1 757 ? -47.488 -0.343 22.822 1.00 96.38 757 LEU A N 1
ATOM 5922 C CA . LEU A 1 757 ? -47.250 -1.132 24.025 1.00 96.38 757 LEU A CA 1
ATOM 5923 C C . LEU A 1 757 ? -46.786 -0.184 25.134 1.00 96.38 757 LEU A C 1
ATOM 5925 O O . LEU A 1 757 ? -45.665 0.335 25.078 1.00 96.38 757 LEU A O 1
ATOM 5929 N N . LEU A 1 758 ? -47.656 0.064 26.113 1.00 96.25 758 LEU A N 1
ATOM 5930 C CA . LEU A 1 758 ? -47.438 1.034 27.186 1.00 96.25 758 LEU A CA 1
ATOM 5931 C C . LEU A 1 758 ? -47.242 0.340 28.535 1.00 96.25 758 LEU A C 1
ATOM 5933 O O . LEU A 1 758 ? -47.898 -0.656 28.829 1.00 96.25 758 LEU A O 1
ATOM 5937 N N . LEU A 1 759 ? -46.370 0.890 29.375 1.00 95.88 759 LEU A N 1
ATOM 5938 C CA . LEU A 1 759 ? -46.127 0.424 30.740 1.00 95.88 759 LEU A CA 1
ATOM 5939 C C . LEU A 1 759 ? -46.389 1.567 31.732 1.00 95.88 759 LEU A C 1
ATOM 5941 O O . LEU A 1 759 ? -45.734 2.607 31.612 1.00 95.88 759 LEU A O 1
ATOM 5945 N N . PRO A 1 760 ? -47.316 1.411 32.697 1.00 94.81 760 PRO A N 1
ATOM 5946 C CA . PRO A 1 760 ? -47.529 2.423 33.723 1.00 94.81 760 PRO A CA 1
ATOM 5947 C C . PRO A 1 760 ? -46.325 2.463 34.666 1.00 94.81 760 PRO A C 1
ATOM 5949 O O . PRO A 1 760 ? -45.837 1.422 35.112 1.00 94.81 760 PRO A O 1
ATOM 5952 N N . ILE A 1 761 ? -45.846 3.663 34.981 1.00 94.31 761 ILE A N 1
ATOM 5953 C CA . ILE A 1 761 ? -44.731 3.854 35.908 1.00 94.31 761 ILE A CA 1
ATOM 5954 C C . ILE A 1 761 ? -45.298 4.074 37.308 1.00 94.31 761 ILE A C 1
ATOM 5956 O O . ILE A 1 761 ? -45.835 5.134 37.612 1.00 94.31 761 ILE A O 1
ATOM 5960 N N . THR A 1 762 ? -45.188 3.054 38.159 1.00 86.31 762 THR A N 1
ATOM 5961 C CA . THR A 1 762 ? -45.678 3.086 39.551 1.00 86.31 762 THR A CA 1
ATOM 5962 C C . THR A 1 762 ? -44.575 2.871 40.588 1.00 86.31 762 THR A C 1
ATOM 5964 O O . THR A 1 762 ? -44.852 2.876 41.783 1.00 86.31 762 THR A O 1
ATOM 5967 N N . GLY A 1 763 ? -43.333 2.653 40.153 1.00 83.75 763 GLY A N 1
ATOM 5968 C CA . GLY A 1 763 ? -42.187 2.373 41.016 1.00 83.75 763 GLY A CA 1
ATOM 5969 C C . GLY A 1 763 ? -40.905 3.026 40.506 1.00 83.75 763 GLY A C 1
ATOM 5970 O O . GLY A 1 763 ? -40.894 3.670 39.458 1.00 83.75 763 GLY A O 1
ATOM 5971 N N . SER A 1 764 ? -39.819 2.845 41.256 1.00 88.94 764 SER A N 1
ATOM 5972 C CA . SER A 1 764 ? -38.503 3.432 40.972 1.00 88.94 764 SER A CA 1
ATOM 5973 C C . SER A 1 764 ? -37.662 2.632 39.972 1.00 88.94 764 SER A C 1
ATOM 5975 O O . SER A 1 764 ? -36.575 3.067 39.599 1.00 88.94 764 SER A O 1
ATOM 5977 N N . GLU A 1 765 ? -38.133 1.470 39.518 1.00 94.44 765 GLU A N 1
ATOM 5978 C CA . GLU A 1 765 ? -37.426 0.642 38.544 1.00 94.44 765 GLU A CA 1
ATOM 5979 C C . GLU A 1 765 ? -38.405 -0.084 37.618 1.00 94.44 765 GLU A C 1
ATOM 5981 O O . GLU A 1 765 ? -39.414 -0.631 38.064 1.00 94.44 765 GLU A O 1
ATOM 5986 N N . VAL A 1 766 ? -38.088 -0.112 36.323 1.00 95.00 766 VAL A N 1
ATOM 5987 C CA . VAL A 1 766 ? -38.810 -0.899 35.319 1.00 95.00 766 VAL A CA 1
ATOM 5988 C C . VAL A 1 766 ? -37.842 -1.705 34.468 1.00 95.00 766 VAL A C 1
ATOM 5990 O O . VAL A 1 766 ? -36.760 -1.230 34.125 1.00 95.00 766 VAL A O 1
ATOM 5993 N N . SER A 1 767 ? -38.246 -2.920 34.098 1.00 96.25 767 SER A N 1
ATOM 5994 C CA . SER A 1 767 ? -37.459 -3.816 33.249 1.00 96.25 767 SER A CA 1
ATOM 5995 C C . SER A 1 767 ? -38.274 -4.309 32.058 1.00 96.25 767 SER A C 1
ATOM 5997 O O . SER A 1 767 ? -39.422 -4.732 32.197 1.00 96.25 767 SER A O 1
ATOM 5999 N N . VAL A 1 768 ? -37.658 -4.269 30.880 1.00 97.50 768 VAL A N 1
ATOM 6000 C CA . VAL A 1 768 ? -38.237 -4.684 29.601 1.00 97.50 768 VAL A CA 1
ATOM 6001 C C . VAL A 1 768 ? -37.258 -5.606 28.898 1.00 97.50 768 VAL A C 1
ATOM 6003 O O . VAL A 1 768 ? -36.078 -5.292 28.778 1.00 97.50 768 VAL A O 1
ATOM 6006 N N . THR A 1 769 ? -37.752 -6.727 28.395 1.00 97.25 769 THR A N 1
ATOM 6007 C CA . THR A 1 769 ? -36.972 -7.648 27.571 1.00 97.25 769 THR A CA 1
ATOM 6008 C C . THR A 1 769 ? -37.422 -7.560 26.119 1.00 97.25 769 THR A C 1
ATOM 6010 O O . THR A 1 769 ? -38.619 -7.615 25.848 1.00 97.25 769 THR A O 1
ATOM 6013 N N . TYR A 1 770 ? -36.461 -7.488 25.201 1.00 96.12 770 TYR A N 1
ATOM 6014 C CA . TYR A 1 770 ? -36.647 -7.553 23.753 1.00 96.12 770 TYR A CA 1
ATOM 6015 C C . TYR A 1 770 ? -35.965 -8.810 23.212 1.00 96.12 770 TYR A C 1
ATOM 6017 O O . TYR A 1 770 ? -34.876 -9.171 23.657 1.00 96.12 770 TYR A O 1
ATOM 6025 N N . SER A 1 771 ? -36.586 -9.465 22.239 1.00 92.62 771 SER A N 1
ATOM 6026 C CA . SER A 1 771 ? -36.067 -10.653 21.557 1.00 92.62 771 SER A CA 1
ATOM 6027 C C . SER A 1 771 ? -36.597 -10.711 20.125 1.00 92.62 771 SER A C 1
ATOM 6029 O O . SER A 1 771 ? -37.573 -10.034 19.789 1.00 92.62 771 SER A O 1
ATOM 6031 N N . TRP A 1 772 ? -35.963 -11.511 19.274 1.00 89.19 772 TRP A N 1
ATOM 6032 C CA . TRP A 1 772 ? -36.471 -11.790 17.931 1.00 89.19 772 TRP A CA 1
ATOM 6033 C C . TRP A 1 772 ? -37.494 -12.931 18.010 1.00 89.19 772 TRP A C 1
ATOM 6035 O O . TRP A 1 772 ? -37.278 -13.875 18.775 1.00 89.19 772 TRP A O 1
ATOM 6045 N N . PRO A 1 773 ? -38.614 -12.859 17.270 1.00 82.88 773 PRO A N 1
ATOM 6046 C CA . PRO A 1 773 ? -39.509 -14.001 17.133 1.00 82.88 773 PRO A CA 1
ATOM 6047 C C . PRO A 1 773 ? -38.753 -15.177 16.497 1.00 82.88 773 PRO A C 1
ATOM 6049 O O . PRO A 1 773 ? -37.881 -14.963 15.653 1.00 82.88 773 PRO A O 1
ATOM 6052 N N . GLN A 1 774 ? -39.060 -16.393 16.956 1.00 65.25 774 GLN A N 1
ATOM 6053 C CA . GLN A 1 774 ? -38.525 -17.630 16.382 1.00 65.25 774 GLN A CA 1
ATOM 6054 C C . GLN A 1 774 ? -39.122 -17.917 15.009 1.00 65.25 774 GLN A C 1
ATOM 6056 O O . GLN A 1 774 ? -40.324 -17.610 14.821 1.00 65.25 774 GLN A O 1
#

Foldseek 3Di:
DDDDDDDDDDDDDDDDDDDDDPFADADFQRDAHVPRPPQDDDDDKAPWADDDQLGGIRHIRQWDWCAQQDDNPQKFFDDDPPDDVPRGDQPFDGDSQKTWFAAPSHKMWGPDKDFFWKKKKKKKAFALDFDDAACLTRWKWKDFVFFATQTDGQPPPGDYDQQNDHRHSHPPGGFPDDPDDHHSGMKMWTKTWGPADVPAFIFIWIAIRNRTRDDGDGDDGNDRMGIMMMGRPRGTMIMHRIIMHHDDDDCNNDVPPPPDDDPDPDDDDDDQDDEAEAEWEDDEPQLAIPDQEDEDAAQHKYKYKYWYQYQAWWKKWKFAPPDPQVVQLVVCVVPVVVCVVVQSHGPDPRTDDMDHGDHHGDIDMDIDTDHNDFDWIKMAISPPPSRVHYIHTYTHFHAFDEWAQKKKFKAAAADFKFDPCVPGDGPDMDTDVVQADDDPPPPDAARMKMKIKTKGFDQAWFKKKKKKWWQAWKWKDKQNHTFDIDHGHHHTDFITMGMDGDHGTIIIIMMMDHGHHDDGDIWMWMDDPRHAIHTNHPDDDPPCSVGGDPPDPVPQDWAFDDEDAFKDWDFAAAFQQGGGWIKIAGPQFKIWIAHLQQRGGRKIFGHGAWTCRLDPVHRPSHHTYGPGAQIAGFDDHHFKDQDPDPQDDDDDHDRHDPQKAFDAWDADPRGFTFGWITGVNKIKTWGWDDDNQKIKIKIFIDDDDDPRMKTWRGFADWDDDDQWIWHFRAWDDTPNDIHGHIKTKHWPQWDDHPRTTMHGDPDRMTMMMIGHDD